Protein AF-A0A1Y0ENT4-F1 (afdb_monomer_lite)

InterPro domains:
  IPR007527 Zinc finger, SWIM-type [PS50966] (55-89)

Structure (mmCIF, N/CA/C/O backbone):
data_AF-A0A1Y0ENT4-F1
#
_entry.id   AF-A0A1Y0ENT4-F1
#
loop_
_atom_site.group_PDB
_atom_site.id
_atom_site.type_symbol
_atom_site.label_atom_id
_atom_site.label_alt_id
_atom_site.label_comp_id
_atom_site.label_asym_id
_atom_site.label_entity_id
_atom_site.label_seq_id
_atom_site.pdbx_PDB_ins_code
_atom_site.Cartn_x
_atom_site.Cartn_y
_atom_site.Cartn_z
_atom_site.occupancy
_atom_site.B_iso_or_equiv
_atom_site.auth_seq_id
_atom_site.auth_comp_id
_atom_site.auth_asym_id
_atom_site.auth_atom_id
_atom_site.pdbx_PDB_model_num
ATOM 1 N N . MET A 1 1 ? -38.630 14.846 27.660 1.00 51.41 1 MET A N 1
ATOM 2 C CA . MET A 1 1 ? -37.323 15.283 28.220 1.00 51.41 1 MET A CA 1
ATOM 3 C C . MET A 1 1 ? -36.619 16.187 27.206 1.00 51.41 1 MET A C 1
ATOM 5 O O . MET A 1 1 ? -37.024 16.160 26.051 1.00 51.41 1 MET A O 1
ATOM 9 N N . ASN A 1 2 ? -35.576 16.944 27.576 1.00 64.06 2 ASN A N 1
ATOM 10 C CA . ASN A 1 2 ? -34.677 17.529 26.566 1.00 64.06 2 ASN A CA 1
ATOM 11 C C . ASN A 1 2 ? -33.924 16.378 25.874 1.00 64.06 2 ASN A C 1
ATOM 13 O O . ASN A 1 2 ? -33.084 15.729 26.497 1.00 64.06 2 ASN A O 1
ATOM 17 N N . ARG A 1 3 ? -34.262 16.076 24.615 1.00 79.44 3 ARG A N 1
ATOM 18 C CA . ARG A 1 3 ? -33.687 14.944 23.874 1.00 79.44 3 ARG A CA 1
ATOM 19 C C . ARG A 1 3 ? -32.238 15.275 23.506 1.00 79.44 3 ARG A C 1
ATOM 21 O O . ARG A 1 3 ? -31.974 16.140 22.677 1.00 79.44 3 ARG A O 1
ATOM 28 N N . ARG A 1 4 ? -31.281 14.625 24.175 1.00 85.88 4 ARG A N 1
ATOM 29 C CA . ARG A 1 4 ? -29.842 14.751 23.889 1.00 85.88 4 ARG A CA 1
ATOM 30 C C . ARG A 1 4 ? -29.489 13.914 22.659 1.00 85.88 4 ARG A C 1
ATOM 32 O O . ARG A 1 4 ? -28.952 12.817 22.779 1.00 85.88 4 ARG A O 1
ATOM 39 N N . GLU A 1 5 ? -29.836 14.439 21.486 1.00 85.94 5 GLU A N 1
ATOM 40 C CA . GLU A 1 5 ? -29.586 13.821 20.173 1.00 85.94 5 GLU A CA 1
ATOM 41 C C . GLU A 1 5 ? -28.103 13.448 19.970 1.00 85.94 5 GLU A C 1
ATOM 43 O O . GLU A 1 5 ? -27.799 12.377 19.451 1.00 85.94 5 GLU A O 1
ATOM 48 N N . ASP A 1 6 ? -27.168 14.256 20.492 1.00 85.25 6 ASP A N 1
ATOM 49 C CA . ASP A 1 6 ? -25.724 13.977 20.435 1.00 85.25 6 ASP A CA 1
ATOM 50 C C . ASP A 1 6 ? -25.302 12.686 21.156 1.00 85.25 6 ASP A C 1
ATOM 52 O O . ASP A 1 6 ? -24.252 12.129 20.844 1.00 85.25 6 ASP A O 1
ATOM 56 N N . LEU A 1 7 ? -26.103 12.204 22.112 1.00 89.19 7 LEU A N 1
ATOM 57 C CA . LEU A 1 7 ? -25.901 10.911 22.770 1.00 89.19 7 LEU A CA 1
ATOM 58 C C . LEU A 1 7 ? -26.617 9.771 22.035 1.00 89.19 7 LEU A C 1
ATOM 60 O O . LEU A 1 7 ? -26.127 8.644 22.053 1.00 89.19 7 LEU A O 1
ATOM 64 N N . LEU A 1 8 ? -27.744 10.046 21.372 1.00 87.12 8 LEU A N 1
ATOM 65 C CA . LEU A 1 8 ? -28.492 9.052 20.589 1.00 87.12 8 LEU A CA 1
ATOM 66 C C . LEU A 1 8 ? -27.763 8.668 19.289 1.00 87.12 8 LEU A C 1
ATOM 68 O O . LEU A 1 8 ? -27.842 7.527 18.851 1.00 87.12 8 LEU A O 1
ATOM 72 N N . GLU A 1 9 ? -26.982 9.586 18.719 1.00 86.00 9 GLU A N 1
ATOM 73 C CA . GLU A 1 9 ? -26.170 9.371 17.508 1.00 86.00 9 GLU A CA 1
ATOM 74 C C . GLU A 1 9 ? -24.961 8.436 17.701 1.00 86.00 9 GLU A C 1
ATOM 76 O O . GLU A 1 9 ? -24.390 7.944 16.725 1.00 86.00 9 GLU A O 1
ATOM 81 N N . LEU A 1 10 ? -24.542 8.182 18.945 1.00 86.94 10 LEU A N 1
ATOM 82 C CA . LEU A 1 10 ? -23.319 7.436 19.242 1.00 86.94 10 LEU A CA 1
ATOM 83 C C . LEU A 1 10 ? -23.500 5.920 19.098 1.00 86.94 10 LEU A C 1
ATOM 85 O O . LEU A 1 10 ? -23.758 5.212 20.073 1.00 86.94 10 LEU A O 1
ATOM 89 N N . THR A 1 11 ? -23.278 5.405 17.888 1.00 85.06 11 THR A N 1
ATOM 90 C CA . THR A 1 11 ? -23.272 3.959 17.616 1.00 85.06 11 THR A CA 1
ATOM 91 C C . THR A 1 11 ? -22.262 3.194 18.493 1.00 85.06 11 THR A C 1
ATOM 93 O O . THR A 1 11 ? -21.274 3.766 18.970 1.00 85.06 11 THR A O 1
ATOM 96 N N . PRO A 1 12 ? -22.418 1.867 18.675 1.00 81.88 12 PRO A N 1
ATOM 97 C CA . PRO A 1 12 ? -21.424 1.041 19.369 1.00 81.88 12 PRO A CA 1
ATOM 98 C C . PRO A 1 12 ? -20.007 1.143 18.781 1.00 81.88 12 PRO A C 1
ATOM 100 O O . PRO A 1 12 ? -19.021 1.029 19.518 1.00 81.88 12 PRO A O 1
ATOM 103 N N . GLN A 1 13 ? -19.894 1.396 17.471 1.00 77.00 13 GLN A N 1
ATOM 104 C CA . GLN A 1 13 ? -18.619 1.661 16.801 1.00 77.00 13 GLN A CA 1
ATOM 105 C C . GLN A 1 13 ? -18.052 3.030 17.203 1.00 77.00 13 GLN A C 1
ATOM 107 O O . GLN A 1 13 ? -16.897 3.115 17.624 1.00 77.00 13 GLN A O 1
ATOM 112 N N . ALA A 1 14 ? -18.874 4.086 17.192 1.00 82.00 14 ALA A N 1
ATOM 113 C CA . ALA A 1 14 ? -18.482 5.415 17.663 1.00 82.00 14 ALA A CA 1
ATOM 114 C C . ALA A 1 14 ? -18.041 5.400 19.139 1.00 82.00 14 ALA A C 1
ATOM 116 O O . ALA A 1 14 ? -16.992 5.945 19.480 1.00 82.00 14 ALA A O 1
ATOM 117 N N . LEU A 1 15 ? -18.774 4.710 20.018 1.00 86.88 15 LEU A N 1
ATOM 118 C CA . LEU A 1 15 ? -18.384 4.514 21.421 1.00 86.88 15 LEU A CA 1
ATOM 119 C C . LEU A 1 15 ? -17.071 3.733 21.560 1.00 86.88 15 LEU A C 1
ATOM 121 O O . LEU A 1 15 ? -16.282 4.013 22.464 1.00 86.88 15 LEU A O 1
ATOM 125 N N . THR A 1 16 ? -16.806 2.783 20.662 1.00 82.75 16 THR A N 1
ATOM 126 C CA . THR A 1 16 ? -15.542 2.034 20.634 1.00 82.75 16 THR A CA 1
ATOM 127 C C . THR A 1 16 ? -14.371 2.946 20.267 1.00 82.75 16 THR A C 1
ATOM 129 O O . THR A 1 16 ? -13.383 2.956 21.002 1.00 82.75 16 THR A O 1
ATOM 132 N N . ALA A 1 17 ? -14.521 3.775 19.229 1.00 75.19 17 ALA A N 1
ATOM 133 C CA . ALA A 1 17 ? -13.522 4.751 18.782 1.00 75.19 17 ALA A CA 1
ATOM 134 C C . ALA A 1 17 ? -13.331 5.939 19.752 1.00 75.19 17 ALA A C 1
ATOM 136 O O . ALA A 1 17 ? -12.251 6.523 19.839 1.00 75.19 17 ALA A O 1
ATOM 137 N N . LEU A 1 18 ? -14.368 6.324 20.504 1.00 82.88 18 LEU A N 1
ATOM 138 C CA . LEU A 1 18 ? -14.286 7.382 21.517 1.00 82.88 18 LEU A CA 1
ATOM 139 C C . LEU A 1 18 ? -13.663 6.914 22.840 1.00 82.88 18 LEU A C 1
ATOM 141 O O . LEU A 1 18 ? -13.152 7.762 23.584 1.00 82.88 18 LEU A O 1
ATOM 145 N N . ALA A 1 19 ? -13.745 5.611 23.136 1.00 82.62 19 ALA A N 1
ATOM 146 C CA . ALA A 1 19 ? -13.377 5.004 24.411 1.00 82.62 19 ALA A CA 1
ATOM 147 C C . ALA A 1 19 ? -12.390 3.832 24.243 1.00 82.62 19 ALA A C 1
ATOM 149 O O . ALA A 1 19 ? -11.196 4.061 24.097 1.00 82.62 19 ALA A O 1
ATOM 150 N N . ASN A 1 20 ? -12.867 2.590 24.384 1.00 78.12 20 ASN A N 1
ATOM 151 C CA . ASN A 1 20 ? -12.166 1.331 24.107 1.00 78.12 20 ASN A CA 1
ATOM 152 C C . ASN A 1 20 ? -13.214 0.206 24.020 1.00 78.12 20 ASN A C 1
ATOM 154 O O . ASN A 1 20 ? -14.096 0.130 24.883 1.00 78.12 20 ASN A O 1
ATOM 158 N N . ALA A 1 21 ? -13.054 -0.745 23.092 1.00 76.56 21 ALA A N 1
ATOM 159 C CA . ALA A 1 21 ? -13.980 -1.876 22.907 1.00 76.56 21 ALA A CA 1
ATOM 160 C C . ALA A 1 21 ? -14.263 -2.678 24.198 1.00 76.56 21 ALA A C 1
ATOM 162 O O . ALA A 1 21 ? -15.366 -3.184 24.397 1.00 76.56 21 ALA A O 1
ATOM 163 N N . GLY A 1 22 ? -13.279 -2.786 25.101 1.00 80.62 22 GLY A N 1
ATOM 164 C CA . GLY A 1 22 ? -13.428 -3.488 26.382 1.00 80.62 22 GLY A CA 1
ATOM 165 C C . GLY A 1 22 ? -14.377 -2.805 27.377 1.00 80.62 22 GLY A C 1
ATOM 166 O O . GLY A 1 22 ? -15.036 -3.500 28.150 1.00 80.62 22 GLY A O 1
ATOM 167 N N . PHE A 1 23 ? -14.485 -1.470 27.348 1.00 85.62 23 PHE A N 1
ATOM 168 C CA . PHE A 1 23 ? -15.485 -0.747 28.140 1.00 85.62 23 PHE A CA 1
ATOM 169 C C . PHE A 1 23 ? -16.870 -0.877 27.509 1.00 85.62 23 PHE A C 1
ATOM 171 O O . PHE A 1 23 ? -17.820 -1.173 28.226 1.00 85.62 23 PHE A O 1
ATOM 178 N N . VAL A 1 24 ? -16.968 -0.745 26.180 1.00 86.81 24 VAL A N 1
ATOM 179 C CA . VAL A 1 24 ? -18.233 -0.861 25.434 1.00 86.81 24 VAL A CA 1
ATOM 180 C C . VAL A 1 24 ? -18.864 -2.238 25.628 1.00 86.81 24 VAL A C 1
ATOM 182 O O . VAL A 1 24 ? -19.981 -2.318 26.124 1.00 86.81 24 VAL A O 1
ATOM 185 N N . LYS A 1 25 ? -18.128 -3.330 25.377 1.00 86.62 25 LYS A N 1
ATOM 186 C CA . LYS A 1 25 ? -18.642 -4.704 25.550 1.00 86.62 25 LYS A CA 1
ATOM 187 C C . LYS A 1 25 ? -19.069 -5.015 26.989 1.00 86.62 25 LYS A C 1
ATOM 189 O O . LYS A 1 25 ? -19.983 -5.807 27.200 1.00 86.62 25 LYS A O 1
ATOM 194 N N . ARG A 1 26 ? -18.418 -4.406 27.991 1.00 84.56 26 ARG A N 1
ATOM 195 C CA . ARG A 1 26 ? -18.813 -4.553 29.400 1.00 84.56 26 ARG A CA 1
ATOM 196 C C . ARG A 1 26 ? -20.092 -3.773 29.702 1.00 84.56 26 ARG A C 1
ATOM 198 O O . ARG A 1 26 ? -21.021 -4.362 30.237 1.00 84.56 26 ARG A O 1
ATOM 205 N N . ALA A 1 27 ? -20.149 -2.505 29.303 1.00 87.94 27 ALA A N 1
ATOM 206 C CA . ALA A 1 27 ? -21.310 -1.645 29.494 1.00 87.94 27 ALA A CA 1
ATOM 207 C C . ALA A 1 27 ? -22.553 -2.191 28.766 1.00 87.94 27 ALA A C 1
ATOM 209 O O . ALA A 1 27 ? -23.619 -2.266 29.361 1.00 87.94 27 ALA A O 1
ATOM 210 N N . GLN A 1 28 ? -22.405 -2.681 27.529 1.00 89.81 28 GLN A N 1
ATOM 211 C CA . GLN A 1 28 ? -23.468 -3.370 26.784 1.00 89.81 28 GLN A CA 1
ATOM 212 C C . GLN A 1 28 ? -23.994 -4.604 27.526 1.00 89.81 28 GLN A C 1
ATOM 214 O O . GLN A 1 28 ? -25.198 -4.828 27.556 1.00 89.81 28 GLN A O 1
ATOM 219 N N . ARG A 1 29 ? -23.112 -5.398 28.151 1.00 87.88 29 ARG A N 1
ATOM 220 C CA . ARG A 1 29 ? -23.518 -6.573 28.936 1.00 87.88 29 ARG A CA 1
ATOM 221 C C . ARG A 1 29 ? -24.229 -6.194 30.238 1.00 87.88 29 ARG A C 1
ATOM 223 O O . ARG A 1 29 ? -25.150 -6.901 30.626 1.00 87.88 29 ARG A O 1
ATOM 230 N N . GLU A 1 30 ? -23.805 -5.121 30.902 1.00 85.50 30 GLU A N 1
ATOM 231 C CA . GLU A 1 30 ? -24.464 -4.578 32.102 1.00 85.50 30 GLU A CA 1
ATOM 232 C C . GLU A 1 30 ? -25.874 -4.053 31.742 1.00 85.50 30 GLU A C 1
ATOM 234 O O . GLU A 1 30 ? -26.860 -4.476 32.343 1.00 85.50 30 GLU A O 1
ATOM 239 N N . VAL A 1 31 ? -25.992 -3.259 30.670 1.00 87.06 31 VAL A N 1
ATOM 240 C CA . VAL A 1 31 ? -27.265 -2.766 30.099 1.00 87.06 31 VAL A CA 1
ATOM 241 C C . VAL A 1 31 ? -28.200 -3.916 29.706 1.00 87.06 31 VAL A C 1
ATOM 243 O O . VAL A 1 31 ? -29.348 -3.944 30.139 1.00 87.06 31 VAL A O 1
ATOM 246 N N . ALA A 1 32 ? -27.708 -4.911 28.960 1.00 86.06 32 ALA A N 1
ATOM 247 C CA . ALA A 1 32 ? -28.492 -6.083 28.556 1.00 86.06 32 ALA A CA 1
ATOM 248 C C . ALA A 1 32 ? -28.891 -6.997 29.733 1.00 86.06 32 ALA A C 1
ATOM 250 O O . ALA A 1 32 ? -29.825 -7.784 29.611 1.00 86.06 32 ALA A O 1
ATOM 251 N N . ALA A 1 33 ? -28.203 -6.898 30.875 1.00 86.50 33 ALA A N 1
ATOM 252 C CA . ALA A 1 33 ? -28.565 -7.573 32.120 1.00 86.50 33 ALA A CA 1
ATOM 253 C C . ALA A 1 33 ? -29.531 -6.749 32.999 1.00 86.50 33 ALA A C 1
ATOM 255 O O . ALA A 1 33 ? -29.778 -7.130 34.143 1.00 86.50 33 ALA A O 1
ATOM 256 N N . GLY A 1 34 ? -30.045 -5.616 32.504 1.00 83.81 34 GLY A N 1
ATOM 257 C CA . GLY A 1 34 ? -30.938 -4.721 33.245 1.00 83.81 34 GLY A CA 1
ATOM 258 C C . GLY A 1 34 ? -30.246 -3.887 34.329 1.00 83.81 34 GLY A C 1
ATOM 259 O O . GLY A 1 34 ? -30.929 -3.253 35.129 1.00 83.81 34 GLY A O 1
ATOM 260 N N . GLN A 1 35 ? -28.909 -3.857 34.371 1.00 83.56 35 GLN A N 1
ATOM 261 C CA . GLN A 1 35 ? -28.122 -3.092 35.350 1.00 83.56 35 GLN A CA 1
ATOM 262 C C . GLN A 1 35 ? -27.985 -1.630 34.897 1.00 83.56 35 GLN A C 1
ATOM 264 O O . GLN A 1 35 ? -26.892 -1.138 34.608 1.00 83.56 35 GLN A O 1
ATOM 269 N N . LEU A 1 36 ? -29.130 -0.958 34.762 1.00 86.44 36 LEU A N 1
ATOM 270 C CA . LEU A 1 36 ? -29.228 0.423 34.302 1.00 86.44 36 LEU A CA 1
ATOM 271 C C . LEU A 1 36 ? -29.043 1.406 35.472 1.00 86.44 36 LEU A C 1
ATOM 273 O O . LEU A 1 36 ? -29.686 1.237 36.507 1.00 86.44 36 LEU A O 1
ATOM 277 N N . PRO A 1 37 ? -28.212 2.456 35.327 1.00 90.25 37 PRO A N 1
ATOM 278 C CA . PRO A 1 37 ? -28.147 3.530 36.310 1.00 90.25 37 PRO A CA 1
ATOM 279 C C . PRO A 1 37 ? -29.449 4.338 36.336 1.00 90.25 37 PRO A C 1
ATOM 281 O O . PRO A 1 37 ? -30.146 4.459 35.327 1.00 90.25 37 PRO A O 1
ATOM 284 N N . THR A 1 38 ? -29.729 4.992 37.463 1.00 91.31 38 THR A N 1
ATOM 285 C CA . THR A 1 38 ? -30.794 6.000 37.527 1.00 91.31 38 THR A CA 1
ATOM 286 C C . THR A 1 38 ? -30.358 7.234 36.739 1.00 91.31 38 THR A C 1
ATOM 288 O O . THR A 1 38 ? -29.358 7.871 37.083 1.00 91.31 38 THR A O 1
ATOM 291 N N . LEU A 1 39 ? -31.098 7.563 35.680 1.00 91.81 39 LEU A N 1
ATOM 292 C CA . LEU A 1 39 ? -30.826 8.699 34.801 1.00 91.81 39 LEU A CA 1
ATOM 293 C C . LEU A 1 39 ? -31.673 9.918 35.179 1.00 91.81 39 LEU A C 1
ATOM 295 O O . LEU A 1 39 ? -32.861 9.808 35.473 1.00 91.81 39 LEU A O 1
ATOM 299 N N . SER A 1 40 ? -31.065 11.098 35.116 1.00 90.44 40 SER A N 1
ATOM 300 C CA . SER A 1 40 ? -31.758 12.387 35.174 1.00 90.44 40 SER A CA 1
ATOM 301 C C . SER A 1 40 ? -31.111 13.391 34.219 1.00 90.44 40 SER A C 1
ATOM 303 O O . SER A 1 40 ? -29.956 13.230 33.821 1.00 90.44 40 SER A O 1
ATOM 305 N N . ILE A 1 41 ? -31.860 14.423 33.832 1.00 90.62 41 ILE A N 1
ATOM 306 C CA . ILE A 1 41 ? -31.375 15.546 33.026 1.00 90.62 41 ILE A CA 1
ATOM 307 C C . ILE A 1 41 ? -31.824 16.855 33.675 1.00 90.62 41 ILE A C 1
ATOM 309 O O . ILE A 1 41 ? -32.970 16.956 34.112 1.00 90.62 41 ILE A O 1
ATOM 313 N N . ASP A 1 42 ? -30.921 17.830 33.771 1.00 88.00 42 ASP A N 1
ATOM 314 C CA . ASP A 1 42 ? -31.224 19.155 34.321 1.00 88.00 42 ASP A CA 1
ATOM 315 C C . ASP A 1 42 ? -31.648 20.172 33.241 1.00 88.00 42 ASP A C 1
ATOM 317 O O . ASP A 1 42 ? -31.575 19.914 32.035 1.00 88.00 42 ASP A O 1
ATOM 321 N N . ASP A 1 43 ? -32.070 21.362 33.679 1.00 82.44 43 ASP A N 1
ATOM 322 C CA . ASP A 1 43 ? -32.474 22.468 32.797 1.00 82.44 43 ASP A CA 1
ATOM 323 C C . ASP A 1 43 ? -31.331 22.980 31.897 1.00 82.44 43 ASP A C 1
ATOM 325 O O . ASP A 1 43 ? -31.577 23.699 30.929 1.00 82.44 43 ASP A O 1
ATOM 329 N N . GLN A 1 44 ? -30.076 22.633 32.208 1.00 82.06 44 GLN A N 1
ATOM 330 C CA . GLN A 1 44 ? -28.889 22.949 31.408 1.00 82.06 44 GLN A CA 1
ATOM 331 C C . GLN A 1 44 ? -28.520 21.807 30.441 1.00 82.06 44 GLN A C 1
ATOM 333 O O . GLN A 1 44 ? -27.510 21.893 29.744 1.00 82.06 44 GLN A O 1
ATOM 338 N N . GLY A 1 45 ? -29.319 20.737 30.376 1.00 82.75 45 GLY A N 1
ATOM 339 C CA . GLY A 1 45 ? -29.106 19.588 29.498 1.00 82.75 45 GLY A CA 1
ATOM 340 C C . GLY A 1 45 ? -28.011 18.621 29.962 1.00 82.75 45 GLY A C 1
ATOM 341 O O . GLY A 1 45 ? -27.573 17.779 29.171 1.00 82.75 45 GLY A O 1
ATOM 342 N N . VAL A 1 46 ? -27.539 18.722 31.209 1.00 90.00 46 VAL A N 1
ATOM 343 C CA . VAL A 1 46 ? -26.542 17.808 31.783 1.00 90.00 46 VAL A CA 1
ATOM 344 C C . VAL A 1 46 ? -27.220 16.485 32.122 1.00 90.00 46 VAL A C 1
ATOM 346 O O . VAL A 1 46 ? -28.080 16.428 32.998 1.00 90.00 46 VAL A O 1
ATOM 349 N N . VAL A 1 47 ? -26.807 15.404 31.459 1.00 91.25 47 VAL A N 1
ATOM 350 C CA . VAL A 1 47 ? -27.280 14.051 31.787 1.00 91.25 47 VAL A CA 1
ATOM 351 C C . VAL A 1 47 ? -26.469 13.521 32.960 1.00 91.25 47 VAL A C 1
ATOM 353 O O . VAL A 1 47 ? -25.239 13.486 32.895 1.00 91.25 47 VAL A O 1
ATOM 356 N N . THR A 1 48 ? -27.145 13.098 34.022 1.00 92.31 48 THR A N 1
ATOM 357 C CA . THR A 1 48 ? -26.534 12.521 35.222 1.00 92.31 48 THR A CA 1
ATOM 358 C C . THR A 1 48 ? -26.995 11.080 35.397 1.00 92.31 48 THR A C 1
ATOM 360 O O . THR A 1 48 ? -28.194 10.814 35.442 1.00 92.31 48 THR A O 1
ATOM 363 N N . ALA A 1 49 ? -26.038 10.162 35.514 1.00 93.19 49 ALA A N 1
ATOM 364 C CA . ALA A 1 49 ? -26.253 8.752 35.812 1.00 93.19 49 ALA A CA 1
ATOM 365 C C . ALA A 1 49 ? -25.719 8.428 37.212 1.00 93.19 49 ALA A C 1
ATOM 367 O O . ALA A 1 49 ? -24.530 8.628 37.484 1.00 93.19 49 ALA A O 1
ATOM 368 N N . VAL A 1 50 ? -26.591 7.905 38.075 1.00 93.19 50 VAL A N 1
ATOM 369 C CA . VAL A 1 50 ? -26.247 7.394 39.408 1.00 93.19 50 VAL A CA 1
ATOM 370 C C . VAL A 1 50 ? -26.310 5.870 39.378 1.00 93.19 50 VAL A C 1
ATOM 372 O O . VAL A 1 50 ? -27.330 5.295 39.000 1.00 93.19 50 VAL A O 1
ATOM 375 N N . PHE A 1 51 ? -25.210 5.224 39.751 1.00 92.06 51 PHE A N 1
ATOM 376 C CA . PHE A 1 51 ? -25.044 3.772 39.729 1.00 92.06 51 PHE A CA 1
ATOM 377 C C . PHE A 1 51 ? -25.196 3.167 41.132 1.00 92.06 51 PHE A C 1
ATOM 379 O O . PHE A 1 51 ? -24.890 3.820 42.130 1.00 92.06 51 PHE A O 1
ATOM 386 N N . ASP A 1 52 ? -25.580 1.889 41.208 1.00 86.00 52 ASP A N 1
ATOM 387 C CA . ASP A 1 52 ? -25.727 1.146 42.475 1.00 86.00 52 ASP A CA 1
ATOM 388 C C . ASP A 1 52 ? -24.419 1.043 43.284 1.00 86.00 52 ASP A C 1
ATOM 390 O O . ASP A 1 52 ? -24.446 0.881 44.503 1.00 86.00 52 ASP A O 1
ATOM 394 N N . ASP A 1 53 ? -23.259 1.168 42.623 1.00 85.06 53 ASP A N 1
ATOM 395 C CA . ASP A 1 53 ? -21.938 1.233 43.265 1.00 85.06 53 ASP A CA 1
ATOM 396 C C . ASP A 1 53 ? -21.611 2.625 43.856 1.00 85.06 53 ASP A C 1
ATOM 398 O O . ASP A 1 53 ? -20.496 2.857 44.328 1.00 85.06 53 ASP A O 1
ATOM 402 N N . GLY A 1 54 ? -22.579 3.551 43.859 1.00 86.81 54 GLY A N 1
ATOM 403 C CA . GLY A 1 54 ? -22.445 4.923 44.358 1.00 86.81 54 GLY A CA 1
ATOM 404 C C . GLY A 1 54 ? -21.668 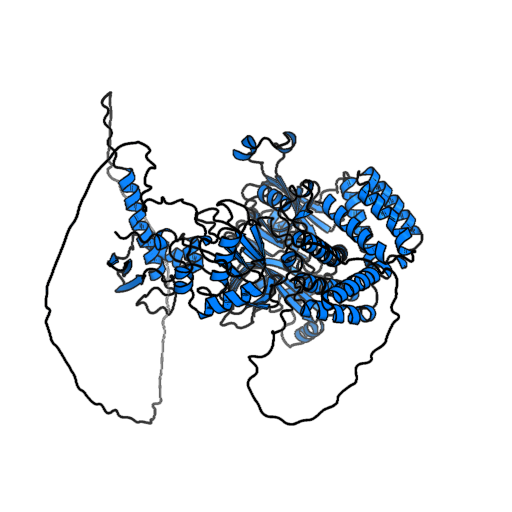5.852 43.422 1.00 86.81 54 GLY A C 1
ATOM 405 O O . GLY A 1 54 ? -21.422 7.012 43.769 1.00 86.81 54 GLY A O 1
ATOM 406 N N . VAL A 1 55 ? -21.264 5.370 42.242 1.00 92.19 55 VAL A N 1
ATOM 407 C CA . VAL A 1 55 ? -20.610 6.203 41.235 1.00 92.19 55 VAL A CA 1
ATOM 408 C C . VAL A 1 55 ? -21.631 7.150 40.613 1.00 92.19 55 VAL A C 1
ATOM 410 O O . VAL A 1 55 ? -22.750 6.772 40.275 1.00 92.19 55 VAL A O 1
ATOM 413 N N . GLU A 1 56 ? -21.215 8.397 40.432 1.00 93.94 56 GLU A N 1
ATOM 414 C CA . GLU A 1 56 ? -21.981 9.433 39.754 1.00 93.94 56 GLU A CA 1
ATOM 415 C C . GLU A 1 56 ? -21.208 9.886 38.515 1.00 93.94 56 GLU A C 1
ATOM 417 O O . GLU A 1 56 ? -20.026 10.246 38.585 1.00 93.94 56 GLU A O 1
ATOM 422 N N . THR A 1 57 ? -21.880 9.857 37.367 1.00 94.12 57 THR A N 1
ATOM 423 C CA . THR A 1 57 ? -21.347 10.317 36.081 1.00 94.12 57 THR A CA 1
ATOM 424 C C . THR A 1 57 ? -22.219 11.444 35.546 1.00 94.12 57 THR A C 1
ATOM 426 O O . THR A 1 57 ? -23.431 11.282 35.449 1.00 94.12 57 THR A O 1
ATOM 429 N N . ARG A 1 58 ? -21.612 12.571 35.167 1.00 93.12 58 ARG A N 1
ATOM 430 C CA . ARG A 1 58 ? -22.291 13.744 34.599 1.00 93.12 58 ARG A CA 1
ATOM 431 C C . ARG A 1 58 ? -21.734 14.065 33.218 1.00 93.12 58 ARG A C 1
ATOM 433 O O . ARG A 1 58 ? -20.525 14.246 33.063 1.00 93.12 58 ARG A O 1
ATOM 440 N N . PHE A 1 59 ? -22.615 14.191 32.234 1.00 92.06 59 PHE A N 1
ATOM 441 C CA . PHE A 1 59 ? -22.287 14.511 30.848 1.00 92.06 59 PHE A CA 1
ATOM 442 C C . PHE A 1 59 ? -22.944 15.846 30.442 1.00 92.06 59 PHE A C 1
ATOM 444 O O . PHE A 1 59 ? -24.099 15.856 29.998 1.00 92.06 59 PHE A O 1
ATOM 451 N N . PRO A 1 60 ? -22.232 16.985 30.554 1.00 89.94 60 PRO A N 1
ATOM 452 C CA . PRO A 1 60 ? -22.723 18.279 30.077 1.00 89.94 60 PRO A CA 1
ATOM 453 C C . PRO A 1 60 ? -22.838 18.332 28.542 1.00 89.94 60 PRO A C 1
ATOM 455 O O . PRO A 1 60 ? -22.085 17.637 27.854 1.00 89.94 60 PRO A O 1
ATOM 458 N N . PRO A 1 61 ? -23.748 19.142 27.976 1.00 86.88 61 PRO A N 1
ATOM 459 C CA . PRO A 1 61 ? -23.828 19.328 26.528 1.00 86.88 61 PRO A CA 1
ATOM 460 C C . PRO A 1 61 ? -22.562 20.008 25.988 1.00 86.88 61 PRO A C 1
ATOM 462 O O . PRO A 1 61 ? -21.916 20.790 26.686 1.00 86.88 61 PRO A O 1
ATOM 465 N N . GLY A 1 62 ? -22.196 19.714 24.736 1.00 81.38 62 GLY A N 1
ATOM 466 C CA . GLY A 1 62 ? -21.028 20.330 24.091 1.00 81.38 62 GLY A CA 1
ATOM 467 C C . GLY A 1 62 ? -19.680 19.957 24.724 1.00 81.38 62 GLY A C 1
ATOM 468 O O . GLY A 1 62 ? -18.712 20.706 24.590 1.00 81.38 62 GLY A O 1
ATOM 469 N N . VAL A 1 63 ? -19.614 18.815 25.418 1.00 85.56 63 VAL A N 1
ATOM 470 C CA . VAL A 1 63 ? -18.399 18.211 25.989 1.00 85.56 63 VAL A CA 1
ATOM 471 C C . VAL A 1 63 ? -18.158 16.850 25.320 1.00 85.56 63 VAL A C 1
ATOM 473 O O . VAL A 1 63 ? -19.102 16.183 24.899 1.00 85.56 63 VAL A O 1
ATOM 476 N N . GLY A 1 64 ? -16.893 16.443 25.175 1.00 85.00 64 GLY A N 1
ATOM 477 C CA . GLY A 1 64 ? -16.533 15.132 24.625 1.00 85.00 64 GLY A CA 1
ATOM 478 C C . GLY A 1 64 ? -16.592 14.020 25.680 1.00 85.00 64 GLY A C 1
ATOM 479 O O . GLY A 1 64 ? -16.382 14.270 26.864 1.00 85.00 64 GLY A O 1
ATOM 480 N N . LEU A 1 65 ? -16.793 12.763 25.263 1.00 87.19 65 LEU A N 1
ATOM 481 C CA . LEU A 1 65 ? -16.925 11.603 26.169 1.00 87.19 65 LEU A CA 1
ATOM 482 C C . LEU A 1 65 ? -15.739 11.424 27.151 1.00 87.19 65 LEU A C 1
ATOM 484 O O . LEU A 1 65 ? -15.916 10.933 28.267 1.00 87.19 65 LEU A O 1
ATOM 488 N N . HIS A 1 66 ? -14.533 11.856 26.766 1.00 84.12 66 HIS A N 1
ATOM 489 C CA . HIS A 1 66 ? -13.347 11.844 27.633 1.00 84.12 66 HIS A CA 1
ATOM 490 C C . HIS A 1 66 ? -13.367 12.919 28.736 1.00 84.12 66 HIS A C 1
ATOM 492 O O . HIS A 1 66 ? -12.762 12.730 29.792 1.00 84.12 66 HIS A O 1
ATOM 498 N N . ASP A 1 67 ? -14.087 14.016 28.528 1.00 85.38 67 ASP A N 1
ATOM 499 C CA . ASP A 1 67 ? -14.095 15.168 29.433 1.00 85.38 67 ASP A CA 1
ATOM 500 C C . ASP A 1 67 ? -15.382 15.218 30.285 1.00 85.38 67 ASP A C 1
ATOM 502 O O . ASP A 1 67 ? -15.505 16.045 31.189 1.00 85.38 67 ASP A O 1
ATOM 506 N N . ALA A 1 68 ? -16.320 14.288 30.052 1.00 89.31 68 ALA A N 1
ATOM 507 C CA . ALA A 1 68 ? -17.458 14.024 30.929 1.00 89.31 68 ALA A CA 1
ATOM 508 C C . ALA A 1 68 ? -16.990 13.678 32.357 1.00 89.31 68 ALA A C 1
ATOM 510 O O . ALA A 1 68 ? -16.052 12.901 32.557 1.00 89.31 68 ALA A O 1
ATOM 511 N N . HIS A 1 69 ? -17.650 14.235 33.371 1.00 90.56 69 HIS A N 1
ATOM 512 C CA . HIS A 1 69 ? -17.244 14.049 34.760 1.00 90.56 69 HIS A CA 1
ATOM 513 C C . HIS A 1 69 ? -17.702 12.684 35.288 1.00 90.56 69 HIS A C 1
ATOM 515 O O . HIS A 1 69 ? -18.818 12.245 35.029 1.00 90.56 69 HIS A O 1
ATOM 521 N N . CYS A 1 70 ? -16.848 12.011 36.054 1.00 92.00 70 CYS A N 1
ATOM 522 C CA . CYS A 1 70 ? -17.178 10.770 36.748 1.00 92.00 70 CYS A CA 1
ATOM 523 C C . CYS A 1 70 ? -16.372 10.723 38.045 1.00 92.00 70 CYS A C 1
ATOM 525 O O . CYS A 1 70 ? -15.161 10.935 38.001 1.00 92.00 70 CYS A O 1
ATOM 527 N N . ASN A 1 71 ? -17.020 10.445 39.178 1.00 91.69 71 ASN A N 1
ATOM 528 C CA . ASN A 1 71 ? -16.369 10.432 40.497 1.00 91.69 71 ASN A CA 1
ATOM 529 C C . ASN A 1 71 ? -15.569 9.138 40.791 1.00 91.69 71 ASN A C 1
ATOM 531 O O . ASN A 1 71 ? -14.924 9.029 41.833 1.00 91.69 71 ASN A O 1
ATOM 535 N N . CYS A 1 72 ? -15.588 8.162 39.875 1.00 90.25 72 CYS A N 1
ATOM 536 C CA . CYS A 1 72 ? -14.816 6.921 39.979 1.00 90.25 72 CYS A CA 1
ATOM 537 C C . CYS A 1 72 ? -13.286 7.174 39.960 1.00 90.25 72 CYS A C 1
ATOM 539 O O . CYS A 1 72 ? -12.837 8.144 39.349 1.00 90.25 72 CYS A O 1
ATOM 541 N N . PRO A 1 73 ? -12.448 6.269 40.506 1.00 84.94 73 PRO A N 1
ATOM 542 C CA . PRO A 1 73 ? -10.993 6.463 40.597 1.00 84.94 73 PRO A CA 1
ATOM 543 C C . PRO A 1 73 ? -10.220 6.367 39.261 1.00 84.94 73 PRO A C 1
ATOM 545 O O . PRO A 1 73 ? -8.989 6.389 39.266 1.00 84.94 73 PRO A O 1
ATOM 548 N N . ALA A 1 74 ? -10.894 6.231 38.114 1.00 82.88 74 ALA A N 1
ATOM 549 C CA . ALA A 1 74 ? -10.241 6.188 36.807 1.00 82.88 74 ALA A CA 1
ATOM 550 C C . ALA A 1 74 ? -9.854 7.600 36.331 1.00 82.88 74 ALA A C 1
ATOM 552 O O . ALA A 1 74 ? -10.701 8.480 36.202 1.00 82.88 74 ALA A O 1
ATOM 553 N N . SER A 1 75 ? -8.581 7.804 35.987 1.00 73.81 75 SER A N 1
ATOM 554 C CA . SER A 1 75 ? -8.017 9.097 35.563 1.00 73.81 75 SER A CA 1
ATOM 555 C C . SER A 1 75 ? -8.324 9.499 34.106 1.00 73.81 75 SER A C 1
ATOM 557 O O . SER A 1 75 ? -7.600 10.301 33.520 1.00 73.81 75 SER A O 1
ATOM 559 N N . GLY A 1 76 ? -9.365 8.927 33.499 1.00 79.00 76 GLY A N 1
ATOM 560 C CA . GLY A 1 76 ? -9.707 9.081 32.084 1.00 79.00 76 GLY A CA 1
ATOM 561 C C . GLY A 1 76 ? -10.983 8.308 31.754 1.00 79.00 76 GLY A C 1
ATOM 562 O O . GLY A 1 76 ? -11.940 8.341 32.525 1.00 79.00 76 GLY A O 1
ATOM 563 N N . MET A 1 77 ? -11.005 7.575 30.637 1.00 87.06 77 MET A N 1
ATOM 564 C CA . MET A 1 77 ? -12.163 6.741 30.290 1.00 87.06 77 MET A CA 1
ATOM 565 C C . MET A 1 77 ? -12.423 5.610 31.295 1.00 87.06 77 MET A C 1
ATOM 567 O O . MET A 1 77 ? -11.508 4.916 31.736 1.00 87.06 77 MET A O 1
ATOM 571 N N . CYS A 1 78 ? -13.704 5.393 31.591 1.00 88.88 78 CYS A N 1
ATOM 572 C CA . CYS A 1 78 ? -14.216 4.333 32.454 1.00 88.88 78 CYS A CA 1
ATOM 573 C C . CYS A 1 78 ? -15.476 3.699 31.843 1.00 88.88 78 CYS A C 1
ATOM 575 O O . CYS A 1 78 ? -16.055 4.247 30.901 1.00 88.88 78 CYS A O 1
ATOM 577 N N . ARG A 1 79 ? -15.933 2.566 32.405 1.00 88.69 79 ARG A N 1
ATOM 578 C CA . ARG A 1 79 ? -17.201 1.935 31.989 1.00 88.69 79 ARG A CA 1
ATOM 579 C C . ARG A 1 79 ? -18.392 2.877 32.186 1.00 88.69 79 ARG A C 1
ATOM 581 O O . ARG A 1 79 ? -19.185 3.020 31.272 1.00 88.69 79 ARG A O 1
ATOM 588 N N . HIS A 1 80 ? -18.457 3.581 33.319 1.00 91.31 80 HIS A N 1
ATOM 589 C CA . HIS A 1 80 ? -19.630 4.351 33.748 1.00 91.31 80 HIS A CA 1
ATOM 590 C C . HIS A 1 80 ? -20.015 5.462 32.758 1.00 91.31 80 HIS A C 1
ATOM 592 O O . HIS A 1 80 ? -21.191 5.644 32.464 1.00 91.31 80 HIS A O 1
ATOM 598 N N . ARG A 1 81 ? -19.027 6.124 32.140 1.00 93.06 81 ARG A N 1
ATOM 599 C CA . ARG A 1 81 ? -19.249 7.098 31.053 1.00 93.06 81 ARG A CA 1
ATOM 600 C C . ARG A 1 81 ? -19.853 6.482 29.795 1.00 93.06 81 ARG A C 1
ATOM 602 O O . ARG A 1 81 ? -20.644 7.138 29.133 1.00 93.06 81 ARG A O 1
ATOM 609 N N . VAL A 1 82 ? -19.493 5.242 29.465 1.00 91.75 82 VAL A N 1
ATOM 610 C CA . VAL A 1 82 ? -20.062 4.511 28.322 1.00 91.75 82 VAL A CA 1
ATOM 611 C C . VAL A 1 82 ? -21.451 3.971 28.672 1.00 91.75 82 VAL A C 1
ATOM 613 O O . VAL A 1 82 ? -22.375 4.111 27.877 1.00 91.75 82 VAL A O 1
ATOM 616 N N . THR A 1 83 ? -21.625 3.421 29.879 1.00 92.44 83 THR A N 1
ATOM 617 C CA . THR A 1 83 ? -22.917 2.923 30.370 1.00 92.44 83 THR A CA 1
ATOM 618 C C . THR A 1 83 ? -23.957 4.041 30.469 1.00 92.44 83 THR A C 1
ATOM 620 O O . THR A 1 83 ? -25.105 3.792 30.132 1.00 92.44 83 THR A O 1
ATOM 623 N N . LEU A 1 84 ? -23.577 5.278 30.831 1.00 93.38 84 LEU A N 1
ATOM 624 C CA . LEU A 1 84 ? -24.474 6.446 30.786 1.00 93.38 84 LEU A CA 1
ATOM 625 C C . LEU A 1 84 ? -25.077 6.640 29.388 1.00 93.38 84 LEU A C 1
ATOM 627 O O . LEU A 1 84 ? -26.286 6.811 29.275 1.00 93.38 84 LEU A O 1
ATOM 631 N N . VAL A 1 85 ? -24.256 6.592 28.331 1.00 92.38 85 VAL A N 1
ATOM 632 C CA . VAL A 1 85 ? -24.729 6.799 26.950 1.00 92.38 85 VAL A CA 1
ATOM 633 C C . VAL A 1 85 ? -25.627 5.649 26.496 1.00 92.38 85 VAL A C 1
ATOM 635 O O . VAL A 1 85 ? -26.718 5.896 25.994 1.00 92.38 85 VAL A O 1
ATOM 638 N N . LEU A 1 86 ? -25.214 4.400 26.729 1.00 91.50 86 LEU A N 1
ATOM 639 C CA . LEU A 1 86 ? -26.003 3.221 26.350 1.00 91.50 86 LEU A CA 1
ATOM 640 C C . LEU A 1 86 ? -27.336 3.134 27.115 1.00 91.50 86 LEU A C 1
ATOM 642 O O . LEU A 1 86 ? -28.351 2.758 26.537 1.00 91.50 86 LEU A O 1
ATOM 646 N N . ALA A 1 87 ? -27.355 3.502 28.399 1.00 90.25 87 ALA A N 1
ATOM 647 C CA . ALA A 1 87 ? -28.579 3.554 29.194 1.00 90.25 87 ALA A CA 1
ATOM 648 C C . ALA A 1 87 ? -29.511 4.686 28.733 1.00 90.25 87 ALA A C 1
ATOM 650 O O . ALA A 1 87 ? -30.723 4.497 28.684 1.00 90.25 87 ALA A O 1
ATOM 651 N N . TRP A 1 88 ? -28.951 5.842 28.355 1.00 91.12 88 TRP A N 1
ATOM 652 C CA . TRP A 1 88 ? -29.715 6.944 27.767 1.00 91.12 88 TRP A CA 1
ATOM 653 C C . TRP A 1 88 ? -30.366 6.518 26.445 1.00 91.12 88 TRP A C 1
ATOM 655 O O . TRP A 1 88 ? -31.563 6.706 26.274 1.00 91.12 88 TRP A O 1
ATOM 665 N N . GLN A 1 89 ? -29.617 5.861 25.554 1.00 90.62 89 GLN A N 1
ATOM 666 C CA . GLN A 1 89 ? -30.143 5.291 24.306 1.00 90.62 89 GLN A CA 1
ATOM 667 C C . GLN A 1 89 ? -31.264 4.271 24.555 1.00 90.62 89 GLN A C 1
ATOM 669 O O . GLN A 1 89 ? -32.319 4.357 23.929 1.00 90.62 89 GLN A O 1
ATOM 674 N N . ALA A 1 90 ? -31.066 3.342 25.496 1.00 85.81 90 ALA A N 1
ATOM 675 C CA . ALA A 1 90 ? -32.062 2.325 25.834 1.00 85.81 90 ALA A CA 1
ATOM 676 C C . ALA A 1 90 ? -33.402 2.935 26.286 1.00 85.81 90 ALA A C 1
ATOM 678 O O . ALA A 1 90 ? -34.450 2.442 25.878 1.00 85.81 90 ALA A O 1
ATOM 679 N N . GLY A 1 91 ? -33.371 4.028 27.060 1.00 80.88 91 GLY A N 1
ATOM 680 C CA . GLY A 1 91 ? -34.579 4.712 27.533 1.00 80.88 91 GLY A CA 1
ATOM 681 C C . GLY A 1 91 ? -35.445 5.319 26.422 1.00 80.88 91 GLY A C 1
ATOM 682 O O . GLY A 1 91 ? -36.664 5.304 26.543 1.00 80.88 91 GLY A O 1
ATOM 683 N N . PHE A 1 92 ? -34.845 5.793 25.323 1.00 75.56 92 PHE A N 1
ATOM 684 C CA . PHE A 1 92 ? -35.600 6.343 24.187 1.00 75.56 92 PHE A CA 1
ATOM 685 C C . PHE A 1 92 ? -36.036 5.274 23.178 1.00 75.56 92 PHE A C 1
ATOM 687 O O . PHE A 1 92 ? -37.114 5.399 22.604 1.00 75.56 92 PHE A O 1
ATOM 694 N N . HIS A 1 93 ? -35.278 4.183 23.011 1.00 65.62 93 HIS A N 1
ATOM 695 C CA . HIS A 1 93 ? -35.733 3.051 22.192 1.00 65.62 93 HIS A CA 1
ATOM 696 C C . HIS A 1 93 ? -37.033 2.428 22.727 1.00 65.62 93 HIS A C 1
ATOM 698 O O . HIS A 1 93 ? -37.897 2.057 21.937 1.00 65.62 93 HIS A O 1
ATOM 704 N N . THR A 1 94 ? -37.217 2.382 24.052 1.00 57.59 94 THR A N 1
ATOM 705 C CA . THR A 1 94 ? -38.476 1.929 24.668 1.00 57.59 94 THR A CA 1
ATOM 706 C C . THR A 1 94 ? -39.638 2.919 24.538 1.00 57.59 94 THR A C 1
ATOM 708 O O . THR A 1 94 ? -40.786 2.510 24.686 1.00 57.59 94 THR A O 1
ATOM 711 N N . GLU A 1 95 ? -39.371 4.202 24.272 1.00 52.03 95 GLU A N 1
ATOM 712 C CA . GLU A 1 95 ? -40.413 5.212 24.029 1.00 52.03 95 GLU A CA 1
ATOM 713 C C . GLU A 1 95 ? -40.880 5.185 22.558 1.00 52.03 95 GLU A C 1
ATOM 715 O O . GLU A 1 95 ? -42.085 5.179 22.311 1.00 52.03 95 GLU A O 1
ATOM 720 N N . ASP A 1 96 ? -39.964 5.054 21.587 1.00 45.44 96 ASP A N 1
ATOM 721 C CA . ASP A 1 96 ? -40.302 4.961 20.151 1.00 45.44 96 ASP A CA 1
ATOM 722 C C . ASP A 1 96 ? -41.090 3.661 19.806 1.00 45.44 96 ASP A C 1
ATOM 724 O O . ASP A 1 96 ? -41.989 3.674 18.956 1.00 45.44 96 ASP A O 1
ATOM 728 N N . GLU A 1 97 ? -40.822 2.534 20.486 1.00 40.81 97 GLU A N 1
ATOM 729 C CA . GLU A 1 97 ? -41.632 1.299 20.363 1.00 40.81 97 GLU A CA 1
ATOM 730 C C . GLU A 1 97 ? -43.022 1.412 21.021 1.00 40.81 97 GLU A C 1
ATOM 732 O O . GLU A 1 97 ? -43.957 0.723 20.612 1.00 40.81 97 GLU A O 1
ATOM 737 N N . ALA A 1 98 ? -43.190 2.292 22.014 1.00 40.69 98 ALA A N 1
ATOM 738 C CA . ALA A 1 98 ? -44.487 2.535 22.644 1.00 40.69 98 ALA A CA 1
ATOM 739 C C . ALA A 1 98 ? -45.362 3.475 21.794 1.00 40.69 98 ALA A C 1
ATOM 741 O O . ALA A 1 98 ? -46.528 3.165 21.542 1.00 40.69 98 ALA A O 1
ATOM 742 N N . ASP A 1 99 ? -44.796 4.577 21.291 1.00 39.00 99 ASP A N 1
ATOM 743 C CA . ASP A 1 99 ? -45.508 5.590 20.489 1.00 39.00 99 ASP A CA 1
ATOM 744 C C . ASP A 1 99 ? -45.964 5.037 19.121 1.00 39.00 99 ASP A C 1
ATOM 746 O O . ASP A 1 99 ? -47.032 5.372 18.609 1.00 39.00 99 ASP A O 1
ATOM 750 N N . SER A 1 100 ? -45.220 4.076 18.561 1.00 36.69 100 SER A N 1
ATOM 751 C CA . SER A 1 100 ? -45.622 3.348 17.347 1.00 36.69 100 SER A CA 1
ATOM 752 C C . SER A 1 100 ? -46.760 2.330 17.551 1.00 36.69 100 SER A C 1
ATOM 754 O O . SER A 1 100 ? -47.263 1.783 16.567 1.00 36.69 100 SER A O 1
ATOM 756 N N . SER A 1 101 ? -47.214 2.101 18.792 1.00 35.47 101 SER A N 1
ATOM 757 C CA . SER A 1 101 ? -48.296 1.155 19.114 1.00 35.47 101 SER A CA 1
ATOM 758 C C . SER A 1 101 ? -49.687 1.791 19.300 1.00 35.47 101 SER A C 1
ATOM 760 O O . SER A 1 101 ? -50.694 1.078 19.254 1.00 35.47 101 SER A O 1
ATOM 762 N N . GLU A 1 102 ? -49.795 3.121 19.436 1.00 34.91 102 GLU A N 1
ATOM 763 C CA . GLU A 1 102 ? -51.074 3.808 19.689 1.00 34.91 102 GLU A CA 1
ATOM 764 C C . GLU A 1 102 ? -51.749 4.375 18.421 1.00 34.91 102 GLU A C 1
ATOM 766 O O . GLU A 1 102 ? -51.830 5.580 18.199 1.00 34.91 102 GLU A O 1
ATOM 771 N N . THR A 1 103 ? -52.360 3.505 17.606 1.00 26.73 103 THR A N 1
ATOM 772 C CA . THR A 1 103 ? -53.465 3.915 16.703 1.00 26.73 103 THR A CA 1
ATOM 773 C C . THR A 1 103 ? -54.590 2.868 16.620 1.00 26.73 103 THR A C 1
ATOM 775 O O . THR A 1 103 ? -54.588 2.004 15.741 1.00 26.73 103 THR A O 1
ATOM 778 N N . PRO A 1 104 ? -55.623 2.945 17.484 1.00 37.09 104 PRO A N 1
ATOM 779 C CA . PRO A 1 104 ? -56.798 2.080 17.388 1.00 37.09 104 PRO A CA 1
ATOM 780 C C . PRO A 1 104 ? -57.824 2.623 16.372 1.00 37.09 104 PRO A C 1
ATOM 782 O O . PRO A 1 104 ? -58.757 3.348 16.719 1.00 37.09 104 PRO A O 1
ATOM 785 N N . GLY A 1 105 ? -57.664 2.250 15.097 1.00 29.55 105 GLY A N 1
ATOM 786 C CA . GLY A 1 105 ? -58.642 2.494 14.027 1.00 29.55 105 GLY A CA 1
ATOM 787 C C . GLY A 1 105 ? -59.718 1.400 13.954 1.00 29.55 105 GLY A C 1
ATOM 788 O O . GLY A 1 105 ? -59.409 0.224 13.785 1.00 29.55 105 GLY A O 1
ATOM 789 N N . THR A 1 106 ? -60.993 1.770 14.078 1.00 31.48 106 THR A N 1
ATOM 790 C CA . THR A 1 106 ? -62.127 0.841 14.234 1.00 31.48 106 THR A CA 1
ATOM 791 C C . THR A 1 106 ? -62.591 0.147 12.942 1.00 31.48 106 THR A C 1
ATOM 793 O O . THR A 1 106 ? -62.964 0.801 11.971 1.00 31.48 106 THR A O 1
ATOM 796 N N . ALA A 1 107 ? -62.727 -1.185 12.975 1.00 28.64 107 ALA A N 1
ATOM 797 C CA . ALA A 1 107 ? -63.617 -1.964 12.098 1.00 28.64 107 ALA A CA 1
ATOM 798 C C . ALA A 1 107 ? -64.029 -3.285 12.786 1.00 28.64 107 ALA A C 1
ATOM 800 O O . ALA A 1 107 ? -63.276 -3.814 13.600 1.00 28.64 107 ALA A O 1
ATOM 801 N N . SER A 1 108 ? -65.233 -3.804 12.506 1.00 25.56 108 SER A N 1
ATOM 802 C CA . SER A 1 108 ? -65.880 -4.855 13.315 1.00 25.56 108 SER A CA 1
ATOM 803 C C . SER A 1 108 ? -66.274 -6.116 12.526 1.00 25.56 108 SER A C 1
ATOM 805 O O . SER A 1 108 ? -66.766 -6.008 11.408 1.00 25.56 108 SER A O 1
ATOM 807 N N . ALA A 1 109 ? -66.137 -7.270 13.199 1.00 28.69 109 ALA A N 1
ATOM 808 C CA . ALA A 1 109 ? -66.828 -8.564 13.029 1.00 28.69 109 ALA A CA 1
ATOM 809 C C . ALA A 1 109 ? -66.759 -9.344 11.687 1.00 28.69 109 ALA A C 1
ATOM 811 O O . ALA A 1 109 ? -67.419 -8.965 10.729 1.00 28.69 109 ALA A O 1
ATOM 812 N N . VAL A 1 110 ? -66.086 -10.519 11.693 1.00 29.62 110 VAL A N 1
ATOM 813 C CA . VAL A 1 110 ? -66.620 -11.925 11.637 1.00 29.62 110 VAL A CA 1
ATOM 814 C C . VAL A 1 110 ? -65.462 -12.907 11.997 1.00 29.62 110 VAL A C 1
ATOM 816 O O . VAL A 1 110 ? -64.340 -12.670 11.573 1.00 29.62 110 VAL A O 1
ATOM 819 N N . GLY A 1 111 ? -65.609 -14.022 12.744 1.00 25.22 111 GLY A N 1
ATOM 820 C CA . GLY A 1 111 ? -66.761 -14.432 13.566 1.00 25.22 111 GLY A CA 1
ATOM 821 C C . GLY A 1 111 ? -66.927 -15.911 14.021 1.00 25.22 111 GLY A C 1
ATOM 822 O O . GLY A 1 111 ? -68.019 -16.201 14.502 1.00 25.22 111 GLY A O 1
ATOM 823 N N . ALA A 1 112 ? -65.966 -16.854 13.900 1.00 26.11 112 ALA A N 1
ATOM 824 C CA . ALA A 1 112 ? -66.196 -18.281 14.256 1.00 26.11 112 ALA A CA 1
ATOM 825 C C . ALA A 1 112 ? -64.980 -19.081 14.813 1.00 26.11 112 ALA A C 1
ATOM 827 O O . ALA A 1 112 ? -64.012 -19.280 14.091 1.00 26.11 112 ALA A O 1
ATOM 828 N N . ALA A 1 113 ? -65.124 -19.562 16.065 1.00 26.77 113 ALA A N 1
ATOM 829 C CA . ALA A 1 113 ? -64.757 -20.869 16.681 1.00 26.77 113 ALA A CA 1
ATOM 830 C C . ALA A 1 113 ? -63.424 -21.615 16.367 1.00 26.77 113 ALA A C 1
ATOM 832 O O . ALA A 1 113 ? -62.979 -21.644 15.230 1.00 26.77 113 ALA A O 1
ATOM 833 N N . SER A 1 114 ? -62.808 -22.411 17.264 1.00 27.31 114 SER A N 1
ATOM 834 C CA . SER A 1 114 ? -62.899 -22.638 18.733 1.00 27.31 114 SER A CA 1
ATOM 835 C C . SER A 1 114 ? -61.779 -23.621 19.172 1.00 27.31 114 SER A C 1
ATOM 837 O O . SER A 1 114 ? -61.142 -24.227 18.316 1.00 27.31 114 SER A O 1
ATOM 839 N N . THR A 1 115 ? -61.644 -23.863 20.490 1.00 27.22 115 THR A N 1
ATOM 840 C CA . THR A 1 115 ? -60.807 -24.881 21.194 1.00 27.22 115 THR A CA 1
ATOM 841 C C . THR A 1 115 ? -59.285 -24.669 21.226 1.00 27.22 115 THR A C 1
ATOM 843 O O . THR A 1 115 ? -58.713 -24.176 20.265 1.00 27.22 115 THR A O 1
ATOM 846 N N . GLU A 1 116 ? -58.540 -25.078 22.264 1.00 26.78 116 GLU A N 1
ATOM 847 C CA . GLU A 1 116 ? -58.782 -25.188 23.726 1.00 26.78 116 GLU A CA 1
ATOM 848 C C . GLU A 1 116 ? -57.395 -25.353 24.401 1.00 26.78 116 GLU A C 1
ATOM 850 O O . GLU A 1 116 ? -56.466 -25.855 23.767 1.00 26.78 116 GLU A O 1
ATOM 855 N N . ALA A 1 117 ? -57.204 -24.904 25.647 1.00 29.77 117 ALA A N 1
ATOM 856 C CA . ALA A 1 117 ? -55.900 -24.981 26.328 1.00 29.77 117 ALA A CA 1
ATOM 857 C C . ALA A 1 117 ? -55.594 -26.391 26.879 1.00 29.77 117 ALA A C 1
ATOM 859 O O . ALA A 1 117 ? -56.506 -27.197 27.068 1.00 29.77 117 ALA A O 1
ATOM 860 N N . PRO A 1 118 ? -54.326 -26.672 27.236 1.00 30.12 118 PRO A N 1
ATOM 861 C CA . PRO A 1 118 ? -54.096 -26.914 28.667 1.00 30.12 118 PRO A CA 1
ATOM 862 C C . PRO A 1 118 ? -52.795 -26.318 29.244 1.00 30.12 118 PRO A C 1
ATOM 864 O O . PRO A 1 118 ? -51.802 -26.099 28.553 1.00 30.12 118 PRO A O 1
ATOM 867 N N . GLN A 1 119 ? -52.820 -26.100 30.563 1.00 28.92 119 GLN A N 1
ATOM 868 C CA . GLN A 1 119 ? -51.674 -25.764 31.421 1.00 28.92 119 GLN A CA 1
ATOM 869 C C . GLN A 1 119 ? -51.032 -27.036 32.044 1.00 28.92 119 GLN A C 1
ATOM 871 O O . GLN A 1 119 ? -51.609 -28.118 31.924 1.00 28.92 119 GLN A O 1
ATOM 876 N N . PRO A 1 120 ? -49.836 -26.943 32.668 1.00 44.47 120 PRO A N 1
ATOM 877 C CA . PRO A 1 120 ? -48.991 -28.103 32.988 1.00 44.47 120 PRO A CA 1
ATOM 878 C C . PRO A 1 120 ? -49.158 -28.655 34.417 1.00 44.47 120 PRO A C 1
ATOM 880 O O . PRO A 1 120 ? -49.563 -27.923 35.318 1.00 44.47 120 PRO A O 1
ATOM 883 N N . ALA A 1 121 ? -48.727 -29.907 34.642 1.00 27.53 121 ALA A N 1
ATOM 884 C CA .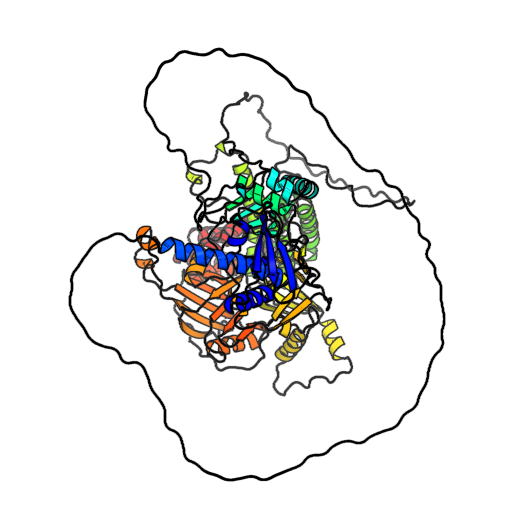 ALA A 1 121 ? -48.426 -30.448 35.975 1.00 27.53 121 ALA A CA 1
ATOM 885 C C . ALA A 1 121 ? -47.442 -31.647 35.956 1.00 27.53 121 ALA A C 1
ATOM 887 O O . ALA A 1 121 ? -47.616 -32.583 35.180 1.00 27.53 121 ALA A O 1
ATOM 888 N N . ASP A 1 122 ? -46.475 -31.586 36.879 1.00 27.91 122 ASP A N 1
ATOM 889 C CA . ASP A 1 122 ? -45.845 -32.656 37.679 1.00 27.91 122 ASP A CA 1
ATOM 890 C C . ASP A 1 122 ? -45.017 -33.829 37.096 1.00 27.91 122 ASP A C 1
ATOM 892 O O . ASP A 1 122 ? -45.154 -34.304 35.972 1.00 27.91 122 ASP A O 1
ATOM 896 N N . ALA A 1 123 ? -44.089 -34.276 37.956 1.00 28.69 123 ALA A N 1
ATOM 897 C CA . ALA A 1 123 ? -43.068 -35.307 37.750 1.00 28.69 123 ALA A CA 1
ATOM 898 C C . ALA A 1 123 ? -43.493 -36.698 38.273 1.00 28.69 123 ALA A C 1
ATOM 900 O O . ALA A 1 123 ? -44.553 -36.850 38.881 1.00 28.69 123 ALA A O 1
ATOM 901 N N . PRO A 1 124 ? -42.622 -37.716 38.127 1.00 37.72 124 PRO A N 1
ATOM 902 C CA . PRO A 1 124 ? -42.299 -38.535 39.305 1.00 37.72 124 PRO A CA 1
ATOM 903 C C . PRO A 1 124 ? -40.798 -38.879 39.471 1.00 37.72 124 PRO A C 1
ATOM 905 O O . PRO A 1 124 ? -39.968 -38.603 38.607 1.00 37.72 124 PRO A O 1
ATOM 908 N N . SER A 1 125 ? -40.467 -39.494 40.614 1.00 28.02 125 SER A N 1
ATOM 909 C CA . SER A 1 125 ? -39.106 -39.697 41.154 1.00 28.02 125 SER A CA 1
ATOM 910 C C . SER A 1 125 ? -38.725 -41.179 41.377 1.00 28.02 125 SER A C 1
ATOM 912 O O . SER A 1 125 ? -39.617 -42.015 41.489 1.00 28.02 125 SER A O 1
ATOM 914 N N . ALA A 1 126 ? -37.422 -41.427 41.636 1.00 30.45 126 ALA A N 1
ATOM 915 C CA . ALA A 1 126 ? -36.821 -42.624 42.291 1.00 30.45 126 ALA A CA 1
ATOM 916 C C . ALA A 1 126 ? -36.765 -43.933 41.439 1.00 30.45 126 ALA A C 1
ATOM 918 O O . ALA A 1 126 ? -37.515 -44.044 40.480 1.00 30.45 126 ALA A O 1
ATOM 919 N N . GLU A 1 127 ? -35.904 -44.960 41.614 1.00 28.22 127 GLU A N 1
ATOM 920 C CA . GLU A 1 127 ? -34.826 -45.408 42.552 1.00 28.22 127 GLU A CA 1
ATOM 921 C C . GLU A 1 127 ? -33.782 -46.269 41.749 1.00 28.22 127 GLU A C 1
ATOM 923 O O . GLU A 1 127 ? -34.076 -46.621 40.610 1.00 28.22 127 GLU A O 1
ATOM 928 N N . ALA A 1 128 ? -32.612 -46.761 42.217 1.00 28.06 128 ALA A N 1
ATOM 929 C CA . ALA A 1 128 ? -31.612 -46.368 43.239 1.00 28.06 128 ALA A CA 1
ATOM 930 C C . ALA A 1 128 ? -30.385 -47.347 43.230 1.00 28.06 128 ALA A C 1
ATOM 932 O O . ALA A 1 128 ? -30.490 -48.467 42.736 1.00 28.06 128 ALA A O 1
ATOM 933 N N . GLY A 1 129 ? -29.250 -46.964 43.852 1.00 25.67 129 GLY A N 1
ATOM 934 C CA . GLY A 1 129 ? -28.129 -47.852 44.261 1.00 25.67 129 GLY A CA 1
ATOM 935 C C . GLY A 1 129 ? -26.897 -47.960 43.328 1.00 25.67 129 GLY A C 1
ATOM 936 O O . GLY A 1 129 ? -27.030 -47.839 42.120 1.00 25.67 129 GLY A O 1
ATOM 937 N N . GLN A 1 130 ? -25.660 -48.247 43.775 1.00 29.16 130 GLN A N 1
ATOM 938 C CA . GLN A 1 130 ? -24.964 -48.195 45.082 1.00 29.16 130 GLN A CA 1
ATOM 939 C C . GLN A 1 130 ? -23.504 -48.726 44.905 1.00 29.16 130 GLN A C 1
ATOM 941 O O . GLN A 1 130 ? -23.293 -49.640 44.115 1.00 29.16 130 GLN A O 1
ATOM 946 N N . GLY A 1 131 ? -22.533 -48.224 45.695 1.00 25.75 131 GLY A N 1
ATOM 947 C CA . GLY A 1 131 ? -21.149 -48.755 45.852 1.00 25.75 131 GLY A CA 1
ATOM 948 C C . GLY A 1 131 ? -20.110 -48.291 44.806 1.00 25.75 131 GLY A C 1
ATOM 949 O O . GLY A 1 131 ? -20.431 -48.187 43.632 1.00 25.75 131 GLY A O 1
ATOM 950 N N . GLY A 1 132 ? -18.835 -47.996 45.109 1.00 25.53 132 GLY A N 1
ATOM 951 C CA . GLY A 1 132 ? -18.029 -47.888 46.350 1.00 25.53 132 GLY A CA 1
ATOM 952 C C . GLY A 1 132 ? -16.556 -47.627 45.923 1.00 25.53 132 GLY A C 1
ATOM 953 O O . GLY A 1 132 ? -16.112 -48.233 44.959 1.00 25.53 132 GLY A O 1
ATOM 954 N N . ALA A 1 133 ? -15.812 -46.605 46.373 1.00 27.36 133 ALA A N 1
ATOM 955 C CA . ALA A 1 133 ? -15.262 -46.300 47.708 1.00 27.36 133 ALA A CA 1
ATOM 956 C C . ALA A 1 133 ? -13.956 -47.055 48.091 1.00 27.36 133 ALA A C 1
ATOM 958 O O . ALA A 1 133 ? -14.051 -48.154 48.619 1.00 27.36 133 ALA A O 1
ATOM 959 N N . VAL A 1 134 ? -12.776 -46.427 47.876 1.00 31.36 134 VAL A N 1
ATOM 960 C CA . VAL A 1 134 ? -11.487 -46.417 48.657 1.00 31.36 134 VAL A CA 1
ATOM 961 C C . VAL A 1 134 ? -10.411 -45.661 47.833 1.00 31.36 134 VAL A C 1
ATOM 963 O O . VAL A 1 134 ? -10.484 -45.715 46.611 1.00 31.36 134 VAL A O 1
ATOM 966 N N . ALA A 1 135 ? -9.367 -44.975 48.333 1.00 28.94 135 ALA A N 1
ATOM 967 C CA . ALA A 1 135 ? -8.981 -44.357 49.623 1.00 28.94 135 ALA A CA 1
ATOM 968 C C . ALA A 1 135 ? -7.889 -43.277 49.307 1.00 28.94 135 ALA A C 1
ATOM 970 O O . ALA A 1 135 ? -7.246 -43.391 48.270 1.00 28.94 135 ALA A O 1
ATOM 971 N N . GLY A 1 136 ? -7.765 -42.142 50.024 1.00 26.86 136 GLY A N 1
ATOM 972 C CA . GLY A 1 136 ? -6.745 -41.879 51.079 1.00 26.86 136 GLY A CA 1
ATOM 973 C C . GLY A 1 136 ? -5.319 -41.593 50.533 1.00 26.86 136 GLY A C 1
ATOM 974 O O . GLY A 1 136 ? -4.893 -42.287 49.626 1.00 26.86 136 GLY A O 1
ATOM 975 N N . THR A 1 137 ? -4.480 -40.642 50.981 1.00 30.00 137 THR A N 1
ATOM 976 C CA . THR A 1 137 ? -4.411 -39.697 52.132 1.00 30.00 137 THR A CA 1
ATOM 977 C C . THR A 1 137 ? -3.386 -38.582 51.784 1.00 30.00 137 THR A C 1
ATOM 979 O O . THR A 1 137 ? -2.382 -38.882 51.151 1.00 30.00 137 THR A O 1
ATOM 982 N N . ALA A 1 138 ? -3.633 -37.282 51.993 1.00 28.78 138 ALA A N 1
ATOM 983 C CA . ALA A 1 138 ? -3.349 -36.467 53.197 1.00 28.78 138 ALA A CA 1
ATOM 984 C C . ALA A 1 138 ? -1.874 -36.387 53.689 1.00 28.78 138 ALA A C 1
ATOM 986 O O . ALA A 1 138 ? -1.298 -37.404 54.060 1.00 28.78 138 ALA A O 1
ATOM 987 N N . ALA A 1 139 ? -1.329 -35.159 53.806 1.00 27.62 139 ALA A N 1
ATOM 988 C CA . ALA A 1 139 ? -0.219 -34.768 54.701 1.00 27.62 139 ALA A CA 1
ATOM 989 C C . ALA A 1 139 ? -0.199 -33.230 54.928 1.00 27.62 139 ALA A C 1
ATOM 991 O O . ALA A 1 139 ? -0.612 -32.477 54.047 1.00 27.62 139 ALA A O 1
ATOM 992 N N . VAL A 1 140 ? 0.255 -32.772 56.106 1.00 30.25 140 VAL A N 1
ATOM 993 C CA . VAL A 1 140 ? 0.230 -31.369 56.602 1.00 30.25 140 VAL A CA 1
ATOM 994 C C . VAL A 1 140 ? 1.602 -30.986 57.216 1.00 30.25 140 VAL A C 1
ATOM 996 O O . VAL A 1 140 ? 2.386 -31.874 57.535 1.00 30.25 140 VAL A O 1
ATOM 999 N N . ASN A 1 141 ? 1.878 -29.676 57.351 1.00 36.94 141 ASN A N 1
ATOM 1000 C CA . ASN A 1 141 ? 3.090 -29.022 57.909 1.00 36.94 141 ASN A CA 1
ATOM 1001 C C . ASN A 1 141 ? 3.575 -29.532 59.293 1.00 36.94 141 ASN A C 1
ATOM 1003 O O . ASN A 1 141 ? 2.804 -30.143 60.035 1.00 36.94 141 ASN A O 1
ATOM 1007 N N . PRO A 1 142 ? 4.849 -29.254 59.655 1.00 42.75 142 PRO A N 1
ATOM 1008 C CA . PRO A 1 142 ? 5.270 -28.070 60.456 1.00 42.75 142 PRO A CA 1
ATOM 1009 C C . PRO A 1 142 ? 6.419 -27.286 59.750 1.00 42.75 142 PRO A C 1
ATOM 1011 O O . PRO A 1 142 ? 6.834 -27.698 58.674 1.00 42.75 142 PRO A O 1
ATOM 1014 N N . GLY A 1 143 ? 6.990 -26.149 60.177 1.00 30.38 143 GLY A N 1
ATOM 1015 C CA . GLY A 1 143 ? 7.073 -25.468 61.483 1.00 30.38 143 GLY A CA 1
ATOM 1016 C C . GLY A 1 143 ? 8.481 -25.640 62.105 1.00 30.38 143 GLY A C 1
ATOM 1017 O O . GLY A 1 143 ? 8.996 -26.755 62.073 1.00 30.38 143 GLY A O 1
ATOM 1018 N N . ASP A 1 144 ? 9.201 -24.646 62.655 1.00 31.33 144 ASP A N 1
ATOM 1019 C CA . ASP A 1 144 ? 8.971 -23.195 62.873 1.00 31.33 144 ASP A CA 1
ATOM 1020 C C . ASP A 1 144 ? 10.332 -22.473 63.181 1.00 31.33 144 ASP A C 1
ATOM 1022 O O . ASP A 1 144 ? 11.385 -23.086 63.013 1.00 31.33 144 ASP A O 1
ATOM 1026 N N . ALA A 1 145 ? 10.300 -21.219 63.687 1.00 30.75 145 ALA A N 1
ATOM 1027 C CA . ALA A 1 145 ? 11.312 -20.528 64.541 1.00 30.75 145 ALA A CA 1
ATOM 1028 C C . ALA A 1 145 ? 12.223 -19.380 63.988 1.00 30.75 145 ALA A C 1
ATOM 1030 O O . ALA A 1 145 ? 13.385 -19.581 63.655 1.00 30.75 145 ALA A O 1
ATOM 1031 N N . ASP A 1 146 ? 11.675 -18.154 64.044 1.00 29.55 146 ASP A N 1
ATOM 1032 C CA . ASP A 1 146 ? 12.057 -17.024 64.942 1.00 29.55 146 ASP A CA 1
ATOM 1033 C C . ASP A 1 146 ? 13.364 -16.171 64.842 1.00 29.55 146 ASP A C 1
ATOM 1035 O O . ASP A 1 146 ? 14.433 -16.618 64.438 1.00 29.55 146 ASP A O 1
ATOM 1039 N N . ALA A 1 147 ? 13.228 -14.933 65.363 1.00 29.72 147 ALA A N 1
ATOM 1040 C CA . ALA A 1 147 ? 14.197 -13.846 65.634 1.00 29.72 147 ALA A CA 1
ATOM 1041 C C . ALA A 1 147 ? 14.909 -13.161 64.433 1.00 29.72 147 ALA A C 1
ATOM 1043 O O . ALA A 1 147 ? 15.420 -13.806 63.529 1.00 29.72 147 ALA A O 1
ATOM 1044 N N . GLY A 1 148 ? 15.074 -11.829 64.373 1.00 27.47 148 GLY A N 1
ATOM 1045 C CA . GLY A 1 148 ? 14.602 -10.723 65.227 1.00 27.47 148 GLY A CA 1
ATOM 1046 C C . GLY A 1 148 ? 15.347 -9.406 64.893 1.00 27.47 148 GLY A C 1
ATOM 1047 O O . GLY A 1 148 ? 16.480 -9.458 64.423 1.00 27.47 148 GLY A O 1
ATOM 1048 N N . GLY A 1 149 ? 14.753 -8.223 65.125 1.00 26.44 149 GLY A N 1
ATOM 1049 C CA . GLY A 1 149 ? 15.456 -6.931 64.955 1.00 26.44 149 GLY A CA 1
ATOM 1050 C C . GLY A 1 149 ? 14.561 -5.706 64.701 1.00 26.44 149 GLY A C 1
ATOM 1051 O O . GLY A 1 149 ? 13.889 -5.626 63.678 1.00 26.44 149 GLY A O 1
ATOM 1052 N N . ALA A 1 150 ? 14.581 -4.736 65.623 1.00 28.64 150 ALA A N 1
ATOM 1053 C CA . ALA A 1 150 ? 13.802 -3.484 65.597 1.00 28.64 150 ALA A CA 1
ATOM 1054 C C . ALA A 1 150 ? 14.719 -2.232 65.371 1.00 28.64 150 ALA A C 1
ATOM 1056 O O . ALA A 1 150 ? 15.935 -2.406 65.275 1.00 28.64 150 ALA A O 1
ATOM 1057 N N . PRO A 1 151 ? 14.189 -0.991 65.226 1.00 55.56 151 PRO A N 1
ATOM 1058 C CA . PRO A 1 151 ? 14.856 0.137 64.535 1.00 55.56 151 PRO A CA 1
ATOM 1059 C C . PRO A 1 151 ? 15.591 1.155 65.446 1.00 55.56 151 PRO A C 1
ATOM 1061 O O . PRO A 1 151 ? 15.613 0.997 66.667 1.00 55.56 151 PRO A O 1
ATOM 1064 N N . PRO A 1 152 ? 16.174 2.229 64.863 1.00 47.59 152 PRO A N 1
ATOM 1065 C CA . PRO A 1 152 ? 15.695 3.620 65.101 1.00 47.59 152 PRO A CA 1
ATOM 1066 C C . PRO A 1 152 ? 15.602 4.484 63.800 1.00 47.59 152 PRO A C 1
ATOM 1068 O O . PRO A 1 152 ? 16.242 4.151 62.810 1.00 47.59 152 PRO A O 1
ATOM 1071 N N . ALA A 1 153 ? 14.688 5.468 63.632 1.00 30.00 153 ALA A N 1
ATOM 1072 C CA . ALA A 1 153 ? 14.658 6.882 64.119 1.00 30.00 153 ALA A CA 1
ATOM 1073 C C . ALA A 1 153 ? 15.832 7.781 63.620 1.00 30.00 153 ALA A C 1
ATOM 1075 O O . ALA A 1 153 ? 16.946 7.286 63.526 1.00 30.00 153 ALA A O 1
ATOM 1076 N N . ALA A 1 154 ? 15.722 9.089 63.294 1.00 29.52 154 ALA A N 1
ATOM 1077 C CA . ALA A 1 154 ? 14.669 10.146 63.308 1.00 29.52 154 ALA A CA 1
ATOM 1078 C C . ALA A 1 154 ? 15.003 11.222 62.209 1.00 29.52 154 ALA A C 1
ATOM 1080 O O . ALA A 1 154 ? 15.992 11.031 61.509 1.00 29.52 154 ALA A O 1
ATOM 1081 N N . GLY A 1 155 ? 14.319 12.357 61.946 1.00 26.67 155 GLY A N 1
ATOM 1082 C CA . GLY A 1 155 ? 13.169 13.097 62.526 1.00 26.67 155 GLY A CA 1
ATOM 1083 C C . GLY A 1 155 ? 12.533 14.050 61.463 1.00 26.67 155 GLY A C 1
ATOM 1084 O O . GLY A 1 155 ? 13.024 14.101 60.341 1.00 26.67 155 GLY A O 1
ATOM 1085 N N . ALA A 1 156 ? 11.336 14.642 61.642 1.00 29.08 156 ALA A N 1
ATOM 1086 C CA . ALA A 1 156 ? 11.012 15.895 62.377 1.00 29.08 156 ALA A CA 1
ATOM 1087 C C . ALA A 1 156 ? 11.697 17.168 61.795 1.00 29.08 156 ALA A C 1
ATOM 1089 O O . ALA A 1 156 ? 12.893 17.123 61.550 1.00 29.08 156 ALA A O 1
ATOM 1090 N N . ALA A 1 157 ? 11.073 18.342 61.569 1.00 28.03 157 ALA A N 1
ATOM 1091 C CA . ALA A 1 157 ? 9.732 18.920 61.836 1.00 28.03 157 ALA A CA 1
ATOM 1092 C C . ALA A 1 157 ? 9.454 20.071 60.800 1.00 28.03 157 ALA A C 1
ATOM 1094 O O . ALA A 1 157 ? 10.322 20.329 59.976 1.00 28.03 157 ALA A O 1
ATOM 1095 N N . GLY A 1 158 ? 8.343 20.832 60.741 1.00 26.27 158 GLY A N 1
ATOM 1096 C CA . GLY A 1 158 ? 7.080 20.858 61.497 1.00 26.27 158 GLY A CA 1
ATOM 1097 C C . GLY A 1 158 ? 6.203 22.107 61.195 1.00 26.27 158 GLY A C 1
ATOM 1098 O O . GLY A 1 158 ? 6.586 22.958 60.406 1.00 26.27 158 GLY A O 1
ATOM 1099 N N . ALA A 1 159 ? 5.062 22.197 61.900 1.00 26.77 159 ALA A N 1
ATOM 1100 C CA . ALA A 1 159 ? 4.228 23.380 62.226 1.00 26.77 159 ALA A CA 1
ATOM 1101 C C . ALA A 1 159 ? 3.516 24.246 61.140 1.00 26.77 159 ALA A C 1
ATOM 1103 O O . ALA A 1 159 ? 4.100 24.751 60.189 1.00 26.77 159 ALA A O 1
ATOM 1104 N N . LYS A 1 160 ? 2.219 24.513 61.403 1.00 29.58 160 LYS A N 1
ATOM 1105 C CA . LYS A 1 160 ? 1.384 25.598 60.826 1.00 29.58 160 LYS A CA 1
ATOM 1106 C C . LYS A 1 160 ? 1.776 26.979 61.406 1.00 29.58 160 LYS A C 1
ATOM 1108 O O . LYS A 1 160 ? 2.460 27.027 62.427 1.00 29.58 160 LYS A O 1
ATOM 1113 N N . PRO A 1 161 ? 1.230 28.090 60.871 1.00 35.50 161 PRO A N 1
ATOM 1114 C CA . PRO A 1 161 ? 0.085 28.705 61.574 1.00 35.50 161 PRO A CA 1
ATOM 1115 C C . PRO A 1 161 ? -1.092 29.085 60.643 1.00 35.50 161 PRO A C 1
ATOM 1117 O O . PRO A 1 161 ? -1.127 28.692 59.481 1.00 35.50 161 PRO A O 1
ATOM 1120 N N . ALA A 1 162 ? -2.097 29.787 61.182 1.00 25.77 162 ALA A N 1
ATOM 1121 C CA . ALA A 1 162 ? -3.351 30.146 60.509 1.00 25.77 162 ALA A CA 1
ATOM 1122 C C . ALA A 1 162 ? -3.800 31.591 60.816 1.00 25.77 162 ALA A C 1
ATOM 1124 O O . ALA A 1 162 ? -3.507 32.107 61.892 1.00 25.77 162 ALA A O 1
ATOM 1125 N N . SER A 1 163 ? -4.588 32.179 59.909 1.00 30.25 163 SER A N 1
ATOM 1126 C CA . SER A 1 163 ? -5.496 33.333 60.092 1.00 30.25 163 SER A CA 1
ATOM 1127 C C . SER A 1 163 ? -6.457 33.346 58.873 1.00 30.25 163 SER A C 1
ATOM 1129 O O . SER A 1 163 ? -6.040 32.947 57.790 1.00 30.25 163 SER A O 1
ATOM 1131 N N . ALA A 1 164 ? -7.781 33.561 58.937 1.00 25.36 164 ALA A N 1
ATOM 1132 C CA . ALA A 1 164 ? -8.588 34.620 59.569 1.00 25.36 164 ALA A CA 1
ATOM 1133 C C . ALA A 1 164 ? -8.264 36.018 58.988 1.00 25.36 164 ALA A C 1
ATOM 1135 O O . ALA A 1 164 ? -7.110 36.422 59.025 1.00 25.36 164 ALA A O 1
ATOM 1136 N N . GLY A 1 165 ? -9.198 36.813 58.447 1.00 23.17 165 GLY A N 1
ATOM 1137 C CA . GLY A 1 165 ? -10.650 36.664 58.243 1.00 23.17 165 GLY A CA 1
ATOM 1138 C C . GLY A 1 165 ? -11.215 37.910 57.517 1.00 23.17 165 GLY A C 1
ATOM 1139 O O . GLY A 1 165 ? -10.437 38.620 56.891 1.00 23.17 165 GLY A O 1
ATOM 1140 N N . LEU A 1 166 ? -12.519 38.206 57.683 1.00 29.06 166 LEU A N 1
ATOM 1141 C CA . LEU A 1 166 ? -13.312 39.308 57.065 1.00 29.06 166 LEU A CA 1
ATOM 1142 C C . LEU A 1 166 ? -13.712 39.033 55.593 1.00 29.06 166 LEU A C 1
ATOM 1144 O O . LEU A 1 166 ? -12.848 38.855 54.748 1.00 29.06 166 LEU A O 1
ATOM 1148 N N . ALA A 1 167 ? -14.976 38.850 55.185 1.00 24.66 167 ALA A N 1
ATOM 1149 C CA . ALA A 1 167 ? -16.291 39.412 55.545 1.00 24.66 167 ALA A CA 1
ATOM 1150 C C . ALA A 1 167 ? -16.650 40.744 54.854 1.00 24.66 167 ALA A C 1
ATOM 1152 O O . ALA A 1 167 ? -16.114 41.796 55.182 1.00 24.66 167 ALA A O 1
ATOM 1153 N N . SER A 1 168 ? -17.665 40.691 53.986 1.00 28.58 168 SER A N 1
ATOM 1154 C CA . SER A 1 168 ? -18.694 41.730 53.844 1.00 28.58 168 SER A CA 1
ATOM 1155 C C . SER A 1 168 ? -19.950 41.102 53.232 1.00 28.58 168 SER A C 1
ATOM 1157 O O . SER A 1 168 ? -19.847 40.197 52.404 1.00 28.58 168 SER A O 1
ATOM 1159 N N . ALA A 1 169 ? -21.130 41.541 53.666 1.00 26.67 169 ALA A N 1
ATOM 1160 C CA . ALA A 1 169 ? -22.407 40.956 53.282 1.00 26.67 169 ALA A CA 1
ATOM 1161 C C . ALA A 1 169 ? -23.456 42.031 52.975 1.00 26.67 169 ALA A C 1
ATOM 1163 O O . ALA A 1 169 ? -23.582 42.995 53.721 1.00 26.67 169 ALA A O 1
ATOM 1164 N N . GLY A 1 170 ? -24.289 41.753 51.969 1.00 24.06 170 GLY A N 1
ATOM 1165 C CA . GLY A 1 170 ? -25.737 41.958 52.067 1.00 24.06 170 GLY A CA 1
ATOM 1166 C C . GLY A 1 170 ? -26.338 43.337 51.753 1.00 24.06 170 GLY A C 1
ATOM 1167 O O . GLY A 1 170 ? -26.070 44.332 52.412 1.00 24.06 170 GLY A O 1
ATOM 1168 N N . GLY A 1 171 ? -27.337 43.298 50.862 1.00 24.86 171 GLY A N 1
ATOM 1169 C CA . GLY A 1 171 ? -28.458 44.243 50.794 1.00 24.86 171 GLY A CA 1
ATOM 1170 C C . GLY A 1 171 ? -28.278 45.449 49.863 1.00 24.86 171 GLY A C 1
ATOM 1171 O O . GLY A 1 171 ? -27.185 45.966 49.709 1.00 24.86 171 GLY A O 1
ATOM 1172 N N . LYS A 1 172 ? -29.323 46.011 49.246 1.00 24.78 172 LYS A N 1
ATOM 1173 C CA . LYS A 1 172 ? -30.725 45.616 48.970 1.00 24.78 172 LYS A CA 1
ATOM 1174 C C . LYS A 1 172 ? -31.394 46.863 48.352 1.00 24.78 172 LYS A C 1
ATOM 1176 O O . LYS A 1 172 ? -31.254 47.921 48.948 1.00 24.78 172 LYS A O 1
ATOM 1181 N N . ALA A 1 173 ? -32.216 46.697 47.305 1.00 23.61 173 ALA A N 1
ATOM 1182 C CA . ALA A 1 173 ? -33.211 47.677 46.799 1.00 23.61 173 ALA A CA 1
ATOM 1183 C C . ALA A 1 173 ? -32.656 49.039 46.272 1.00 23.61 173 ALA A C 1
ATOM 1185 O O . ALA A 1 173 ? -31.607 49.494 46.690 1.00 23.61 173 ALA A O 1
ATOM 1186 N N . ALA A 1 174 ? -33.274 49.766 45.335 1.00 23.86 174 ALA A N 1
ATOM 1187 C CA . ALA A 1 174 ? -34.672 49.830 44.901 1.00 23.86 174 ALA A CA 1
ATOM 1188 C C . ALA A 1 174 ? -34.798 50.414 43.468 1.00 23.86 174 ALA A C 1
ATOM 1190 O O . ALA A 1 174 ? -33.873 51.053 42.973 1.00 23.86 174 ALA A O 1
ATOM 1191 N N . ALA A 1 175 ? -35.963 50.240 42.829 1.00 27.06 175 ALA A N 1
ATOM 1192 C CA . ALA A 1 175 ? -36.333 50.902 41.566 1.00 27.06 175 ALA A CA 1
ATOM 1193 C C . ALA A 1 175 ? -36.900 52.324 41.790 1.00 27.06 175 ALA A C 1
ATOM 1195 O O . ALA A 1 175 ? -37.295 52.654 42.912 1.00 27.06 175 ALA A O 1
ATOM 1196 N N . PRO A 1 176 ? -36.971 53.161 40.736 1.00 31.62 176 PRO A N 1
ATOM 1197 C CA . PRO A 1 176 ? -38.268 53.440 40.076 1.00 31.62 176 PRO A CA 1
ATOM 1198 C C . PRO A 1 176 ? -38.153 53.435 38.515 1.00 31.62 176 PRO A C 1
ATOM 1200 O O . PRO A 1 176 ? -37.052 53.556 37.997 1.00 31.62 176 PRO A O 1
ATOM 1203 N N . VAL A 1 177 ? -39.160 53.153 37.659 1.00 23.92 177 VAL A N 1
ATOM 1204 C CA . VAL A 1 177 ? -40.564 53.648 37.539 1.00 23.92 177 VAL A CA 1
ATOM 1205 C C . VAL A 1 177 ? -40.554 55.141 37.101 1.00 23.92 177 VAL A C 1
ATOM 1207 O O . VAL A 1 177 ? -39.984 55.946 37.819 1.00 23.92 177 VAL A O 1
ATOM 1210 N N . ARG A 1 178 ? -41.111 55.628 35.964 1.00 25.56 178 ARG A N 1
ATOM 1211 C CA . ARG A 1 178 ? -42.249 55.201 35.100 1.00 25.56 178 ARG A CA 1
ATOM 1212 C C . ARG A 1 178 ? -42.304 55.980 33.748 1.00 25.56 178 ARG A C 1
ATOM 1214 O O . ARG A 1 178 ? -41.936 57.143 33.764 1.00 25.56 178 ARG A O 1
ATOM 1221 N N . ALA A 1 179 ? -42.963 55.400 32.722 1.00 24.73 179 ALA A N 1
ATOM 1222 C CA . ALA A 1 179 ? -43.853 56.038 31.700 1.00 24.73 179 ALA A CA 1
ATOM 1223 C C . ALA A 1 179 ? -43.304 57.169 30.758 1.00 24.73 179 ALA A C 1
ATOM 1225 O O . ALA A 1 179 ? -42.287 57.773 31.052 1.00 24.73 179 ALA A O 1
ATOM 1226 N N . ALA A 1 180 ? -43.908 57.528 29.604 1.00 25.11 180 ALA A N 1
ATOM 1227 C CA . ALA A 1 180 ? -45.161 57.106 28.942 1.00 25.11 180 ALA A CA 1
ATOM 1228 C C . ALA A 1 180 ? -45.177 57.399 27.413 1.00 25.11 180 ALA A C 1
ATOM 1230 O O . ALA A 1 180 ? -44.529 58.344 26.979 1.00 25.11 180 ALA A O 1
ATOM 1231 N N . GLY A 1 181 ? -46.067 56.709 26.675 1.00 23.97 181 GLY A N 1
ATOM 1232 C CA . GLY A 1 181 ? -46.811 57.237 25.504 1.00 23.97 181 GLY A CA 1
ATOM 1233 C C . GLY A 1 181 ? -46.098 57.246 24.137 1.00 23.97 181 GLY A C 1
ATOM 1234 O O . GLY A 1 181 ? -44.887 57.386 24.071 1.00 23.97 181 GLY A O 1
ATOM 1235 N N . GLY A 1 182 ? -46.786 57.108 22.995 1.00 24.70 182 GLY A N 1
ATOM 1236 C CA . GLY A 1 182 ? -48.222 56.907 22.734 1.00 24.70 182 GLY A CA 1
ATOM 1237 C C . GLY A 1 182 ? -48.470 56.485 21.268 1.00 24.70 182 GLY A C 1
ATOM 1238 O O . GLY A 1 182 ? -47.546 56.483 20.460 1.00 24.70 182 GLY A O 1
ATOM 1239 N N . GLU A 1 183 ? -49.693 56.068 20.937 1.00 26.25 183 GLU A N 1
ATOM 1240 C CA . GLU A 1 183 ? -50.027 55.325 19.706 1.00 26.25 183 GLU A CA 1
ATOM 1241 C C . GLU A 1 183 ? -50.369 56.194 18.478 1.00 26.25 183 GLU A C 1
ATOM 1243 O O . GLU A 1 183 ? -50.905 57.292 18.615 1.00 26.25 183 GLU A O 1
ATOM 1248 N N . ALA A 1 184 ? -50.218 55.622 17.271 1.00 25.27 184 ALA A N 1
ATOM 1249 C CA . ALA A 1 184 ? -51.085 55.915 16.121 1.00 25.27 184 ALA A CA 1
ATOM 1250 C C . ALA A 1 184 ? -51.181 54.713 15.146 1.00 25.27 184 ALA A C 1
ATOM 1252 O O . ALA A 1 184 ? -50.179 54.157 14.705 1.00 25.27 184 ALA A O 1
ATOM 1253 N N . ARG A 1 185 ? -52.416 54.330 14.801 1.00 21.97 185 ARG A N 1
ATOM 1254 C CA . ARG A 1 185 ? -52.863 53.326 13.801 1.00 21.97 185 ARG A CA 1
ATOM 1255 C C . ARG A 1 185 ? -53.894 54.029 12.869 1.00 21.97 185 ARG A C 1
ATOM 1257 O O . ARG A 1 185 ? -54.241 55.170 13.168 1.00 21.97 185 ARG A O 1
ATOM 1264 N N . PRO A 1 186 ? -54.593 53.360 11.926 1.00 40.69 186 PRO A N 1
ATOM 1265 C CA . PRO A 1 186 ? -54.178 52.485 10.810 1.00 40.69 186 PRO A CA 1
ATOM 1266 C C . PRO A 1 186 ? -54.877 52.888 9.471 1.00 40.69 186 PRO A C 1
ATOM 1268 O O . PRO A 1 186 ? -55.621 53.867 9.448 1.00 40.69 186 PRO A O 1
ATOM 1271 N N . ARG A 1 187 ? -54.715 52.090 8.392 1.00 24.39 187 ARG A N 1
ATOM 1272 C CA . ARG A 1 187 ? -55.753 51.623 7.411 1.00 24.39 187 ARG A CA 1
ATOM 1273 C C . ARG A 1 187 ? -55.065 50.979 6.189 1.00 24.39 187 ARG A C 1
ATOM 1275 O O . ARG A 1 187 ? -54.220 51.616 5.583 1.00 24.39 187 ARG A O 1
ATOM 1282 N N . GLU A 1 188 ? -55.169 49.671 5.931 1.00 26.72 188 GLU A N 1
ATOM 1283 C CA . GLU A 1 188 ? -56.312 48.837 5.475 1.00 26.72 188 GLU A CA 1
ATOM 1284 C C . GLU A 1 188 ? -56.397 48.662 3.943 1.00 26.72 188 GLU A C 1
ATOM 1286 O O . GLU A 1 188 ? -56.929 49.519 3.247 1.00 26.72 188 GLU A O 1
ATOM 1291 N N . ALA A 1 189 ? -55.959 47.490 3.454 1.00 23.45 189 ALA A N 1
ATOM 1292 C CA . ALA A 1 189 ? -56.574 46.735 2.351 1.00 23.45 189 ALA A CA 1
ATOM 1293 C C . ALA A 1 189 ? -56.062 45.269 2.344 1.00 23.45 189 ALA A C 1
ATOM 1295 O O . ALA A 1 189 ? -54.884 45.013 2.578 1.00 23.45 189 ALA A O 1
ATOM 1296 N N . ARG A 1 190 ? -56.957 44.310 2.080 1.00 24.19 190 ARG A N 1
ATOM 1297 C CA . ARG A 1 190 ? -56.727 42.873 1.766 1.00 24.19 190 ARG A CA 1
ATOM 1298 C C . ARG A 1 190 ? -57.458 42.579 0.425 1.00 24.19 190 ARG A C 1
ATOM 1300 O O . ARG A 1 190 ? -58.182 43.481 -0.002 1.00 24.19 190 ARG A O 1
ATOM 1307 N N . PRO A 1 191 ? -57.454 41.364 -0.178 1.00 34.56 191 PRO A N 1
ATOM 1308 C CA . PRO A 1 191 ? -56.630 40.151 0.006 1.00 34.56 191 PRO A CA 1
ATOM 1309 C C . PRO A 1 191 ? -55.979 39.638 -1.316 1.00 34.56 191 PRO A C 1
ATOM 1311 O O . PRO A 1 191 ? -56.221 40.183 -2.388 1.00 34.56 191 PRO A O 1
ATOM 1314 N N . GLY A 1 192 ? -55.210 38.542 -1.260 1.00 25.53 192 GLY A N 1
ATOM 1315 C CA . GLY A 1 192 ? -54.755 37.772 -2.434 1.00 25.53 192 GLY A CA 1
ATOM 1316 C C . GLY A 1 192 ? -53.898 36.567 -2.021 1.00 25.53 192 GLY A C 1
ATOM 1317 O O . GLY A 1 192 ? -53.077 36.695 -1.117 1.00 25.53 192 GLY A O 1
ATOM 1318 N N . GLU A 1 193 ? -54.130 35.388 -2.601 1.00 31.06 193 GLU A N 1
ATOM 1319 C CA . GLU A 1 193 ? -53.674 34.097 -2.054 1.00 31.06 193 GLU A CA 1
ATOM 1320 C C . GLU A 1 193 ? -52.351 33.580 -2.645 1.00 31.06 193 GLU A C 1
ATOM 1322 O O . GLU A 1 193 ? -52.205 33.495 -3.860 1.00 31.06 193 GLU A O 1
ATOM 1327 N N . ALA A 1 194 ? -51.447 33.109 -1.777 1.00 24.39 194 ALA A N 1
ATOM 1328 C CA . ALA A 1 194 ? -50.578 31.945 -2.001 1.00 24.39 194 ALA A CA 1
ATOM 1329 C C . ALA A 1 194 ? -49.950 31.519 -0.659 1.00 24.39 194 ALA A C 1
ATOM 1331 O O . ALA A 1 194 ? -49.407 32.358 0.057 1.00 24.39 194 ALA A O 1
ATOM 1332 N N . ARG A 1 195 ? -50.016 30.229 -0.298 1.00 27.25 195 ARG A N 1
ATOM 1333 C CA . ARG A 1 195 ? -49.351 29.682 0.901 1.00 27.25 195 ARG A CA 1
ATOM 1334 C C . ARG A 1 195 ? -48.048 28.971 0.515 1.00 27.25 195 ARG A C 1
ATOM 1336 O O . ARG A 1 195 ? -48.134 27.935 -0.142 1.00 27.25 195 ARG A O 1
ATOM 1343 N N . PRO A 1 196 ? -46.877 29.409 0.994 1.00 26.48 196 PRO A N 1
ATOM 1344 C CA . PRO A 1 196 ? -45.783 28.506 1.323 1.00 26.48 196 PRO A CA 1
ATOM 1345 C C . PRO A 1 196 ? -46.088 27.875 2.689 1.00 26.48 196 PRO A C 1
ATOM 1347 O O . PRO A 1 196 ? -46.461 28.581 3.626 1.00 26.48 196 PRO A O 1
ATOM 1350 N N . GLY A 1 197 ? -45.965 26.554 2.813 1.00 27.08 197 GLY A N 1
ATOM 1351 C CA . GLY A 1 197 ? -46.061 25.900 4.118 1.00 27.08 197 GLY A CA 1
ATOM 1352 C C . GLY A 1 197 ? -44.842 26.245 4.970 1.00 27.08 197 GLY A C 1
ATOM 1353 O O . GLY A 1 197 ? -43.716 25.984 4.553 1.00 27.08 197 GLY A O 1
ATOM 1354 N N . GLU A 1 198 ? -45.057 26.819 6.153 1.00 27.28 198 GLU A N 1
ATOM 1355 C CA . GLU A 1 198 ? -43.994 27.003 7.141 1.00 27.28 198 GLU A CA 1
ATOM 1356 C C . GLU A 1 198 ? -43.538 25.628 7.646 1.00 27.28 198 GLU A C 1
ATOM 1358 O O . GLU A 1 198 ? -44.270 24.937 8.360 1.00 27.28 198 GLU A O 1
ATOM 1363 N N . ALA A 1 199 ? -42.325 25.222 7.268 1.00 25.80 199 ALA A N 1
ATOM 1364 C CA . ALA A 1 199 ? -41.666 24.081 7.883 1.00 25.80 199 ALA A CA 1
ATOM 1365 C C . ALA A 1 199 ? -41.403 24.406 9.361 1.00 25.80 199 ALA A C 1
ATOM 1367 O O . ALA A 1 199 ? -40.750 25.401 9.682 1.00 25.80 199 ALA A O 1
ATOM 1368 N N . ARG A 1 200 ? -41.921 23.571 10.267 1.00 23.88 200 ARG A N 1
ATOM 1369 C CA . ARG A 1 200 ? -41.632 23.690 11.699 1.00 23.88 200 ARG A CA 1
ATOM 1370 C C . ARG A 1 200 ? -40.172 23.288 11.946 1.00 23.88 200 ARG A C 1
ATOM 1372 O O . ARG A 1 200 ? -39.797 22.187 11.547 1.00 23.88 200 ARG A O 1
ATOM 1379 N N . PRO A 1 201 ? -39.356 24.106 12.628 1.00 27.12 201 PRO A N 1
ATOM 1380 C CA . PRO A 1 201 ? -38.054 23.653 13.093 1.00 27.12 201 PRO A CA 1
ATOM 1381 C C . PRO A 1 201 ? -38.260 22.729 14.303 1.00 27.12 201 PRO A C 1
ATOM 1383 O O . PRO A 1 201 ? -38.712 23.196 15.348 1.00 27.12 201 PRO A O 1
ATOM 1386 N N . GLY A 1 202 ? -37.954 21.431 14.170 1.00 32.62 202 GLY A N 1
ATOM 1387 C CA . GLY A 1 202 ? -37.965 20.508 15.318 1.00 32.62 202 GLY A CA 1
ATOM 1388 C C . GLY A 1 202 ? -38.310 19.030 15.089 1.00 32.62 202 GLY A C 1
ATOM 1389 O O . GLY A 1 202 ? -38.319 18.299 16.071 1.00 32.62 202 GLY A O 1
ATOM 1390 N N . GLU A 1 203 ? -38.579 18.561 13.865 1.00 27.11 203 GLU A N 1
ATOM 1391 C CA . GLU A 1 203 ? -38.891 17.139 13.599 1.00 27.11 203 GLU A CA 1
ATOM 1392 C C . GLU A 1 203 ? -37.923 16.523 12.570 1.00 27.11 203 GLU A C 1
ATOM 1394 O O . GLU A 1 203 ? -38.268 16.316 11.408 1.00 27.11 203 GLU A O 1
ATOM 1399 N N . ALA A 1 204 ? -36.699 16.219 13.014 1.00 25.97 204 ALA A N 1
ATOM 1400 C CA . ALA A 1 204 ? -35.744 15.386 12.278 1.00 25.97 204 ALA A CA 1
ATOM 1401 C C . ALA A 1 204 ? -35.881 13.919 12.724 1.00 25.97 204 ALA A C 1
ATOM 1403 O O . ALA A 1 204 ? -35.859 13.620 13.920 1.00 25.97 204 ALA A O 1
ATOM 1404 N N . ARG A 1 205 ? -36.026 12.987 11.775 1.00 29.64 205 ARG A N 1
ATOM 1405 C CA . ARG A 1 205 ? -36.154 11.546 12.069 1.00 29.64 205 ARG A CA 1
ATOM 1406 C C . ARG A 1 205 ? -34.776 10.876 12.200 1.00 29.64 205 ARG A C 1
ATOM 1408 O O . ARG A 1 205 ? -33.833 11.289 11.517 1.00 29.64 205 ARG A O 1
ATOM 1415 N N . PRO A 1 206 ? -34.634 9.804 13.005 1.00 33.47 206 PRO A N 1
ATOM 1416 C CA . PRO A 1 206 ? -33.433 8.973 12.966 1.00 33.47 206 PRO A CA 1
ATOM 1417 C C . PRO A 1 206 ? -33.262 8.391 11.552 1.00 33.47 206 PRO A C 1
ATOM 1419 O O . PRO A 1 206 ? -34.132 7.677 11.061 1.00 33.47 206 PRO A O 1
ATOM 1422 N N . GLY A 1 207 ? -32.160 8.748 10.884 1.00 50.94 207 GLY A N 1
ATOM 1423 C CA . GLY A 1 207 ? -31.887 8.400 9.482 1.00 50.94 207 GLY A CA 1
ATOM 1424 C C . GLY A 1 207 ? -31.616 9.591 8.553 1.00 50.94 207 GLY A C 1
ATOM 1425 O O . GLY A 1 207 ? -31.178 9.376 7.427 1.00 50.94 207 GLY A O 1
ATOM 1426 N N . GLU A 1 208 ? -31.829 10.836 8.994 1.00 62.81 208 GLU A N 1
ATOM 1427 C CA . GLU A 1 208 ? -31.474 12.013 8.189 1.00 62.81 208 GLU A CA 1
ATOM 1428 C C . GLU A 1 208 ? -29.949 12.166 8.038 1.00 62.81 208 GLU A C 1
ATOM 1430 O O . GLU A 1 208 ? -29.201 12.140 9.024 1.00 62.81 208 GLU A O 1
ATOM 1435 N N . ALA A 1 209 ? -29.498 12.309 6.789 1.00 70.69 209 ALA A N 1
ATOM 1436 C CA . ALA A 1 209 ? -28.088 12.401 6.437 1.00 70.69 209 ALA A CA 1
ATOM 1437 C C . ALA A 1 209 ? -27.448 13.704 6.938 1.00 70.69 209 ALA A C 1
ATOM 1439 O O . ALA A 1 209 ? -28.033 14.778 6.835 1.00 70.69 209 ALA A O 1
ATOM 1440 N N . PHE A 1 210 ? -26.211 13.613 7.428 1.00 85.69 210 PHE A N 1
ATOM 1441 C CA . PHE A 1 210 ? -25.505 14.724 8.069 1.00 85.69 210 PHE A CA 1
ATOM 1442 C C . PHE A 1 210 ? -24.197 15.087 7.348 1.00 85.69 210 PHE A C 1
ATOM 1444 O O . PHE A 1 210 ? -23.414 14.203 6.991 1.00 85.69 210 PHE A O 1
ATOM 1451 N N . SER A 1 211 ? -23.920 16.390 7.209 1.00 89.44 211 SER A N 1
ATOM 1452 C CA . SER A 1 211 ? -22.647 16.915 6.713 1.00 89.44 211 SER A CA 1
ATOM 1453 C C . SER A 1 211 ? -21.896 17.726 7.779 1.00 89.44 211 SER A C 1
ATOM 1455 O O . SER A 1 211 ? -22.427 18.700 8.309 1.00 89.44 211 SER A O 1
ATOM 1457 N N . PRO A 1 212 ? -20.599 17.463 8.033 1.00 92.69 212 PRO A N 1
ATOM 1458 C CA . PRO A 1 212 ? -19.778 18.317 8.897 1.00 92.69 212 PRO A CA 1
ATOM 1459 C C . PRO A 1 212 ? -19.666 19.777 8.432 1.00 92.69 212 PRO A C 1
ATOM 1461 O O . PRO A 1 212 ? -19.185 20.614 9.194 1.00 92.69 212 PRO A O 1
ATOM 1464 N N . ALA A 1 213 ? -20.093 20.098 7.204 1.00 90.94 213 ALA A N 1
ATOM 1465 C CA . ALA A 1 213 ? -20.205 21.471 6.719 1.00 90.94 213 ALA A CA 1
ATOM 1466 C C . ALA A 1 213 ? -21.212 22.324 7.518 1.00 90.94 213 ALA A C 1
ATOM 1468 O O . ALA A 1 213 ? -21.064 23.550 7.539 1.00 90.94 213 ALA A O 1
ATOM 1469 N N . ASP A 1 214 ? -22.189 21.675 8.163 1.00 90.69 214 ASP A N 1
ATOM 1470 C CA . ASP A 1 214 ? -23.348 22.300 8.810 1.00 90.69 214 ASP A CA 1
ATOM 1471 C C . ASP A 1 214 ? -23.016 22.919 10.181 1.00 90.69 214 ASP A C 1
ATOM 1473 O O . ASP A 1 214 ? -23.755 23.770 10.674 1.00 90.69 214 ASP A O 1
ATOM 1477 N N . PHE A 1 215 ? -21.870 22.567 10.778 1.00 90.62 215 PHE A N 1
ATOM 1478 C CA . PHE A 1 215 ? -21.337 23.300 11.929 1.00 90.62 215 PHE A CA 1
ATOM 1479 C C . PHE A 1 215 ? -20.970 24.727 11.519 1.00 90.62 215 PHE A C 1
ATOM 1481 O O . PHE A 1 215 ? -20.217 24.918 10.562 1.00 90.62 215 PHE A O 1
ATOM 1488 N N . ASP A 1 216 ? -21.425 25.729 12.270 1.00 91.06 216 ASP A N 1
ATOM 1489 C CA . ASP A 1 216 ? -21.084 27.132 12.027 1.00 91.06 216 ASP A CA 1
ATOM 1490 C C . ASP A 1 216 ? -19.702 27.532 12.600 1.00 91.06 216 ASP A C 1
ATOM 1492 O O . ASP A 1 216 ? -18.972 26.743 13.212 1.00 91.06 216 ASP A O 1
ATOM 1496 N N . ASP A 1 217 ? -19.296 28.780 12.357 1.00 90.12 217 ASP A N 1
ATOM 1497 C CA . ASP A 1 217 ? -18.002 29.295 12.823 1.00 90.12 217 ASP A CA 1
ATOM 1498 C C . ASP A 1 217 ? -17.966 29.569 14.342 1.00 90.12 217 ASP A C 1
ATOM 1500 O O . ASP A 1 217 ? -16.887 29.573 14.947 1.00 90.12 217 ASP A O 1
ATOM 1504 N N . ALA A 1 218 ? -19.126 29.727 14.990 1.00 88.06 218 ALA A N 1
ATOM 1505 C CA . ALA A 1 218 ? -19.234 29.882 16.439 1.00 88.06 218 ALA A CA 1
ATOM 1506 C C . ALA A 1 218 ? -19.050 28.535 17.160 1.00 88.06 218 ALA A C 1
ATOM 1508 O O . ALA A 1 218 ? -18.317 28.464 18.151 1.00 88.06 218 ALA A O 1
ATOM 1509 N N . ALA A 1 219 ? -19.621 27.454 16.628 1.00 87.38 219 ALA A N 1
ATOM 1510 C CA . ALA A 1 219 ? -19.432 26.080 17.076 1.00 87.38 219 ALA A CA 1
ATOM 1511 C C . ALA A 1 219 ? -17.969 25.640 16.921 1.00 87.38 219 ALA A C 1
ATOM 1513 O O . ALA A 1 219 ? -17.381 25.130 17.876 1.00 87.38 219 ALA A O 1
ATOM 1514 N N . LEU A 1 220 ? -17.337 25.926 15.773 1.00 90.44 220 LEU A N 1
ATOM 1515 C CA . LEU A 1 220 ? -15.896 25.714 15.566 1.00 90.44 220 LEU A CA 1
ATOM 1516 C C . LEU A 1 220 ? -15.046 26.450 16.614 1.00 90.44 220 LEU A C 1
ATOM 1518 O O . LEU A 1 220 ? -14.151 25.856 17.223 1.00 90.44 220 LEU A O 1
ATOM 1522 N N . THR A 1 221 ? -15.339 27.731 16.852 1.00 90.69 221 THR A N 1
ATOM 1523 C CA . THR A 1 221 ? -14.621 28.560 17.835 1.00 90.69 221 THR A CA 1
ATOM 1524 C C . THR A 1 221 ? -14.798 28.042 19.260 1.00 90.69 221 THR A C 1
ATOM 1526 O O . THR A 1 221 ? -13.821 27.955 20.005 1.00 90.69 221 THR A O 1
ATOM 1529 N N . THR A 1 222 ? -16.016 27.638 19.620 1.00 89.25 222 THR A N 1
ATOM 1530 C CA . THR A 1 222 ? -16.363 27.113 20.949 1.00 89.25 222 THR A CA 1
ATOM 1531 C C . THR A 1 222 ? -15.728 25.744 21.203 1.00 89.25 222 THR A C 1
ATOM 1533 O O . THR A 1 222 ? -15.203 25.496 22.290 1.00 89.25 222 THR A O 1
ATOM 1536 N N . ALA A 1 223 ? -15.714 24.858 20.203 1.00 86.81 223 ALA A N 1
ATOM 1537 C CA . ALA A 1 223 ? -15.162 23.516 20.349 1.00 86.81 223 ALA A CA 1
ATOM 1538 C C . ALA A 1 223 ? -13.624 23.519 20.447 1.00 86.81 223 ALA A C 1
ATOM 1540 O O . ALA A 1 223 ? -13.044 22.947 21.381 1.00 86.81 223 ALA A O 1
ATOM 1541 N N . LEU A 1 224 ? -12.966 24.183 19.490 1.00 89.62 224 LEU A N 1
ATOM 1542 C CA . LEU A 1 224 ? -11.522 24.070 19.241 1.00 89.62 224 LEU A CA 1
ATOM 1543 C C . LEU A 1 224 ? -10.693 25.173 19.923 1.00 89.62 224 LEU A C 1
ATOM 1545 O O . LEU A 1 224 ? -9.544 24.945 20.298 1.00 89.62 224 LEU A O 1
ATOM 1549 N N . GLY A 1 225 ? -11.266 26.365 20.105 1.00 89.81 225 GLY A N 1
ATOM 1550 C CA . GLY A 1 225 ? -10.570 27.532 20.647 1.00 89.81 225 GLY A CA 1
ATOM 1551 C C . GLY A 1 225 ? -9.610 28.224 19.664 1.00 89.81 225 GLY A C 1
ATOM 1552 O O . GLY A 1 225 ? -9.220 27.695 18.619 1.00 89.81 225 GLY A O 1
ATOM 1553 N N . ALA A 1 226 ? -9.204 29.446 20.020 1.00 88.06 226 ALA A N 1
ATOM 1554 C CA . ALA A 1 226 ? -8.473 30.353 19.129 1.00 88.06 226 ALA A CA 1
ATOM 1555 C C . ALA A 1 226 ? -7.119 29.804 18.635 1.00 88.06 226 ALA A C 1
ATOM 1557 O O . ALA A 1 226 ? -6.771 29.988 17.470 1.00 88.06 226 ALA A O 1
ATOM 1558 N N . THR A 1 227 ? -6.359 29.104 19.486 1.00 89.88 227 THR A N 1
ATOM 1559 C CA . THR A 1 227 ? -5.039 28.559 19.120 1.00 89.88 227 THR A CA 1
ATOM 1560 C C . THR A 1 227 ? -5.141 27.491 18.030 1.00 89.88 227 THR A C 1
ATOM 1562 O O . THR A 1 227 ? -4.368 27.520 17.072 1.00 89.88 227 THR A O 1
ATOM 1565 N N . ALA A 1 228 ? -6.114 26.580 18.139 1.00 88.75 228 ALA A N 1
ATOM 1566 C CA . ALA A 1 228 ? -6.338 25.529 17.149 1.00 88.75 228 ALA A CA 1
ATOM 1567 C C . ALA A 1 228 ? -6.829 26.109 15.813 1.00 88.75 228 ALA A C 1
ATOM 1569 O O . ALA A 1 228 ? -6.353 25.691 14.759 1.00 88.75 228 ALA A O 1
ATOM 1570 N N . LEU A 1 229 ? -7.703 27.123 15.844 1.00 91.06 229 LEU A N 1
ATOM 1571 C CA . LEU A 1 229 ? -8.137 27.838 14.637 1.00 91.06 229 LEU A CA 1
ATOM 1572 C C . LEU A 1 229 ? -6.992 28.610 13.965 1.00 91.06 229 LEU A C 1
ATOM 1574 O O . LEU A 1 229 ? -6.837 28.537 12.749 1.00 91.06 229 LEU A O 1
ATOM 1578 N N . ALA A 1 230 ? -6.134 29.289 14.731 1.00 87.56 230 ALA A N 1
ATOM 1579 C CA . ALA A 1 230 ? -4.965 29.978 14.182 1.00 87.56 230 ALA A CA 1
ATOM 1580 C C . ALA A 1 230 ? -3.966 29.001 13.530 1.00 87.56 230 ALA A C 1
ATOM 1582 O O . ALA A 1 230 ? -3.399 29.303 12.478 1.00 87.56 230 ALA A O 1
ATOM 1583 N N . GLN A 1 231 ? -3.772 27.816 14.118 1.00 88.31 231 GLN A N 1
ATOM 1584 C CA . GLN A 1 231 ? -2.997 26.730 13.509 1.00 88.31 231 GLN A CA 1
ATOM 1585 C C . GLN A 1 231 ? -3.671 26.195 12.236 1.00 88.31 231 GLN A C 1
ATOM 1587 O O . GLN A 1 231 ? -2.993 26.032 11.222 1.00 88.31 231 GLN A O 1
ATOM 1592 N N . ALA A 1 232 ? -4.992 25.991 12.251 1.00 89.88 232 ALA A N 1
ATOM 1593 C CA . ALA A 1 232 ? -5.751 25.539 11.088 1.00 89.88 232 ALA A CA 1
ATOM 1594 C C . ALA A 1 232 ? -5.628 26.520 9.915 1.00 89.88 232 ALA A C 1
ATOM 1596 O O . ALA A 1 232 ? -5.330 26.096 8.804 1.00 89.88 232 ALA A O 1
ATOM 1597 N N . THR A 1 233 ? -5.745 27.830 10.149 1.00 88.88 233 THR A N 1
ATOM 1598 C CA . THR A 1 233 ? -5.555 28.854 9.106 1.00 88.88 233 THR A CA 1
ATOM 1599 C C . THR A 1 233 ? -4.153 28.798 8.490 1.00 88.88 233 THR A C 1
ATOM 1601 O O . THR A 1 233 ? -4.019 28.885 7.269 1.00 88.88 233 THR A O 1
ATOM 1604 N N . ARG A 1 234 ? -3.102 28.588 9.299 1.00 85.44 234 ARG A N 1
ATOM 1605 C CA . ARG A 1 234 ? -1.725 28.413 8.792 1.00 85.44 234 ARG A CA 1
ATOM 1606 C C . ARG A 1 234 ? -1.575 27.150 7.945 1.00 85.44 234 ARG A C 1
ATOM 1608 O O . ARG A 1 234 ? -0.864 27.183 6.949 1.00 85.44 234 ARG A O 1
ATOM 1615 N N . PHE A 1 235 ? -2.232 26.053 8.319 1.00 85.50 235 PHE A N 1
ATOM 1616 C CA . PHE A 1 235 ? -2.216 24.819 7.531 1.00 85.50 235 PHE A CA 1
ATOM 1617 C C . PHE A 1 235 ? -3.042 24.957 6.247 1.00 85.50 235 PHE A C 1
ATOM 1619 O O . PHE A 1 235 ? -2.578 24.534 5.197 1.00 85.50 235 PHE A O 1
ATOM 1626 N N . ALA A 1 236 ? -4.199 25.621 6.278 1.00 85.00 236 ALA A N 1
ATOM 1627 C CA . ALA A 1 236 ? -5.005 25.886 5.086 1.00 85.00 236 ALA A CA 1
ATOM 1628 C C . ALA A 1 236 ? -4.254 26.758 4.059 1.00 85.00 236 ALA A C 1
ATOM 1630 O O . ALA A 1 236 ? -4.374 26.533 2.859 1.00 85.00 236 ALA A O 1
ATOM 1631 N N . ALA A 1 237 ? -3.408 27.688 4.517 1.00 81.12 237 ALA A N 1
ATOM 1632 C CA . ALA A 1 237 ? -2.526 28.476 3.651 1.00 81.12 237 ALA A CA 1
ATOM 1633 C C . ALA A 1 237 ? -1.447 27.641 2.922 1.00 81.12 237 ALA A C 1
ATOM 1635 O O . ALA A 1 237 ? -0.915 28.094 1.912 1.00 81.12 237 ALA A O 1
ATOM 1636 N N . GLN A 1 238 ? -1.143 26.421 3.386 1.00 76.38 238 GLN A N 1
ATOM 1637 C CA . GLN A 1 238 ? -0.262 25.472 2.683 1.00 76.38 238 GLN A CA 1
ATOM 1638 C C . GLN A 1 238 ? -0.984 24.712 1.558 1.00 76.38 238 GLN A C 1
ATOM 1640 O O . GLN A 1 238 ? -0.352 23.931 0.852 1.00 76.38 238 GLN A O 1
ATOM 1645 N N . GLN A 1 239 ? -2.290 24.949 1.391 1.00 78.12 239 GLN A N 1
ATOM 1646 C CA . GLN A 1 239 ? -3.158 24.318 0.399 1.00 78.12 239 GLN A CA 1
ATOM 1647 C C . GLN A 1 239 ? -3.085 22.778 0.418 1.00 78.12 239 GLN A C 1
ATOM 1649 O O . GLN A 1 239 ? -2.699 22.161 -0.577 1.00 78.12 239 GLN A O 1
ATOM 1654 N N . PRO A 1 240 ? -3.418 22.132 1.553 1.00 79.75 240 PRO A N 1
ATOM 1655 C CA . PRO A 1 240 ? -3.379 20.683 1.662 1.00 79.75 240 PRO A CA 1
ATOM 1656 C C . PRO A 1 240 ? -4.468 20.054 0.790 1.00 79.75 240 PRO A C 1
ATOM 1658 O O . PRO A 1 240 ? -5.609 20.526 0.760 1.00 79.75 240 PRO A O 1
ATOM 1661 N N . THR A 1 241 ? -4.140 18.944 0.132 1.00 81.62 241 THR A N 1
ATOM 1662 C CA . THR A 1 241 ? -5.169 18.055 -0.413 1.00 81.62 241 THR A CA 1
ATOM 1663 C C . THR A 1 241 ? -5.886 17.355 0.737 1.00 81.62 241 THR A C 1
ATOM 1665 O O . THR A 1 241 ? -5.244 16.764 1.603 1.00 81.62 241 THR A O 1
ATOM 1668 N N . VAL A 1 242 ? -7.213 17.410 0.743 1.00 84.69 242 VAL A N 1
ATOM 1669 C CA . VAL A 1 242 ? -8.081 16.688 1.675 1.00 84.69 242 VAL A CA 1
ATOM 1670 C C . VAL A 1 242 ? -9.026 15.825 0.851 1.00 84.69 242 VAL A C 1
ATOM 1672 O O . VAL A 1 242 ? -9.589 16.294 -0.139 1.00 84.69 242 VAL A O 1
ATOM 1675 N N . ARG A 1 243 ? -9.207 14.573 1.263 1.00 86.75 243 ARG A N 1
ATOM 1676 C CA . ARG A 1 243 ? -10.247 13.694 0.727 1.00 86.75 243 ARG A CA 1
ATOM 1677 C C . ARG A 1 243 ? -11.412 13.672 1.708 1.00 86.75 243 ARG A C 1
ATOM 1679 O O . ARG A 1 243 ? -11.188 13.482 2.906 1.00 86.75 243 ARG A O 1
ATOM 1686 N N . VAL A 1 244 ? -12.629 13.904 1.231 1.00 89.62 244 VAL A N 1
ATOM 1687 C CA . VAL A 1 244 ? -13.846 13.888 2.049 1.00 89.62 244 VAL A CA 1
ATOM 1688 C C . VAL A 1 244 ? -14.749 12.745 1.608 1.00 89.62 244 VAL A C 1
ATOM 1690 O O . VAL A 1 244 ? -15.119 12.642 0.442 1.00 89.62 244 VAL A O 1
ATOM 1693 N N . GLN A 1 245 ? -15.103 11.886 2.556 1.00 89.06 245 GLN A N 1
ATOM 1694 C CA . GLN A 1 245 ? -16.111 10.848 2.393 1.00 89.06 245 GLN A CA 1
ATOM 1695 C C . GLN A 1 245 ? -17.384 11.353 3.091 1.00 89.06 245 GLN A C 1
ATOM 1697 O O . GLN A 1 245 ? -17.330 11.635 4.297 1.00 89.06 245 GLN A O 1
ATOM 1702 N N . PRO A 1 246 ? -18.501 11.539 2.365 1.00 88.00 246 PRO A N 1
ATOM 1703 C CA . PRO A 1 246 ? -19.768 11.943 2.968 1.00 88.00 246 PRO A CA 1
ATOM 1704 C C . PRO A 1 246 ? -20.306 10.853 3.902 1.00 88.00 246 PRO A C 1
ATOM 1706 O O . PRO A 1 246 ? -19.772 9.747 3.980 1.00 88.00 246 PRO A O 1
ATOM 1709 N N . TRP A 1 247 ? -21.390 11.166 4.612 1.00 84.62 247 TRP A N 1
ATOM 1710 C CA . TRP A 1 247 ? -22.138 10.157 5.355 1.00 84.62 247 TRP A CA 1
ATOM 1711 C C . TRP A 1 247 ? -22.638 9.051 4.412 1.00 84.62 247 TRP A C 1
ATOM 1713 O O . TRP A 1 247 ? -23.265 9.346 3.389 1.00 84.62 247 TRP A O 1
ATOM 1723 N N . GLN A 1 248 ? -22.367 7.795 4.772 1.00 80.31 248 GLN A N 1
ATOM 1724 C CA . GLN A 1 248 ? -22.778 6.599 4.021 1.00 80.31 248 GLN A CA 1
ATOM 1725 C C . GLN A 1 248 ? -23.628 5.628 4.866 1.00 80.31 248 GLN A C 1
ATOM 1727 O O . GLN A 1 248 ? -24.045 4.585 4.373 1.00 80.31 248 GLN A O 1
ATOM 1732 N N . GLY A 1 249 ? -23.902 5.956 6.133 1.00 77.12 249 GLY A N 1
ATOM 1733 C CA . GLY A 1 249 ? -24.733 5.156 7.035 1.00 77.12 249 GLY A CA 1
ATOM 1734 C C . GLY A 1 249 ? -24.350 5.344 8.504 1.00 77.12 249 GLY A C 1
ATOM 1735 O O . GLY A 1 249 ? -23.382 6.032 8.824 1.00 77.12 249 GLY A O 1
ATOM 1736 N N . ALA A 1 250 ? -25.089 4.713 9.421 1.00 70.56 250 ALA A N 1
ATOM 1737 C CA . ALA A 1 250 ? -24.803 4.788 10.860 1.00 70.56 250 ALA A CA 1
ATOM 1738 C C . ALA A 1 250 ? -23.408 4.231 11.225 1.00 70.56 250 ALA A C 1
ATOM 1740 O O . ALA A 1 250 ? -22.700 4.810 12.048 1.00 70.56 250 ALA A O 1
ATOM 1741 N N . ASP A 1 251 ? -22.990 3.151 10.561 1.00 68.38 251 ASP A N 1
ATOM 1742 C CA . ASP A 1 251 ? -21.663 2.540 10.716 1.00 68.38 251 ASP A CA 1
ATOM 1743 C C . ASP A 1 251 ? -20.585 3.168 9.805 1.00 68.38 251 ASP A C 1
ATOM 1745 O O . ASP A 1 251 ? -19.408 2.832 9.912 1.00 68.38 251 ASP A O 1
ATOM 1749 N N . ALA A 1 252 ? -20.960 4.115 8.935 1.00 75.50 252 ALA A N 1
ATOM 1750 C CA . ALA A 1 252 ? -20.067 4.813 8.006 1.00 75.50 252 ALA A CA 1
ATOM 1751 C C . ALA A 1 252 ? -20.196 6.350 8.160 1.00 75.50 252 ALA A C 1
ATOM 1753 O O . ALA A 1 252 ? -20.767 7.031 7.295 1.00 75.50 252 ALA A O 1
ATOM 1754 N N . PRO A 1 253 ? -19.701 6.910 9.287 1.00 85.69 253 PRO A N 1
ATOM 1755 C CA . PRO A 1 253 ? -19.780 8.340 9.585 1.00 85.69 253 PRO A CA 1
ATOM 1756 C C . PRO A 1 253 ? -18.915 9.190 8.637 1.00 85.69 253 PRO A C 1
ATOM 1758 O O . PRO A 1 253 ? -17.946 8.677 8.068 1.00 85.69 253 PRO A O 1
ATOM 1761 N N . PRO A 1 254 ? -19.183 10.508 8.517 1.00 89.75 254 PRO A N 1
ATOM 1762 C CA . PRO A 1 254 ? -18.391 11.395 7.675 1.00 89.75 254 PRO A CA 1
ATOM 1763 C C . PRO A 1 254 ? -16.916 11.392 8.079 1.00 89.75 254 PRO A C 1
ATOM 1765 O O . PRO A 1 254 ? -16.569 11.484 9.267 1.00 89.75 254 PRO A O 1
ATOM 1768 N N . LEU A 1 255 ? -16.049 11.337 7.071 1.00 91.31 255 LEU A N 1
ATOM 1769 C CA . LEU A 1 255 ? -14.606 11.211 7.229 1.00 91.31 255 LEU A CA 1
ATOM 1770 C C . LEU A 1 255 ? -13.886 12.268 6.392 1.00 91.31 255 LEU A C 1
ATOM 1772 O O . LEU A 1 255 ? -14.176 12.431 5.209 1.00 91.31 255 LEU A O 1
ATOM 1776 N N . ALA A 1 256 ? -12.886 12.927 6.969 1.00 90.31 256 ALA A N 1
ATOM 1777 C CA . ALA A 1 256 ? -11.890 13.670 6.203 1.00 90.31 256 ALA A CA 1
ATOM 1778 C C . ALA A 1 256 ? -10.521 12.997 6.356 1.00 90.31 256 ALA A C 1
ATOM 1780 O O . ALA A 1 256 ? -9.976 12.938 7.461 1.00 90.31 256 ALA A O 1
ATOM 1781 N N . ARG A 1 257 ? -9.949 12.514 5.250 1.00 86.00 257 ARG A N 1
ATOM 1782 C CA . ARG A 1 257 ? -8.551 12.071 5.171 1.00 86.00 257 ARG A CA 1
ATOM 1783 C C . ARG A 1 257 ? -7.704 13.283 4.774 1.00 86.00 257 ARG A C 1
ATOM 1785 O O . ARG A 1 257 ? -7.690 13.698 3.615 1.00 86.00 257 ARG A O 1
ATOM 1792 N N . LEU A 1 258 ? -7.035 13.889 5.752 1.00 84.38 258 LEU A N 1
ATOM 1793 C CA . LEU A 1 258 ? -5.999 14.897 5.526 1.00 84.38 258 LEU A CA 1
ATOM 1794 C C . LEU A 1 258 ? -4.657 14.186 5.262 1.00 84.38 258 LEU A C 1
ATOM 1796 O O . LEU A 1 258 ? -4.521 13.010 5.604 1.00 84.38 258 LEU A O 1
ATOM 1800 N N . PRO A 1 259 ? -3.620 14.876 4.746 1.00 70.56 259 PRO A N 1
ATOM 1801 C CA . PRO A 1 259 ? -2.356 14.240 4.360 1.00 70.56 259 PRO A CA 1
ATOM 1802 C C . PRO A 1 259 ? -1.672 13.419 5.462 1.00 70.56 259 PRO A C 1
ATOM 1804 O O . PRO A 1 259 ? -0.956 12.469 5.169 1.00 70.56 259 PRO A O 1
ATOM 1807 N N . MET A 1 260 ? -1.889 13.793 6.729 1.00 71.56 260 MET A N 1
ATOM 1808 C CA . MET A 1 260 ? -1.212 13.205 7.892 1.00 71.56 260 MET A CA 1
ATOM 1809 C C . MET A 1 260 ? -2.132 12.541 8.908 1.00 71.56 260 MET A C 1
ATOM 1811 O O . MET A 1 260 ? -1.638 11.940 9.859 1.00 71.56 260 MET A O 1
ATOM 1815 N N . CYS A 1 261 ? -3.440 12.742 8.782 1.00 78.88 261 CYS A N 1
ATOM 1816 C CA . CYS A 1 261 ? -4.385 12.422 9.838 1.00 78.88 261 CYS A CA 1
ATOM 1817 C C . CYS A 1 261 ? -5.804 12.282 9.297 1.00 78.88 261 CYS A C 1
ATOM 1819 O O . CYS A 1 261 ? -6.175 12.888 8.291 1.00 78.88 261 CYS A O 1
ATOM 1821 N N . THR A 1 262 ? -6.604 11.506 10.004 1.00 85.62 262 THR A N 1
ATOM 1822 C CA . THR A 1 262 ? -7.982 11.196 9.660 1.00 85.62 262 THR A CA 1
ATOM 1823 C C . THR A 1 262 ? -8.906 11.772 10.718 1.00 85.62 262 THR A C 1
ATOM 1825 O O . THR A 1 262 ? -8.735 11.495 11.906 1.00 85.62 262 THR A O 1
ATOM 1828 N N . VAL A 1 263 ? -9.896 12.559 10.297 1.00 90.88 263 VAL A N 1
ATOM 1829 C CA . VAL A 1 263 ? -10.923 13.130 11.176 1.00 90.88 263 VAL A CA 1
ATOM 1830 C C . VAL A 1 263 ? -12.253 12.415 10.947 1.00 90.88 263 VAL A C 1
ATOM 1832 O O . VAL A 1 263 ? -12.747 12.391 9.821 1.00 90.88 263 VAL A O 1
ATOM 1835 N N . ARG A 1 264 ? -12.830 11.856 12.017 1.00 89.94 264 ARG A N 1
ATOM 1836 C CA . ARG A 1 264 ? -14.163 11.225 12.064 1.00 89.94 264 ARG A CA 1
ATOM 1837 C C . ARG A 1 264 ? -15.146 12.121 12.798 1.00 89.94 264 ARG A C 1
ATOM 1839 O O . ARG A 1 264 ? -14.805 12.645 13.860 1.00 89.94 264 ARG A O 1
ATOM 1846 N N . PHE A 1 265 ? -16.366 12.232 12.283 1.00 91.44 265 PHE A N 1
ATOM 1847 C CA . PHE A 1 265 ? -17.453 12.986 12.909 1.00 91.44 265 PHE A CA 1
ATOM 1848 C C . PHE A 1 265 ? -18.557 12.036 13.387 1.00 91.44 265 PHE A C 1
ATOM 1850 O O . PHE A 1 265 ? -19.287 11.480 12.576 1.00 91.44 265 PHE A O 1
ATOM 1857 N N . PHE A 1 266 ? -18.680 11.848 14.704 1.00 90.00 266 PHE A N 1
ATOM 1858 C CA . PHE A 1 266 ? -19.630 10.893 15.300 1.00 90.00 266 PHE A CA 1
ATOM 1859 C C . PHE A 1 266 ? -20.961 11.511 15.769 1.00 90.00 266 PHE A C 1
ATOM 1861 O O . PHE A 1 266 ? -21.803 10.798 16.300 1.00 90.00 266 PHE A O 1
ATOM 1868 N N . SER A 1 267 ? -21.149 12.823 15.611 1.00 89.50 267 SER A N 1
ATOM 1869 C CA . SER A 1 267 ? -22.401 13.516 15.933 1.00 89.50 267 SER A CA 1
ATOM 1870 C C . SER A 1 267 ? -22.567 14.753 15.053 1.00 89.50 267 SER A C 1
ATOM 1872 O O . SER A 1 267 ? -21.576 15.413 14.725 1.00 89.50 267 SER A O 1
ATOM 1874 N N . ARG A 1 268 ? -23.821 15.082 14.721 1.00 89.06 268 ARG A N 1
ATOM 1875 C CA . ARG A 1 268 ? -24.215 16.322 14.027 1.00 89.06 268 ARG A CA 1
ATOM 1876 C C . ARG A 1 268 ? -24.434 17.504 14.966 1.00 89.06 268 ARG A C 1
ATOM 1878 O O . ARG A 1 268 ? -24.352 18.651 14.548 1.00 89.06 268 ARG A O 1
ATOM 1885 N N . HIS A 1 269 ? -24.656 17.222 16.247 1.00 87.62 269 HIS A N 1
ATOM 1886 C CA . HIS A 1 269 ? -24.971 18.221 17.265 1.00 87.62 269 HIS A CA 1
ATOM 1887 C C . HIS A 1 269 ? -23.774 18.590 18.158 1.00 87.62 269 HIS A C 1
ATOM 1889 O O . HIS A 1 269 ? -23.777 19.657 18.772 1.00 87.62 269 HIS A O 1
ATOM 1895 N N . ASN A 1 270 ? -22.734 17.750 18.243 1.00 89.19 270 ASN A N 1
ATOM 1896 C CA . ASN A 1 270 ? -21.615 17.964 19.167 1.00 89.19 270 ASN A CA 1
ATOM 1897 C C . ASN A 1 270 ? -20.241 17.703 18.520 1.00 89.19 270 ASN A C 1
ATOM 1899 O O . ASN A 1 270 ? -19.728 16.582 18.492 1.00 89.19 270 ASN A O 1
ATOM 1903 N N . LEU A 1 271 ? -19.593 18.782 18.068 1.00 90.69 271 LEU A N 1
ATOM 1904 C CA . LEU A 1 271 ? -18.269 18.751 17.435 1.00 90.69 271 LEU A CA 1
ATOM 1905 C C . LEU A 1 271 ? -17.136 18.260 18.367 1.00 90.69 271 LEU A C 1
ATOM 1907 O O . LEU A 1 271 ? -16.104 17.812 17.871 1.00 90.69 271 LEU A O 1
ATOM 1911 N N . GLN A 1 272 ? -17.307 18.267 19.699 1.00 88.19 272 GLN A N 1
ATOM 1912 C CA . GLN A 1 272 ? -16.312 17.682 20.619 1.00 88.19 272 GLN A CA 1
ATOM 1913 C C . GLN A 1 272 ? -16.241 16.151 20.534 1.00 88.19 272 GLN A C 1
ATOM 1915 O O . GLN A 1 272 ? -15.287 15.551 21.034 1.00 88.19 272 GLN A O 1
ATOM 1920 N N . LEU A 1 273 ? -17.244 15.512 19.926 1.00 88.38 273 LEU A N 1
ATOM 1921 C CA . LEU A 1 273 ? -17.236 14.080 19.640 1.00 88.38 273 LEU A CA 1
ATOM 1922 C C . LEU A 1 273 ? -16.460 13.756 18.354 1.00 88.38 273 LEU A C 1
ATOM 1924 O O . LEU A 1 273 ? -16.240 12.584 18.071 1.00 88.38 273 LEU A O 1
ATOM 1928 N N . ALA A 1 274 ? -15.986 14.751 17.592 1.00 90.06 274 ALA A N 1
ATOM 1929 C CA . ALA A 1 274 ? -15.088 14.496 16.471 1.00 90.06 274 ALA A CA 1
ATOM 1930 C C . ALA A 1 274 ? -13.712 14.004 16.958 1.00 90.06 274 ALA A C 1
ATOM 1932 O O . ALA A 1 274 ? -13.104 14.578 17.869 1.00 90.06 274 ALA A O 1
ATOM 1933 N N . ARG A 1 275 ? -13.192 12.950 16.323 1.00 87.06 275 ARG A N 1
ATOM 1934 C CA . ARG A 1 275 ? -11.885 12.354 16.645 1.00 87.06 275 ARG A CA 1
ATOM 1935 C C . ARG A 1 275 ? -10.893 12.539 15.518 1.00 87.06 275 ARG A C 1
ATOM 1937 O O . ARG A 1 275 ? -11.252 12.423 14.353 1.00 87.06 275 ARG A O 1
ATOM 1944 N N . CYS A 1 276 ? -9.643 12.786 15.892 1.00 85.62 276 CYS A N 1
ATOM 1945 C CA . CYS A 1 276 ? -8.503 12.833 14.989 1.00 85.62 276 CYS A CA 1
ATOM 1946 C C . CYS A 1 276 ? -7.424 11.885 15.516 1.00 85.62 276 CYS A C 1
ATOM 1948 O O . CYS A 1 276 ? -7.091 11.950 16.694 1.00 85.62 276 CYS A O 1
ATOM 1950 N N . ASP A 1 277 ? -6.849 11.061 14.647 1.00 76.94 277 ASP A N 1
ATOM 1951 C CA . ASP A 1 277 ? -5.731 10.137 14.938 1.00 76.94 277 ASP A CA 1
ATOM 1952 C C . ASP A 1 277 ? -4.370 10.826 15.222 1.00 76.94 277 ASP A C 1
ATOM 1954 O O . ASP A 1 277 ? -3.350 10.162 15.408 1.00 76.94 277 ASP A O 1
ATOM 1958 N N . CYS A 1 278 ? -4.323 12.162 15.284 1.00 76.88 278 CYS A N 1
ATOM 1959 C CA . CYS A 1 278 ? -3.127 12.898 15.691 1.00 76.88 278 CYS A CA 1
ATOM 1960 C C . CYS A 1 278 ? -2.919 12.858 17.218 1.00 76.88 278 CYS A C 1
ATOM 1962 O O . CYS A 1 278 ? -3.848 12.594 17.976 1.00 76.88 278 CYS A O 1
ATOM 1964 N N . VAL A 1 279 ? -1.723 13.237 17.691 1.00 71.75 279 VAL A N 1
ATOM 1965 C CA . VAL A 1 279 ? -1.344 13.270 19.128 1.00 71.75 279 VAL A CA 1
ATOM 1966 C C . VAL A 1 279 ? -2.357 13.986 20.042 1.00 71.75 279 VAL A C 1
ATOM 1968 O O . VAL A 1 279 ? -2.468 13.651 21.215 1.00 71.75 279 VAL A O 1
ATOM 1971 N N . ALA A 1 280 ? -3.108 14.969 19.535 1.00 75.62 280 ALA A N 1
ATOM 1972 C CA . ALA A 1 280 ? -4.118 15.673 20.328 1.00 75.62 280 ALA A CA 1
ATOM 1973 C C . ALA A 1 280 ? -5.434 14.882 20.514 1.00 75.62 280 ALA A C 1
ATOM 1975 O O . ALA A 1 280 ? -6.215 15.219 21.402 1.00 75.62 280 ALA A O 1
ATOM 1976 N N . GLY A 1 281 ? -5.717 13.866 19.688 1.00 70.88 281 GLY A N 1
ATOM 1977 C CA . GLY A 1 281 ? -6.894 12.979 19.758 1.00 70.88 281 GLY A CA 1
ATOM 1978 C C . GLY A 1 281 ? -8.252 13.620 19.416 1.00 70.88 281 GLY A C 1
ATOM 1979 O O . GLY A 1 281 ? -9.180 12.963 18.946 1.00 70.88 281 GLY A O 1
ATOM 1980 N N . GLY A 1 282 ? -8.401 14.916 19.665 1.00 79.38 282 GLY A N 1
ATOM 1981 C CA . GLY A 1 282 ? -9.590 15.730 19.430 1.00 79.38 282 GLY A CA 1
ATOM 1982 C C . GLY A 1 282 ? -9.246 17.208 19.609 1.00 79.38 282 GLY A C 1
ATOM 1983 O O . GLY A 1 282 ? -8.111 17.549 19.943 1.00 79.38 282 GLY A O 1
ATOM 1984 N N . ARG A 1 283 ? -10.207 18.104 19.354 1.00 85.44 283 ARG A N 1
ATOM 1985 C CA . ARG A 1 283 ? -10.060 19.568 19.548 1.00 85.44 283 ARG A CA 1
ATOM 1986 C C . ARG A 1 283 ? -8.877 20.221 18.811 1.00 85.44 283 ARG A C 1
ATOM 1988 O O . ARG A 1 283 ? -8.445 21.319 19.147 1.00 85.44 283 ARG A O 1
ATOM 1995 N N . CYS A 1 284 ? -8.347 19.544 17.796 1.00 89.81 284 CYS A N 1
ATOM 1996 C CA . CYS A 1 284 ? -7.146 19.948 17.076 1.00 89.81 284 CYS A CA 1
ATOM 1997 C C . CYS A 1 284 ? -7.461 20.768 15.815 1.00 89.81 284 CYS A C 1
ATOM 1999 O O . CYS A 1 284 ? -8.579 20.751 15.299 1.00 89.81 284 CYS A O 1
ATOM 2001 N N . ALA A 1 285 ? -6.435 21.426 15.265 1.00 90.25 285 ALA A N 1
ATOM 2002 C CA . ALA A 1 285 ? -6.523 22.201 14.026 1.00 90.25 285 ALA A CA 1
ATOM 2003 C C . ALA A 1 285 ? -7.101 21.412 12.830 1.00 90.25 285 ALA A C 1
ATOM 2005 O O . ALA A 1 285 ? -7.758 21.988 11.964 1.00 90.25 285 ALA A O 1
ATOM 2006 N N . HIS A 1 286 ? -6.896 20.091 12.785 1.00 91.56 286 HIS A N 1
ATOM 2007 C CA . HIS A 1 286 ? -7.372 19.243 11.689 1.00 91.56 286 HIS A CA 1
ATOM 2008 C C . HIS A 1 286 ? -8.902 19.143 11.626 1.00 91.56 286 HIS A C 1
ATOM 2010 O O . HIS A 1 286 ? -9.445 18.985 10.538 1.00 91.56 286 HIS A O 1
ATOM 2016 N N . VAL A 1 287 ? -9.606 19.306 12.754 1.00 93.25 287 VAL A N 1
ATOM 2017 C CA . VAL A 1 287 ? -11.079 19.307 12.779 1.00 93.25 287 VAL A CA 1
ATOM 2018 C C . VAL A 1 287 ? -11.635 20.521 12.022 1.00 93.25 287 VAL A C 1
ATOM 2020 O O . VAL A 1 287 ? -12.564 20.374 11.234 1.00 93.25 287 VAL A O 1
ATOM 2023 N N . ALA A 1 288 ? -11.021 21.701 12.175 1.00 93.94 288 ALA A N 1
ATOM 2024 C CA . ALA A 1 288 ? -11.399 22.892 11.409 1.00 93.94 288 ALA A CA 1
ATOM 2025 C C . ALA A 1 288 ? -11.095 22.742 9.911 1.00 93.94 288 ALA A C 1
ATOM 2027 O O . ALA A 1 288 ? -11.948 23.044 9.082 1.00 93.94 288 ALA A O 1
ATOM 2028 N N . LEU A 1 289 ? -9.912 22.217 9.563 1.00 93.06 289 LEU A N 1
ATOM 2029 C CA . LEU A 1 289 ? -9.551 21.916 8.171 1.00 93.06 289 LEU A CA 1
ATOM 2030 C C . LEU A 1 289 ? -10.549 20.950 7.516 1.00 93.06 289 LEU A C 1
ATOM 2032 O O . LEU A 1 289 ? -10.940 21.165 6.372 1.00 93.06 289 LEU A O 1
ATOM 2036 N N . ALA A 1 290 ? -10.974 19.913 8.242 1.00 93.75 290 ALA A N 1
ATOM 2037 C CA . ALA A 1 290 ? -11.969 18.955 7.781 1.00 93.75 290 ALA A CA 1
ATOM 2038 C C . ALA A 1 290 ? -13.331 19.624 7.528 1.00 93.75 290 ALA A C 1
ATOM 2040 O O . ALA A 1 290 ? -13.886 19.461 6.444 1.00 93.75 290 ALA A O 1
ATOM 2041 N N . VAL A 1 291 ? -13.839 20.437 8.464 1.00 94.62 291 VAL A N 1
ATOM 2042 C CA . VAL A 1 291 ? -15.092 21.195 8.271 1.00 94.62 291 VAL A CA 1
ATOM 2043 C C . VAL A 1 291 ? -14.993 22.142 7.068 1.00 94.62 291 VAL A C 1
ATOM 2045 O O . VAL A 1 291 ? -15.892 22.160 6.228 1.00 94.62 291 VAL A O 1
ATOM 2048 N N . TRP A 1 292 ? -13.889 22.881 6.908 1.00 94.56 292 TRP A N 1
ATOM 2049 C CA . TRP A 1 292 ? -13.686 23.742 5.734 1.00 94.56 292 TRP A CA 1
ATOM 2050 C C . TRP A 1 292 ? -13.598 22.948 4.423 1.00 94.56 292 TRP A C 1
ATOM 2052 O O . TRP A 1 292 ? -14.119 23.410 3.408 1.00 94.56 292 TRP A O 1
ATOM 2062 N N . ALA A 1 293 ? -13.012 21.747 4.432 1.00 92.19 293 ALA A N 1
ATOM 2063 C CA . ALA A 1 293 ? -12.996 20.860 3.271 1.00 92.19 293 ALA A CA 1
ATOM 2064 C C . ALA A 1 293 ? -14.408 20.371 2.906 1.00 92.19 293 ALA A C 1
ATOM 2066 O O . ALA A 1 293 ? -14.791 20.475 1.743 1.00 92.19 293 ALA A O 1
ATOM 2067 N N . PHE A 1 294 ? -15.223 19.946 3.881 1.00 92.69 294 PHE A N 1
ATOM 2068 C CA . PHE A 1 294 ? -16.634 19.607 3.647 1.00 92.69 294 PHE A CA 1
ATOM 2069 C C . PHE A 1 294 ? -17.433 20.804 3.100 1.00 92.69 294 PHE A C 1
ATOM 2071 O O . PHE A 1 294 ? -18.182 20.642 2.136 1.00 92.69 294 PHE A O 1
ATOM 2078 N N . ARG A 1 295 ? -17.222 22.022 3.626 1.00 92.25 295 ARG A N 1
ATOM 2079 C CA . ARG A 1 295 ? -17.848 23.258 3.109 1.00 92.25 295 ARG A CA 1
ATOM 2080 C C . ARG A 1 295 ? -17.406 23.619 1.684 1.00 92.25 295 ARG A C 1
ATOM 2082 O O . ARG A 1 295 ? -18.222 24.144 0.926 1.00 92.25 295 ARG A O 1
ATOM 2089 N N . GLN A 1 296 ? -16.143 23.367 1.317 1.00 90.94 296 GLN A N 1
ATOM 2090 C CA . GLN A 1 296 ? -15.620 23.616 -0.036 1.00 90.94 296 GLN A CA 1
ATOM 2091 C C . GLN A 1 296 ? -16.122 22.572 -1.044 1.00 90.94 296 GLN A C 1
ATOM 2093 O O . GLN A 1 296 ? -16.454 22.922 -2.173 1.00 90.94 296 GLN A O 1
ATOM 2098 N N . ALA A 1 297 ? -16.150 21.299 -0.647 1.00 86.94 297 ALA A N 1
ATOM 2099 C CA . ALA A 1 297 ? -16.484 20.173 -1.512 1.00 86.94 297 ALA A CA 1
ATOM 2100 C C . ALA A 1 297 ? -17.991 20.016 -1.739 1.00 86.94 297 ALA A C 1
ATOM 2102 O O . ALA A 1 297 ? -18.415 19.749 -2.864 1.00 86.94 297 ALA A O 1
ATOM 2103 N N . ARG A 1 298 ? -18.780 20.186 -0.666 1.00 84.75 298 ARG A N 1
ATOM 2104 C CA . ARG A 1 298 ? -20.228 19.934 -0.612 1.00 84.75 298 ARG A CA 1
ATOM 2105 C C . ARG A 1 298 ? -20.624 18.582 -1.244 1.00 84.75 298 ARG A C 1
ATOM 2107 O O . ARG A 1 298 ? -21.419 18.586 -2.182 1.00 84.75 298 ARG A O 1
ATOM 2114 N N . PRO A 1 299 ? -20.048 17.449 -0.792 1.00 82.12 299 PRO A N 1
ATOM 2115 C CA . PRO A 1 299 ? -20.438 16.142 -1.303 1.00 82.12 299 PRO A CA 1
ATOM 2116 C C . PRO A 1 299 ? -21.887 15.834 -0.908 1.00 82.12 299 PRO A C 1
ATOM 2118 O O . PRO A 1 299 ? -22.327 16.206 0.185 1.00 82.12 299 PRO A O 1
ATOM 2121 N N . ALA A 1 300 ? -22.623 15.153 -1.780 1.00 78.50 300 ALA A N 1
ATOM 2122 C CA . ALA A 1 300 ? -23.951 14.652 -1.455 1.00 78.50 300 ALA A CA 1
ATOM 2123 C C . ALA A 1 300 ? -23.855 13.433 -0.510 1.00 78.50 300 ALA A C 1
ATOM 2125 O O . ALA A 1 300 ? -22.881 12.678 -0.569 1.00 78.50 300 ALA A O 1
ATOM 2126 N N . PRO A 1 301 ? -24.847 13.194 0.366 1.00 76.44 301 PRO A N 1
ATOM 2127 C CA . PRO A 1 301 ? -24.948 11.936 1.104 1.00 76.44 301 PRO A CA 1
ATOM 2128 C C . PRO A 1 301 ? -24.931 10.725 0.167 1.00 76.44 301 PRO A C 1
ATOM 2130 O O . PRO A 1 301 ? -25.575 10.751 -0.879 1.00 76.44 301 PRO A O 1
ATOM 2133 N N . GLY A 1 302 ? -24.196 9.673 0.533 1.00 70.06 302 GLY A N 1
ATOM 2134 C CA . GLY A 1 302 ? -24.023 8.486 -0.313 1.00 70.06 302 GLY A CA 1
ATOM 2135 C C . GLY A 1 302 ? -23.116 8.665 -1.542 1.00 70.06 302 GLY A C 1
ATOM 2136 O O . GLY A 1 302 ? -22.850 7.681 -2.225 1.00 70.06 302 GLY A O 1
ATOM 2137 N N . GLU A 1 303 ? -22.601 9.868 -1.824 1.00 74.31 303 GLU A N 1
ATOM 2138 C CA . GLU A 1 303 ? -21.612 10.080 -2.891 1.00 74.31 303 GLU A CA 1
ATOM 2139 C C . GLU A 1 303 ? -20.274 9.375 -2.560 1.00 74.31 303 GLU A C 1
ATOM 2141 O O . GLU A 1 303 ? -19.992 8.990 -1.416 1.00 74.31 303 GLU A O 1
ATOM 2146 N N . GLY A 1 304 ? -19.436 9.182 -3.581 1.00 70.44 304 GLY A N 1
ATOM 2147 C CA . GLY A 1 304 ? -18.078 8.666 -3.416 1.00 70.44 304 GLY A CA 1
ATOM 2148 C C . GLY A 1 304 ? -17.165 9.605 -2.615 1.00 70.44 304 GLY A C 1
ATOM 2149 O O . GLY A 1 304 ? -17.515 10.741 -2.289 1.00 70.44 304 GLY A O 1
ATOM 2150 N N . GLU A 1 305 ? -15.955 9.135 -2.304 1.00 81.00 305 GLU A N 1
ATOM 2151 C CA . GLU A 1 305 ? -14.918 10.010 -1.749 1.00 81.00 305 GLU A CA 1
ATOM 2152 C C . GLU A 1 305 ? -14.521 11.067 -2.787 1.00 81.00 305 GLU A C 1
ATOM 2154 O O . GLU A 1 305 ? -14.096 10.722 -3.888 1.00 81.00 305 GLU A O 1
ATOM 2159 N N . ARG A 1 306 ? -14.602 12.347 -2.413 1.00 80.69 306 ARG A N 1
ATOM 2160 C CA . ARG A 1 306 ? -14.209 13.470 -3.270 1.00 80.69 306 ARG A CA 1
ATOM 2161 C C . ARG A 1 306 ? -12.918 14.099 -2.789 1.00 80.69 306 ARG A C 1
ATOM 2163 O O . ARG A 1 306 ? -12.720 14.294 -1.586 1.00 80.69 306 ARG A O 1
ATOM 2170 N N . VAL A 1 307 ? -12.039 14.443 -3.725 1.00 81.19 307 VAL A N 1
ATOM 2171 C CA . VAL A 1 307 ? -10.705 14.962 -3.408 1.00 81.19 307 VAL A CA 1
ATOM 2172 C C . VAL A 1 307 ? -10.545 16.405 -3.860 1.00 81.19 307 VAL A C 1
ATOM 2174 O O . VAL A 1 307 ? -10.871 16.768 -4.987 1.00 81.19 307 VAL A O 1
ATOM 2177 N N . LEU A 1 308 ? -10.027 17.249 -2.968 1.00 82.75 308 LEU A N 1
ATOM 2178 C CA . LEU A 1 308 ? -9.869 18.675 -3.212 1.00 82.75 308 LEU A CA 1
ATOM 2179 C C . LEU A 1 308 ? -8.604 19.233 -2.572 1.00 82.75 308 LEU A C 1
ATOM 2181 O O . LEU A 1 308 ? -8.218 18.865 -1.467 1.00 82.75 308 LEU A O 1
ATOM 2185 N N . THR A 1 309 ? -8.011 20.224 -3.226 1.00 81.81 309 THR A N 1
ATOM 2186 C CA . THR A 1 309 ? -7.045 21.123 -2.592 1.00 81.81 309 THR A CA 1
ATOM 2187 C C . THR A 1 309 ? -7.809 22.195 -1.812 1.00 81.81 309 THR A C 1
ATOM 2189 O O . THR A 1 309 ? -8.540 22.998 -2.403 1.00 81.81 309 THR A O 1
ATOM 2192 N N . LEU A 1 310 ? -7.670 22.209 -0.484 1.00 84.00 310 LEU A N 1
ATOM 2193 C CA . LEU A 1 310 ? -8.302 23.210 0.378 1.00 84.00 310 LEU A CA 1
ATOM 2194 C C . LEU A 1 310 ? -7.650 24.575 0.128 1.00 84.00 310 LEU A C 1
ATOM 2196 O O . LEU A 1 310 ? -6.454 24.738 0.348 1.00 84.00 310 LEU A O 1
ATOM 2200 N N . ARG A 1 311 ? -8.414 25.569 -0.333 1.00 80.56 311 ARG A N 1
ATOM 2201 C CA . ARG A 1 311 ? -7.846 26.859 -0.780 1.00 80.56 311 ARG A CA 1
ATOM 2202 C C . ARG A 1 311 ? -7.554 27.844 0.357 1.00 80.56 311 ARG A C 1
ATOM 2204 O O . ARG A 1 311 ? -6.824 28.809 0.149 1.00 80.56 311 ARG A O 1
ATOM 2211 N N . GLY A 1 312 ? -8.131 27.613 1.534 1.00 84.75 312 GLY A N 1
ATOM 2212 C CA . GLY A 1 312 ? -8.049 28.478 2.708 1.00 84.75 312 GLY A CA 1
ATOM 2213 C C . GLY A 1 312 ? -9.183 28.173 3.697 1.00 84.75 312 GLY A C 1
ATOM 2214 O O . GLY A 1 312 ? -9.906 27.193 3.507 1.00 84.75 312 GLY A O 1
ATOM 2215 N N . PRO A 1 313 ? -9.369 28.997 4.742 1.00 87.31 313 PRO A N 1
ATOM 2216 C CA . PRO A 1 313 ? -10.570 28.957 5.571 1.00 87.31 313 PRO A CA 1
ATOM 2217 C C . PRO A 1 313 ? -11.825 29.244 4.737 1.00 87.31 313 PRO A C 1
ATOM 2219 O O . PRO A 1 313 ? -11.859 30.219 3.986 1.00 87.31 313 PRO A O 1
ATOM 2222 N N . VAL A 1 314 ? -12.864 28.421 4.889 1.00 86.06 314 VAL A N 1
ATOM 2223 C CA . VAL A 1 314 ? -14.143 28.576 4.175 1.00 86.06 314 VAL A CA 1
ATOM 2224 C C . VAL A 1 314 ? -15.227 28.889 5.204 1.00 86.06 314 VAL A C 1
ATOM 2226 O O . VAL A 1 314 ? -15.575 27.977 5.954 1.00 86.06 314 VAL A O 1
ATOM 2229 N N . PRO A 1 315 ? -15.737 30.133 5.300 1.00 86.88 315 PRO A N 1
ATOM 2230 C CA . PRO A 1 315 ? -16.702 30.513 6.333 1.00 86.88 315 PRO A CA 1
ATOM 2231 C C . PRO A 1 315 ? -18.067 29.842 6.133 1.00 86.88 315 PRO A C 1
ATOM 2233 O O . PRO A 1 315 ? -18.388 29.349 5.047 1.00 86.88 315 PRO A O 1
ATOM 2236 N N . PHE A 1 316 ? -18.872 29.797 7.193 1.00 87.00 316 PHE A N 1
ATOM 2237 C CA . PHE A 1 316 ? -20.202 29.194 7.145 1.00 87.00 316 PHE A CA 1
ATOM 2238 C C . PHE A 1 316 ? -21.119 29.930 6.153 1.00 87.00 316 PHE A C 1
ATOM 2240 O O . PHE A 1 316 ? -21.043 31.148 5.996 1.00 87.00 316 PHE A O 1
ATOM 2247 N N . GLY A 1 317 ? -21.969 29.185 5.441 1.00 75.81 317 GLY A N 1
ATOM 2248 C CA . GLY A 1 317 ? -22.885 29.744 4.439 1.00 75.81 317 GLY A CA 1
ATOM 2249 C C . GLY A 1 317 ? -22.226 30.301 3.167 1.00 75.81 317 GLY A C 1
ATOM 2250 O O . GLY A 1 317 ? -22.944 30.755 2.277 1.00 75.81 317 GLY A O 1
ATOM 2251 N N . ALA A 1 318 ? -20.894 30.245 3.025 1.00 70.75 318 ALA A N 1
ATOM 2252 C CA . ALA A 1 318 ? -20.191 30.732 1.839 1.00 70.75 318 ALA A CA 1
ATOM 2253 C C . ALA A 1 318 ? -20.645 29.989 0.572 1.00 70.75 318 ALA A C 1
ATOM 2255 O O . ALA A 1 318 ? -20.276 28.833 0.342 1.00 70.75 318 ALA A O 1
ATOM 2256 N N . VAL A 1 319 ? -21.458 30.649 -0.256 1.00 50.25 319 VAL A N 1
ATOM 2257 C CA . VAL A 1 319 ? -21.815 30.162 -1.594 1.00 50.25 319 VAL A CA 1
ATOM 2258 C C . VAL A 1 319 ? -20.540 30.134 -2.432 1.00 50.25 319 VAL A C 1
ATOM 2260 O O . VAL A 1 319 ? -19.788 31.109 -2.447 1.00 50.25 319 VAL A O 1
ATOM 2263 N N . ALA A 1 320 ? -20.280 29.015 -3.111 1.00 43.75 320 ALA A N 1
ATOM 2264 C CA . ALA A 1 320 ? -19.146 28.922 -4.017 1.00 43.75 320 ALA A CA 1
ATOM 2265 C C . ALA A 1 320 ? -19.259 30.033 -5.068 1.00 43.75 320 ALA A C 1
ATOM 2267 O O . ALA A 1 320 ? -20.268 30.122 -5.768 1.00 43.75 320 ALA A O 1
ATOM 2268 N N . ALA A 1 321 ? -18.232 30.877 -5.171 1.00 33.34 321 ALA A N 1
ATOM 2269 C CA . ALA A 1 321 ? -18.172 31.891 -6.208 1.00 33.34 321 ALA A CA 1
ATOM 2270 C C . ALA A 1 321 ? -18.044 31.196 -7.570 1.00 33.34 321 ALA A C 1
ATOM 2272 O O . ALA A 1 321 ? -16.945 30.854 -8.011 1.00 33.34 321 ALA A O 1
ATOM 2273 N N . THR A 1 322 ? -19.177 30.986 -8.241 1.00 31.00 322 THR A N 1
ATOM 2274 C CA . THR A 1 322 ? -19.204 30.798 -9.689 1.00 31.00 322 THR A CA 1
ATOM 2275 C C . THR A 1 322 ? -18.527 32.018 -10.293 1.00 31.00 322 THR A C 1
ATOM 2277 O O . THR A 1 322 ? -18.992 33.140 -10.088 1.00 31.00 322 THR A O 1
ATOM 2280 N N . ALA A 1 323 ? -17.403 31.817 -10.976 1.00 29.58 323 ALA A N 1
ATOM 2281 C CA . ALA A 1 323 ? -16.662 32.908 -11.588 1.00 29.58 323 ALA A CA 1
ATOM 2282 C C . ALA A 1 323 ? -17.509 33.537 -12.706 1.00 29.58 323 ALA A C 1
ATOM 2284 O O . ALA A 1 323 ? -17.537 33.028 -13.825 1.00 29.58 323 ALA A O 1
ATOM 2285 N N . SER A 1 324 ? -18.214 34.627 -12.392 1.00 24.94 324 SER A N 1
ATOM 2286 C CA . SER A 1 324 ? -18.919 35.432 -13.390 1.00 24.94 324 SER A CA 1
ATOM 2287 C C . SER A 1 324 ? -17.895 36.064 -14.337 1.00 24.94 324 SER A C 1
ATOM 2289 O O . SER A 1 324 ? -17.007 36.781 -13.866 1.00 24.94 324 SER A O 1
ATOM 2291 N N . PRO A 1 325 ? -17.982 35.814 -15.653 1.00 35.28 325 PRO A N 1
ATOM 2292 C CA . PRO A 1 325 ? -16.977 36.262 -16.601 1.00 35.28 325 PRO A CA 1
ATOM 2293 C C . PRO A 1 325 ? -17.295 37.678 -17.090 1.00 35.28 325 PRO A C 1
ATOM 2295 O O . PRO A 1 325 ? -17.808 37.833 -18.190 1.00 35.28 325 PRO A O 1
ATOM 2298 N N . ASP A 1 326 ? -16.988 38.710 -16.297 1.00 30.05 326 ASP A N 1
ATOM 2299 C CA . ASP A 1 326 ? -16.933 40.078 -16.836 1.00 30.05 326 ASP A CA 1
ATOM 2300 C C . ASP A 1 326 ? -16.069 41.042 -16.002 1.00 30.05 326 ASP A C 1
ATOM 2302 O O . ASP A 1 326 ? -16.536 41.799 -15.152 1.00 30.05 326 ASP A O 1
ATOM 2306 N N . SER A 1 327 ? -14.763 41.028 -16.279 1.00 26.89 327 SER A N 1
ATOM 2307 C CA . SER A 1 327 ? -13.873 42.173 -16.040 1.00 26.89 327 SER A CA 1
ATOM 2308 C C . SER A 1 327 ? -12.649 42.086 -16.958 1.00 26.89 327 SER A C 1
ATOM 2310 O O . SER A 1 327 ? -11.508 41.960 -16.505 1.00 26.89 327 SER A O 1
ATOM 2312 N N . ALA A 1 328 ? -12.884 42.100 -18.272 1.00 28.09 328 ALA A N 1
ATOM 2313 C CA . ALA A 1 328 ? -11.802 42.219 -19.240 1.00 28.09 328 ALA A CA 1
ATOM 2314 C C . ALA A 1 328 ? -11.241 43.651 -19.220 1.00 28.09 328 ALA A C 1
ATOM 2316 O O . ALA A 1 328 ? -11.981 44.621 -19.378 1.00 28.09 328 ALA A O 1
ATOM 2317 N N . LEU A 1 329 ? -9.923 43.781 -19.065 1.00 27.88 329 LEU A N 1
ATOM 2318 C CA . LEU A 1 329 ? -9.181 44.998 -19.399 1.00 27.88 329 LEU A CA 1
ATOM 2319 C C . LEU A 1 329 ? -8.216 44.680 -20.550 1.00 27.88 329 LEU A C 1
ATOM 2321 O O . LEU A 1 329 ? -7.773 43.534 -20.670 1.00 27.88 329 LEU A O 1
ATOM 2325 N N . PRO A 1 330 ? -7.975 45.642 -21.457 1.00 26.56 330 PRO A N 1
ATOM 2326 C CA . PRO A 1 330 ? -7.562 45.335 -22.820 1.00 26.56 330 PRO A CA 1
ATOM 2327 C C . PRO A 1 330 ? -6.121 44.837 -22.916 1.00 26.56 330 PRO A C 1
ATOM 2329 O O . PRO A 1 330 ? -5.226 45.300 -22.210 1.00 26.56 330 PRO A O 1
ATOM 2332 N N . ALA A 1 331 ? -5.914 43.913 -23.851 1.00 32.19 331 ALA A N 1
ATOM 2333 C CA . ALA A 1 331 ? -4.594 43.478 -24.263 1.00 32.19 331 ALA A CA 1
ATOM 2334 C C . ALA A 1 331 ? -3.918 44.558 -25.115 1.00 32.19 331 ALA A C 1
ATOM 2336 O O . ALA A 1 331 ? -4.507 45.021 -26.087 1.00 32.19 331 ALA A O 1
ATOM 2337 N N . ASP A 1 332 ? -2.665 44.872 -24.796 1.00 25.08 332 ASP A N 1
ATOM 2338 C CA . ASP A 1 332 ? -1.692 45.375 -25.762 1.00 25.08 332 ASP A CA 1
ATOM 2339 C C . ASP A 1 332 ? -0.260 45.078 -25.281 1.00 25.08 332 ASP A C 1
ATOM 2341 O O . ASP A 1 332 ? -0.020 44.894 -24.087 1.00 25.08 332 ASP A O 1
ATOM 2345 N N . ALA A 1 333 ? 0.683 45.033 -26.229 1.00 25.27 333 ALA A N 1
ATOM 2346 C CA . ALA A 1 333 ? 2.117 44.748 -26.050 1.00 25.27 333 ALA A CA 1
ATOM 2347 C C . ALA A 1 333 ? 2.538 43.285 -25.744 1.00 25.27 333 ALA A C 1
ATOM 2349 O O . ALA A 1 333 ? 3.194 42.998 -24.743 1.00 25.27 333 ALA A O 1
ATOM 2350 N N . VAL A 1 334 ? 2.326 42.382 -26.713 1.00 26.94 334 VAL A N 1
ATOM 2351 C CA . VAL A 1 334 ? 3.232 41.233 -26.936 1.00 26.94 334 VAL A CA 1
ATOM 2352 C C . VAL A 1 334 ? 3.694 41.227 -28.396 1.00 26.94 334 VAL A C 1
ATOM 2354 O O . VAL A 1 334 ? 2.915 40.908 -29.290 1.00 26.94 334 VAL A O 1
ATOM 2357 N N . ALA A 1 335 ? 4.962 41.564 -28.651 1.00 24.27 335 ALA A N 1
ATOM 2358 C CA . ALA A 1 335 ? 5.576 41.446 -29.975 1.00 24.27 335 ALA A CA 1
ATOM 2359 C C . ALA A 1 335 ? 7.104 41.266 -29.881 1.00 24.27 335 ALA A C 1
ATOM 2361 O O . ALA A 1 335 ? 7.792 42.169 -29.415 1.00 24.27 335 ALA A O 1
ATOM 2362 N N . ALA A 1 336 ? 7.603 40.135 -30.408 1.00 23.36 336 ALA A N 1
ATOM 2363 C CA . ALA A 1 336 ? 9.023 39.748 -30.518 1.00 23.36 336 ALA A CA 1
ATOM 2364 C C . ALA A 1 336 ? 9.776 39.608 -29.161 1.00 23.36 336 ALA A C 1
ATOM 2366 O O . ALA A 1 336 ? 9.436 40.230 -28.168 1.00 23.36 336 ALA A O 1
ATOM 2367 N N . VAL A 1 337 ? 10.791 38.755 -28.999 1.00 25.95 337 VAL A N 1
ATOM 2368 C CA . VAL A 1 337 ? 11.780 38.241 -29.962 1.00 25.95 337 VAL A CA 1
ATOM 2369 C C . VAL A 1 337 ? 12.001 36.736 -29.771 1.00 25.95 337 VAL A C 1
ATOM 2371 O O . VAL A 1 337 ? 12.136 36.257 -28.649 1.00 25.95 337 VAL A O 1
ATOM 2374 N N . ALA A 1 338 ? 12.115 36.002 -30.880 1.00 25.42 338 ALA A N 1
ATOM 2375 C CA . ALA A 1 338 ? 12.698 34.663 -30.897 1.00 25.42 338 ALA A CA 1
ATOM 2376 C C . ALA A 1 338 ? 14.204 34.746 -31.204 1.00 25.42 338 ALA A C 1
ATOM 2378 O O . ALA A 1 338 ? 14.604 35.510 -32.079 1.00 25.42 338 ALA A O 1
ATOM 2379 N N . GLY A 1 339 ? 15.010 33.908 -30.544 1.00 25.62 339 GLY A N 1
ATOM 2380 C CA . GLY A 1 339 ? 16.405 33.649 -30.920 1.00 25.62 339 GLY A CA 1
ATOM 2381 C C . GLY A 1 339 ? 17.473 34.306 -30.040 1.00 25.62 339 GLY A C 1
ATOM 2382 O O . GLY A 1 339 ? 17.953 35.389 -30.354 1.00 25.62 339 GLY A O 1
ATOM 2383 N N . ALA A 1 340 ? 17.909 33.584 -29.003 1.00 22.14 340 ALA A N 1
ATOM 2384 C CA . ALA A 1 340 ? 19.276 33.622 -28.473 1.00 22.14 340 ALA A CA 1
ATOM 2385 C C . ALA A 1 340 ? 19.514 32.410 -27.551 1.00 22.14 340 ALA A C 1
ATOM 2387 O O . ALA A 1 340 ? 18.810 32.242 -26.557 1.00 22.14 340 ALA A O 1
ATOM 2388 N N . GLU A 1 341 ? 20.522 31.589 -27.849 1.00 31.09 341 GLU A N 1
ATOM 2389 C CA . GLU A 1 341 ? 21.158 30.753 -26.822 1.00 31.09 341 GLU A CA 1
ATOM 2390 C C . GLU A 1 341 ? 21.954 31.651 -25.856 1.00 31.09 341 GLU A C 1
ATOM 2392 O O . GLU A 1 341 ? 22.562 32.629 -26.301 1.00 31.09 341 GLU A O 1
ATOM 2397 N N . PRO A 1 342 ? 22.067 31.292 -24.567 1.00 28.11 342 PRO A N 1
ATOM 2398 C CA . PRO A 1 342 ? 23.166 31.741 -23.728 1.00 28.11 342 PRO A CA 1
ATOM 2399 C C . PRO A 1 342 ? 24.110 30.584 -23.378 1.00 28.11 342 PRO A C 1
ATOM 2401 O O . PRO A 1 342 ? 23.717 29.568 -22.804 1.00 28.11 342 PRO A O 1
ATOM 2404 N N . ALA A 1 343 ? 25.389 30.780 -23.698 1.00 20.98 343 ALA A N 1
ATOM 2405 C CA . ALA A 1 343 ? 26.474 29.866 -23.364 1.00 20.98 343 ALA A CA 1
ATOM 2406 C C . ALA A 1 343 ? 26.729 29.764 -21.845 1.00 20.98 343 ALA A C 1
ATOM 2408 O O . ALA A 1 343 ? 26.358 30.634 -21.056 1.00 20.98 343 ALA A O 1
ATOM 2409 N N . ALA A 1 344 ? 27.424 28.696 -21.446 1.00 25.23 344 ALA A N 1
ATOM 2410 C CA . ALA A 1 344 ? 27.755 28.411 -20.055 1.00 25.23 344 ALA A CA 1
ATOM 2411 C C . ALA A 1 344 ? 28.613 29.507 -19.390 1.00 25.23 344 ALA A C 1
ATOM 2413 O O . ALA A 1 344 ? 29.671 29.879 -19.898 1.00 25.23 344 ALA A O 1
ATOM 2414 N N . ALA A 1 345 ? 28.216 29.920 -18.183 1.00 22.16 345 ALA A N 1
ATOM 2415 C CA . ALA A 1 345 ? 29.040 30.705 -17.268 1.00 22.16 345 ALA A CA 1
ATOM 2416 C C . ALA A 1 345 ? 29.231 29.932 -15.953 1.00 22.16 345 ALA A C 1
ATOM 2418 O O . ALA A 1 345 ? 28.310 29.791 -15.150 1.00 22.16 345 ALA A O 1
ATOM 2419 N N . VAL A 1 346 ? 30.442 29.414 -15.735 1.00 24.05 346 VAL A N 1
ATOM 2420 C CA . VAL A 1 346 ? 30.818 28.724 -14.493 1.00 24.05 346 VAL A CA 1
ATOM 2421 C C . VAL A 1 346 ? 31.039 29.758 -13.389 1.00 24.05 346 VAL A C 1
ATOM 2423 O O . VAL A 1 346 ? 31.988 30.538 -13.453 1.00 24.05 346 VAL A O 1
ATOM 2426 N N . VAL A 1 347 ? 30.203 29.737 -12.348 1.00 23.77 347 VAL A N 1
ATOM 2427 C CA . VAL A 1 347 ? 30.389 30.552 -11.136 1.00 23.77 347 VAL A CA 1
ATOM 2428 C C . VAL A 1 347 ? 30.733 29.642 -9.959 1.00 23.77 347 VAL A C 1
ATOM 2430 O O . VAL A 1 347 ? 29.870 29.001 -9.365 1.00 23.77 347 VAL A O 1
ATOM 2433 N N . SER A 1 348 ? 32.020 29.583 -9.617 1.00 20.14 348 SER A N 1
ATOM 2434 C CA . SER A 1 348 ? 32.514 28.822 -8.464 1.00 20.14 348 SER A CA 1
ATOM 2435 C C . SER A 1 348 ? 32.143 29.506 -7.137 1.00 20.14 348 SER A C 1
ATOM 2437 O O . SER A 1 348 ? 32.427 30.697 -6.978 1.00 20.14 348 SER A O 1
ATOM 2439 N N . PRO A 1 349 ? 31.598 28.789 -6.134 1.00 27.45 349 PRO A N 1
ATOM 2440 C CA . PRO A 1 349 ? 31.286 29.380 -4.836 1.00 27.45 349 PRO A CA 1
ATOM 2441 C C . PRO A 1 349 ? 32.563 29.696 -4.040 1.00 27.45 349 PRO A C 1
ATOM 2443 O O . PRO A 1 349 ? 33.408 28.834 -3.782 1.00 27.45 349 PRO A O 1
ATOM 2446 N N . ARG A 1 350 ? 32.700 30.955 -3.610 1.00 23.72 350 ARG A N 1
ATOM 2447 C CA . ARG A 1 350 ? 33.813 31.418 -2.769 1.00 23.72 350 ARG A CA 1
ATOM 2448 C C . ARG A 1 350 ? 33.628 30.913 -1.332 1.00 23.72 350 ARG A C 1
ATOM 2450 O O . ARG A 1 350 ? 32.671 31.283 -0.661 1.00 23.72 350 ARG A O 1
ATOM 2457 N N . ARG A 1 351 ? 34.576 30.115 -0.828 1.00 26.86 351 ARG A N 1
ATOM 2458 C CA . ARG A 1 351 ? 34.636 29.734 0.596 1.00 26.86 351 ARG A CA 1
ATOM 2459 C C . ARG A 1 351 ? 34.855 30.966 1.482 1.00 26.86 351 ARG A C 1
ATOM 2461 O O . ARG A 1 351 ? 35.885 31.623 1.348 1.00 26.86 351 ARG A O 1
ATOM 2468 N N . ALA A 1 352 ? 33.976 31.190 2.456 1.00 25.38 352 ALA A N 1
ATOM 2469 C CA . ALA A 1 352 ? 34.249 32.044 3.611 1.00 25.38 352 ALA A CA 1
ATOM 2470 C C . ALA A 1 352 ? 34.619 31.167 4.822 1.00 25.38 352 ALA A C 1
ATOM 2472 O O . ALA A 1 352 ? 33.880 30.252 5.183 1.00 25.38 352 ALA A O 1
ATOM 2473 N N . ARG A 1 353 ? 35.779 31.418 5.442 1.00 24.77 353 ARG A N 1
ATOM 2474 C CA . ARG A 1 353 ? 36.213 30.752 6.682 1.00 24.77 353 ARG A CA 1
ATOM 2475 C C . ARG A 1 353 ? 36.027 31.691 7.877 1.00 24.77 353 ARG A C 1
ATOM 2477 O O . ARG A 1 353 ? 36.735 32.682 7.961 1.00 24.77 353 ARG A O 1
ATOM 2484 N N . GLY A 1 354 ? 35.170 31.276 8.810 1.00 25.30 354 GLY A N 1
ATOM 2485 C CA . GLY A 1 354 ? 35.403 31.304 10.261 1.00 25.30 354 GLY A CA 1
ATOM 2486 C C . GLY A 1 354 ? 35.603 32.636 11.000 1.00 25.30 354 GLY A C 1
ATOM 2487 O O . GLY A 1 354 ? 36.645 33.272 10.894 1.00 25.30 354 GLY A O 1
ATOM 2488 N N . ALA A 1 355 ? 34.701 32.899 11.948 1.00 23.28 355 ALA A N 1
ATOM 2489 C CA . ALA A 1 355 ? 35.008 33.572 13.212 1.00 23.28 355 ALA A CA 1
ATOM 2490 C C . ALA A 1 355 ? 34.198 32.910 14.347 1.00 23.28 355 ALA A C 1
ATOM 2492 O O . ALA A 1 355 ? 33.049 32.527 14.135 1.00 23.28 355 ALA A O 1
ATOM 2493 N N . LYS A 1 356 ? 34.799 32.737 15.533 1.00 25.17 356 LYS A N 1
ATOM 2494 C CA . LYS A 1 356 ? 34.137 32.209 16.742 1.00 25.17 356 LYS A CA 1
ATOM 2495 C C . LYS A 1 356 ? 33.860 33.346 17.728 1.00 25.17 356 LYS A C 1
ATOM 2497 O O . LYS A 1 356 ? 34.803 34.034 18.101 1.00 25.17 356 LYS A O 1
ATOM 2502 N N . ALA A 1 357 ? 32.639 33.428 18.245 1.00 24.92 357 ALA A N 1
ATOM 2503 C CA . ALA A 1 357 ? 32.302 33.902 19.594 1.00 24.92 357 ALA A CA 1
ATOM 2504 C C . ALA A 1 357 ? 30.861 33.452 19.897 1.00 24.92 357 ALA A C 1
ATOM 2506 O O . ALA A 1 357 ? 30.073 33.315 18.965 1.00 24.92 357 ALA A O 1
ATOM 2507 N N . GLY A 1 358 ? 30.528 33.156 21.155 1.00 22.64 358 GLY A N 1
ATOM 2508 C CA . GLY A 1 358 ? 29.241 32.546 21.509 1.00 22.64 358 GLY A CA 1
ATOM 2509 C C . GLY A 1 358 ? 28.412 33.363 22.494 1.00 22.64 358 GLY A C 1
ATOM 2510 O O . GLY A 1 358 ? 28.956 34.146 23.266 1.00 22.64 358 GLY A O 1
ATOM 2511 N N . ALA A 1 359 ? 27.107 33.105 22.488 1.00 24.34 359 ALA A N 1
ATOM 2512 C CA . ALA A 1 359 ? 26.167 33.251 23.598 1.00 24.34 359 ALA A CA 1
ATOM 2513 C C . ALA A 1 359 ? 24.911 32.445 23.219 1.00 24.34 359 ALA A C 1
ATOM 2515 O O . ALA A 1 359 ? 24.532 32.438 22.049 1.00 24.34 359 ALA A O 1
ATOM 2516 N N . GLY A 1 360 ? 24.305 31.724 24.164 1.00 29.53 360 GLY A N 1
ATOM 2517 C CA . GLY A 1 360 ? 23.078 30.970 23.891 1.00 29.53 360 GLY A CA 1
ATOM 2518 C C . GLY A 1 360 ? 21.861 31.891 23.816 1.00 29.53 360 GLY A C 1
ATOM 2519 O O . GLY A 1 360 ? 21.757 32.809 24.625 1.00 29.53 360 GLY A O 1
ATOM 2520 N N . LEU A 1 361 ? 20.961 31.623 22.870 1.00 25.95 361 LEU A N 1
ATOM 2521 C CA . LEU A 1 361 ? 19.601 32.161 22.776 1.00 25.95 361 LEU A CA 1
ATOM 2522 C C . LEU A 1 361 ? 18.733 31.156 22.000 1.00 25.95 361 LEU A C 1
ATOM 2524 O O . LEU A 1 361 ? 19.247 30.389 21.181 1.00 25.95 361 LEU A O 1
ATOM 2528 N N . ASP A 1 362 ? 17.442 31.129 22.311 1.00 23.91 362 ASP A N 1
ATOM 2529 C CA . ASP A 1 362 ? 16.528 30.043 21.954 1.00 23.91 362 ASP A CA 1
ATOM 2530 C C . ASP A 1 362 ? 16.242 29.934 20.446 1.00 23.91 362 ASP A C 1
ATOM 2532 O O . ASP A 1 362 ? 16.052 30.927 19.744 1.00 23.91 362 ASP A O 1
ATOM 2536 N N . THR A 1 363 ? 16.187 28.698 19.943 1.00 25.50 363 THR A N 1
ATOM 2537 C CA . THR A 1 363 ? 15.990 28.375 18.519 1.00 25.50 363 THR A CA 1
ATOM 2538 C C . THR A 1 363 ? 14.598 27.802 18.265 1.00 25.50 363 THR A C 1
ATOM 2540 O O . THR A 1 363 ? 14.450 26.614 18.003 1.00 25.50 363 THR A O 1
ATOM 2543 N N . ASP A 1 364 ? 13.569 28.654 18.333 1.00 27.56 364 ASP A N 1
ATOM 2544 C CA . ASP A 1 364 ? 12.197 28.262 17.966 1.00 27.56 364 ASP A CA 1
ATOM 2545 C C . ASP A 1 364 ? 11.336 29.461 17.500 1.00 27.56 364 ASP A C 1
ATOM 2547 O O . ASP A 1 364 ? 10.374 29.848 18.163 1.00 27.56 364 ASP A O 1
ATOM 2551 N N . SER A 1 365 ? 11.723 30.139 16.400 1.00 30.11 365 SER A N 1
ATOM 2552 C CA . SER A 1 365 ? 10.919 31.239 15.796 1.00 30.11 365 SER A CA 1
ATOM 2553 C C . SER A 1 365 ? 11.284 31.719 14.371 1.00 30.11 365 SER A C 1
ATOM 2555 O O . SER A 1 365 ? 10.617 32.630 13.882 1.00 30.11 365 SER A O 1
ATOM 2557 N N . ALA A 1 366 ? 12.313 31.194 13.687 1.00 28.98 366 ALA A N 1
ATOM 2558 C CA . ALA A 1 366 ? 12.859 31.864 12.490 1.00 28.98 366 ALA A CA 1
ATOM 2559 C C . ALA A 1 366 ? 13.230 30.946 11.305 1.00 28.98 366 ALA A C 1
ATOM 2561 O O . ALA A 1 366 ? 14.391 30.871 10.918 1.00 28.98 366 ALA A O 1
ATOM 2562 N N . GLU A 1 367 ? 12.231 30.324 10.675 1.00 28.44 367 GLU A N 1
ATOM 2563 C CA . GLU A 1 367 ? 12.266 29.944 9.251 1.00 28.44 367 GLU A CA 1
ATOM 2564 C C . GLU A 1 367 ? 10.822 29.828 8.710 1.00 28.44 367 GLU A C 1
ATOM 2566 O O . GLU A 1 367 ? 9.888 29.723 9.502 1.00 28.44 367 GLU A O 1
ATOM 2571 N N . TYR A 1 368 ? 10.633 29.885 7.382 1.00 32.69 368 TYR A N 1
ATOM 2572 C CA . TYR A 1 368 ? 9.356 30.105 6.655 1.00 32.69 368 TYR A CA 1
ATOM 2573 C C . TYR A 1 368 ? 8.795 31.541 6.634 1.00 32.69 368 TYR A C 1
ATOM 2575 O O . TYR A 1 368 ? 7.754 31.840 7.218 1.00 32.69 368 TYR A O 1
ATOM 2583 N N . ALA A 1 369 ? 9.422 32.409 5.828 1.00 32.44 369 ALA A N 1
ATOM 2584 C CA . ALA A 1 369 ? 8.807 33.659 5.366 1.00 32.4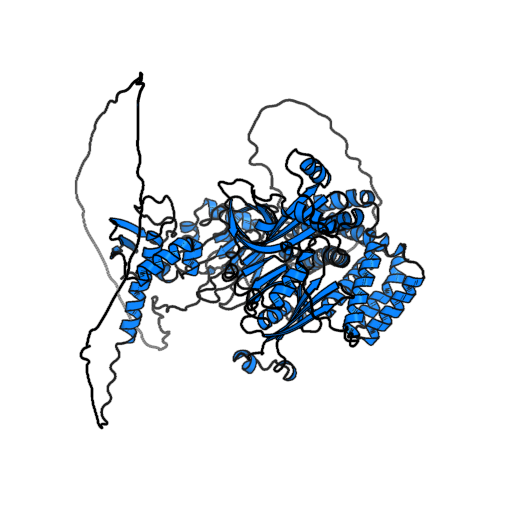4 369 ALA A CA 1
ATOM 2585 C C . ALA A 1 369 ? 9.301 34.121 3.975 1.00 32.44 369 ALA A C 1
ATOM 2587 O O . ALA A 1 369 ? 9.770 35.245 3.826 1.00 32.44 369 ALA A O 1
ATOM 2588 N N . ILE A 1 370 ? 9.159 33.283 2.938 1.00 28.64 370 ILE A N 1
ATOM 2589 C CA . ILE A 1 370 ? 9.060 33.755 1.542 1.00 28.64 370 ILE A CA 1
ATOM 2590 C C . ILE A 1 370 ? 7.928 32.984 0.855 1.00 28.64 370 ILE A C 1
ATOM 2592 O O . ILE A 1 370 ? 8.126 31.889 0.338 1.00 28.64 370 ILE A O 1
ATOM 2596 N N . VAL A 1 371 ? 6.723 33.558 0.865 1.00 32.59 371 VAL A N 1
ATOM 2597 C CA . VAL A 1 371 ? 5.642 33.144 -0.038 1.00 32.59 371 VAL A CA 1
ATOM 2598 C C . VAL A 1 371 ? 5.686 34.100 -1.219 1.00 32.59 371 VAL A C 1
ATOM 2600 O O . VAL A 1 371 ? 5.241 35.243 -1.109 1.00 32.59 371 VAL A O 1
ATOM 2603 N N . ASP A 1 372 ? 6.264 33.660 -2.335 1.00 30.55 372 ASP A N 1
ATOM 2604 C CA . ASP A 1 372 ? 6.271 34.462 -3.554 1.00 30.55 372 ASP A CA 1
ATOM 2605 C C . ASP A 1 372 ? 4.870 34.425 -4.182 1.00 30.55 372 ASP A C 1
ATOM 2607 O O . ASP A 1 372 ? 4.487 33.468 -4.856 1.00 30.55 372 ASP A O 1
ATOM 2611 N N . ALA A 1 373 ? 4.077 35.469 -3.927 1.00 32.47 373 ALA A N 1
ATOM 2612 C CA . ALA A 1 373 ? 2.676 35.589 -4.347 1.00 32.47 373 ALA A CA 1
ATOM 2613 C C . ALA A 1 373 ? 2.479 35.734 -5.875 1.00 32.47 373 ALA A C 1
ATOM 2615 O O . ALA A 1 373 ? 1.396 36.097 -6.334 1.00 32.47 373 ALA A O 1
ATOM 2616 N N . ARG A 1 374 ? 3.531 35.484 -6.663 1.00 34.69 374 ARG A N 1
ATOM 2617 C CA . ARG A 1 374 ? 3.535 35.420 -8.133 1.00 34.69 374 ARG A CA 1
ATOM 2618 C C . ARG A 1 374 ? 3.918 34.039 -8.677 1.00 34.69 374 ARG A C 1
ATOM 2620 O O . ARG A 1 374 ? 3.922 33.855 -9.891 1.00 34.69 374 ARG A O 1
ATOM 2627 N N . GLY A 1 375 ? 4.244 33.087 -7.801 1.00 46.69 375 GLY A N 1
ATOM 2628 C CA . GLY A 1 375 ? 4.475 31.698 -8.174 1.00 46.69 375 GLY A CA 1
ATOM 2629 C C . GLY A 1 375 ? 3.183 30.972 -8.551 1.00 46.69 375 GLY A C 1
ATOM 2630 O O . GLY A 1 375 ? 2.082 31.348 -8.160 1.00 46.69 375 GLY A O 1
ATOM 2631 N N . ASP A 1 376 ? 3.344 29.860 -9.253 1.00 57.22 376 ASP A N 1
ATOM 2632 C CA . ASP A 1 376 ? 2.306 28.921 -9.696 1.00 57.22 376 ASP A CA 1
ATOM 2633 C C . ASP A 1 376 ? 1.629 28.115 -8.566 1.00 57.22 376 ASP A C 1
ATOM 2635 O O . ASP A 1 376 ? 1.048 27.056 -8.804 1.00 57.22 376 ASP A O 1
ATOM 2639 N N . GLY A 1 377 ? 1.747 28.570 -7.318 1.00 64.06 377 GLY A N 1
ATOM 2640 C CA . GLY A 1 377 ? 1.357 27.847 -6.113 1.00 64.06 377 GLY A CA 1
ATOM 2641 C C . GLY A 1 377 ? 2.298 26.688 -5.775 1.00 64.06 377 GLY A C 1
ATOM 2642 O O . GLY A 1 377 ? 2.785 26.629 -4.649 1.00 64.06 377 GLY A O 1
ATOM 2643 N N . PHE A 1 378 ? 2.558 25.783 -6.723 1.00 68.69 378 PHE A N 1
ATOM 2644 C CA . PHE A 1 378 ? 3.141 24.450 -6.499 1.00 68.69 378 PHE A CA 1
ATOM 2645 C C . PHE A 1 378 ? 4.661 24.342 -6.688 1.00 68.69 378 PHE A C 1
ATOM 2647 O O . PHE A 1 378 ? 5.247 23.331 -6.296 1.00 68.69 378 PHE A O 1
ATOM 2654 N N . GLY A 1 379 ? 5.300 25.356 -7.270 1.00 78.88 379 GLY A N 1
ATOM 2655 C CA . GLY A 1 379 ? 6.734 25.405 -7.547 1.00 78.88 379 GLY A CA 1
ATOM 2656 C C . GLY A 1 379 ? 7.166 24.729 -8.853 1.00 78.88 379 GLY A C 1
ATOM 2657 O O . GLY A 1 379 ? 8.369 24.604 -9.072 1.00 78.88 379 GLY A O 1
ATOM 2658 N N . LEU A 1 380 ? 6.247 24.315 -9.735 1.00 83.81 380 LEU A N 1
ATOM 2659 C CA . LEU A 1 380 ? 6.550 23.626 -11.003 1.00 83.81 380 LEU A CA 1
ATOM 2660 C C . LEU A 1 380 ? 7.349 24.509 -11.980 1.00 83.81 380 LEU A C 1
ATOM 2662 O O . LEU A 1 380 ? 8.234 24.005 -12.670 1.00 83.81 380 LEU A O 1
ATOM 2666 N N . GLN A 1 381 ? 7.060 25.812 -12.016 1.00 85.25 381 GLN A N 1
ATOM 2667 C CA . GLN A 1 381 ? 7.771 26.835 -12.797 1.00 85.25 381 GLN A CA 1
ATOM 2668 C C . GLN A 1 381 ? 8.865 27.560 -11.997 1.00 85.25 381 GLN A C 1
ATOM 2670 O O . GLN A 1 381 ? 9.545 28.434 -12.535 1.00 85.25 381 GLN A O 1
ATOM 2675 N N . SER A 1 382 ? 9.049 27.226 -10.715 1.00 87.81 382 SER A N 1
ATOM 2676 C CA . SER A 1 382 ? 10.127 27.808 -9.910 1.00 87.81 382 SER A CA 1
ATOM 2677 C C . SER A 1 382 ? 11.507 27.360 -10.419 1.00 87.81 382 SER A C 1
ATOM 2679 O O . SER A 1 382 ? 11.623 26.295 -11.036 1.00 87.81 382 SER A O 1
ATOM 2681 N N . PRO A 1 383 ? 12.593 28.095 -10.107 1.00 90.44 383 PRO A N 1
ATOM 2682 C CA . PRO A 1 383 ? 13.946 27.648 -10.423 1.00 90.44 383 PRO A CA 1
ATOM 2683 C C . PRO A 1 383 ? 14.266 26.250 -9.874 1.00 90.44 383 PRO A C 1
ATOM 2685 O O . PRO A 1 383 ? 14.977 25.503 -10.538 1.00 90.44 383 PRO A O 1
ATOM 2688 N N . ALA A 1 384 ? 13.729 25.873 -8.708 1.00 89.75 384 ALA A N 1
ATOM 2689 C CA . ALA A 1 384 ? 13.873 24.526 -8.156 1.00 89.75 384 ALA A CA 1
ATOM 2690 C C . ALA A 1 384 ? 13.081 23.482 -8.963 1.00 89.75 384 ALA A C 1
ATOM 2692 O O . ALA A 1 384 ? 13.639 22.455 -9.339 1.00 89.75 384 ALA A O 1
ATOM 2693 N N . GLY A 1 385 ? 11.827 23.763 -9.335 1.00 91.44 385 GLY A N 1
ATOM 2694 C CA . GLY A 1 385 ? 11.010 22.857 -10.158 1.00 91.44 385 GLY A CA 1
ATOM 2695 C C . GLY A 1 385 ? 11.617 22.585 -11.538 1.00 91.44 385 GLY A C 1
ATOM 2696 O O . GLY A 1 385 ? 11.603 21.451 -12.023 1.00 91.44 385 GLY A O 1
ATOM 2697 N N . LEU A 1 386 ? 12.242 23.601 -12.142 1.00 92.25 386 LEU A N 1
ATOM 2698 C CA . LEU A 1 386 ? 12.990 23.460 -13.393 1.00 92.25 386 LEU A CA 1
ATOM 2699 C C . LEU A 1 386 ? 14.271 22.621 -13.223 1.00 92.25 386 LEU A C 1
ATOM 2701 O O . LEU A 1 386 ? 14.583 21.824 -14.114 1.00 92.25 386 LEU A O 1
ATOM 2705 N N . ARG A 1 387 ? 14.980 22.731 -12.085 1.00 94.38 387 ARG A N 1
ATOM 2706 C CA . ARG A 1 387 ? 16.104 21.834 -11.748 1.00 94.38 387 ARG A CA 1
ATOM 2707 C C . ARG A 1 387 ? 15.634 20.393 -11.550 1.00 94.38 387 ARG A C 1
ATOM 2709 O O . ARG A 1 387 ? 16.227 19.503 -12.157 1.00 94.38 387 ARG A O 1
ATOM 2716 N N . VAL A 1 388 ? 14.545 20.162 -10.807 1.00 94.38 388 VAL A N 1
ATOM 2717 C CA . VAL A 1 388 ? 13.952 18.823 -10.611 1.00 94.38 388 VAL A CA 1
ATOM 2718 C C . VAL A 1 388 ? 13.619 18.171 -11.947 1.00 94.38 388 VAL A C 1
ATOM 2720 O O . VAL A 1 388 ? 14.036 17.040 -12.186 1.00 94.38 388 VAL A O 1
ATOM 2723 N N . ARG A 1 389 ? 12.937 18.888 -12.850 1.00 92.81 389 ARG A N 1
ATOM 2724 C CA . ARG A 1 389 ? 12.636 18.398 -14.203 1.00 92.81 389 ARG A CA 1
ATOM 2725 C C . ARG A 1 389 ? 13.906 17.953 -14.934 1.00 92.81 389 ARG A C 1
ATOM 2727 O O . ARG A 1 389 ? 13.980 16.817 -15.391 1.00 92.81 389 ARG A O 1
ATOM 2734 N N . ALA A 1 390 ? 14.898 18.838 -15.043 1.00 93.19 390 ALA A N 1
ATOM 2735 C CA . ALA A 1 390 ? 16.135 18.545 -15.765 1.00 93.19 390 ALA A CA 1
ATOM 2736 C C . ALA A 1 390 ? 16.938 17.403 -15.110 1.00 93.19 390 ALA A C 1
ATOM 2738 O O . ALA A 1 390 ? 17.552 16.597 -15.808 1.00 93.19 390 ALA A O 1
ATOM 2739 N N . GLY A 1 391 ? 16.907 17.309 -13.778 1.00 94.44 391 GLY A N 1
ATOM 2740 C CA . GLY A 1 391 ? 17.509 16.229 -13.001 1.00 94.44 391 GLY A CA 1
ATOM 2741 C C . GLY A 1 391 ? 16.839 14.877 -13.245 1.00 94.44 391 GLY A C 1
ATOM 2742 O O . GLY A 1 391 ? 17.545 13.900 -13.492 1.00 94.44 391 GLY A O 1
ATOM 2743 N N . LEU A 1 392 ? 15.502 14.827 -13.242 1.00 94.94 392 LEU A N 1
ATOM 2744 C CA . LEU A 1 392 ? 14.708 13.631 -13.548 1.00 94.94 392 LEU A CA 1
ATOM 2745 C C . LEU A 1 392 ? 14.918 13.163 -14.989 1.00 94.94 392 LEU A C 1
ATOM 2747 O O . LEU A 1 392 ? 15.271 12.002 -15.196 1.00 94.94 392 LEU A O 1
ATOM 2751 N N . ASP A 1 393 ? 14.759 14.056 -15.973 1.00 93.31 393 ASP A N 1
ATOM 2752 C CA . ASP A 1 393 ? 14.961 13.725 -17.389 1.00 93.31 393 ASP A CA 1
ATOM 2753 C C . ASP A 1 393 ? 16.402 13.205 -17.618 1.00 93.31 393 ASP A C 1
ATOM 2755 O O . ASP A 1 393 ? 16.601 12.198 -18.298 1.00 93.31 393 ASP A O 1
ATOM 2759 N N . ALA A 1 394 ? 17.422 13.811 -16.993 1.00 92.81 394 ALA A N 1
ATOM 2760 C CA . ALA A 1 394 ? 18.808 13.348 -17.109 1.00 92.81 394 ALA A CA 1
ATOM 2761 C C . ALA A 1 394 ? 19.078 12.003 -16.405 1.00 92.81 394 ALA A C 1
ATOM 2763 O O . ALA A 1 394 ? 19.787 11.162 -16.961 1.00 92.81 394 ALA A O 1
ATOM 2764 N N . LEU A 1 395 ? 18.540 11.793 -15.197 1.00 95.25 395 LEU A N 1
ATOM 2765 C CA . LEU A 1 395 ? 18.712 10.556 -14.426 1.00 95.25 395 LEU A CA 1
ATOM 2766 C C . LEU A 1 395 ? 18.047 9.371 -15.132 1.00 95.25 395 LEU A C 1
ATOM 2768 O O . LEU A 1 395 ? 18.695 8.354 -15.377 1.00 95.25 395 LEU A O 1
ATOM 2772 N N . LEU A 1 396 ? 16.775 9.514 -15.505 1.00 95.19 396 LEU A N 1
ATOM 2773 C CA . LEU A 1 396 ? 16.014 8.444 -16.145 1.00 95.19 396 LEU A CA 1
ATOM 2774 C C . LEU A 1 396 ? 16.564 8.130 -17.543 1.00 95.19 396 LEU A C 1
ATOM 2776 O O . LEU A 1 396 ? 16.653 6.959 -17.908 1.00 95.19 396 LEU A O 1
ATOM 2780 N N . ALA A 1 397 ? 16.999 9.135 -18.314 1.00 93.06 397 ALA A N 1
ATOM 2781 C CA . ALA A 1 397 ? 17.634 8.886 -19.609 1.00 93.06 397 ALA A CA 1
ATOM 2782 C C . ALA A 1 397 ? 18.982 8.158 -19.461 1.00 93.06 397 ALA A C 1
ATOM 2784 O O . ALA A 1 397 ? 19.286 7.285 -20.270 1.00 93.06 397 ALA A O 1
ATOM 2785 N N . GLN A 1 398 ? 19.775 8.466 -18.425 1.00 92.81 398 GLN A N 1
ATOM 2786 C CA . GLN A 1 398 ? 21.016 7.742 -18.124 1.00 92.81 398 GLN A CA 1
ATOM 2787 C C . GLN A 1 398 ? 20.739 6.276 -17.743 1.00 92.81 398 GLN A C 1
ATOM 2789 O O . GLN A 1 398 ? 21.461 5.394 -18.204 1.00 92.81 398 GLN A O 1
ATOM 2794 N N . LEU A 1 399 ? 19.682 6.004 -16.969 1.00 95.19 399 LEU A N 1
ATOM 2795 C CA . LEU A 1 399 ? 19.274 4.640 -16.606 1.00 95.19 399 LEU A CA 1
ATOM 2796 C C . LEU A 1 399 ? 18.791 3.827 -17.818 1.00 95.19 399 LEU A C 1
ATOM 2798 O O . LEU A 1 399 ? 19.270 2.719 -18.026 1.00 95.19 399 LEU A O 1
ATOM 2802 N N . TRP A 1 400 ? 17.907 4.373 -18.659 1.00 94.12 400 TRP A N 1
ATOM 2803 C CA . TRP A 1 400 ? 17.419 3.659 -19.849 1.00 94.12 400 TRP A CA 1
ATOM 2804 C C . TRP A 1 400 ? 18.496 3.445 -20.922 1.00 94.12 400 TRP A C 1
ATOM 2806 O O . TRP A 1 400 ? 18.467 2.437 -21.626 1.00 94.12 400 TRP A O 1
ATOM 2816 N N . LEU A 1 401 ? 19.442 4.376 -21.079 1.00 91.88 401 LEU A N 1
ATOM 2817 C CA . LEU A 1 401 ? 20.472 4.281 -22.118 1.00 91.88 401 LEU A CA 1
ATOM 2818 C C . LEU A 1 401 ? 21.677 3.432 -21.698 1.00 91.88 401 LEU A C 1
ATOM 2820 O O . LEU A 1 401 ? 22.083 2.572 -22.476 1.00 91.88 401 LEU A O 1
ATOM 2824 N N . GLU A 1 402 ? 22.224 3.656 -20.501 1.00 92.00 402 GLU A N 1
ATOM 2825 C CA . GLU A 1 402 ? 23.469 3.027 -20.017 1.00 92.00 402 GLU A CA 1
ATOM 2826 C C . GLU A 1 402 ? 23.213 1.908 -18.974 1.00 92.00 402 GLU A C 1
ATOM 2828 O O . GLU A 1 402 ? 24.140 1.223 -18.553 1.00 92.00 402 GLU A O 1
ATOM 2833 N N . GLY A 1 403 ? 21.957 1.698 -18.557 1.00 94.19 403 GLY A N 1
ATOM 2834 C CA . GLY A 1 403 ? 21.524 0.580 -17.708 1.00 94.19 403 GLY A CA 1
ATOM 2835 C C . GLY A 1 403 ? 21.570 0.849 -16.201 1.00 94.19 403 GLY A C 1
ATOM 2836 O O . GLY A 1 403 ? 22.438 1.551 -15.682 1.00 94.19 403 GLY A O 1
ATOM 2837 N N . ALA A 1 404 ? 20.639 0.258 -15.457 1.00 94.50 404 ALA A N 1
ATOM 2838 C CA . ALA A 1 404 ? 20.591 0.313 -13.997 1.00 94.50 404 ALA A CA 1
ATOM 2839 C C . ALA A 1 404 ? 21.739 -0.452 -13.308 1.00 94.50 404 ALA A C 1
ATOM 2841 O O . ALA A 1 404 ? 22.081 -0.137 -12.171 1.00 94.50 404 ALA A O 1
ATOM 2842 N N . ALA A 1 405 ? 22.373 -1.412 -13.990 1.00 91.00 405 ALA A N 1
ATOM 2843 C CA . ALA A 1 405 ? 23.522 -2.168 -13.479 1.00 91.00 405 ALA A CA 1
ATOM 2844 C C . ALA A 1 405 ? 24.847 -1.363 -13.416 1.00 91.00 405 ALA A C 1
ATOM 2846 O O . ALA A 1 405 ? 25.893 -1.918 -13.067 1.00 91.00 405 ALA A O 1
ATOM 2847 N N . GLN A 1 406 ? 24.830 -0.069 -13.758 1.00 90.06 406 GLN A N 1
ATOM 2848 C CA . GLN A 1 406 ? 26.002 0.810 -13.713 1.00 90.06 406 GLN A CA 1
ATOM 2849 C C . GLN A 1 406 ? 26.495 1.091 -12.270 1.00 90.06 406 GLN A C 1
ATOM 2851 O O . GLN A 1 406 ? 25.716 1.010 -11.318 1.00 90.06 406 GLN A O 1
ATOM 2856 N N . PRO A 1 407 ? 27.774 1.471 -12.062 1.00 88.00 407 PRO A N 1
ATOM 2857 C CA . PRO A 1 407 ? 28.298 1.761 -10.727 1.00 88.00 407 PRO A CA 1
ATOM 2858 C C . PRO A 1 407 ? 27.545 2.907 -10.034 1.00 88.00 407 PRO A C 1
ATOM 2860 O O . PRO A 1 407 ? 27.496 4.022 -10.551 1.00 88.00 407 PRO A O 1
ATOM 2863 N N . GLN A 1 408 ? 27.037 2.670 -8.820 1.00 85.44 408 GLN A N 1
ATOM 2864 C CA . GLN A 1 408 ? 26.223 3.631 -8.050 1.00 85.44 408 GLN A CA 1
ATOM 2865 C C . GLN A 1 408 ? 26.869 5.015 -7.882 1.00 85.44 408 GLN A C 1
ATOM 2867 O O . GLN A 1 408 ? 26.175 6.032 -7.890 1.00 85.44 408 GLN A O 1
ATOM 2872 N N . LEU A 1 409 ? 28.203 5.080 -7.798 1.00 88.31 409 LEU A N 1
ATOM 2873 C CA . LEU A 1 409 ? 28.954 6.336 -7.706 1.00 88.31 409 LEU A CA 1
ATOM 2874 C C . LEU A 1 409 ? 28.694 7.285 -8.898 1.00 88.31 409 LEU A C 1
ATOM 2876 O O . LEU A 1 409 ? 28.773 8.500 -8.733 1.00 88.31 409 LEU A O 1
ATOM 2880 N N . ALA A 1 410 ? 28.334 6.756 -10.075 1.00 86.94 410 ALA A N 1
ATOM 2881 C CA . ALA A 1 410 ? 27.967 7.543 -11.257 1.00 86.94 410 ALA A CA 1
ATOM 2882 C C . ALA A 1 410 ? 26.575 8.204 -11.156 1.00 86.94 410 ALA A C 1
ATOM 2884 O O . ALA A 1 410 ? 26.282 9.135 -11.909 1.00 86.94 410 ALA A O 1
ATOM 2885 N N . LEU A 1 411 ? 25.724 7.736 -10.235 1.00 91.88 411 LEU A N 1
ATOM 2886 C CA . LEU A 1 411 ? 24.348 8.203 -10.033 1.00 91.88 411 LEU A CA 1
ATOM 2887 C C . LEU A 1 411 ? 24.185 9.011 -8.735 1.00 91.88 411 LEU A C 1
ATOM 2889 O O . LEU A 1 411 ? 23.436 9.988 -8.720 1.00 91.88 411 LEU A O 1
ATOM 2893 N N . ALA A 1 412 ? 24.924 8.659 -7.677 1.00 91.25 412 ALA A N 1
ATOM 2894 C CA . ALA A 1 412 ? 24.783 9.205 -6.323 1.00 91.25 412 ALA A CA 1
ATOM 2895 C C . ALA A 1 412 ? 24.741 10.743 -6.261 1.00 91.25 412 ALA A C 1
ATOM 2897 O O . ALA A 1 412 ? 23.878 11.316 -5.597 1.00 91.25 412 ALA A O 1
ATOM 2898 N N . GLY A 1 413 ? 25.622 11.435 -6.993 1.00 92.19 413 GLY A N 1
ATOM 2899 C CA . GLY A 1 413 ? 25.631 12.903 -7.035 1.00 92.19 413 GLY A CA 1
ATOM 2900 C C . GLY A 1 413 ? 24.369 13.514 -7.663 1.00 92.19 413 GLY A C 1
ATOM 2901 O O . GLY A 1 413 ? 23.892 14.542 -7.187 1.00 92.19 413 GLY A O 1
ATOM 2902 N N . ARG A 1 414 ? 23.790 12.869 -8.690 1.00 93.44 414 ARG A N 1
ATOM 2903 C CA . ARG A 1 414 ? 22.525 13.307 -9.312 1.00 93.44 414 ARG A CA 1
ATOM 2904 C C . ARG A 1 414 ? 21.342 13.068 -8.381 1.00 93.44 414 ARG A C 1
ATOM 2906 O O . ARG A 1 414 ? 20.541 13.976 -8.189 1.00 93.44 414 ARG A O 1
ATOM 2913 N N . ILE A 1 415 ? 21.266 11.873 -7.790 1.00 95.94 415 ILE A N 1
ATOM 2914 C CA . ILE A 1 415 ? 20.211 11.492 -6.841 1.00 95.94 415 ILE A CA 1
ATOM 2915 C C . ILE A 1 415 ? 20.237 12.425 -5.622 1.00 95.94 415 ILE A C 1
ATOM 2917 O O . ILE A 1 415 ? 19.199 12.949 -5.237 1.00 95.94 415 ILE A O 1
ATOM 2921 N N . THR A 1 416 ? 21.421 12.730 -5.079 1.00 95.75 416 THR A N 1
ATOM 2922 C CA . THR A 1 416 ? 21.579 13.636 -3.926 1.00 95.75 416 THR A CA 1
ATOM 2923 C C . THR A 1 416 ? 21.115 15.064 -4.233 1.00 95.75 416 THR A C 1
ATOM 2925 O O . THR A 1 416 ? 20.411 15.664 -3.423 1.00 95.75 416 THR A O 1
ATOM 2928 N N . ALA A 1 417 ? 21.478 15.614 -5.398 1.00 94.56 417 ALA A N 1
ATOM 2929 C CA . ALA A 1 417 ? 21.034 16.948 -5.807 1.00 94.56 417 ALA A CA 1
ATOM 2930 C C . ALA A 1 417 ? 19.511 17.000 -6.024 1.00 94.56 417 ALA A C 1
ATOM 2932 O O . ALA A 1 417 ? 18.840 17.891 -5.510 1.00 94.56 417 ALA A O 1
ATOM 2933 N N . LEU A 1 418 ? 18.961 15.999 -6.717 1.00 96.06 418 LEU A N 1
ATOM 2934 C CA . LEU A 1 418 ? 17.529 15.886 -6.978 1.00 96.06 418 LEU A CA 1
ATOM 2935 C C . LEU A 1 418 ? 16.713 15.731 -5.683 1.00 96.06 418 LEU A C 1
ATOM 2937 O O . LEU A 1 418 ? 15.679 16.372 -5.528 1.00 96.06 418 LEU A O 1
ATOM 2941 N N . ARG A 1 419 ? 17.204 14.924 -4.735 1.00 96.06 419 ARG A N 1
ATOM 2942 C CA . ARG A 1 419 ? 16.640 14.753 -3.388 1.00 96.06 419 ARG A CA 1
ATOM 2943 C C . ARG A 1 419 ? 16.542 16.088 -2.646 1.00 96.06 419 ARG A C 1
ATOM 2945 O O . ARG A 1 419 ? 15.502 16.363 -2.057 1.00 96.06 419 ARG A O 1
ATOM 2952 N N . ALA A 1 420 ? 17.584 16.920 -2.705 1.00 94.38 420 ALA A N 1
ATOM 2953 C CA . ALA A 1 420 ? 17.585 18.237 -2.070 1.00 94.38 420 ALA A CA 1
ATOM 2954 C C . ALA A 1 420 ? 16.569 19.201 -2.715 1.00 94.38 420 ALA A C 1
ATOM 2956 O O . ALA A 1 420 ? 15.790 19.825 -1.998 1.00 94.38 420 ALA A O 1
ATOM 2957 N N . ASP A 1 421 ? 16.512 19.269 -4.051 1.00 94.25 421 ASP A N 1
ATOM 2958 C CA . ASP A 1 421 ? 15.533 20.109 -4.760 1.00 94.25 421 ASP A CA 1
ATOM 2959 C C . ASP A 1 421 ? 14.076 19.651 -4.497 1.00 94.25 421 ASP A C 1
ATOM 2961 O O . ASP A 1 421 ? 13.178 20.474 -4.317 1.00 94.25 421 ASP A O 1
ATOM 2965 N N . LEU A 1 422 ? 13.823 18.337 -4.415 1.00 93.00 422 LEU A N 1
ATOM 2966 C CA . LEU A 1 422 ? 12.507 17.778 -4.066 1.00 93.00 422 LEU A CA 1
ATOM 2967 C C . LEU A 1 422 ? 12.093 18.083 -2.617 1.00 93.00 422 LEU A C 1
ATOM 2969 O O . LEU A 1 422 ? 10.908 18.303 -2.352 1.00 93.00 422 LEU A O 1
ATOM 2973 N N . GLN A 1 423 ? 13.057 18.114 -1.692 1.00 90.81 423 GLN A N 1
ATOM 2974 C CA . GLN A 1 423 ? 12.847 18.508 -0.296 1.00 90.81 423 GLN A CA 1
ATOM 2975 C C . GLN A 1 423 ? 12.557 20.012 -0.163 1.00 90.81 423 GLN A C 1
ATOM 2977 O O . GLN A 1 423 ? 11.653 20.370 0.587 1.00 90.81 423 GLN A O 1
ATOM 2982 N N . GLU A 1 424 ? 13.246 20.875 -0.924 1.00 89.69 424 GLU A N 1
ATOM 2983 C CA . GLU A 1 424 ? 12.970 22.325 -1.005 1.00 89.69 424 GLU A CA 1
ATOM 2984 C C . GLU A 1 424 ? 11.516 22.598 -1.438 1.00 89.69 424 GLU A C 1
ATOM 2986 O O . GLU A 1 424 ? 10.842 23.467 -0.887 1.00 89.69 424 GLU A O 1
ATOM 2991 N N . LEU A 1 425 ? 11.009 21.813 -2.394 1.00 89.19 425 LEU A N 1
ATOM 2992 C CA . LEU A 1 425 ? 9.658 21.943 -2.953 1.00 89.19 425 LEU A CA 1
ATOM 2993 C C . LEU A 1 425 ? 8.556 21.237 -2.141 1.00 89.19 425 LEU A C 1
ATOM 2995 O O . LEU A 1 425 ? 7.368 21.504 -2.353 1.00 89.19 425 LEU A O 1
ATOM 2999 N N . GLY A 1 426 ? 8.920 20.319 -1.241 1.00 86.62 426 GLY A N 1
ATOM 3000 C CA . GLY A 1 426 ? 7.972 19.496 -0.485 1.00 86.62 426 GLY A CA 1
ATOM 3001 C C . GLY A 1 426 ? 7.151 18.533 -1.356 1.00 86.62 426 GLY A C 1
ATOM 3002 O O . GLY A 1 426 ? 5.977 18.295 -1.069 1.00 86.62 426 GLY A O 1
ATOM 3003 N N . TRP A 1 427 ? 7.727 18.009 -2.444 1.00 90.75 427 TRP A N 1
ATOM 3004 C CA . TRP A 1 427 ? 7.063 17.067 -3.361 1.00 90.75 427 TRP A CA 1
ATOM 3005 C C . TRP A 1 427 ? 7.228 15.617 -2.876 1.00 90.75 427 TRP A C 1
ATOM 3007 O O . TRP A 1 427 ? 7.999 14.831 -3.435 1.00 90.75 427 TRP A O 1
ATOM 3017 N N . GLN A 1 428 ? 6.514 15.273 -1.801 1.00 89.62 428 GLN A N 1
ATOM 3018 C CA . GLN A 1 428 ? 6.726 14.042 -1.035 1.00 89.62 428 GLN A CA 1
ATOM 3019 C C . GLN A 1 428 ? 6.609 12.753 -1.866 1.00 89.62 428 GLN A C 1
ATOM 3021 O O . GLN A 1 428 ? 7.402 11.839 -1.663 1.00 89.62 428 GLN A O 1
ATOM 3026 N N . TRP A 1 429 ? 5.697 12.665 -2.841 1.00 91.38 429 TRP A N 1
ATOM 3027 C CA . TRP A 1 429 ? 5.556 11.439 -3.644 1.00 91.38 429 TRP A CA 1
ATOM 3028 C C . TRP A 1 429 ? 6.668 11.258 -4.675 1.00 91.38 429 TRP A C 1
ATOM 3030 O O . TRP A 1 429 ? 7.011 10.123 -4.992 1.00 91.38 429 TRP A O 1
ATOM 3040 N N . LEU A 1 430 ? 7.256 12.344 -5.182 1.00 92.69 430 LEU A N 1
ATOM 3041 C CA . LEU A 1 430 ? 8.446 12.252 -6.033 1.00 92.69 430 LEU A CA 1
ATOM 3042 C C . LEU A 1 430 ? 9.700 11.940 -5.206 1.00 92.69 430 LEU A C 1
ATOM 3044 O O . LEU A 1 430 ? 10.569 11.221 -5.691 1.00 92.69 430 LEU A O 1
ATOM 3048 N N . LEU A 1 431 ? 9.768 12.416 -3.958 1.00 92.94 431 LEU A N 1
ATOM 3049 C CA . LEU A 1 431 ? 10.814 12.035 -3.008 1.00 92.94 431 LEU A CA 1
ATOM 3050 C C . LEU A 1 431 ? 10.728 10.537 -2.669 1.00 92.94 431 LEU A C 1
ATOM 3052 O O . LEU A 1 431 ? 11.671 9.805 -2.934 1.00 92.94 431 LEU A O 1
ATOM 3056 N N . ASP A 1 432 ? 9.571 10.048 -2.212 1.00 91.44 432 ASP A N 1
ATOM 3057 C CA . ASP A 1 432 ? 9.356 8.623 -1.909 1.00 91.44 432 ASP A CA 1
ATOM 3058 C C . ASP A 1 432 ? 9.570 7.709 -3.139 1.00 91.44 432 ASP A C 1
ATOM 3060 O O . ASP A 1 432 ? 9.964 6.550 -2.999 1.00 91.44 432 ASP A O 1
ATOM 3064 N N . ALA A 1 433 ? 9.326 8.212 -4.355 1.00 92.62 433 ALA A N 1
ATOM 3065 C CA . ALA A 1 433 ? 9.623 7.501 -5.599 1.00 92.62 433 ALA A CA 1
ATOM 3066 C C . ALA A 1 433 ? 11.124 7.459 -5.928 1.00 92.62 433 ALA A C 1
ATOM 3068 O O . ALA A 1 433 ? 11.617 6.440 -6.412 1.00 92.62 433 ALA A O 1
ATOM 3069 N N . LEU A 1 434 ? 11.860 8.538 -5.650 1.00 95.06 434 LEU A N 1
ATOM 3070 C CA . LEU A 1 434 ? 13.313 8.578 -5.804 1.00 95.06 434 LEU A CA 1
ATOM 3071 C C . LEU A 1 434 ? 14.000 7.640 -4.801 1.00 95.06 434 LEU A C 1
ATOM 3073 O O . LEU A 1 434 ? 14.937 6.940 -5.174 1.00 95.06 434 LEU A O 1
ATOM 3077 N N . ASP A 1 435 ? 13.497 7.583 -3.568 1.00 91.94 435 ASP A N 1
ATOM 3078 C CA . ASP A 1 435 ? 13.985 6.702 -2.501 1.00 91.94 435 ASP A CA 1
ATOM 3079 C C . ASP A 1 435 ? 13.785 5.230 -2.858 1.00 91.94 435 ASP A C 1
ATOM 3081 O O . ASP A 1 435 ? 14.685 4.413 -2.666 1.00 91.94 435 ASP A O 1
ATOM 3085 N N . GLU A 1 436 ? 12.638 4.881 -3.442 1.00 90.75 436 GLU A N 1
ATOM 3086 C CA . GLU A 1 436 ? 12.402 3.519 -3.911 1.00 90.75 436 GLU A CA 1
ATOM 3087 C C . GLU A 1 436 ? 13.224 3.164 -5.163 1.00 90.75 436 GLU A C 1
ATOM 3089 O O . GLU A 1 436 ? 13.744 2.049 -5.245 1.00 90.75 436 GLU A O 1
ATOM 3094 N N . LEU A 1 437 ? 13.398 4.092 -6.112 1.00 93.69 437 LEU A N 1
ATOM 3095 C CA . LEU A 1 437 ? 14.309 3.895 -7.246 1.00 93.69 437 LEU A CA 1
ATOM 3096 C C . LEU A 1 437 ? 15.738 3.632 -6.747 1.00 93.69 437 LEU A C 1
ATOM 3098 O O . LEU A 1 437 ? 16.377 2.669 -7.168 1.00 93.69 437 LEU A O 1
ATOM 3102 N N . GLU A 1 438 ? 16.227 4.454 -5.818 1.00 93.75 438 GLU A N 1
ATOM 3103 C CA . GLU A 1 438 ? 17.528 4.277 -5.176 1.00 93.75 438 GLU A CA 1
ATOM 3104 C C . GLU A 1 438 ? 17.608 2.935 -4.425 1.00 93.75 438 GLU A C 1
ATOM 3106 O O . GLU A 1 438 ? 18.610 2.230 -4.546 1.00 93.75 438 GLU A O 1
ATOM 3111 N N . GLY A 1 439 ? 16.545 2.519 -3.733 1.00 90.38 439 GLY A N 1
ATOM 3112 C CA . GLY A 1 439 ? 16.441 1.205 -3.091 1.00 90.38 439 GLY A CA 1
ATOM 3113 C C . GLY A 1 439 ? 16.550 0.030 -4.072 1.00 90.38 439 GLY A C 1
ATOM 3114 O O . GLY A 1 439 ? 17.305 -0.908 -3.817 1.00 90.38 439 GLY A O 1
ATOM 3115 N N . GLN A 1 440 ? 15.874 0.091 -5.224 1.00 91.31 440 GLN A N 1
ATOM 3116 C CA . GLN A 1 440 ? 15.969 -0.938 -6.271 1.00 91.31 440 GLN A CA 1
ATOM 3117 C C . GLN A 1 440 ? 17.366 -0.989 -6.916 1.00 91.31 440 GLN A C 1
ATOM 3119 O O . GLN A 1 440 ? 17.887 -2.076 -7.173 1.00 91.31 440 GLN A O 1
ATOM 3124 N N . LEU A 1 441 ? 18.028 0.159 -7.107 1.00 93.62 441 LEU A N 1
ATOM 3125 C CA . LEU A 1 441 ? 19.421 0.223 -7.578 1.00 93.62 441 LEU A CA 1
ATOM 3126 C C . LEU A 1 441 ? 20.415 -0.361 -6.556 1.00 93.62 441 LEU A C 1
ATOM 3128 O O . LEU A 1 441 ? 21.397 -1.005 -6.938 1.00 93.62 441 LEU A O 1
ATOM 3132 N N . HIS A 1 442 ? 20.164 -0.182 -5.256 1.00 90.62 442 HIS A N 1
ATOM 3133 C CA . HIS A 1 442 ? 20.936 -0.841 -4.200 1.00 90.62 442 HIS A CA 1
ATOM 3134 C C . HIS A 1 442 ? 20.690 -2.353 -4.167 1.00 90.62 442 HIS A C 1
ATOM 3136 O O . HIS A 1 442 ? 21.656 -3.118 -4.158 1.00 90.62 442 HIS A O 1
ATOM 3142 N N . ALA A 1 443 ? 19.431 -2.792 -4.248 1.00 89.75 443 ALA A N 1
ATOM 3143 C CA . ALA A 1 443 ? 19.067 -4.206 -4.279 1.00 89.75 443 ALA A CA 1
ATOM 3144 C C . ALA A 1 443 ? 19.699 -4.945 -5.476 1.00 89.75 443 ALA A C 1
ATOM 3146 O O . ALA A 1 443 ? 20.266 -6.025 -5.293 1.00 89.75 443 ALA A O 1
ATOM 3147 N N . LEU A 1 444 ? 19.689 -4.341 -6.672 1.00 92.44 444 LEU A N 1
ATOM 3148 C CA . LEU A 1 444 ? 20.337 -4.880 -7.874 1.00 92.44 444 LEU A CA 1
ATOM 3149 C C . LEU A 1 444 ? 21.846 -5.085 -7.672 1.00 92.44 444 LEU A C 1
ATOM 3151 O O . LEU A 1 444 ? 22.369 -6.167 -7.942 1.00 92.44 444 LEU A O 1
ATOM 3155 N N . ALA A 1 445 ? 22.549 -4.066 -7.169 1.00 91.25 445 ALA A N 1
ATOM 3156 C CA . ALA A 1 445 ? 23.994 -4.130 -6.948 1.00 91.25 445 ALA A CA 1
ATOM 3157 C C . ALA A 1 445 ? 24.382 -5.140 -5.851 1.00 91.25 445 ALA A C 1
ATOM 3159 O O . ALA A 1 445 ? 25.368 -5.865 -5.996 1.00 91.25 445 ALA A O 1
ATOM 3160 N N . ALA A 1 446 ? 23.585 -5.224 -4.780 1.00 89.12 446 ALA A N 1
ATOM 3161 C CA . ALA A 1 446 ? 23.764 -6.177 -3.684 1.00 89.12 446 ALA A CA 1
ATOM 3162 C C . ALA A 1 446 ? 23.362 -7.620 -4.046 1.00 89.12 446 ALA A C 1
ATOM 3164 O O . ALA A 1 446 ? 23.692 -8.546 -3.303 1.00 89.12 446 ALA A O 1
ATOM 3165 N N . ARG A 1 447 ? 22.674 -7.822 -5.184 1.00 89.12 447 ARG A N 1
ATOM 3166 C CA . ARG A 1 447 ? 22.001 -9.079 -5.571 1.00 89.12 447 ARG A CA 1
ATOM 3167 C C . ARG A 1 447 ? 20.997 -9.542 -4.507 1.00 89.12 447 ARG A C 1
ATOM 3169 O O . ARG A 1 447 ? 20.903 -10.728 -4.205 1.00 89.12 447 ARG A O 1
ATOM 3176 N N . SER A 1 448 ? 20.296 -8.576 -3.921 1.00 86.88 448 SER A N 1
ATOM 3177 C CA . SER A 1 448 ? 19.289 -8.784 -2.884 1.00 86.88 448 SER A CA 1
ATOM 3178 C C . SER A 1 448 ? 18.020 -9.396 -3.461 1.00 86.88 448 SER A C 1
ATOM 3180 O O . SER A 1 448 ? 17.598 -9.030 -4.559 1.00 86.88 448 SER A O 1
ATOM 3182 N N . THR A 1 449 ? 17.353 -10.254 -2.690 1.00 84.62 449 THR A N 1
ATOM 3183 C CA . THR A 1 449 ? 16.021 -10.779 -3.035 1.00 84.62 449 THR A CA 1
ATOM 3184 C C . THR A 1 449 ? 14.917 -9.716 -3.020 1.00 84.62 449 THR A C 1
ATOM 3186 O O . THR A 1 449 ? 13.828 -9.967 -3.521 1.00 84.62 449 THR A O 1
ATOM 3189 N N . ARG A 1 450 ? 15.206 -8.484 -2.562 1.00 82.62 450 ARG A N 1
ATOM 3190 C CA . ARG A 1 450 ? 14.323 -7.308 -2.728 1.00 82.62 450 ARG A CA 1
ATOM 3191 C C . ARG A 1 450 ? 14.284 -6.726 -4.148 1.00 82.62 450 ARG A C 1
ATOM 3193 O O . ARG A 1 450 ? 13.481 -5.826 -4.405 1.00 82.62 450 ARG A O 1
ATOM 3200 N N . PHE A 1 451 ? 15.186 -7.146 -5.040 1.00 88.62 451 PHE A N 1
ATOM 3201 C CA . PHE A 1 451 ? 15.242 -6.597 -6.392 1.00 88.62 451 PHE A CA 1
ATOM 3202 C C . PHE A 1 451 ? 14.101 -7.148 -7.259 1.00 88.62 451 PHE A C 1
ATOM 3204 O O . PHE A 1 451 ? 14.115 -8.321 -7.630 1.00 88.62 451 PHE A O 1
ATOM 3211 N N . ASP A 1 452 ? 13.157 -6.281 -7.630 1.00 86.88 452 ASP A N 1
ATOM 3212 C CA . ASP A 1 452 ? 12.083 -6.590 -8.578 1.00 86.88 452 ASP A CA 1
ATOM 3213 C C . ASP A 1 452 ? 12.339 -5.810 -9.887 1.00 86.88 452 ASP A C 1
ATOM 3215 O O . ASP A 1 452 ? 12.267 -4.573 -9.909 1.00 86.88 452 ASP A O 1
ATOM 3219 N N . PRO A 1 453 ? 12.642 -6.506 -11.002 1.00 89.88 453 PRO A N 1
ATOM 3220 C CA . PRO A 1 453 ? 12.958 -5.864 -12.272 1.00 89.88 453 PRO A CA 1
ATOM 3221 C C . PRO A 1 453 ? 11.741 -5.164 -12.903 1.00 89.88 453 PRO A C 1
ATOM 3223 O O . PRO A 1 453 ? 11.925 -4.204 -13.652 1.00 89.88 453 PRO A O 1
ATOM 3226 N N . LEU A 1 454 ? 10.508 -5.588 -12.596 1.00 88.81 454 LEU A N 1
ATOM 3227 C CA . LEU A 1 454 ? 9.291 -4.888 -13.017 1.00 88.81 454 LEU A CA 1
ATOM 3228 C C . LEU A 1 454 ? 9.035 -3.662 -12.142 1.00 88.81 454 LEU A C 1
ATOM 3230 O O . LEU A 1 454 ? 8.721 -2.600 -12.681 1.00 88.81 454 LEU A O 1
ATOM 3234 N N . ARG A 1 455 ? 9.263 -3.752 -10.825 1.00 88.94 455 ARG A N 1
ATOM 3235 C CA . ARG A 1 455 ? 9.146 -2.587 -9.933 1.00 88.94 455 ARG A CA 1
ATOM 3236 C C . ARG A 1 455 ? 10.111 -1.469 -10.315 1.00 88.94 455 ARG A C 1
ATOM 3238 O O . ARG A 1 455 ? 9.733 -0.299 -10.263 1.00 88.94 455 ARG A O 1
ATOM 3245 N N . LEU A 1 456 ? 11.326 -1.809 -10.755 1.00 92.62 456 LEU A N 1
ATOM 3246 C CA . LEU A 1 456 ? 12.289 -0.840 -11.289 1.00 92.62 456 LEU A CA 1
ATOM 3247 C C . LEU A 1 456 ? 11.734 -0.089 -12.520 1.00 92.62 456 LEU A C 1
ATOM 3249 O O . LEU A 1 456 ? 11.926 1.126 -12.632 1.00 92.62 456 LEU A O 1
ATOM 3253 N N . VAL A 1 457 ? 11.020 -0.779 -13.420 1.00 93.44 457 VAL A N 1
ATOM 3254 C CA . VAL A 1 457 ? 10.331 -0.157 -14.569 1.00 93.44 457 VAL A CA 1
ATOM 3255 C C . VAL A 1 457 ? 9.177 0.725 -14.098 1.00 93.44 457 VAL A C 1
ATOM 3257 O O . VAL A 1 457 ? 9.071 1.865 -14.557 1.00 93.44 457 VAL A O 1
ATOM 3260 N N . ASP A 1 458 ? 8.349 0.244 -13.169 1.00 91.00 458 ASP A N 1
ATOM 3261 C CA . ASP A 1 458 ? 7.198 0.989 -12.651 1.00 91.00 458 ASP A CA 1
ATOM 3262 C C . ASP A 1 458 ? 7.630 2.293 -11.970 1.00 91.00 458 ASP A C 1
ATOM 3264 O O . ASP A 1 458 ? 7.141 3.356 -12.344 1.00 91.00 458 ASP A O 1
ATOM 3268 N N . VAL A 1 459 ? 8.591 2.256 -11.037 1.00 92.38 459 VAL A N 1
ATOM 3269 C CA . VAL A 1 459 ? 9.032 3.458 -10.303 1.00 92.38 459 VAL A CA 1
ATOM 3270 C C . VAL A 1 459 ? 9.728 4.474 -11.218 1.00 92.38 459 VAL A C 1
ATOM 3272 O O . VAL A 1 459 ? 9.514 5.680 -11.087 1.00 92.38 459 VAL A O 1
ATOM 3275 N N . SER A 1 460 ? 10.488 4.000 -12.211 1.00 93.94 460 SER A N 1
ATOM 3276 C CA . SER A 1 460 ? 11.106 4.859 -13.234 1.00 93.94 460 SER A CA 1
ATOM 3277 C C . SER A 1 460 ? 10.059 5.523 -14.136 1.00 93.94 460 SER A C 1
ATOM 3279 O O . SER A 1 460 ? 10.193 6.691 -14.503 1.00 93.94 460 SER A O 1
ATOM 3281 N N . THR A 1 461 ? 8.999 4.788 -14.480 1.00 94.00 461 THR A N 1
ATOM 3282 C CA . THR A 1 461 ? 7.858 5.281 -15.266 1.00 94.00 461 THR A CA 1
ATOM 3283 C C . THR A 1 461 ? 7.045 6.296 -14.462 1.00 94.00 461 THR A C 1
ATOM 3285 O O . THR A 1 461 ? 6.690 7.358 -14.973 1.00 94.00 461 THR A O 1
ATOM 3288 N N . GLU A 1 462 ? 6.798 5.998 -13.189 1.00 93.44 462 GLU A N 1
ATOM 3289 C CA . GLU A 1 462 ? 6.028 6.808 -12.253 1.00 93.44 462 GLU A CA 1
ATOM 3290 C C . GLU A 1 462 ? 6.676 8.167 -11.970 1.00 93.44 462 GLU A C 1
ATOM 3292 O O . GLU A 1 462 ? 5.980 9.181 -12.016 1.00 93.44 462 GLU A O 1
ATOM 3297 N N . LEU A 1 463 ? 7.993 8.212 -11.735 1.00 94.25 463 LEU A N 1
ATOM 3298 C CA . LEU A 1 463 ? 8.746 9.457 -11.529 1.00 94.25 463 LEU A CA 1
ATOM 3299 C C . LEU A 1 463 ? 8.517 10.464 -12.666 1.00 94.25 463 LEU A C 1
ATOM 3301 O O . LEU A 1 463 ? 8.279 11.649 -12.423 1.00 94.25 463 LEU A O 1
ATOM 3305 N N . TRP A 1 464 ? 8.545 9.988 -13.912 1.00 93.44 464 TRP A N 1
ATOM 3306 C CA . TRP A 1 464 ? 8.311 10.825 -15.088 1.00 93.44 464 TRP A CA 1
ATOM 3307 C C . TRP A 1 464 ? 6.824 11.168 -15.269 1.00 93.44 464 TRP A C 1
ATOM 3309 O O . TRP A 1 464 ? 6.472 12.322 -15.533 1.00 93.44 464 TRP A O 1
ATOM 3319 N N . ALA A 1 465 ? 5.940 10.182 -15.090 1.00 92.75 465 ALA A N 1
ATOM 3320 C CA . ALA A 1 465 ? 4.499 10.334 -15.271 1.00 92.75 465 ALA A CA 1
ATOM 3321 C C . ALA A 1 465 ? 3.862 11.284 -14.238 1.00 92.75 465 ALA A C 1
ATOM 3323 O O . ALA A 1 465 ? 3.039 12.117 -14.622 1.00 92.75 465 ALA A O 1
ATOM 3324 N N . ARG A 1 466 ? 4.283 11.237 -12.963 1.00 92.31 466 ARG A N 1
ATOM 3325 C CA . ARG A 1 466 ? 3.834 12.155 -11.895 1.00 92.31 466 ARG A CA 1
ATOM 3326 C C . ARG A 1 466 ? 4.072 13.608 -12.267 1.00 92.31 466 ARG A C 1
ATOM 3328 O O . ARG A 1 466 ? 3.131 14.399 -12.285 1.00 92.31 466 ARG A O 1
ATOM 3335 N N . TRP A 1 467 ? 5.316 13.956 -12.601 1.00 90.00 467 TRP A N 1
ATOM 3336 C CA . TRP A 1 467 ? 5.670 15.336 -12.931 1.00 90.00 467 TRP A CA 1
ATOM 3337 C C . TRP A 1 467 ? 4.920 15.838 -14.177 1.00 90.00 467 TRP A C 1
ATOM 3339 O O . TRP A 1 467 ? 4.353 16.932 -14.157 1.00 90.00 467 TRP A O 1
ATOM 3349 N N . ARG A 1 468 ? 4.830 15.017 -15.234 1.00 89.50 468 ARG A N 1
ATOM 3350 C CA . ARG A 1 468 ? 4.069 15.347 -16.454 1.00 89.50 468 ARG A CA 1
ATOM 3351 C C . ARG A 1 468 ? 2.577 15.541 -16.188 1.00 89.50 468 ARG A C 1
ATOM 3353 O O . ARG A 1 468 ? 1.990 16.493 -16.699 1.00 89.50 468 ARG A O 1
ATOM 3360 N N . CYS A 1 469 ? 1.971 14.668 -15.386 1.00 90.38 469 CYS A N 1
ATOM 3361 C CA . CYS A 1 469 ? 0.563 14.771 -15.017 1.00 90.38 469 CYS A CA 1
ATOM 3362 C C . CYS A 1 469 ? 0.301 16.035 -14.191 1.00 90.38 469 CYS A C 1
ATOM 3364 O O . CYS A 1 469 ? -0.594 16.804 -14.532 1.00 90.38 469 CYS A O 1
ATOM 3366 N N . ALA A 1 470 ? 1.117 16.304 -13.168 1.00 89.00 470 ALA A N 1
ATOM 3367 C CA . ALA A 1 470 ? 1.002 17.511 -12.353 1.00 89.00 470 ALA A CA 1
ATOM 3368 C C . ALA A 1 470 ? 1.154 18.795 -13.188 1.00 89.00 470 ALA A C 1
ATOM 3370 O O . ALA A 1 470 ? 0.362 19.719 -13.025 1.00 89.00 470 ALA A O 1
ATOM 3371 N N . GLN A 1 471 ? 2.102 18.833 -14.135 1.00 86.25 471 GLN A N 1
ATOM 3372 C CA . GLN A 1 471 ? 2.255 19.952 -15.070 1.00 86.25 471 GLN A CA 1
ATOM 3373 C C . GLN A 1 471 ? 0.990 20.175 -15.917 1.00 86.25 471 GLN A C 1
ATOM 3375 O O . GLN A 1 471 ? 0.549 21.313 -16.067 1.00 86.25 471 GLN A O 1
ATOM 3380 N N . HIS A 1 472 ? 0.406 19.105 -16.462 1.00 86.06 472 HIS A N 1
ATOM 3381 C CA . HIS A 1 472 ? -0.790 19.187 -17.303 1.00 86.06 472 HIS A CA 1
ATOM 3382 C C . HIS A 1 472 ? -2.040 19.608 -16.512 1.00 86.06 472 HIS A C 1
ATOM 3384 O O . HIS A 1 472 ? -2.790 20.469 -16.971 1.00 86.06 472 HIS A O 1
ATOM 3390 N N . GLN A 1 473 ? -2.254 19.055 -15.311 1.00 83.12 473 GLN A N 1
ATOM 3391 C CA . GLN A 1 473 ? -3.377 19.466 -14.460 1.00 83.12 473 GLN A CA 1
ATOM 3392 C C . GLN A 1 473 ? -3.224 20.921 -14.018 1.00 83.12 473 GLN A C 1
ATOM 3394 O O . GLN A 1 473 ? -4.159 21.696 -14.186 1.00 83.12 473 GLN A O 1
ATOM 3399 N N . TRP A 1 474 ? -2.026 21.338 -13.595 1.00 81.56 474 TRP A N 1
ATOM 3400 C CA . TRP A 1 474 ? -1.752 22.736 -13.259 1.00 81.56 474 TRP A CA 1
ATOM 3401 C C . TRP A 1 474 ? -2.045 23.701 -14.425 1.00 81.56 474 TRP A C 1
ATOM 3403 O O . TRP A 1 474 ? -2.620 24.771 -14.215 1.00 81.56 474 TRP A O 1
ATOM 3413 N N . GLN A 1 475 ? -1.704 23.327 -15.664 1.00 80.88 475 GLN A N 1
ATOM 3414 C CA . GLN A 1 475 ? -2.028 24.125 -16.853 1.00 80.88 475 GLN A CA 1
ATOM 3415 C C . GLN A 1 475 ? -3.545 24.258 -17.069 1.00 80.88 475 GLN A C 1
ATOM 3417 O O . GLN A 1 475 ? -4.014 25.360 -17.352 1.00 80.88 475 GLN A O 1
ATOM 3422 N N . ARG A 1 476 ? -4.318 23.176 -16.883 1.00 76.75 476 ARG A N 1
ATOM 3423 C CA . ARG A 1 476 ? -5.793 23.208 -16.956 1.00 76.75 476 ARG A CA 1
ATOM 3424 C C . ARG A 1 476 ? -6.407 24.042 -15.831 1.00 76.75 476 ARG A C 1
ATOM 3426 O O . ARG A 1 476 ? -7.260 24.882 -16.100 1.00 76.75 476 ARG A O 1
ATOM 3433 N N . GLU A 1 477 ? -5.948 23.848 -14.595 1.00 72.25 477 GLU A N 1
ATOM 3434 C CA . GLU A 1 477 ? -6.370 24.606 -13.408 1.00 72.25 477 GLU A CA 1
ATOM 3435 C C . GLU A 1 477 ? -6.101 26.114 -13.571 1.00 72.25 477 GLU A C 1
ATOM 3437 O O . GLU A 1 477 ? -6.921 26.937 -13.166 1.00 72.25 477 GLU A O 1
ATOM 3442 N N . SER A 1 478 ? -4.988 26.478 -14.217 1.00 70.69 478 SER A N 1
ATOM 3443 C CA . SER A 1 478 ? -4.596 27.870 -14.483 1.00 70.69 478 SER A CA 1
ATOM 3444 C C . SER A 1 478 ? -5.328 28.514 -15.669 1.00 70.69 478 SER A C 1
ATOM 3446 O O . SER A 1 478 ? -5.292 29.736 -15.810 1.00 70.69 478 SER A O 1
ATOM 3448 N N . GLN A 1 479 ? -5.969 27.727 -16.541 1.00 70.50 479 GLN A N 1
ATOM 3449 C CA . GLN A 1 479 ? -6.652 28.206 -17.753 1.00 70.50 479 GLN A CA 1
ATOM 3450 C C . GLN A 1 479 ? -8.039 27.551 -17.936 1.00 70.50 479 GLN A C 1
ATOM 3452 O O . GLN A 1 479 ? -8.296 26.902 -18.956 1.00 70.50 479 GLN A O 1
ATOM 3457 N N . PRO A 1 480 ? -8.982 27.747 -16.990 1.00 57.72 480 PRO A N 1
ATOM 3458 C CA . PRO A 1 480 ? -10.265 27.035 -16.982 1.00 57.72 480 PRO A CA 1
ATOM 3459 C C . PRO A 1 480 ? -11.150 27.293 -18.218 1.00 57.72 480 PRO A C 1
ATOM 3461 O O . PRO A 1 480 ? -12.021 26.483 -18.521 1.00 57.72 480 PRO A O 1
ATOM 3464 N N . GLY A 1 481 ? -10.927 28.387 -18.958 1.00 56.78 481 GLY A N 1
ATOM 3465 C CA . GLY A 1 481 ? -11.728 28.768 -20.131 1.00 56.78 481 GLY A CA 1
ATOM 3466 C C . GLY A 1 481 ? -11.364 28.095 -21.464 1.00 56.78 481 GLY A C 1
ATOM 3467 O O . GLY A 1 481 ? -12.085 28.297 -22.436 1.00 56.78 481 GLY A O 1
ATOM 3468 N N . GLN A 1 482 ? -10.270 27.323 -21.551 1.00 52.03 482 GLN A N 1
ATOM 3469 C CA . GLN A 1 482 ? -9.857 26.637 -22.797 1.00 52.03 482 GLN A CA 1
ATOM 3470 C C . GLN A 1 482 ? -10.087 25.116 -22.779 1.00 52.03 482 GLN A C 1
ATOM 3472 O O . GLN A 1 482 ? -9.768 24.420 -23.745 1.00 52.03 482 GLN A O 1
ATOM 3477 N N . ALA A 1 483 ? -10.665 24.580 -21.702 1.00 50.69 483 ALA A N 1
ATOM 3478 C CA . ALA A 1 483 ? -11.025 23.172 -21.605 1.00 50.69 483 ALA A CA 1
ATOM 3479 C C . ALA A 1 483 ? -12.202 22.849 -22.546 1.00 50.69 483 ALA A C 1
ATOM 3481 O O . ALA A 1 483 ? -13.367 23.014 -22.191 1.00 50.69 483 ALA A O 1
ATOM 3482 N N . GLY A 1 484 ? -11.899 22.391 -23.765 1.00 44.66 484 GLY A N 1
ATOM 3483 C CA . GLY A 1 484 ? -12.913 22.009 -24.750 1.00 44.66 484 GLY A CA 1
ATOM 3484 C C . GLY A 1 484 ? -13.891 20.953 -24.217 1.00 44.66 484 GLY A C 1
ATOM 3485 O O . GLY A 1 484 ? -13.524 20.112 -23.390 1.00 44.66 484 GLY A O 1
ATOM 3486 N N . ALA A 1 485 ? -15.128 20.973 -24.727 1.00 43.91 485 ALA A N 1
ATOM 3487 C CA . ALA A 1 485 ? -16.257 20.172 -24.230 1.00 43.91 485 ALA A CA 1
ATOM 3488 C C . ALA A 1 485 ? -15.995 18.651 -24.156 1.00 43.91 485 ALA A C 1
ATOM 3490 O O . ALA A 1 485 ? -16.565 17.970 -23.309 1.00 43.91 485 ALA A O 1
ATOM 3491 N N . ALA A 1 486 ? -15.071 18.124 -24.968 1.00 43.62 486 ALA A N 1
ATOM 3492 C CA . ALA A 1 486 ? -14.626 16.729 -24.906 1.00 43.62 486 ALA A CA 1
ATOM 3493 C C . ALA A 1 486 ? -13.906 16.345 -23.590 1.00 43.62 486 ALA A C 1
ATOM 3495 O O . ALA A 1 486 ? -13.703 15.164 -23.329 1.00 43.62 486 ALA A O 1
ATOM 3496 N N . SER A 1 487 ? -13.511 17.315 -22.757 1.00 44.25 487 SER A N 1
ATOM 3497 C CA . SER A 1 487 ? -12.797 17.081 -21.490 1.00 44.25 487 SER A CA 1
ATOM 3498 C C . SER A 1 487 ? -13.689 17.058 -20.240 1.00 44.25 487 SER A C 1
ATOM 3500 O O . SER A 1 487 ? -13.172 16.865 -19.139 1.00 44.25 487 SER A O 1
ATOM 3502 N N . ALA A 1 488 ? -15.008 17.221 -20.405 1.00 39.16 488 ALA A N 1
ATOM 3503 C CA . ALA A 1 488 ? -15.995 17.166 -19.321 1.00 39.16 488 ALA A CA 1
ATOM 3504 C C . ALA A 1 488 ? -16.398 15.732 -18.913 1.00 39.16 488 ALA A C 1
ATOM 3506 O O . ALA A 1 488 ? -17.003 15.550 -17.864 1.00 39.16 488 ALA A O 1
ATOM 3507 N N . ALA A 1 489 ? -16.056 14.723 -19.725 1.00 38.44 489 ALA A N 1
ATOM 3508 C CA . ALA A 1 489 ? -16.361 13.307 -19.477 1.00 38.44 489 ALA A CA 1
ATOM 3509 C C . ALA A 1 489 ? -15.190 12.513 -18.853 1.00 38.44 489 ALA A C 1
ATOM 3511 O O . ALA A 1 489 ? -15.272 11.297 -18.696 1.00 38.44 489 ALA A O 1
ATOM 3512 N N . ALA A 1 490 ? -14.075 13.174 -18.526 1.00 38.47 490 ALA A N 1
ATOM 3513 C CA . ALA A 1 490 ? -12.969 12.537 -17.815 1.00 38.47 490 ALA A CA 1
ATOM 3514 C C . ALA A 1 490 ? -13.293 12.428 -16.315 1.00 38.47 490 ALA A C 1
ATOM 3516 O O . ALA A 1 490 ? -13.852 13.365 -15.748 1.00 38.47 490 ALA A O 1
ATOM 3517 N N . HIS A 1 491 ? -12.908 11.312 -15.682 1.00 42.91 491 HIS A N 1
ATOM 3518 C CA . HIS A 1 491 ? -13.030 11.103 -14.231 1.00 42.91 491 HIS A CA 1
ATOM 3519 C C . HIS A 1 491 ? -12.483 12.295 -13.424 1.00 42.91 491 HIS A C 1
ATOM 3521 O O . HIS A 1 491 ? -11.553 12.969 -13.882 1.00 42.91 491 HIS A O 1
ATOM 3527 N N . GLU A 1 492 ? -13.044 12.517 -12.224 1.00 55.91 492 GLU A N 1
ATOM 3528 C CA . GLU A 1 492 ? -12.717 13.627 -11.312 1.00 55.91 492 GLU A CA 1
ATOM 3529 C C . GLU A 1 492 ? -11.189 13.814 -11.223 1.00 55.91 492 GLU A C 1
ATOM 3531 O O . GLU A 1 492 ? -10.445 12.948 -10.759 1.00 55.91 492 GLU A O 1
ATOM 3536 N N . ALA A 1 493 ? -10.699 14.908 -11.814 1.00 68.06 493 ALA A N 1
ATOM 3537 C CA . ALA A 1 493 ? -9.292 15.030 -12.168 1.00 68.06 493 ALA A CA 1
ATOM 3538 C C . ALA A 1 493 ? -8.423 15.236 -10.919 1.00 68.06 493 ALA A C 1
ATOM 3540 O O . ALA A 1 493 ? -8.511 16.280 -10.276 1.00 68.06 493 ALA A O 1
ATOM 3541 N N . VAL A 1 494 ? -7.555 14.261 -10.620 1.00 77.56 494 VAL A N 1
ATOM 3542 C CA . VAL A 1 494 ? -6.627 14.296 -9.474 1.00 77.56 494 VAL A CA 1
ATOM 3543 C C . VAL A 1 494 ? -5.817 15.609 -9.475 1.00 77.56 494 VAL A C 1
ATOM 3545 O O . VAL A 1 494 ? -5.071 15.837 -10.437 1.00 77.56 494 VAL A O 1
ATOM 3548 N N . PRO A 1 495 ? -5.931 16.467 -8.436 1.00 80.19 495 PRO A N 1
ATOM 3549 C CA . PRO A 1 495 ? -5.276 17.777 -8.402 1.00 80.19 495 PRO A CA 1
ATOM 3550 C C . PRO A 1 495 ? -3.749 17.693 -8.456 1.00 80.19 495 PRO A C 1
ATOM 3552 O O . PRO A 1 495 ? -3.147 16.776 -7.886 1.00 80.19 495 PRO A O 1
ATOM 3555 N N . ALA A 1 496 ? -3.092 18.698 -9.044 1.00 81.69 496 ALA A N 1
ATOM 3556 C CA . ALA A 1 496 ? -1.626 18.722 -9.165 1.00 81.69 496 ALA A CA 1
ATOM 3557 C C . ALA A 1 496 ? -0.895 18.565 -7.810 1.00 81.69 496 ALA A C 1
ATOM 3559 O O . ALA A 1 496 ? 0.133 17.890 -7.729 1.00 81.69 496 ALA A O 1
ATOM 3560 N N . ALA A 1 497 ? -1.458 19.126 -6.732 1.00 79.81 497 ALA A N 1
ATOM 3561 C CA . ALA A 1 497 ? -0.952 18.975 -5.366 1.00 79.81 497 ALA A CA 1
ATOM 3562 C C . ALA A 1 497 ? -0.925 17.513 -4.886 1.00 79.81 497 ALA A C 1
ATOM 3564 O O . ALA A 1 497 ? 0.028 17.100 -4.225 1.00 79.81 497 ALA A O 1
ATOM 3565 N N . GLU A 1 498 ? -1.950 16.727 -5.228 1.00 82.88 498 GLU A N 1
ATOM 3566 C CA . GLU A 1 498 ? -2.058 15.328 -4.814 1.00 82.88 498 GLU A CA 1
ATOM 3567 C C . GLU A 1 498 ? -1.095 14.434 -5.589 1.00 82.88 498 GLU A C 1
ATOM 3569 O O . GLU A 1 498 ? -0.420 13.612 -4.976 1.00 82.88 498 GLU A O 1
ATOM 3574 N N . VAL A 1 499 ? -0.955 14.648 -6.902 1.00 86.75 499 VAL A N 1
ATOM 3575 C CA . VAL A 1 499 ? -0.018 13.891 -7.753 1.00 86.75 499 VAL A CA 1
ATOM 3576 C C . VAL A 1 499 ? 1.431 14.029 -7.257 1.00 86.75 499 VAL A C 1
ATOM 3578 O O . VAL A 1 499 ? 2.190 13.056 -7.286 1.00 86.75 499 VAL A O 1
ATOM 3581 N N . LEU A 1 500 ? 1.805 15.218 -6.768 1.00 86.62 500 LEU A N 1
ATOM 3582 C CA . LEU A 1 500 ? 3.139 15.531 -6.234 1.00 86.62 500 LEU A CA 1
ATOM 3583 C C . LEU A 1 500 ? 3.316 15.190 -4.742 1.00 86.62 500 LEU A C 1
ATOM 3585 O O . LEU A 1 500 ? 4.450 15.085 -4.274 1.00 86.62 500 LEU A O 1
ATOM 3589 N N . GLY A 1 501 ? 2.227 15.031 -3.984 1.00 83.81 501 GLY A N 1
ATOM 3590 C CA . GLY A 1 501 ? 2.270 14.835 -2.529 1.00 83.81 501 GLY A CA 1
ATOM 3591 C C . GLY A 1 501 ? 2.592 16.111 -1.750 1.00 83.81 501 GLY A C 1
ATOM 3592 O O . GLY A 1 501 ? 3.249 16.061 -0.711 1.00 83.81 501 GLY A O 1
ATOM 3593 N N . ARG A 1 502 ? 2.166 17.273 -2.251 1.00 80.94 502 ARG A N 1
ATOM 3594 C CA . ARG A 1 502 ? 2.422 18.560 -1.599 1.00 80.94 502 ARG A CA 1
ATOM 3595 C C . ARG A 1 502 ? 1.515 18.751 -0.379 1.00 80.94 502 ARG A C 1
ATOM 3597 O O . ARG A 1 502 ? 0.331 18.432 -0.414 1.00 80.94 502 ARG A O 1
ATOM 3604 N N . GLY A 1 503 ? 2.072 19.290 0.706 1.00 68.38 503 GLY A N 1
ATOM 3605 C CA . GLY A 1 503 ? 1.356 19.471 1.979 1.00 68.38 503 GLY A CA 1
ATOM 3606 C C . GLY A 1 503 ? 1.301 18.209 2.852 1.00 68.38 503 GLY A C 1
ATOM 3607 O O . GLY A 1 503 ? 0.784 18.257 3.968 1.00 68.38 503 GLY A O 1
ATOM 3608 N N . VAL A 1 504 ? 1.874 17.096 2.385 1.00 71.19 504 VAL A N 1
ATOM 3609 C CA . VAL A 1 504 ? 2.151 15.910 3.201 1.00 71.19 504 VAL A CA 1
ATOM 3610 C C . VAL A 1 504 ? 3.440 16.170 3.995 1.00 71.19 504 VAL A C 1
ATOM 3612 O O . VAL A 1 504 ? 4.449 16.586 3.430 1.00 71.19 504 VAL A O 1
ATOM 3615 N N . ARG A 1 505 ? 3.428 15.962 5.316 1.00 66.94 505 ARG A N 1
ATOM 3616 C CA . ARG A 1 505 ? 4.635 16.054 6.159 1.00 66.94 505 ARG A CA 1
ATOM 3617 C C . ARG A 1 505 ? 5.411 14.739 6.124 1.00 66.94 505 ARG A C 1
ATOM 3619 O O . ARG A 1 505 ? 4.814 13.672 6.211 1.00 66.94 505 ARG A O 1
ATOM 3626 N N . GLY A 1 506 ? 6.741 14.818 6.098 1.00 65.88 506 GLY A N 1
ATOM 3627 C CA . GLY A 1 506 ? 7.602 13.632 6.039 1.00 65.88 506 GLY A CA 1
ATOM 3628 C C . GLY A 1 506 ? 7.418 12.654 7.209 1.00 65.88 506 GLY A C 1
ATOM 3629 O O . GLY A 1 506 ? 7.351 11.453 6.974 1.00 65.88 506 GLY A O 1
ATOM 3630 N N . GLU A 1 507 ? 7.278 13.148 8.449 1.00 77.44 507 GLU A N 1
ATOM 3631 C CA . GLU A 1 507 ? 7.065 12.328 9.657 1.00 77.44 507 GLU A CA 1
ATOM 3632 C C . GLU A 1 507 ? 6.049 12.962 10.624 1.00 77.44 507 GLU A C 1
ATOM 3634 O O . GLU A 1 507 ? 6.049 14.177 10.841 1.00 77.44 507 GLU A O 1
ATOM 3639 N N . VAL A 1 508 ? 5.213 12.128 11.253 1.00 75.50 508 VAL A N 1
ATOM 3640 C CA . VAL A 1 508 ? 4.272 12.495 12.325 1.00 75.50 508 VAL A CA 1
ATOM 3641 C C . VAL A 1 508 ? 4.318 11.458 13.450 1.00 75.50 508 VAL A C 1
ATOM 3643 O O . VAL A 1 508 ? 4.351 10.254 13.207 1.00 75.50 508 VAL A O 1
ATOM 3646 N N . ALA A 1 509 ? 4.322 11.930 14.698 1.00 77.94 509 ALA A N 1
ATOM 3647 C CA . ALA A 1 509 ? 4.154 11.073 15.866 1.00 77.94 509 ALA A CA 1
ATOM 3648 C C . ALA A 1 509 ? 2.685 10.644 16.005 1.00 77.94 509 ALA A C 1
ATOM 3650 O O . ALA A 1 509 ? 1.782 11.467 15.853 1.00 77.94 509 ALA A O 1
ATOM 3651 N N . LEU A 1 510 ? 2.470 9.370 16.317 1.00 74.44 510 LEU A N 1
ATOM 3652 C CA . LEU A 1 510 ? 1.167 8.762 16.556 1.00 74.44 510 LEU A CA 1
ATOM 3653 C C . LEU A 1 510 ? 1.110 8.234 17.992 1.00 74.44 510 LEU A C 1
ATOM 3655 O O . LEU A 1 510 ? 2.085 7.670 18.502 1.00 74.44 510 LEU A O 1
ATOM 3659 N N . ASP A 1 511 ? -0.047 8.402 18.619 1.00 66.44 511 ASP A N 1
ATOM 3660 C CA . ASP A 1 511 ? -0.377 7.851 19.932 1.00 66.44 511 ASP A CA 1
ATOM 3661 C C . ASP A 1 511 ? -1.602 6.932 19.782 1.00 66.44 511 ASP A C 1
ATOM 3663 O O . ASP A 1 511 ? -2.362 7.060 18.825 1.00 66.44 511 ASP A O 1
ATOM 3667 N N . HIS A 1 512 ? -1.791 6.009 20.723 1.00 73.94 512 HIS A N 1
ATOM 3668 C CA . HIS A 1 512 ? -2.967 5.141 20.809 1.00 73.94 512 HIS A CA 1
ATOM 3669 C C . HIS A 1 512 ? -3.282 4.282 19.561 1.00 73.94 512 HIS A C 1
ATOM 3671 O O . HIS A 1 512 ? -4.445 4.019 19.271 1.00 73.94 512 HIS A O 1
ATOM 3677 N N . LEU A 1 513 ? -2.267 3.756 18.867 1.00 82.44 513 LEU A N 1
ATOM 3678 C CA . LEU A 1 513 ? -2.481 2.845 17.737 1.00 82.44 513 LEU A CA 1
ATOM 3679 C C . LEU A 1 513 ? -2.837 1.425 18.181 1.00 82.44 513 LEU A C 1
ATOM 3681 O O . LEU A 1 513 ? -2.156 0.843 19.034 1.00 82.44 513 LEU A O 1
ATOM 3685 N N . ARG A 1 514 ? -3.813 0.824 17.495 1.00 88.50 514 ARG A N 1
ATOM 3686 C CA . ARG A 1 514 ? -4.022 -0.624 17.426 1.00 88.50 514 ARG A CA 1
ATOM 3687 C C . ARG A 1 514 ? -3.765 -1.085 15.997 1.00 88.50 514 ARG A C 1
ATOM 3689 O O . ARG A 1 514 ? -4.430 -0.645 15.075 1.00 88.50 514 ARG A O 1
ATOM 3696 N N . LEU A 1 515 ? -2.823 -2.000 15.828 1.00 92.56 515 LEU A N 1
ATOM 3697 C CA . LEU A 1 515 ? -2.420 -2.533 14.534 1.00 92.56 515 LEU A CA 1
ATOM 3698 C C . LEU A 1 515 ? -2.650 -4.045 14.508 1.00 92.56 515 LEU A C 1
ATOM 3700 O O . LEU A 1 515 ? -2.335 -4.730 15.481 1.00 92.56 515 LEU A O 1
ATOM 3704 N N . VAL A 1 516 ? -3.169 -4.579 13.408 1.00 94.31 516 VAL A N 1
ATOM 3705 C CA . VAL A 1 516 ? -3.360 -6.019 13.183 1.00 94.31 516 VAL A CA 1
ATOM 3706 C C . VAL A 1 516 ? -2.495 -6.466 12.007 1.00 94.31 516 VAL A C 1
ATOM 3708 O O . VAL A 1 516 ? -2.436 -5.789 10.983 1.00 94.31 516 VAL A O 1
ATOM 3711 N N . SER A 1 517 ? -1.777 -7.579 12.150 1.00 94.69 517 SER A N 1
ATOM 3712 C CA . SER A 1 517 ? -0.890 -8.058 11.089 1.00 94.69 517 SER A CA 1
ATOM 3713 C C . SER A 1 517 ? -1.657 -8.545 9.854 1.00 94.69 517 SER A C 1
ATOM 3715 O O . SER A 1 517 ? -2.660 -9.256 9.969 1.00 94.69 517 SER A O 1
ATOM 3717 N N . LEU A 1 518 ? -1.133 -8.185 8.680 1.00 94.62 518 LEU A N 1
ATOM 3718 C CA . LEU A 1 518 ? -1.471 -8.731 7.360 1.00 94.62 518 LEU A CA 1
ATOM 3719 C C . LEU A 1 518 ? -0.328 -9.610 6.801 1.00 94.62 518 LEU A C 1
ATOM 3721 O O . LEU A 1 518 ? -0.279 -9.901 5.606 1.00 94.62 518 LEU A O 1
ATOM 3725 N N . GLY A 1 519 ? 0.615 -10.021 7.654 1.00 92.62 519 GLY A N 1
ATOM 3726 C CA . GLY A 1 519 ? 1.805 -10.783 7.281 1.00 92.62 519 GLY A CA 1
ATOM 3727 C C . GLY A 1 519 ? 3.029 -9.900 7.038 1.00 92.62 519 GLY A C 1
ATOM 3728 O O . GLY A 1 519 ? 3.208 -8.860 7.672 1.00 92.62 519 GLY A O 1
ATOM 3729 N N . GLY A 1 520 ? 3.916 -10.338 6.150 1.00 91.31 520 GLY A N 1
ATOM 3730 C CA . GLY A 1 520 ? 5.159 -9.632 5.846 1.00 91.31 520 GLY A CA 1
ATOM 3731 C C . GLY A 1 520 ? 6.012 -10.369 4.820 1.00 91.31 520 GLY A C 1
ATOM 3732 O O . GLY A 1 520 ? 5.781 -11.552 4.571 1.00 91.31 520 GLY A O 1
ATOM 3733 N N . ALA A 1 521 ? 7.016 -9.686 4.273 1.00 89.62 521 ALA A N 1
ATOM 3734 C CA . ALA A 1 521 ? 8.064 -10.281 3.447 1.00 89.62 521 ALA A CA 1
ATOM 3735 C C . ALA A 1 521 ? 9.402 -10.300 4.198 1.00 89.62 521 ALA A C 1
ATOM 3737 O O . ALA A 1 521 ? 9.742 -9.363 4.928 1.00 89.62 521 ALA A O 1
ATOM 3738 N N . LEU A 1 522 ? 10.168 -11.371 3.995 1.00 89.50 522 LEU A N 1
ATOM 3739 C CA . LEU A 1 522 ? 11.539 -11.532 4.478 1.00 89.50 522 LEU A CA 1
ATOM 3740 C C . LEU A 1 522 ? 12.496 -11.446 3.292 1.00 89.50 522 LEU A C 1
ATOM 3742 O O . LEU A 1 522 ? 12.141 -11.853 2.190 1.00 89.50 522 LEU A O 1
ATOM 3746 N N . TRP A 1 523 ? 13.701 -10.930 3.515 1.00 87.94 523 TRP A N 1
ATOM 3747 C CA . TRP A 1 523 ? 14.684 -10.742 2.452 1.00 87.94 523 TRP A CA 1
ATOM 3748 C C . TRP A 1 523 ? 16.121 -10.922 2.945 1.00 87.94 523 TRP A C 1
ATOM 3750 O O . TRP A 1 523 ? 16.418 -10.849 4.145 1.00 87.94 523 TRP A O 1
ATOM 3760 N N . SER A 1 524 ? 17.030 -11.157 2.002 1.00 86.06 524 SER A N 1
ATOM 3761 C CA . SER A 1 524 ? 18.446 -11.381 2.269 1.00 86.06 524 SER A CA 1
ATOM 3762 C C . SER A 1 524 ? 19.334 -10.916 1.117 1.00 86.06 524 SER A C 1
ATOM 3764 O O . SER A 1 524 ? 18.968 -11.005 -0.052 1.00 86.06 524 SER A O 1
ATOM 3766 N N . ASP A 1 525 ? 20.549 -10.483 1.448 1.00 85.88 525 ASP A N 1
ATOM 3767 C CA . ASP A 1 525 ? 21.626 -10.269 0.478 1.00 85.88 525 ASP A CA 1
ATOM 3768 C C . ASP A 1 525 ? 22.995 -10.709 1.034 1.00 85.88 525 ASP A C 1
ATOM 3770 O O . ASP A 1 525 ? 23.073 -11.491 1.987 1.00 85.88 525 ASP A O 1
ATOM 3774 N N . ALA A 1 526 ? 24.096 -10.287 0.411 1.00 84.00 526 ALA A N 1
ATOM 3775 C CA . ALA A 1 526 ? 25.444 -10.660 0.837 1.00 84.00 526 ALA A CA 1
ATOM 3776 C C . ALA A 1 526 ? 25.888 -10.042 2.183 1.00 84.00 526 ALA A C 1
ATOM 3778 O O . ALA A 1 526 ? 26.793 -10.581 2.818 1.00 84.00 526 ALA A O 1
ATOM 3779 N N . GLN A 1 527 ? 25.297 -8.921 2.606 1.00 84.75 527 GLN A N 1
ATOM 3780 C CA . GLN A 1 527 ? 25.703 -8.120 3.769 1.00 84.75 527 GLN A CA 1
ATOM 3781 C C . GLN A 1 527 ? 24.630 -8.061 4.862 1.00 84.75 527 GLN A C 1
ATOM 3783 O O . GLN A 1 527 ? 24.974 -8.033 6.046 1.00 84.75 527 GLN A O 1
ATOM 3788 N N . ALA A 1 528 ? 23.351 -8.075 4.486 1.00 87.31 528 ALA A N 1
ATOM 3789 C CA . ALA A 1 528 ? 22.217 -7.860 5.374 1.00 87.31 528 ALA A CA 1
ATOM 3790 C C . ALA A 1 528 ? 21.107 -8.913 5.209 1.00 87.31 528 ALA A C 1
ATOM 3792 O O . ALA A 1 528 ? 21.045 -9.688 4.249 1.00 87.31 528 ALA A O 1
ATOM 3793 N N . GLU A 1 529 ? 20.238 -8.955 6.211 1.00 89.62 529 GLU A N 1
ATOM 3794 C CA . GLU A 1 529 ? 18.965 -9.671 6.240 1.00 89.62 529 GLU A CA 1
ATOM 3795 C C . GLU A 1 529 ? 17.901 -8.740 6.826 1.00 89.62 529 GLU A C 1
ATOM 3797 O O . GLU A 1 529 ? 18.213 -7.877 7.651 1.00 89.62 529 GLU A O 1
ATOM 3802 N N . GLY A 1 530 ? 16.637 -8.906 6.452 1.00 89.81 530 GLY A N 1
ATOM 3803 C CA . GLY A 1 530 ? 15.599 -8.033 6.980 1.00 89.81 530 GLY A CA 1
ATOM 3804 C C . GLY A 1 530 ? 14.179 -8.509 6.743 1.00 89.81 530 GLY A C 1
ATOM 3805 O O . GLY A 1 530 ? 13.923 -9.593 6.216 1.00 89.81 530 GLY A O 1
ATOM 3806 N N . ALA A 1 531 ? 13.248 -7.675 7.193 1.00 90.56 531 ALA A N 1
ATOM 3807 C CA . ALA A 1 531 ? 11.825 -7.947 7.177 1.00 90.56 531 ALA A CA 1
ATOM 3808 C C . ALA A 1 531 ? 11.012 -6.663 7.003 1.00 90.56 531 ALA A C 1
ATOM 3810 O O . ALA A 1 531 ? 11.337 -5.624 7.584 1.00 90.56 531 ALA A O 1
ATOM 3811 N N . SER A 1 532 ? 9.912 -6.774 6.271 1.00 91.31 532 SER A N 1
ATOM 3812 C CA . SER A 1 532 ? 8.890 -5.740 6.145 1.00 91.31 532 SER A CA 1
ATOM 3813 C C . SER A 1 532 ? 7.568 -6.339 6.618 1.00 91.31 532 SER A C 1
ATOM 3815 O O . SER A 1 532 ? 7.062 -7.280 6.012 1.00 91.31 532 SER A O 1
ATOM 3817 N N . VAL A 1 533 ? 7.039 -5.843 7.738 1.00 93.12 533 VAL A N 1
ATOM 3818 C CA . VAL A 1 533 ? 5.800 -6.340 8.361 1.00 93.12 533 VAL A CA 1
ATOM 3819 C C . VAL A 1 533 ? 4.641 -5.430 7.970 1.00 93.12 533 VAL A C 1
ATOM 3821 O O . VAL A 1 533 ? 4.716 -4.218 8.187 1.00 93.12 533 VAL A O 1
ATOM 3824 N N . TYR A 1 534 ? 3.574 -6.008 7.420 1.00 93.50 534 TYR A N 1
ATOM 3825 C CA . TYR A 1 534 ? 2.375 -5.286 6.995 1.00 93.50 534 TYR A CA 1
ATOM 3826 C C . TYR A 1 534 ? 1.363 -5.249 8.131 1.00 93.50 534 TYR A C 1
ATOM 3828 O O . TYR A 1 534 ? 1.008 -6.277 8.709 1.00 93.50 534 TYR A O 1
ATOM 3836 N N . LEU A 1 535 ? 0.907 -4.049 8.460 1.00 93.62 535 LEU A N 1
ATOM 3837 C CA . LEU A 1 535 ? 0.095 -3.770 9.632 1.00 93.62 535 LEU A CA 1
ATOM 3838 C C . LEU A 1 535 ? -1.113 -2.942 9.201 1.00 93.62 535 LEU A C 1
ATOM 3840 O O . LEU A 1 535 ? -0.950 -1.817 8.744 1.00 93.62 535 LEU A O 1
ATOM 3844 N N . ALA A 1 536 ? -2.318 -3.476 9.352 1.00 92.88 536 ALA A N 1
ATOM 3845 C CA . ALA A 1 536 ? -3.541 -2.704 9.183 1.00 92.88 536 ALA A CA 1
ATOM 3846 C C . ALA A 1 536 ? -3.890 -1.982 10.485 1.00 92.88 536 ALA A C 1
ATOM 3848 O O . ALA A 1 536 ? -3.843 -2.585 11.556 1.00 92.88 536 ALA A O 1
ATOM 3849 N N . ASP A 1 537 ? -4.282 -0.719 10.397 1.00 90.06 537 ASP A N 1
ATOM 3850 C CA . ASP A 1 537 ? -4.948 0.001 11.481 1.00 90.06 537 ASP A CA 1
ATOM 3851 C C . ASP A 1 537 ? -6.476 -0.106 11.287 1.00 90.06 537 ASP A C 1
ATOM 3853 O O . ASP A 1 537 ? -6.987 0.487 10.331 1.00 90.06 537 ASP A O 1
ATOM 3857 N N . PRO A 1 538 ? -7.223 -0.839 12.141 1.00 86.06 538 PRO A N 1
ATOM 3858 C CA . PRO A 1 538 ? -8.677 -0.959 12.020 1.00 86.06 538 PRO A CA 1
ATOM 3859 C C . PRO A 1 538 ? -9.428 0.358 12.228 1.00 86.06 538 PRO A C 1
ATOM 3861 O O . PRO A 1 538 ? -10.539 0.503 11.725 1.00 86.06 538 PRO A O 1
ATOM 3864 N N . ASP A 1 539 ? -8.845 1.339 12.922 1.00 78.44 539 ASP A N 1
ATOM 3865 C CA . ASP A 1 539 ? -9.500 2.633 13.095 1.00 78.44 539 ASP A CA 1
ATOM 3866 C C . ASP A 1 539 ? -9.433 3.434 11.786 1.00 78.44 539 ASP A C 1
ATOM 3868 O O . ASP A 1 539 ? -10.432 4.015 11.361 1.00 78.44 539 ASP A O 1
ATOM 3872 N N . THR A 1 540 ? -8.276 3.464 11.108 1.00 78.12 540 THR A N 1
ATOM 3873 C CA . THR A 1 540 ? -8.084 4.238 9.861 1.00 78.12 540 THR A CA 1
ATOM 3874 C C . THR A 1 540 ? -8.299 3.476 8.558 1.00 78.12 540 THR A C 1
ATOM 3876 O O . THR A 1 540 ? -8.393 4.119 7.511 1.00 78.12 540 THR A O 1
ATOM 3879 N N . GLN A 1 541 ? -8.406 2.146 8.604 1.00 85.06 541 GLN A N 1
ATOM 3880 C CA . GLN A 1 541 ? -8.383 1.258 7.432 1.00 85.06 541 GLN A CA 1
ATOM 3881 C C . GLN A 1 541 ? -7.140 1.489 6.550 1.00 85.06 541 GLN A C 1
ATOM 3883 O O . GLN A 1 541 ? -7.177 1.301 5.335 1.00 85.06 541 GLN A O 1
ATOM 3888 N N . SER A 1 542 ? -6.033 1.938 7.155 1.00 84.94 542 SER A N 1
ATOM 3889 C CA . SER A 1 542 ? -4.775 2.207 6.456 1.00 84.94 542 SER A CA 1
ATOM 3890 C C . SER A 1 542 ? -3.767 1.079 6.664 1.00 84.94 542 SER A C 1
ATOM 3892 O O . SER A 1 542 ? -3.730 0.441 7.718 1.00 84.94 542 SER A O 1
ATOM 3894 N N . VAL A 1 543 ? -2.942 0.832 5.642 1.00 90.12 543 VAL A N 1
ATOM 3895 C CA . VAL A 1 543 ? -1.835 -0.127 5.717 1.00 90.12 543 VAL A CA 1
ATOM 3896 C C . VAL A 1 543 ? -0.554 0.620 6.061 1.00 90.12 543 VAL A C 1
ATOM 3898 O O . VAL A 1 543 ? -0.118 1.513 5.332 1.00 90.12 543 VAL A O 1
ATOM 3901 N N . LEU A 1 544 ? 0.059 0.216 7.166 1.00 91.00 544 LEU A N 1
ATOM 3902 C CA . LEU A 1 544 ? 1.364 0.657 7.621 1.00 91.00 544 LEU A CA 1
ATOM 3903 C C . LEU A 1 544 ? 2.408 -0.441 7.393 1.00 91.00 544 LEU A C 1
ATOM 3905 O O . LEU A 1 544 ? 2.090 -1.633 7.404 1.00 91.00 544 LEU A O 1
ATOM 3909 N N . VAL A 1 545 ? 3.670 -0.046 7.218 1.00 91.62 545 VAL A N 1
ATOM 3910 C CA . VAL A 1 545 ? 4.786 -0.989 7.036 1.00 91.62 545 VAL A CA 1
ATOM 3911 C C . VAL A 1 545 ? 5.873 -0.738 8.066 1.00 91.62 545 VAL A C 1
ATOM 3913 O O . VAL A 1 545 ? 6.465 0.338 8.101 1.00 91.62 545 VAL A O 1
ATOM 3916 N N . LEU A 1 546 ? 6.161 -1.743 8.889 1.00 92.06 546 LEU A N 1
ATOM 3917 C CA . LEU A 1 546 ? 7.289 -1.728 9.815 1.00 92.06 546 LEU A CA 1
ATOM 3918 C C . LEU A 1 546 ? 8.472 -2.454 9.171 1.00 92.06 546 LEU A C 1
ATOM 3920 O O . LEU A 1 546 ? 8.467 -3.680 9.057 1.00 92.06 546 LEU A O 1
ATOM 3924 N N . GLU A 1 547 ? 9.489 -1.699 8.769 1.00 89.81 547 GLU A N 1
ATOM 3925 C CA . GLU A 1 547 ? 10.706 -2.242 8.160 1.00 89.81 547 GLU A CA 1
ATOM 3926 C C . GLU A 1 547 ? 11.834 -2.408 9.175 1.00 89.81 547 GLU A C 1
ATOM 3928 O O . GLU A 1 547 ? 12.086 -1.521 9.996 1.00 89.81 547 GLU A O 1
ATOM 3933 N N . ARG A 1 548 ? 12.548 -3.533 9.120 1.00 90.56 548 ARG A N 1
ATOM 3934 C CA . ARG A 1 548 ? 13.742 -3.790 9.931 1.00 90.56 548 ARG A CA 1
ATOM 3935 C C . ARG A 1 548 ? 14.812 -4.506 9.115 1.00 90.56 548 ARG A C 1
ATOM 3937 O O . ARG A 1 548 ? 14.514 -5.374 8.301 1.00 90.56 548 ARG A O 1
ATOM 3944 N N . GLU A 1 549 ? 16.056 -4.134 9.379 1.00 89.69 549 GLU A N 1
ATOM 3945 C CA . GLU A 1 549 ? 17.259 -4.643 8.727 1.00 89.69 549 GLU A CA 1
ATOM 3946 C C . GLU A 1 549 ? 18.304 -4.970 9.797 1.00 89.69 549 GLU A C 1
ATOM 3948 O O . GLU A 1 549 ? 18.391 -4.286 10.822 1.00 89.69 549 GLU A O 1
ATOM 3953 N N . TRP A 1 550 ? 19.088 -6.018 9.557 1.00 90.06 550 TRP A N 1
ATOM 3954 C CA . TRP A 1 550 ? 20.193 -6.449 10.402 1.00 90.06 550 TRP A CA 1
ATOM 3955 C C . TRP A 1 550 ? 21.408 -6.828 9.546 1.00 90.06 550 TRP A C 1
ATOM 3957 O O . TRP A 1 550 ? 21.270 -7.604 8.598 1.00 90.06 550 TRP A O 1
ATOM 3967 N N . PRO A 1 551 ? 22.624 -6.379 9.900 1.00 88.38 551 PRO A N 1
ATOM 3968 C CA . PRO A 1 551 ? 23.834 -6.847 9.239 1.00 88.38 551 PRO A CA 1
ATOM 3969 C C . PRO A 1 551 ? 24.113 -8.318 9.594 1.00 88.38 551 PRO A C 1
ATOM 3971 O O . PRO A 1 551 ? 24.078 -8.730 10.761 1.00 88.38 551 PRO A O 1
ATOM 3974 N N . LYS A 1 552 ? 24.468 -9.126 8.591 1.00 81.62 552 LYS A N 1
ATOM 3975 C CA . LYS A 1 552 ? 24.806 -10.551 8.764 1.00 81.62 552 LYS A CA 1
ATOM 3976 C C . LYS A 1 552 ? 26.078 -10.769 9.583 1.00 81.62 552 LYS A C 1
ATOM 3978 O O . LYS A 1 552 ? 26.197 -11.787 10.263 1.00 81.62 552 LYS A O 1
ATOM 3983 N N . ALA A 1 553 ? 26.991 -9.796 9.603 1.00 65.19 553 ALA A N 1
ATOM 3984 C CA . ALA A 1 553 ? 28.184 -9.831 10.452 1.00 65.19 553 ALA A CA 1
ATOM 3985 C C . ALA A 1 553 ? 27.843 -9.943 11.956 1.00 65.19 553 ALA A C 1
ATOM 3987 O O . ALA A 1 553 ? 28.503 -10.679 12.689 1.00 65.19 553 ALA A O 1
ATOM 3988 N N . GLU A 1 554 ? 26.769 -9.288 12.412 1.00 58.75 554 GLU A N 1
ATOM 3989 C CA . GLU A 1 554 ? 26.302 -9.395 13.802 1.00 58.75 554 GLU A CA 1
ATOM 3990 C C . GLU A 1 554 ? 25.602 -10.733 14.090 1.00 58.75 554 GLU A C 1
ATOM 3992 O O . GLU A 1 554 ? 25.628 -11.200 15.229 1.00 58.75 554 GLU A O 1
ATOM 3997 N N . ALA A 1 555 ? 25.014 -11.380 13.073 1.00 52.66 555 ALA A N 1
ATOM 3998 C CA . ALA A 1 555 ? 24.419 -12.713 13.210 1.00 52.66 555 ALA A CA 1
ATOM 3999 C C . ALA A 1 555 ? 25.481 -13.749 13.611 1.00 52.66 555 ALA A C 1
ATOM 4001 O O . ALA A 1 555 ? 25.295 -14.497 14.570 1.00 52.66 555 ALA A O 1
ATOM 4002 N N . ALA A 1 556 ? 26.623 -13.727 12.914 1.00 50.72 556 ALA A N 1
ATOM 4003 C CA . ALA A 1 556 ? 27.754 -14.610 13.180 1.00 50.72 556 ALA A CA 1
ATOM 4004 C C . ALA A 1 556 ? 28.355 -14.374 14.578 1.00 50.72 556 ALA A C 1
ATOM 4006 O O . ALA A 1 556 ? 28.644 -15.333 15.297 1.00 50.72 556 ALA A O 1
ATOM 4007 N N . ALA A 1 557 ? 28.477 -13.111 15.002 1.00 47.56 557 ALA A N 1
ATOM 4008 C CA . ALA A 1 557 ? 28.947 -12.768 16.344 1.00 47.56 557 ALA A CA 1
ATOM 4009 C C . ALA A 1 557 ? 27.991 -13.282 17.439 1.00 47.56 557 ALA A C 1
ATOM 4011 O O . ALA A 1 557 ? 28.437 -13.921 18.395 1.00 47.56 557 ALA A O 1
ATOM 4012 N N . ALA A 1 558 ? 26.677 -13.090 17.275 1.00 49.22 558 ALA A N 1
ATOM 4013 C CA . ALA A 1 558 ? 25.670 -13.546 18.236 1.00 49.22 558 ALA A CA 1
ATOM 4014 C C . ALA A 1 558 ? 25.661 -15.075 18.427 1.00 49.22 558 ALA A C 1
ATOM 4016 O O . ALA A 1 558 ? 25.441 -15.546 19.542 1.00 49.22 558 ALA A O 1
ATOM 4017 N N . THR A 1 559 ? 25.969 -15.852 17.383 1.00 48.22 559 THR A N 1
ATOM 4018 C CA . THR A 1 559 ? 26.114 -17.319 17.467 1.00 48.22 559 THR A CA 1
ATOM 4019 C C . THR A 1 559 ? 27.413 -17.806 18.119 1.00 48.22 559 THR A C 1
ATOM 4021 O O . THR A 1 559 ? 27.518 -18.990 18.425 1.00 48.22 559 THR A O 1
ATOM 4024 N N . THR A 1 560 ? 28.390 -16.923 18.366 1.00 43.19 560 THR A N 1
ATOM 4025 C CA . THR A 1 560 ? 29.624 -17.255 19.116 1.00 43.19 560 THR A CA 1
ATOM 4026 C C . THR A 1 560 ? 29.552 -16.924 20.611 1.00 43.19 560 THR A C 1
ATOM 4028 O O . THR A 1 560 ? 30.454 -17.287 21.366 1.00 43.19 560 THR A O 1
ATOM 4031 N N . GLY A 1 561 ? 28.474 -16.275 21.066 1.00 40.34 561 GLY A N 1
ATOM 4032 C CA . GLY A 1 561 ? 28.187 -16.108 22.491 1.00 40.34 561 GLY A CA 1
ATOM 4033 C C . GLY A 1 561 ? 27.806 -17.442 23.140 1.00 40.34 561 GLY A C 1
ATOM 4034 O O . GLY A 1 561 ? 27.073 -18.232 22.553 1.00 40.34 561 GLY A O 1
ATOM 4035 N N . SER A 1 562 ? 28.287 -17.692 24.360 1.00 33.59 562 SER A N 1
ATOM 4036 C CA . SER A 1 562 ? 28.241 -18.991 25.052 1.00 33.59 562 SER A CA 1
ATOM 4037 C C . SER A 1 562 ? 26.853 -19.402 25.583 1.00 33.59 562 SER A C 1
ATOM 4039 O O . SER A 1 562 ? 26.669 -19.605 26.785 1.00 33.59 562 SER A O 1
ATOM 4041 N N . GLY A 1 563 ? 25.869 -19.522 24.693 1.00 40.06 563 GLY A N 1
ATOM 4042 C CA . GLY A 1 563 ? 24.643 -20.297 24.896 1.00 40.06 563 GLY A CA 1
ATOM 4043 C C . GLY A 1 563 ? 24.735 -21.654 24.183 1.00 40.06 563 GLY A C 1
ATOM 4044 O O . GLY A 1 563 ? 25.619 -21.838 23.345 1.00 40.06 563 GLY A O 1
ATOM 4045 N N . PRO A 1 564 ? 23.847 -22.620 24.483 1.00 34.69 564 PRO A N 1
ATOM 4046 C CA . PRO A 1 564 ? 23.817 -23.880 23.751 1.00 34.69 564 PRO A CA 1
ATOM 4047 C C . PRO A 1 564 ? 23.489 -23.606 22.280 1.00 34.69 564 PRO A C 1
ATOM 4049 O O . PRO A 1 564 ? 22.402 -23.121 21.956 1.00 34.69 564 PRO A O 1
ATOM 4052 N N . THR A 1 565 ? 24.427 -23.919 21.389 1.00 37.25 565 THR A N 1
ATOM 4053 C CA . THR A 1 565 ? 24.175 -23.918 19.950 1.00 37.25 565 THR A CA 1
ATOM 4054 C C . THR A 1 565 ? 23.044 -24.909 19.658 1.00 37.25 565 THR A C 1
ATOM 4056 O O . THR A 1 565 ? 23.134 -26.068 20.073 1.00 37.25 565 THR A O 1
ATOM 4059 N N . PRO A 1 566 ? 21.958 -24.496 18.977 1.00 39.69 566 PRO A N 1
ATOM 4060 C CA . PRO A 1 566 ? 20.919 -25.434 18.588 1.00 39.69 566 PRO A CA 1
ATOM 4061 C C . PRO A 1 566 ? 21.532 -26.424 17.599 1.00 39.69 566 PRO A C 1
ATOM 4063 O O . PRO A 1 566 ? 21.887 -26.052 16.481 1.00 39.69 566 PRO A O 1
ATOM 4066 N N . VAL A 1 567 ? 21.686 -27.679 18.026 1.00 37.03 567 VAL A N 1
ATOM 4067 C CA . VAL A 1 567 ? 22.123 -28.766 17.147 1.00 37.03 567 VAL A CA 1
ATOM 4068 C C . VAL A 1 567 ? 21.095 -28.859 16.016 1.00 37.03 567 VAL A C 1
ATOM 4070 O O . VAL A 1 567 ? 19.920 -29.105 16.308 1.00 37.03 567 VAL A O 1
ATOM 4073 N N . PRO A 1 568 ? 21.476 -28.630 14.745 1.00 41.03 568 PRO A N 1
ATOM 4074 C CA . PRO A 1 568 ? 20.531 -28.747 13.648 1.00 41.03 568 PRO A CA 1
ATOM 4075 C C . PRO A 1 568 ? 20.045 -30.194 13.582 1.00 41.03 568 PRO A C 1
ATOM 4077 O O . PRO A 1 568 ? 20.847 -31.129 13.631 1.00 41.03 568 PRO A O 1
ATOM 4080 N N . ALA A 1 569 ? 18.728 -30.382 13.476 1.00 41.78 569 ALA A N 1
ATOM 4081 C CA . ALA A 1 569 ? 18.167 -31.709 13.263 1.00 41.78 569 ALA A CA 1
ATOM 4082 C C . ALA A 1 569 ? 18.782 -32.314 11.983 1.00 41.78 569 ALA A C 1
ATOM 4084 O O . ALA A 1 569 ? 18.885 -31.605 10.975 1.00 41.78 569 ALA A O 1
ATOM 4085 N N . PRO A 1 570 ? 19.215 -33.589 11.994 1.00 29.98 570 PRO A N 1
ATOM 4086 C CA . PRO A 1 570 ? 19.834 -34.204 10.826 1.00 29.98 570 PRO A CA 1
ATOM 4087 C C . PRO A 1 570 ? 18.849 -34.191 9.649 1.00 29.98 570 PRO A C 1
ATOM 4089 O O . PRO A 1 570 ? 17.780 -34.790 9.726 1.00 29.98 570 PRO A O 1
ATOM 4092 N N . GLY A 1 571 ? 19.206 -33.469 8.582 1.00 43.03 571 GLY A N 1
ATOM 4093 C CA . GLY A 1 571 ? 18.346 -33.219 7.416 1.00 43.03 571 GLY A CA 1
ATOM 4094 C C . GLY A 1 571 ? 17.893 -31.762 7.233 1.00 43.03 571 GLY A C 1
ATOM 4095 O O . GLY A 1 571 ? 17.373 -31.431 6.171 1.00 43.03 571 GLY A O 1
ATOM 4096 N N . ALA A 1 572 ? 18.118 -30.867 8.202 1.00 43.38 572 ALA A N 1
ATOM 4097 C CA . ALA A 1 572 ? 17.821 -29.441 8.040 1.00 43.38 572 ALA A CA 1
ATOM 4098 C C . ALA A 1 572 ? 18.750 -28.782 6.998 1.00 43.38 572 ALA A C 1
ATOM 4100 O O . ALA A 1 572 ? 19.961 -28.679 7.206 1.00 43.38 572 ALA A O 1
ATOM 4101 N N . ALA A 1 573 ? 18.184 -28.314 5.881 1.00 50.44 573 ALA A N 1
ATOM 4102 C CA . ALA A 1 573 ? 18.916 -27.563 4.862 1.00 50.44 573 ALA A CA 1
ATOM 4103 C C . ALA A 1 573 ? 19.439 -26.224 5.419 1.00 50.44 573 ALA A C 1
ATOM 4105 O O . ALA A 1 573 ? 18.800 -25.599 6.264 1.00 50.44 573 ALA A O 1
ATOM 4106 N N . SER A 1 574 ? 20.576 -25.726 4.918 1.00 48.72 574 SER A N 1
ATOM 4107 C CA . SER A 1 574 ? 21.195 -24.490 5.439 1.00 48.72 574 SER A CA 1
ATOM 4108 C C . SER A 1 574 ? 20.271 -23.262 5.381 1.00 48.72 574 SER A C 1
ATOM 4110 O O . SER A 1 574 ? 20.346 -22.397 6.255 1.00 48.72 574 SER A O 1
ATOM 4112 N N . ALA A 1 575 ? 19.349 -23.221 4.413 1.00 47.16 575 ALA A N 1
ATOM 4113 C CA . ALA A 1 575 ? 18.317 -22.192 4.299 1.00 47.16 575 ALA A CA 1
ATOM 4114 C C . ALA A 1 575 ? 17.345 -22.168 5.497 1.00 47.16 575 ALA A C 1
ATOM 4116 O O . ALA A 1 575 ? 17.029 -21.090 6.001 1.00 47.16 575 ALA A O 1
ATOM 4117 N N . SER A 1 576 ? 16.921 -23.326 6.027 1.00 54.56 576 SER A N 1
ATOM 4118 C CA . SER A 1 576 ? 15.984 -23.362 7.163 1.00 54.56 576 SER A CA 1
ATOM 4119 C C . SER A 1 576 ? 16.643 -22.902 8.467 1.00 54.56 576 SER A C 1
ATOM 4121 O O . SER A 1 576 ? 15.983 -22.305 9.318 1.00 54.56 576 SER A O 1
ATOM 4123 N N . VAL A 1 577 ? 17.954 -23.120 8.621 1.00 57.38 577 VAL A N 1
ATOM 4124 C CA . VAL A 1 577 ? 18.737 -22.602 9.757 1.00 57.38 577 VAL A CA 1
ATOM 4125 C C . VAL A 1 577 ? 18.853 -21.074 9.682 1.00 57.38 577 VAL A C 1
ATOM 4127 O O . VAL A 1 577 ? 18.635 -20.396 10.688 1.00 57.38 577 VAL A O 1
ATOM 4130 N N . ALA A 1 578 ? 19.115 -20.522 8.492 1.00 58.06 578 ALA A N 1
ATOM 4131 C CA . ALA A 1 578 ? 19.169 -19.076 8.268 1.00 58.06 578 ALA A CA 1
ATOM 4132 C C . ALA A 1 578 ? 17.810 -18.394 8.524 1.00 58.06 578 ALA A C 1
ATOM 4134 O O . ALA A 1 578 ? 17.748 -17.448 9.311 1.00 58.06 578 ALA A O 1
ATOM 4135 N N . GLN A 1 579 ? 16.710 -18.925 7.971 1.00 63.41 579 GLN A N 1
ATOM 4136 C CA . GLN A 1 579 ? 15.353 -18.435 8.260 1.00 63.41 579 GLN A CA 1
ATOM 4137 C C . GLN A 1 579 ? 15.049 -18.494 9.765 1.00 63.41 579 GLN A C 1
ATOM 4139 O O . GLN A 1 579 ? 14.531 -17.532 10.333 1.00 63.41 579 GLN A O 1
ATOM 4144 N N . THR A 1 580 ? 15.389 -19.603 10.434 1.00 64.81 580 THR A N 1
ATOM 4145 C CA . THR A 1 580 ? 15.146 -19.758 11.877 1.00 64.81 580 THR A CA 1
ATOM 4146 C C . THR A 1 580 ? 15.857 -18.668 12.684 1.00 64.81 580 THR A C 1
ATOM 4148 O O . THR A 1 580 ? 15.259 -18.136 13.619 1.00 64.81 580 THR A O 1
ATOM 4151 N N . SER A 1 581 ? 17.086 -18.295 12.304 1.00 76.25 581 SER A N 1
ATOM 4152 C CA . SER A 1 581 ? 17.836 -17.181 12.902 1.00 76.25 581 SER A CA 1
ATOM 4153 C C . SER A 1 581 ? 17.122 -15.834 12.709 1.00 76.25 581 SER A C 1
ATOM 4155 O O . SER A 1 581 ? 16.831 -15.148 13.695 1.00 76.25 581 SER A O 1
ATOM 4157 N N . LEU A 1 582 ? 16.745 -15.495 11.468 1.00 85.62 582 LEU A N 1
ATOM 4158 C CA . LEU A 1 582 ? 16.028 -14.255 11.140 1.00 85.62 582 LEU A CA 1
ATOM 4159 C C . LEU A 1 582 ? 14.696 -14.144 11.904 1.00 85.62 582 LEU A C 1
ATOM 4161 O O . LEU A 1 582 ? 14.409 -13.121 12.523 1.00 85.62 582 LEU A O 1
ATOM 4165 N N . LEU A 1 583 ? 13.916 -15.225 11.967 1.00 88.06 583 LEU A N 1
ATOM 4166 C CA . LEU A 1 583 ? 12.645 -15.272 12.696 1.00 88.06 583 LEU A CA 1
ATOM 4167 C C . LEU A 1 583 ? 12.787 -15.173 14.231 1.00 88.06 583 LEU A C 1
ATOM 4169 O O . LEU A 1 583 ? 11.804 -14.833 14.901 1.00 88.06 583 LEU A O 1
ATOM 4173 N N . GLN A 1 584 ? 13.976 -15.426 14.804 1.00 88.38 584 GLN A N 1
ATOM 4174 C CA . GLN A 1 584 ? 14.270 -15.139 16.219 1.00 88.38 584 GLN A CA 1
ATOM 4175 C C . GLN A 1 584 ? 14.732 -13.694 16.480 1.00 88.38 584 GLN A C 1
ATOM 4177 O O . GLN A 1 584 ? 14.759 -13.288 17.650 1.00 88.38 584 GLN A O 1
ATOM 4182 N N . ARG A 1 585 ? 15.084 -12.902 15.452 1.00 89.00 585 ARG A N 1
ATOM 4183 C CA . ARG A 1 585 ? 15.493 -11.496 15.633 1.00 89.00 585 ARG A CA 1
ATOM 4184 C C . ARG A 1 585 ? 14.403 -10.729 16.377 1.00 89.00 585 ARG A C 1
ATOM 4186 O O . ARG A 1 585 ? 13.212 -10.921 16.137 1.00 89.00 585 ARG A O 1
ATOM 4193 N N . ARG A 1 586 ? 14.808 -9.873 17.320 1.00 88.94 586 ARG A N 1
ATOM 4194 C CA . ARG A 1 586 ? 13.861 -9.137 18.165 1.00 88.94 586 ARG A CA 1
ATOM 4195 C C . ARG A 1 586 ? 13.479 -7.798 17.552 1.00 88.94 586 ARG A C 1
ATOM 4197 O O . ARG A 1 586 ? 14.334 -6.948 17.327 1.00 88.94 586 ARG A O 1
ATOM 4204 N N . VAL A 1 587 ? 12.179 -7.589 17.397 1.00 87.81 587 VAL A N 1
ATOM 4205 C CA . VAL A 1 587 ? 11.552 -6.335 16.974 1.00 87.81 587 VAL A CA 1
ATOM 4206 C C . VAL A 1 587 ? 10.540 -5.956 18.051 1.00 87.81 587 VAL A C 1
ATOM 4208 O O . VAL A 1 587 ? 9.754 -6.791 18.485 1.00 87.81 587 VAL A O 1
ATOM 4211 N N . VAL A 1 588 ? 10.607 -4.727 18.576 1.00 85.50 588 VAL A N 1
ATOM 4212 C CA . VAL A 1 588 ? 9.746 -4.271 19.695 1.00 85.50 588 VAL A CA 1
ATOM 4213 C C . VAL A 1 588 ? 9.794 -5.242 20.905 1.00 85.50 588 VAL A C 1
ATOM 4215 O O . VAL A 1 588 ? 8.833 -5.444 21.637 1.00 85.50 588 VAL A O 1
ATOM 4218 N N . ASN A 1 589 ? 10.973 -5.825 21.163 1.00 84.50 589 ASN A N 1
ATOM 4219 C CA . ASN A 1 589 ? 11.270 -6.839 22.196 1.00 84.50 589 ASN A CA 1
ATOM 4220 C C . ASN A 1 589 ? 10.686 -8.253 21.997 1.00 84.50 589 ASN A C 1
ATOM 4222 O O . ASN A 1 589 ? 11.034 -9.129 22.793 1.00 84.50 589 ASN A O 1
ATOM 4226 N N . VAL A 1 590 ? 9.877 -8.511 20.967 1.00 89.69 590 VAL A N 1
ATOM 4227 C CA . VAL A 1 590 ? 9.365 -9.856 20.634 1.00 89.69 590 VAL A CA 1
ATOM 4228 C C . VAL A 1 590 ? 10.127 -10.460 19.445 1.00 89.69 590 VAL A C 1
ATOM 4230 O O . VAL A 1 590 ? 10.683 -9.703 18.650 1.00 89.69 590 VAL A O 1
ATOM 4233 N N . PRO A 1 591 ? 10.201 -11.796 19.295 1.00 92.56 591 PRO A N 1
ATOM 4234 C CA . PRO A 1 591 ? 10.724 -12.422 18.080 1.00 92.56 591 PRO A CA 1
ATOM 4235 C C . PRO A 1 591 ? 9.909 -12.022 16.844 1.00 92.56 591 PRO A C 1
ATOM 4237 O O . PRO A 1 591 ? 8.683 -11.941 16.919 1.00 92.56 591 PRO A O 1
ATOM 4240 N N . LEU A 1 592 ? 10.562 -11.850 15.697 1.00 92.38 592 LEU A N 1
ATOM 4241 C CA . LEU A 1 592 ? 9.923 -11.478 14.432 1.00 92.38 592 LEU A CA 1
ATOM 4242 C C . LEU A 1 592 ? 8.773 -12.425 14.041 1.00 92.38 592 LEU A C 1
ATOM 4244 O O . LEU A 1 592 ? 7.707 -11.947 13.662 1.00 92.38 592 LEU A O 1
ATOM 4248 N N . ARG A 1 593 ? 8.926 -13.745 14.238 1.00 91.62 593 ARG A N 1
ATOM 4249 C CA . ARG A 1 593 ? 7.828 -14.722 14.046 1.00 91.62 593 ARG A CA 1
ATOM 4250 C C . ARG A 1 593 ? 6.565 -14.396 14.849 1.00 91.62 593 ARG A C 1
ATOM 4252 O O . ARG A 1 593 ? 5.463 -14.604 14.366 1.00 91.62 593 ARG A O 1
ATOM 4259 N N . GLN A 1 594 ? 6.727 -13.893 16.075 1.00 91.75 594 GLN A N 1
ATOM 4260 C CA . GLN A 1 594 ? 5.602 -13.540 16.936 1.00 91.75 594 GLN A CA 1
ATOM 4261 C C . GLN A 1 594 ? 4.969 -12.239 16.454 1.00 91.75 594 GLN A C 1
ATOM 4263 O O . GLN A 1 594 ? 3.756 -12.120 16.501 1.00 91.75 594 GLN A O 1
ATOM 4268 N N . LEU A 1 595 ? 5.775 -11.285 15.981 1.00 92.62 595 LEU A N 1
ATOM 4269 C CA . LEU A 1 595 ? 5.281 -10.014 15.461 1.00 92.62 595 LEU A CA 1
ATOM 4270 C C . LEU A 1 595 ? 4.449 -10.196 14.181 1.00 92.62 595 LEU A C 1
ATOM 4272 O O . LEU A 1 595 ? 3.400 -9.572 14.045 1.00 92.62 595 LEU A O 1
ATOM 4276 N N . LEU A 1 596 ? 4.886 -11.088 13.288 1.00 92.00 596 LEU A N 1
ATOM 4277 C CA . LEU A 1 596 ? 4.153 -11.463 12.076 1.00 92.00 596 LEU A CA 1
ATOM 4278 C C . LEU A 1 596 ? 2.778 -12.085 12.399 1.00 92.00 596 LEU A C 1
ATOM 4280 O O . LEU A 1 596 ? 1.804 -11.743 11.743 1.00 92.00 596 LEU A O 1
ATOM 4284 N N . ASP A 1 597 ? 2.664 -12.900 13.452 1.00 90.81 597 ASP A N 1
ATOM 4285 C CA . ASP A 1 597 ? 1.396 -13.479 13.940 1.00 90.81 597 ASP A CA 1
ATOM 4286 C C . ASP A 1 597 ? 0.773 -12.654 15.103 1.00 90.81 597 ASP A C 1
ATOM 4288 O O . ASP A 1 597 ? 0.267 -13.220 16.082 1.00 90.81 597 ASP A O 1
ATOM 4292 N N . SER A 1 598 ? 0.800 -11.309 15.045 1.00 91.62 598 SER A N 1
ATOM 4293 C CA . SER A 1 598 ? 0.321 -10.455 16.155 1.00 91.62 598 SER A CA 1
ATOM 4294 C C . SER A 1 598 ? -0.661 -9.326 15.829 1.00 91.62 598 SER A C 1
ATOM 4296 O O . SER A 1 598 ? -0.827 -8.877 14.696 1.00 91.62 598 SER A O 1
ATOM 4298 N N . GLN A 1 599 ? -1.276 -8.835 16.906 1.00 92.12 599 GLN A N 1
ATOM 4299 C CA . GLN A 1 599 ? -1.845 -7.501 17.040 1.00 92.12 599 GLN A CA 1
ATOM 4300 C C . GLN A 1 599 ? -0.927 -6.672 17.954 1.00 92.12 599 GLN A C 1
ATOM 4302 O O . GLN A 1 599 ? -0.498 -7.148 19.009 1.00 92.12 599 GLN A O 1
ATOM 4307 N N . ILE A 1 600 ? -0.640 -5.428 17.581 1.00 91.69 600 ILE A N 1
ATOM 4308 C CA . ILE A 1 600 ? 0.238 -4.510 18.314 1.00 91.69 600 ILE A CA 1
ATOM 4309 C C . ILE A 1 600 ? -0.609 -3.354 18.842 1.00 91.69 600 ILE A C 1
ATOM 4311 O O . ILE A 1 600 ? -1.328 -2.717 18.080 1.00 91.69 600 ILE A O 1
ATOM 4315 N N . VAL A 1 601 ? -0.496 -3.039 20.130 1.00 89.38 601 VAL A N 1
ATOM 4316 C CA . VAL A 1 601 ? -1.091 -1.830 20.719 1.00 89.38 601 VAL A CA 1
ATOM 4317 C C . VAL A 1 601 ? 0.042 -0.945 21.214 1.00 89.38 601 VAL A C 1
ATOM 4319 O O . VAL A 1 601 ? 0.815 -1.381 22.068 1.00 89.38 601 VAL A O 1
ATOM 4322 N N . THR A 1 602 ? 0.177 0.274 20.687 1.00 86.69 602 THR A N 1
ATOM 4323 C CA . THR A 1 602 ? 1.292 1.172 21.027 1.00 86.69 602 THR A CA 1
ATOM 4324 C C . THR A 1 602 ? 0.881 2.629 21.223 1.00 86.69 602 THR A C 1
ATOM 4326 O O . THR A 1 602 ? 0.029 3.161 20.520 1.00 86.69 602 THR A O 1
ATOM 4329 N N . LYS A 1 603 ? 1.545 3.284 22.180 1.00 80.69 603 LYS A N 1
ATOM 4330 C CA . LYS A 1 603 ? 1.468 4.730 22.450 1.00 80.69 603 LYS A CA 1
ATOM 4331 C C . LYS A 1 603 ? 2.681 5.525 21.951 1.00 80.69 603 LYS A C 1
ATOM 4333 O O . LYS A 1 603 ? 2.891 6.668 22.346 1.00 80.69 603 LYS A O 1
ATOM 4338 N N . ALA A 1 604 ? 3.568 4.885 21.194 1.00 81.00 604 ALA A N 1
ATOM 4339 C CA . ALA A 1 604 ? 4.846 5.470 20.806 1.00 81.00 604 ALA A CA 1
ATOM 4340 C C . ALA A 1 604 ? 5.265 4.976 19.418 1.00 81.00 604 ALA A C 1
ATOM 4342 O O . ALA A 1 604 ? 6.157 4.130 19.283 1.00 81.00 604 ALA A O 1
ATOM 4343 N N . ALA A 1 605 ? 4.619 5.524 18.389 1.00 85.25 605 ALA A N 1
ATOM 4344 C CA . ALA A 1 605 ? 4.971 5.287 16.997 1.00 85.25 605 ALA A CA 1
ATOM 4345 C C . ALA A 1 605 ? 5.258 6.603 16.259 1.00 85.25 605 ALA A C 1
ATOM 4347 O O . ALA A 1 605 ? 4.728 7.662 16.595 1.00 85.25 605 ALA A O 1
ATOM 4348 N N . LYS A 1 606 ? 6.088 6.531 15.222 1.00 86.88 606 LYS A N 1
ATOM 4349 C CA . LYS A 1 606 ? 6.227 7.571 14.200 1.00 86.88 606 LYS A CA 1
ATOM 4350 C C . LYS A 1 606 ? 5.790 6.994 12.866 1.00 86.88 606 LYS A C 1
ATOM 4352 O O . LYS A 1 606 ? 6.230 5.907 12.513 1.00 86.88 606 LYS A O 1
ATOM 4357 N N . ARG A 1 607 ? 4.963 7.713 12.118 1.00 87.00 607 ARG A N 1
ATOM 4358 C CA . ARG A 1 607 ? 4.540 7.349 10.764 1.00 87.00 607 ARG A CA 1
ATOM 4359 C C . ARG A 1 607 ? 5.114 8.339 9.758 1.00 87.00 607 ARG A C 1
ATOM 4361 O O . ARG A 1 607 ? 5.072 9.549 9.985 1.00 87.00 607 ARG A O 1
ATOM 4368 N N . ARG A 1 608 ? 5.597 7.818 8.634 1.00 86.25 608 ARG A N 1
ATOM 4369 C CA . ARG A 1 608 ? 5.933 8.587 7.434 1.00 86.25 608 ARG A CA 1
ATOM 4370 C C . ARG A 1 608 ? 4.716 8.799 6.545 1.00 86.25 608 ARG A C 1
ATOM 4372 O O . ARG A 1 608 ? 3.757 8.029 6.601 1.00 86.25 608 ARG A O 1
ATOM 4379 N N . ALA A 1 609 ? 4.793 9.816 5.693 1.00 80.50 609 ALA A N 1
ATOM 4380 C CA . ALA A 1 609 ? 3.819 10.119 4.642 1.00 80.50 609 ALA A CA 1
ATOM 4381 C C . ALA A 1 609 ? 3.268 8.863 3.934 1.00 80.50 609 ALA A C 1
ATOM 4383 O O . ALA A 1 609 ? 2.063 8.613 3.936 1.00 80.50 609 ALA A O 1
ATOM 4384 N N . ASN A 1 610 ? 4.175 8.024 3.429 1.00 83.94 610 ASN A N 1
ATOM 4385 C CA . ASN A 1 610 ? 3.880 6.779 2.717 1.00 83.94 610 ASN A CA 1
ATOM 4386 C C . ASN A 1 610 ? 3.358 5.617 3.598 1.00 83.94 610 ASN A C 1
ATOM 4388 O O . ASN A 1 610 ? 3.187 4.507 3.105 1.00 83.94 610 ASN A O 1
ATOM 4392 N N . GLY A 1 611 ? 3.132 5.809 4.899 1.00 86.19 611 GLY A N 1
ATOM 4393 C CA . GLY A 1 611 ? 2.673 4.747 5.801 1.00 86.19 611 GLY A CA 1
ATOM 4394 C C . GLY A 1 611 ? 3.773 3.843 6.370 1.00 86.19 611 GLY A C 1
ATOM 4395 O O . GLY A 1 611 ? 3.461 2.959 7.165 1.00 86.19 611 GLY A O 1
ATOM 4396 N N . ALA A 1 612 ? 5.057 4.054 6.062 1.00 88.19 612 ALA A N 1
ATOM 4397 C CA . ALA A 1 612 ? 6.116 3.407 6.840 1.00 88.19 612 ALA A CA 1
ATOM 4398 C C . ALA A 1 612 ? 6.011 3.836 8.319 1.00 88.19 612 ALA A C 1
ATOM 4400 O O . ALA A 1 612 ? 5.800 5.017 8.610 1.00 88.19 612 ALA A O 1
ATOM 4401 N N . VAL A 1 613 ? 6.123 2.891 9.255 1.00 90.50 613 VAL A N 1
ATOM 4402 C CA . VAL A 1 613 ? 5.930 3.123 10.693 1.00 90.50 613 VAL A CA 1
ATOM 4403 C C . VAL A 1 613 ? 7.118 2.624 11.511 1.00 90.50 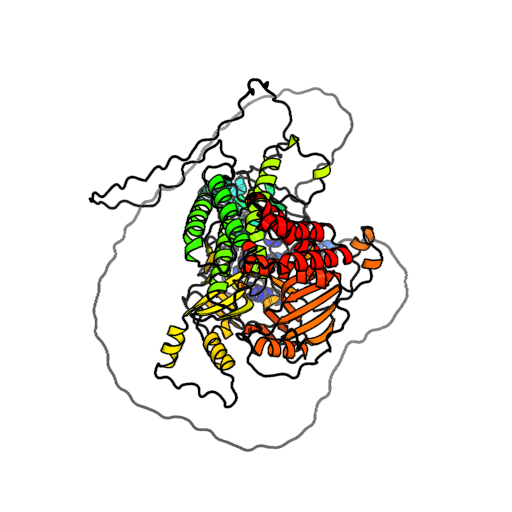613 VAL A C 1
ATOM 4405 O O . VAL A 1 613 ? 7.566 1.489 11.379 1.00 90.50 613 VAL A O 1
ATOM 4408 N N . ASP A 1 614 ? 7.597 3.476 12.410 1.00 89.69 614 ASP A N 1
ATOM 4409 C CA . ASP A 1 614 ? 8.622 3.174 13.399 1.00 89.69 614 ASP A CA 1
ATOM 4410 C C . ASP A 1 614 ? 8.000 3.082 14.790 1.00 89.69 614 ASP A C 1
ATOM 4412 O O . ASP A 1 614 ? 7.550 4.079 15.357 1.00 89.69 614 ASP A O 1
ATOM 4416 N N . ILE A 1 615 ? 7.993 1.875 15.359 1.00 87.44 615 ILE A N 1
ATOM 4417 C CA . ILE A 1 615 ? 7.451 1.605 16.696 1.00 87.44 615 ILE A CA 1
ATOM 4418 C C . ILE A 1 615 ? 8.591 1.570 17.718 1.00 87.44 615 ILE A C 1
ATOM 4420 O O . ILE A 1 615 ? 9.556 0.809 17.577 1.00 87.44 615 ILE A O 1
ATOM 4424 N N . GLY A 1 616 ? 8.469 2.379 18.772 1.00 75.69 616 GLY A N 1
ATOM 4425 C CA . GLY A 1 616 ? 9.453 2.469 19.846 1.00 75.69 616 GLY A CA 1
ATOM 4426 C C . GLY A 1 616 ? 9.534 1.194 20.693 1.00 75.69 616 GLY A C 1
ATOM 4427 O O . GLY A 1 616 ? 8.525 0.618 21.100 1.00 75.69 616 GLY A O 1
ATOM 4428 N N . GLY A 1 617 ? 10.756 0.776 21.036 1.00 63.97 617 GLY A N 1
ATOM 4429 C CA . GLY A 1 617 ? 11.025 -0.427 21.838 1.00 63.97 617 GLY A CA 1
ATOM 4430 C C . GLY A 1 617 ? 10.698 -0.327 23.338 1.00 63.97 617 GLY A C 1
ATOM 4431 O O . GLY A 1 617 ? 11.156 -1.170 24.111 1.00 63.97 617 GLY A O 1
ATOM 4432 N N . ASN A 1 618 ? 9.951 0.685 23.791 1.00 69.38 618 ASN A N 1
ATOM 4433 C CA . ASN A 1 618 ? 9.656 0.876 25.212 1.00 69.38 618 ASN A CA 1
ATOM 4434 C C . ASN A 1 618 ? 8.553 -0.084 25.694 1.00 69.38 618 ASN A C 1
ATOM 4436 O O . ASN A 1 618 ? 7.369 0.111 25.419 1.00 69.38 618 ASN A O 1
ATOM 4440 N N . LYS A 1 619 ? 8.937 -1.084 26.498 1.00 60.62 619 LYS A N 1
ATOM 4441 C CA . LYS A 1 619 ? 8.031 -2.107 27.058 1.00 60.62 619 LYS A CA 1
ATOM 4442 C C . LYS A 1 619 ? 6.858 -1.557 27.883 1.00 60.62 619 LYS A C 1
ATOM 4444 O O . LYS A 1 619 ? 5.899 -2.286 28.100 1.00 60.62 619 LYS A O 1
ATOM 4449 N N . ARG A 1 620 ? 6.916 -0.310 28.369 1.00 66.44 620 ARG A N 1
ATOM 4450 C CA . ARG A 1 620 ? 5.797 0.323 29.098 1.00 66.44 620 ARG A CA 1
ATOM 4451 C C . ARG A 1 620 ? 4.722 0.921 28.182 1.00 66.44 620 ARG A C 1
ATOM 4453 O O . ARG A 1 620 ? 3.679 1.323 28.683 1.00 66.44 620 ARG A O 1
ATOM 4460 N N . GLN A 1 621 ? 4.987 1.029 26.879 1.00 72.56 621 GLN A N 1
ATOM 4461 C CA . GLN A 1 621 ? 4.142 1.748 25.916 1.00 72.56 621 GLN A CA 1
ATOM 4462 C C . GLN A 1 621 ? 3.671 0.891 24.737 1.00 72.56 621 GLN A C 1
ATOM 4464 O O . GLN A 1 621 ? 2.769 1.333 24.031 1.00 72.56 621 GLN A O 1
ATOM 4469 N N . THR A 1 622 ? 4.234 -0.307 24.539 1.00 83.94 622 THR A N 1
ATOM 4470 C CA . THR A 1 622 ? 3.833 -1.218 23.458 1.00 83.94 622 THR A CA 1
ATOM 4471 C C . THR A 1 622 ? 3.556 -2.626 23.982 1.00 83.94 622 THR A C 1
ATOM 4473 O O . THR A 1 622 ? 4.430 -3.247 24.589 1.00 83.94 622 THR A O 1
ATOM 4476 N N . GLY A 1 623 ? 2.352 -3.132 23.716 1.00 86.06 623 GLY A N 1
ATOM 4477 C CA . GLY A 1 623 ? 1.944 -4.518 23.937 1.00 86.06 623 GLY A CA 1
ATOM 4478 C C . GLY A 1 623 ? 1.800 -5.270 22.614 1.00 86.06 623 GLY A C 1
ATOM 4479 O O . GLY A 1 623 ? 1.373 -4.695 21.616 1.00 86.06 623 GLY A O 1
ATOM 4480 N N . VAL A 1 624 ? 2.146 -6.558 22.617 1.00 89.94 624 VAL A N 1
ATOM 4481 C CA . VAL A 1 624 ? 2.005 -7.461 21.465 1.00 89.94 624 VAL A CA 1
ATOM 4482 C C . VAL A 1 624 ? 1.156 -8.653 21.899 1.00 89.94 624 VAL A C 1
ATOM 4484 O O . VAL A 1 624 ? 1.489 -9.332 22.871 1.00 89.94 624 VAL A O 1
ATOM 4487 N N . LEU A 1 625 ? 0.054 -8.885 21.194 1.00 89.25 625 LEU A N 1
ATOM 4488 C CA . LEU A 1 625 ? -0.949 -9.916 21.465 1.00 89.25 625 LEU A CA 1
ATOM 4489 C C . LEU A 1 625 ? -1.026 -10.886 20.275 1.00 89.25 625 LEU A C 1
ATOM 4491 O O . LEU A 1 625 ? -0.782 -10.453 19.153 1.00 89.25 625 LEU A O 1
ATOM 4495 N N . PRO A 1 626 ? -1.383 -12.169 20.460 1.00 87.12 626 PRO A N 1
ATOM 4496 C CA . PRO A 1 626 ? -1.585 -13.083 19.335 1.00 87.12 626 PRO A CA 1
ATOM 4497 C C . PRO A 1 626 ? -2.672 -12.601 18.358 1.00 87.12 626 PRO A C 1
ATOM 4499 O O . PRO A 1 626 ? -3.680 -12.006 18.760 1.00 87.12 626 PRO A O 1
ATOM 4502 N N . LEU A 1 627 ? -2.488 -12.889 17.071 1.00 86.69 627 LEU A N 1
ATOM 4503 C CA . LEU A 1 627 ? -3.507 -12.685 16.044 1.00 86.69 627 LEU A CA 1
ATOM 4504 C C . LEU A 1 627 ? -4.622 -13.739 16.204 1.00 86.69 627 LEU A C 1
ATOM 4506 O O . LEU A 1 627 ? -4.368 -14.940 16.125 1.00 86.69 627 LEU A O 1
ATOM 4510 N N . SER A 1 628 ? -5.856 -13.303 16.471 1.00 86.25 628 SER A N 1
ATOM 4511 C CA . SER A 1 628 ? -7.025 -14.193 16.547 1.00 86.25 628 SER A CA 1
ATOM 4512 C C . SER A 1 628 ? -7.633 -14.430 15.163 1.00 86.25 628 SER A C 1
ATOM 4514 O O . SER A 1 628 ? -7.498 -13.590 14.277 1.00 86.25 628 SER A O 1
ATOM 4516 N N . ALA A 1 629 ? -8.385 -15.523 14.986 1.00 86.81 629 ALA A N 1
ATOM 4517 C CA . ALA A 1 629 ? -9.163 -15.756 13.759 1.00 86.81 629 ALA A CA 1
ATOM 4518 C C . ALA A 1 629 ? -10.153 -14.606 13.457 1.00 86.81 629 ALA A C 1
ATOM 4520 O O . ALA A 1 629 ? -10.433 -14.293 12.310 1.00 86.81 629 ALA A O 1
ATOM 4521 N N . THR A 1 630 ? -10.623 -13.905 14.492 1.00 87.69 630 THR A N 1
ATOM 4522 C CA . THR A 1 630 ? -11.512 -12.737 14.385 1.00 87.69 630 THR A CA 1
ATOM 4523 C C . THR A 1 630 ? -10.791 -11.392 14.242 1.00 87.69 630 THR A C 1
ATOM 4525 O O . THR A 1 630 ? -11.456 -10.359 14.184 1.00 87.69 630 THR A O 1
ATOM 4528 N N . ALA A 1 631 ? -9.452 -11.353 14.223 1.00 84.38 631 ALA A N 1
ATOM 4529 C CA . ALA A 1 631 ? -8.689 -10.101 14.318 1.00 84.38 631 ALA A CA 1
ATOM 4530 C C . ALA A 1 631 ? -8.931 -9.140 13.146 1.00 84.38 631 ALA A C 1
ATOM 4532 O O . ALA A 1 631 ? -8.783 -7.931 13.306 1.00 84.38 631 ALA A O 1
ATOM 4533 N N . TRP A 1 632 ? -9.320 -9.665 11.983 1.00 92.81 632 TRP A N 1
ATOM 4534 C CA . TRP A 1 632 ? -9.640 -8.853 10.816 1.00 92.81 632 TRP A CA 1
ATOM 4535 C C . TRP A 1 632 ? -11.098 -8.384 10.783 1.00 92.81 632 TRP A C 1
ATOM 4537 O O . TRP A 1 632 ? -11.428 -7.603 9.907 1.00 92.81 632 TRP A O 1
ATOM 4547 N N . ASN A 1 633 ? -11.998 -8.808 11.681 1.00 88.12 633 ASN A N 1
ATOM 4548 C CA . ASN A 1 633 ? -13.442 -8.494 11.597 1.00 88.12 633 ASN A CA 1
ATOM 4549 C C . ASN A 1 633 ? -13.776 -6.993 11.663 1.00 88.12 633 ASN A C 1
ATOM 4551 O O . ASN A 1 633 ? -14.855 -6.599 11.248 1.00 88.12 633 ASN A O 1
ATOM 4555 N N . GLU A 1 634 ? -12.852 -6.177 12.165 1.00 86.31 634 GLU A N 1
ATOM 4556 C CA . GLU A 1 634 ? -12.971 -4.716 12.240 1.00 86.31 634 GLU A CA 1
ATOM 4557 C C . GLU A 1 634 ? -12.353 -4.010 11.012 1.00 86.31 634 GLU A C 1
ATOM 4559 O O . GLU A 1 634 ? -12.356 -2.785 10.927 1.00 86.31 634 GLU A O 1
ATOM 4564 N N . LEU A 1 635 ? -11.811 -4.768 10.050 1.00 89.81 635 LEU A N 1
ATOM 4565 C CA . LEU A 1 635 ? -11.341 -4.246 8.768 1.00 89.81 635 LEU A CA 1
ATOM 4566 C C . LEU A 1 635 ? -12.498 -4.161 7.763 1.00 89.81 635 LEU A C 1
ATOM 4568 O O . LEU A 1 635 ? -13.254 -5.126 7.595 1.00 89.81 635 LEU A O 1
ATOM 4572 N N . ALA A 1 636 ? -12.567 -3.029 7.064 1.00 86.25 636 ALA A N 1
ATOM 4573 C CA . ALA A 1 636 ? -13.629 -2.612 6.148 1.00 86.25 636 ALA A CA 1
ATOM 4574 C C . ALA A 1 636 ? -13.046 -1.922 4.886 1.00 86.25 636 ALA A C 1
ATOM 4576 O O . ALA A 1 636 ? -11.828 -1.699 4.817 1.00 86.25 636 ALA A O 1
ATOM 4577 N N . PRO A 1 637 ? -13.867 -1.567 3.876 1.00 82.62 637 PRO A N 1
ATOM 4578 C CA . PRO A 1 637 ? -13.384 -0.878 2.680 1.00 82.62 637 PRO A CA 1
ATOM 4579 C C . PRO A 1 637 ? -12.712 0.473 3.002 1.00 82.62 637 PRO A C 1
ATOM 4581 O O . PRO A 1 637 ? -13.105 1.151 3.955 1.00 82.62 637 PRO A O 1
ATOM 4584 N N . PRO A 1 638 ? -11.700 0.906 2.223 1.00 83.56 638 PRO A N 1
ATOM 4585 C CA . PRO A 1 638 ? -11.205 0.295 0.981 1.00 83.56 638 PRO A CA 1
ATOM 4586 C C . PRO A 1 638 ? -10.216 -0.870 1.182 1.00 83.56 638 PRO A C 1
ATOM 4588 O O . PRO A 1 638 ? -9.873 -1.554 0.215 1.00 83.56 638 PRO A O 1
ATOM 4591 N N . LEU A 1 639 ? -9.745 -1.105 2.412 1.00 90.00 639 LEU A N 1
ATOM 4592 C CA . LEU A 1 639 ? -8.736 -2.124 2.705 1.00 90.00 639 LEU A CA 1
ATOM 4593 C C . LEU A 1 639 ? -9.310 -3.542 2.633 1.00 90.00 639 LEU A C 1
ATOM 4595 O O . LEU A 1 639 ? -8.780 -4.380 1.904 1.00 90.00 639 LEU A O 1
ATOM 4599 N N . ALA A 1 640 ? -10.384 -3.810 3.376 1.00 92.75 640 ALA A N 1
ATOM 4600 C CA . ALA A 1 640 ? -11.047 -5.107 3.362 1.00 92.75 640 ALA A CA 1
ATOM 4601 C C . ALA A 1 640 ? -12.333 -5.059 2.541 1.00 92.75 640 ALA A C 1
ATOM 4603 O O . ALA A 1 640 ? -13.244 -4.299 2.851 1.00 92.75 640 ALA A O 1
ATOM 4604 N N . GLN A 1 641 ? -12.409 -5.898 1.517 1.00 93.75 641 GLN A N 1
ATOM 4605 C CA . GLN A 1 641 ? -13.571 -6.041 0.653 1.00 93.75 641 GLN A CA 1
ATOM 4606 C C . GLN A 1 641 ? -14.463 -7.177 1.181 1.00 93.75 641 GLN A C 1
ATOM 4608 O O . GLN A 1 641 ? -13.931 -8.218 1.590 1.00 93.75 641 GLN A O 1
ATOM 4613 N N . PRO A 1 642 ? -15.797 -6.990 1.218 1.00 90.81 642 PRO A N 1
ATOM 4614 C CA . PRO A 1 642 ? -16.730 -7.974 1.772 1.00 90.81 642 PRO A CA 1
ATOM 4615 C C . PRO A 1 642 ? -16.819 -9.256 0.936 1.00 90.81 642 PRO A C 1
ATOM 4617 O O . PRO A 1 642 ? -17.231 -10.283 1.461 1.00 90.81 642 PRO A O 1
ATOM 4620 N N . ASP A 1 643 ? -16.406 -9.204 -0.330 1.00 91.62 643 ASP A N 1
ATOM 4621 C CA . ASP A 1 643 ? -16.498 -10.290 -1.301 1.00 91.62 643 ASP A CA 1
ATOM 4622 C C . ASP A 1 643 ? -15.569 -10.033 -2.511 1.00 91.62 643 ASP A C 1
ATOM 4624 O O . ASP A 1 643 ? -14.897 -8.996 -2.600 1.00 91.62 643 ASP A O 1
ATOM 4628 N N . VAL A 1 644 ? -15.501 -10.993 -3.441 1.00 92.44 644 VAL A N 1
ATOM 4629 C CA . VAL A 1 644 ? -14.646 -10.917 -4.642 1.00 92.44 644 VAL A CA 1
ATOM 4630 C C . VAL A 1 644 ? -15.165 -9.870 -5.633 1.00 92.44 644 VAL A C 1
ATOM 4632 O O . VAL A 1 644 ? -14.372 -9.153 -6.244 1.00 92.44 644 VAL A O 1
ATOM 4635 N N . GLN A 1 645 ? -16.488 -9.749 -5.770 1.00 89.81 645 GLN A N 1
ATOM 4636 C CA . GLN A 1 645 ? -17.141 -8.819 -6.696 1.00 89.81 645 GLN A CA 1
ATOM 4637 C C . GLN A 1 645 ? -16.868 -7.353 -6.318 1.00 89.81 645 GLN A C 1
ATOM 4639 O O . GLN A 1 645 ? -16.557 -6.532 -7.182 1.00 89.81 645 GLN A O 1
ATOM 4644 N N . SER A 1 646 ? -16.899 -7.036 -5.026 1.00 90.25 646 SER A N 1
ATOM 4645 C CA . SER A 1 646 ? -16.561 -5.729 -4.462 1.00 90.25 646 SER A CA 1
ATOM 4646 C C . SER A 1 646 ? -15.087 -5.390 -4.655 1.00 90.25 646 SER A C 1
ATOM 4648 O O . SER A 1 646 ? -14.766 -4.239 -4.947 1.00 90.25 646 SER A O 1
ATOM 4650 N N . LEU A 1 647 ? -14.179 -6.374 -4.570 1.00 91.62 647 LEU A N 1
ATOM 4651 C CA . LEU A 1 647 ? -12.776 -6.147 -4.923 1.00 91.62 647 LEU A CA 1
ATOM 4652 C C . LEU A 1 647 ? -12.601 -5.871 -6.423 1.00 91.62 647 LEU A C 1
ATOM 4654 O O . LEU A 1 647 ? -11.888 -4.931 -6.767 1.00 91.62 647 LEU A O 1
ATOM 4658 N N . ASP A 1 648 ? -13.253 -6.622 -7.314 1.00 90.44 648 ASP A N 1
ATOM 4659 C CA . ASP A 1 648 ? -13.190 -6.350 -8.758 1.00 90.44 648 ASP A CA 1
ATOM 4660 C C . ASP A 1 648 ? -13.733 -4.949 -9.090 1.00 90.44 648 ASP A C 1
ATOM 4662 O O . ASP A 1 648 ? -13.066 -4.164 -9.768 1.00 90.44 648 ASP A O 1
ATOM 4666 N N . ALA A 1 649 ? -14.896 -4.589 -8.538 1.00 87.50 649 ALA A N 1
ATOM 4667 C CA . ALA A 1 649 ? -15.489 -3.261 -8.683 1.00 87.50 649 ALA A CA 1
ATOM 4668 C C . ALA A 1 649 ? -14.568 -2.153 -8.142 1.00 87.50 649 ALA A C 1
ATOM 4670 O O . ALA A 1 649 ? -14.346 -1.150 -8.823 1.00 87.50 649 ALA A O 1
ATOM 4671 N N . HIS A 1 650 ? -13.970 -2.352 -6.963 1.00 88.12 650 HIS A N 1
ATOM 4672 C CA . HIS A 1 650 ? -13.013 -1.415 -6.381 1.00 88.12 650 HIS A CA 1
ATOM 4673 C C . HIS A 1 650 ? -11.775 -1.236 -7.272 1.00 88.12 650 HIS A C 1
ATOM 4675 O O . HIS A 1 650 ? -11.393 -0.105 -7.566 1.00 88.12 650 HIS A O 1
ATOM 4681 N N . LEU A 1 651 ? -11.175 -2.330 -7.753 1.00 87.62 651 LEU A N 1
ATOM 4682 C CA . LEU A 1 651 ? -9.991 -2.295 -8.619 1.00 87.62 651 LEU A CA 1
ATOM 4683 C C . LEU A 1 651 ? -10.280 -1.640 -9.982 1.00 87.62 651 LEU A C 1
ATOM 4685 O O . LEU A 1 651 ? -9.403 -0.970 -10.520 1.00 87.62 651 LEU A O 1
ATOM 4689 N N . ARG A 1 652 ? -11.498 -1.768 -10.531 1.00 84.88 652 ARG A N 1
ATOM 4690 C CA . ARG A 1 652 ? -11.923 -1.055 -11.758 1.00 84.88 652 ARG A CA 1
ATOM 4691 C C . ARG A 1 652 ? -12.031 0.459 -11.569 1.00 84.88 652 ARG A C 1
ATOM 4693 O O . ARG A 1 652 ? -11.838 1.197 -12.530 1.00 84.88 652 ARG A O 1
ATOM 4700 N N . GLN A 1 653 ? -12.341 0.916 -10.357 1.00 82.50 653 GLN A N 1
ATOM 4701 C CA . GLN A 1 653 ? -12.481 2.335 -10.013 1.00 82.50 653 GLN A CA 1
ATOM 4702 C C . GLN A 1 653 ? -11.156 2.989 -9.579 1.00 82.50 653 GLN A C 1
ATOM 4704 O O . GLN A 1 653 ? -11.111 4.203 -9.365 1.00 82.50 653 GLN A O 1
ATOM 4709 N N . GLN A 1 654 ? -10.065 2.225 -9.440 1.00 79.75 654 GLN A N 1
ATOM 4710 C CA . GLN A 1 654 ? -8.772 2.786 -9.047 1.00 79.75 654 GLN A CA 1
ATOM 4711 C C . GLN A 1 654 ? -8.187 3.684 -10.145 1.00 79.75 654 GLN A C 1
ATOM 4713 O O . GLN A 1 654 ? -8.029 3.299 -11.304 1.00 79.75 654 GLN A O 1
ATOM 4718 N N . VAL A 1 655 ? -7.799 4.899 -9.749 1.00 80.56 655 VAL A N 1
ATOM 4719 C CA . VAL A 1 655 ? -6.994 5.792 -10.590 1.00 80.56 655 VAL A CA 1
ATOM 4720 C C . VAL A 1 655 ? -5.613 5.173 -10.861 1.00 80.56 655 VAL A C 1
ATOM 4722 O O . VAL A 1 655 ? -5.113 4.419 -10.023 1.00 80.56 655 VAL A O 1
ATOM 4725 N N . PRO A 1 656 ? -4.941 5.503 -11.984 1.00 83.81 656 PRO A N 1
ATOM 4726 C CA . PRO A 1 656 ? -3.620 4.960 -12.289 1.00 83.81 656 PRO A CA 1
ATOM 4727 C C . PRO A 1 656 ? -2.626 5.124 -11.119 1.00 83.81 656 PRO A C 1
ATOM 4729 O O . PRO A 1 656 ? -2.552 6.217 -10.546 1.00 83.81 656 PRO A O 1
ATOM 4732 N N . PRO A 1 657 ? -1.799 4.112 -10.781 1.00 81.94 657 PRO A N 1
ATOM 4733 C CA . PRO A 1 657 ? -0.945 4.152 -9.586 1.00 81.94 657 PRO A CA 1
ATOM 4734 C C . PRO A 1 657 ? -0.012 5.369 -9.497 1.00 81.94 657 PRO A C 1
ATOM 4736 O O . PRO A 1 657 ? 0.307 5.836 -8.406 1.00 81.94 657 PRO A O 1
ATOM 4739 N N . PHE A 1 658 ? 0.384 5.937 -10.643 1.00 85.75 658 PHE A N 1
ATOM 4740 C CA . PHE A 1 658 ? 1.229 7.129 -10.693 1.00 85.75 658 PHE A CA 1
ATOM 4741 C C . PHE A 1 658 ? 0.514 8.443 -10.335 1.00 85.75 658 PHE A C 1
ATOM 4743 O O . PHE A 1 658 ? 1.197 9.439 -10.133 1.00 85.75 658 PHE A O 1
ATOM 4750 N N . VAL A 1 659 ? -0.819 8.493 -10.246 1.00 86.50 659 VAL A N 1
ATOM 4751 C CA . VAL A 1 659 ? -1.541 9.662 -9.697 1.00 86.50 659 VAL A CA 1
ATOM 4752 C C . VAL A 1 659 ? -2.046 9.432 -8.274 1.00 86.50 659 VAL A C 1
ATOM 4754 O O . VAL A 1 659 ? -2.263 10.400 -7.552 1.00 86.50 659 VAL A O 1
ATOM 4757 N N . ALA A 1 660 ? -2.166 8.176 -7.837 1.00 83.75 660 ALA A N 1
ATOM 4758 C CA . ALA A 1 660 ? -2.531 7.833 -6.465 1.00 83.75 660 ALA A CA 1
ATOM 4759 C C . ALA A 1 660 ? -1.460 8.283 -5.439 1.00 83.75 660 ALA A C 1
ATOM 4761 O O . ALA A 1 660 ? -0.280 8.417 -5.789 1.00 83.75 660 ALA A O 1
ATOM 4762 N N . PRO A 1 661 ? -1.817 8.481 -4.157 1.00 84.62 661 PRO A N 1
ATOM 4763 C CA . PRO A 1 661 ? -0.846 8.632 -3.072 1.00 84.62 661 PRO A CA 1
ATOM 4764 C C . PRO A 1 661 ? 0.081 7.411 -2.944 1.00 84.62 661 PRO A C 1
ATOM 4766 O O . PRO A 1 661 ? -0.384 6.266 -2.973 1.00 84.62 661 PRO A O 1
ATOM 4769 N N . ARG A 1 662 ? 1.394 7.630 -2.770 1.00 86.62 662 ARG A N 1
ATOM 4770 C CA . ARG A 1 662 ? 2.345 6.522 -2.573 1.00 86.62 662 ARG A CA 1
ATOM 4771 C C . ARG A 1 662 ? 2.168 5.882 -1.202 1.00 86.62 662 ARG A C 1
ATOM 4773 O O . ARG A 1 662 ? 2.049 6.570 -0.194 1.00 86.62 662 ARG A O 1
ATOM 4780 N N . HIS A 1 663 ? 2.245 4.557 -1.175 1.00 85.19 663 HIS A N 1
ATOM 4781 C CA . HIS A 1 663 ? 2.214 3.762 0.047 1.00 85.19 663 HIS A CA 1
ATOM 4782 C C . HIS A 1 663 ? 3.436 2.834 0.085 1.00 85.19 663 HIS A C 1
ATOM 4784 O O . HIS A 1 663 ? 3.723 2.156 -0.901 1.00 85.19 663 HIS A O 1
ATOM 4790 N N . ALA A 1 664 ? 4.144 2.753 1.214 1.00 83.19 664 ALA A N 1
ATOM 4791 C CA . ALA A 1 664 ? 5.295 1.863 1.406 1.00 83.19 664 ALA A CA 1
ATOM 4792 C C . ALA A 1 664 ? 4.912 0.392 1.158 1.00 83.19 664 ALA A C 1
ATOM 4794 O O . ALA A 1 664 ? 5.681 -0.376 0.588 1.00 83.19 664 ALA A O 1
ATOM 4795 N N . ALA A 1 665 ? 3.665 0.047 1.488 1.00 78.81 665 ALA A N 1
ATOM 4796 C CA . ALA A 1 665 ? 3.022 -1.239 1.230 1.00 78.81 665 ALA A CA 1
ATOM 4797 C C . ALA A 1 665 ? 2.799 -1.570 -0.262 1.00 78.81 665 ALA A C 1
ATOM 4799 O O . ALA A 1 665 ? 2.292 -2.642 -0.554 1.00 78.81 665 ALA A O 1
ATOM 4800 N N . THR A 1 666 ? 3.161 -0.681 -1.197 1.00 73.00 666 THR A N 1
ATOM 4801 C CA . THR A 1 666 ? 3.084 -0.922 -2.656 1.00 73.00 666 THR A CA 1
ATOM 4802 C C . THR A 1 666 ? 4.448 -1.060 -3.333 1.00 73.00 666 THR A C 1
ATOM 4804 O O . THR A 1 666 ? 4.506 -1.261 -4.546 1.00 73.00 666 THR A O 1
ATOM 4807 N N . GLY A 1 667 ? 5.536 -0.884 -2.575 1.00 62.56 667 GLY A N 1
ATOM 4808 C CA . GLY A 1 667 ? 6.900 -0.815 -3.094 1.00 62.56 667 GLY A CA 1
ATOM 4809 C C . GLY A 1 667 ? 7.765 -2.033 -2.783 1.00 62.56 667 GLY A C 1
ATOM 4810 O O . GLY A 1 667 ? 7.268 -3.076 -2.384 1.00 62.56 667 GLY A O 1
ATOM 4811 N N . ALA A 1 668 ? 9.085 -1.884 -2.894 1.00 54.09 668 ALA A N 1
ATOM 4812 C CA . ALA A 1 668 ? 10.093 -2.909 -2.595 1.00 54.09 668 ALA A CA 1
ATOM 4813 C C . ALA A 1 668 ? 9.910 -3.589 -1.220 1.00 54.09 668 ALA A C 1
ATOM 4815 O O . ALA A 1 668 ? 10.235 -4.763 -1.046 1.00 54.09 668 ALA A O 1
ATOM 4816 N N . ALA A 1 669 ? 9.356 -2.864 -0.244 1.00 49.66 669 ALA A N 1
ATOM 4817 C CA . ALA A 1 669 ? 9.011 -3.382 1.076 1.00 49.66 669 ALA A CA 1
ATOM 4818 C C . ALA A 1 669 ? 7.879 -4.430 1.051 1.00 49.66 669 ALA A C 1
ATOM 4820 O O . ALA A 1 669 ? 7.770 -5.239 1.966 1.00 49.66 669 ALA A O 1
ATOM 4821 N N . ALA A 1 670 ? 7.024 -4.438 0.029 1.00 50.91 670 ALA A N 1
ATOM 4822 C CA . ALA A 1 670 ? 5.896 -5.355 -0.114 1.00 50.91 670 ALA A CA 1
ATOM 4823 C C . ALA A 1 670 ? 6.290 -6.748 -0.648 1.00 50.91 670 ALA A C 1
ATOM 4825 O O . ALA A 1 670 ? 5.463 -7.655 -0.660 1.00 50.91 670 ALA A O 1
ATOM 4826 N N . GLY A 1 671 ? 7.526 -6.916 -1.141 1.00 52.09 671 GLY A N 1
ATOM 4827 C CA . GLY A 1 671 ? 7.974 -8.120 -1.862 1.00 52.09 671 GLY A CA 1
ATOM 4828 C C . GLY A 1 671 ? 7.282 -8.349 -3.218 1.00 52.09 671 GLY A C 1
ATOM 4829 O O . GLY A 1 671 ? 7.691 -9.228 -3.970 1.00 52.09 671 GLY A O 1
ATOM 4830 N N . VAL A 1 672 ? 6.244 -7.566 -3.527 1.00 54.94 672 VAL A N 1
ATOM 4831 C CA . VAL A 1 672 ? 5.382 -7.651 -4.711 1.00 54.94 672 VAL A CA 1
ATOM 4832 C C . VAL A 1 672 ? 4.817 -6.259 -4.990 1.00 54.94 672 VAL A C 1
ATOM 4834 O O . VAL A 1 672 ? 4.419 -5.551 -4.068 1.00 54.94 672 VAL A O 1
ATOM 4837 N N . SER A 1 673 ? 4.721 -5.869 -6.256 1.00 62.88 673 SER A N 1
ATOM 4838 C CA . SER A 1 673 ? 4.081 -4.609 -6.649 1.00 62.88 673 SER A CA 1
ATOM 4839 C C . SER A 1 673 ? 2.547 -4.681 -6.523 1.00 62.88 673 SER A C 1
ATOM 4841 O O . SER A 1 673 ? 1.929 -5.516 -7.178 1.00 62.88 673 SER A O 1
ATOM 4843 N N . GLY A 1 674 ? 1.915 -3.787 -5.749 1.00 73.38 674 GLY A N 1
ATOM 4844 C CA . GLY A 1 674 ? 0.446 -3.647 -5.700 1.00 73.38 674 GLY A CA 1
ATOM 4845 C C . GLY A 1 674 ? -0.103 -3.103 -4.376 1.00 73.38 674 GLY A C 1
ATOM 4846 O O . GLY A 1 674 ? 0.612 -3.042 -3.382 1.00 73.38 674 GLY A O 1
ATOM 4847 N N . HIS A 1 675 ? -1.375 -2.695 -4.346 1.00 82.94 675 HIS A N 1
ATOM 4848 C CA . HIS A 1 675 ? -2.049 -2.298 -3.102 1.00 82.94 675 HIS A CA 1
ATOM 4849 C C . HIS A 1 675 ? -2.478 -3.541 -2.314 1.00 82.94 675 HIS A C 1
ATOM 4851 O O . HIS A 1 675 ? -3.088 -4.449 -2.879 1.00 82.94 675 HIS A O 1
ATOM 4857 N N . LEU A 1 676 ? -2.158 -3.590 -1.015 1.00 90.56 676 LEU A N 1
ATOM 4858 C CA . LEU A 1 676 ? -2.642 -4.654 -0.135 1.00 90.56 676 LEU A CA 1
ATOM 4859 C C . LEU A 1 676 ? -4.149 -4.514 0.084 1.00 90.56 676 LEU A C 1
ATOM 4861 O O . LEU A 1 676 ? -4.622 -3.466 0.525 1.00 90.56 676 LEU A O 1
ATOM 4865 N N . HIS A 1 677 ? -4.860 -5.612 -0.142 1.00 93.94 677 HIS A N 1
ATOM 4866 C CA . HIS A 1 677 ? -6.272 -5.769 0.168 1.00 93.94 677 HIS A CA 1
ATOM 4867 C C . HIS A 1 677 ? -6.485 -6.997 1.059 1.00 93.94 677 HIS A C 1
ATOM 4869 O O . HIS A 1 677 ? -5.652 -7.906 1.113 1.00 93.94 677 HIS A O 1
ATOM 4875 N N . VAL A 1 678 ? -7.614 -7.023 1.763 1.00 96.12 678 VAL A N 1
ATOM 4876 C CA . VAL A 1 678 ? -8.141 -8.208 2.447 1.00 96.12 678 VAL A CA 1
ATOM 4877 C C . VAL A 1 678 ? -9.442 -8.595 1.755 1.00 96.12 678 VAL A C 1
ATOM 4879 O O . VAL A 1 678 ? -10.314 -7.750 1.592 1.00 96.12 678 VAL A O 1
ATOM 4882 N N . VAL A 1 679 ? -9.601 -9.854 1.361 1.00 96.25 679 VAL A N 1
ATOM 4883 C CA . VAL A 1 679 ? -10.830 -10.357 0.723 1.00 96.25 679 VAL A CA 1
ATOM 4884 C C . VAL A 1 679 ? -11.486 -11.352 1.660 1.00 96.25 679 VAL A C 1
ATOM 4886 O O . VAL A 1 679 ? -10.807 -12.264 2.139 1.00 96.25 679 VAL A O 1
ATOM 4889 N N . ARG A 1 680 ? -12.783 -11.191 1.944 1.00 95.38 680 ARG A N 1
ATOM 4890 C CA . ARG A 1 680 ? -13.564 -12.234 2.629 1.00 95.38 680 ARG A CA 1
ATOM 4891 C C . ARG A 1 680 ? -14.034 -13.276 1.627 1.00 95.38 680 ARG A C 1
ATOM 4893 O O . ARG A 1 680 ? -14.359 -12.954 0.491 1.00 95.38 680 ARG A O 1
ATOM 4900 N N . LEU A 1 681 ? -14.083 -14.519 2.086 1.00 93.50 681 LEU A N 1
ATOM 4901 C CA . LEU A 1 681 ? -14.422 -15.692 1.280 1.00 93.50 681 LEU A CA 1
ATOM 4902 C C . LEU A 1 681 ? -15.565 -16.495 1.918 1.00 93.50 681 LEU A C 1
ATOM 4904 O O . LEU A 1 681 ? -15.636 -17.704 1.754 1.00 93.50 681 LEU A O 1
ATOM 4908 N N . ALA A 1 682 ? -16.443 -15.827 2.677 1.00 82.69 682 ALA A N 1
ATOM 4909 C CA . ALA A 1 682 ? -17.565 -16.477 3.359 1.00 82.69 682 ALA A CA 1
ATOM 4910 C C . ALA A 1 682 ? -18.548 -17.135 2.372 1.00 82.69 682 ALA A C 1
ATOM 4912 O O . ALA A 1 682 ? -18.993 -18.252 2.618 1.00 82.69 682 ALA A O 1
ATOM 4913 N N . ASP A 1 683 ? -18.804 -16.465 1.243 1.00 83.88 683 ASP A N 1
ATOM 4914 C CA . ASP A 1 683 ? -19.727 -16.900 0.185 1.00 83.88 683 ASP A CA 1
ATOM 4915 C C . ASP A 1 683 ? -18.994 -17.352 -1.099 1.00 83.88 683 ASP A C 1
ATOM 4917 O O . ASP A 1 683 ? -19.590 -17.428 -2.174 1.00 83.88 683 ASP A O 1
ATOM 4921 N N . ALA A 1 684 ? -17.685 -17.623 -1.010 1.00 90.38 684 ALA A N 1
ATOM 4922 C CA . ALA A 1 684 ? -16.845 -18.022 -2.139 1.00 90.38 684 ALA A CA 1
ATOM 4923 C C . ALA A 1 684 ? -16.357 -19.471 -1.980 1.00 90.38 684 ALA A C 1
ATOM 4925 O O . ALA A 1 684 ? -15.758 -19.834 -0.968 1.00 90.38 684 ALA A O 1
ATOM 4926 N N . GLU A 1 685 ? -16.556 -20.298 -3.004 1.00 93.31 685 GLU A N 1
ATOM 4927 C CA . GLU A 1 685 ? -16.173 -21.712 -2.988 1.00 93.31 685 GLU A CA 1
ATOM 4928 C C . GLU A 1 685 ? -14.782 -21.915 -3.607 1.00 93.31 685 GLU A C 1
ATOM 4930 O O . GLU A 1 685 ? -14.520 -21.458 -4.722 1.00 93.31 685 GLU A O 1
ATOM 4935 N N . LEU A 1 686 ? -13.892 -22.616 -2.893 1.00 94.62 686 LEU A N 1
ATOM 4936 C CA . LEU A 1 686 ? -12.583 -23.034 -3.405 1.00 94.62 686 LEU A CA 1
ATOM 4937 C C . LEU A 1 686 ? -12.781 -24.158 -4.430 1.00 94.62 686 LEU A C 1
ATOM 4939 O O . LEU A 1 686 ? -13.075 -25.288 -4.052 1.00 94.62 686 LEU A O 1
ATOM 4943 N N . GLN A 1 687 ? -12.575 -23.857 -5.710 1.00 93.38 687 GLN A N 1
ATOM 4944 C CA . GLN A 1 687 ? -12.774 -24.814 -6.800 1.00 93.38 687 GLN A CA 1
ATOM 4945 C C . GLN A 1 687 ? -11.621 -25.814 -6.898 1.00 93.38 687 GLN A C 1
ATOM 4947 O O . GLN A 1 687 ? -11.827 -27.023 -6.947 1.00 93.38 687 GLN A O 1
ATOM 4952 N N . HIS A 1 688 ? -10.387 -25.311 -6.947 1.00 90.69 688 HIS A N 1
ATOM 4953 C CA . HIS A 1 688 ? -9.184 -26.136 -7.036 1.00 90.69 688 HIS A CA 1
ATOM 4954 C C . HIS A 1 688 ? -7.941 -25.355 -6.601 1.00 90.69 688 HIS A C 1
ATOM 4956 O O . HIS A 1 688 ? -7.909 -24.123 -6.617 1.00 90.69 688 HIS A O 1
ATOM 4962 N N . TRP A 1 689 ? -6.898 -26.092 -6.223 1.00 94.62 689 TRP A N 1
ATOM 4963 C CA . TRP A 1 689 ? -5.571 -25.559 -5.939 1.00 94.62 689 TRP A CA 1
ATOM 4964 C C . TRP A 1 689 ? -4.495 -26.550 -6.387 1.00 94.62 689 TRP A C 1
ATOM 4966 O O . TRP A 1 689 ? -4.752 -27.753 -6.445 1.00 94.62 689 TRP A O 1
ATOM 4976 N N . TRP A 1 690 ? -3.313 -26.050 -6.746 1.00 93.75 690 TRP A N 1
ATOM 4977 C CA . TRP A 1 690 ? -2.199 -26.861 -7.236 1.00 93.75 690 TRP A CA 1
ATOM 4978 C C . TRP A 1 690 ? -0.838 -26.192 -7.029 1.00 93.75 690 TRP A C 1
ATOM 4980 O O . TRP A 1 690 ? -0.729 -24.985 -6.811 1.00 93.75 690 TRP A O 1
ATOM 4990 N N . TRP A 1 691 ? 0.211 -27.001 -7.131 1.00 92.75 691 TRP A N 1
ATOM 4991 C CA . TRP A 1 691 ? 1.598 -26.573 -7.253 1.00 92.75 691 TRP A CA 1
ATOM 4992 C C . TRP A 1 691 ? 2.016 -26.525 -8.728 1.00 92.75 691 TRP A C 1
ATOM 4994 O O . TRP A 1 691 ? 1.987 -27.544 -9.420 1.00 92.75 691 TRP A O 1
ATOM 5004 N N . ASP A 1 692 ? 2.427 -25.351 -9.206 1.00 90.12 692 ASP A N 1
ATOM 5005 C CA . ASP A 1 692 ? 3.161 -25.184 -10.460 1.00 90.12 692 ASP A CA 1
ATOM 5006 C C . ASP A 1 692 ? 4.658 -25.384 -10.178 1.00 90.12 692 ASP A C 1
ATOM 5008 O O . ASP A 1 692 ? 5.324 -24.530 -9.584 1.00 90.12 692 ASP A O 1
ATOM 5012 N N . GLY A 1 693 ? 5.195 -26.528 -10.607 1.00 86.50 693 GLY A N 1
ATOM 5013 C CA . GLY A 1 693 ? 6.607 -26.868 -10.427 1.00 86.50 693 GLY A CA 1
ATOM 5014 C C . GLY A 1 693 ? 7.580 -26.080 -11.310 1.00 86.50 693 GLY A C 1
ATOM 5015 O O . GLY A 1 693 ? 8.757 -25.995 -10.961 1.00 86.50 693 GLY A O 1
ATOM 5016 N N . ALA A 1 694 ? 7.117 -25.484 -12.414 1.00 86.44 694 ALA A N 1
ATOM 5017 C CA . ALA A 1 694 ? 7.943 -24.679 -13.312 1.00 86.44 694 ALA A CA 1
ATOM 5018 C C . ALA A 1 694 ? 8.087 -23.238 -12.799 1.00 86.44 694 ALA A C 1
ATOM 5020 O O . ALA A 1 694 ? 9.185 -22.681 -12.814 1.00 86.44 694 ALA A O 1
ATOM 5021 N N . ARG A 1 695 ? 6.997 -22.653 -12.288 1.00 84.56 695 ARG A N 1
ATOM 5022 C CA . ARG A 1 695 ? 6.972 -21.323 -11.651 1.00 84.56 695 ARG A CA 1
ATOM 5023 C C . ARG A 1 695 ? 7.251 -21.364 -10.145 1.00 84.56 695 ARG A C 1
ATOM 5025 O O . ARG A 1 695 ? 7.277 -20.312 -9.513 1.00 84.56 695 ARG A O 1
ATOM 5032 N N . GLN A 1 696 ? 7.427 -22.554 -9.567 1.00 91.19 696 GLN A N 1
ATOM 5033 C CA . GLN A 1 696 ? 7.559 -22.794 -8.122 1.00 91.19 696 GLN A CA 1
ATOM 5034 C C . GLN A 1 696 ? 6.498 -22.042 -7.302 1.00 91.19 696 GLN A C 1
ATOM 5036 O O . GLN A 1 696 ? 6.813 -21.354 -6.331 1.00 91.19 696 GLN A O 1
ATOM 5041 N N . THR A 1 697 ? 5.241 -22.114 -7.739 1.00 91.31 697 THR A N 1
ATOM 5042 C CA . THR A 1 697 ? 4.146 -21.280 -7.229 1.00 91.31 697 THR A CA 1
ATOM 5043 C C . THR A 1 697 ? 2.945 -22.140 -6.849 1.00 91.31 697 THR A C 1
ATOM 5045 O O . THR A 1 697 ? 2.511 -22.993 -7.620 1.00 91.31 697 THR A O 1
ATOM 5048 N N . VAL A 1 698 ? 2.385 -21.913 -5.658 1.00 93.88 698 VAL A N 1
ATOM 5049 C CA . VAL A 1 698 ? 1.062 -22.441 -5.290 1.00 93.88 698 VAL A CA 1
ATOM 5050 C C . VAL A 1 698 ? 0.004 -21.535 -5.895 1.00 93.88 698 VAL A C 1
ATOM 5052 O O . VAL A 1 698 ? 0.072 -20.316 -5.736 1.00 93.88 698 VAL A O 1
ATOM 5055 N N . HIS A 1 699 ? -0.988 -22.136 -6.534 1.00 94.38 699 HIS A N 1
ATOM 5056 C CA . HIS A 1 699 ? -2.158 -21.472 -7.087 1.00 94.38 699 HIS A CA 1
ATOM 5057 C C . HIS A 1 699 ? -3.427 -22.033 -6.446 1.00 94.38 699 HIS A C 1
ATOM 5059 O O . HIS A 1 699 ? -3.512 -23.234 -6.195 1.00 94.38 699 HIS A O 1
ATOM 5065 N N . ALA A 1 700 ? -4.418 -21.180 -6.204 1.00 95.50 700 ALA A N 1
ATOM 5066 C CA . ALA A 1 700 ? -5.735 -21.564 -5.711 1.00 95.50 700 ALA A CA 1
ATOM 5067 C C . ALA A 1 700 ? -6.811 -20.641 -6.297 1.00 95.50 700 ALA A C 1
ATOM 5069 O O . ALA A 1 700 ? -6.615 -19.426 -6.362 1.00 95.50 700 ALA A O 1
ATOM 5070 N N . VAL A 1 701 ? -7.930 -21.212 -6.739 1.00 94.75 701 VAL A N 1
ATOM 5071 C CA . VAL A 1 701 ? -8.999 -20.491 -7.444 1.00 94.75 701 VAL A CA 1
ATOM 5072 C C . VAL A 1 701 ? -10.308 -20.620 -6.675 1.00 94.75 701 VAL A C 1
ATOM 5074 O O . VAL A 1 701 ? -10.803 -21.728 -6.463 1.00 94.75 701 VAL A O 1
ATOM 5077 N N . TRP A 1 702 ? -10.879 -19.479 -6.296 1.00 94.88 702 TRP A N 1
ATOM 5078 C CA . TRP A 1 702 ? -12.227 -19.377 -5.745 1.00 94.88 702 TRP A CA 1
ATOM 5079 C C . TRP A 1 702 ? -13.186 -18.806 -6.780 1.00 94.88 702 TRP A C 1
ATOM 5081 O O . TRP A 1 702 ? -12.824 -17.916 -7.552 1.00 94.88 702 TRP A O 1
ATOM 5091 N N . THR A 1 703 ? -14.430 -19.266 -6.727 1.00 93.31 703 THR A N 1
ATOM 5092 C CA . THR A 1 703 ? -15.550 -18.692 -7.476 1.00 93.31 703 THR A CA 1
ATOM 5093 C C . THR A 1 703 ? -16.656 -18.279 -6.524 1.00 93.31 703 THR A C 1
ATOM 5095 O O . THR A 1 703 ? -16.991 -19.014 -5.594 1.00 93.31 703 THR A O 1
ATOM 5098 N N . GLN A 1 704 ? -17.269 -17.136 -6.794 1.00 88.00 704 GLN A N 1
ATOM 5099 C CA . GLN A 1 704 ? -18.432 -16.642 -6.074 1.00 88.00 704 GLN A CA 1
ATOM 5100 C C . GLN A 1 704 ? -19.602 -16.458 -7.042 1.00 88.00 704 GLN A C 1
ATOM 5102 O O . GLN A 1 704 ? -19.434 -15.917 -8.136 1.00 88.00 704 GLN A O 1
ATOM 5107 N N . ALA A 1 705 ? -20.789 -16.912 -6.639 1.00 81.69 705 ALA A N 1
ATOM 5108 C CA . ALA A 1 705 ? -22.005 -16.705 -7.415 1.00 81.69 705 ALA A CA 1
ATOM 5109 C C . ALA A 1 705 ? -22.358 -15.209 -7.445 1.00 81.69 705 ALA A C 1
ATOM 5111 O O . ALA A 1 705 ? -22.525 -14.584 -6.398 1.00 81.69 705 ALA A O 1
ATOM 5112 N N . THR A 1 706 ? -22.471 -14.642 -8.645 1.00 67.81 706 THR A N 1
ATOM 5113 C CA . THR A 1 706 ? -22.789 -13.224 -8.841 1.00 67.81 706 THR A CA 1
ATOM 5114 C C . THR A 1 706 ? -24.253 -12.972 -8.490 1.00 67.81 706 THR A C 1
ATOM 5116 O O . THR A 1 706 ? -25.158 -13.388 -9.212 1.00 67.81 706 THR A O 1
ATOM 5119 N N . VAL A 1 707 ? -24.505 -12.286 -7.373 1.00 61.00 707 VAL A N 1
ATOM 5120 C CA . VAL A 1 707 ? -25.862 -11.885 -6.984 1.00 61.00 707 VAL A CA 1
ATOM 5121 C C . VAL A 1 707 ? -26.199 -10.574 -7.691 1.00 61.00 707 VAL A C 1
ATOM 5123 O O . VAL A 1 707 ? -25.616 -9.529 -7.403 1.00 61.00 707 VAL A O 1
ATOM 5126 N N . MET A 1 708 ? -27.155 -10.619 -8.621 1.00 55.31 708 MET A N 1
ATOM 5127 C CA . MET A 1 708 ? -27.703 -9.419 -9.260 1.00 55.31 708 MET A CA 1
ATOM 5128 C C . MET A 1 708 ? -28.338 -8.507 -8.203 1.00 55.31 708 MET A C 1
ATOM 5130 O O . MET A 1 708 ? -29.377 -8.840 -7.628 1.00 55.31 708 MET A O 1
ATOM 5134 N N . THR A 1 709 ? -27.739 -7.342 -7.951 1.00 52.34 709 THR A N 1
ATOM 5135 C CA . THR A 1 709 ? -28.364 -6.315 -7.113 1.00 52.34 709 THR A CA 1
ATOM 5136 C C . THR A 1 709 ? -29.533 -5.675 -7.859 1.00 52.34 709 THR A C 1
ATOM 5138 O O . THR A 1 709 ? -29.513 -5.510 -9.081 1.00 52.34 709 THR A O 1
ATOM 5141 N N . HIS A 1 710 ? -30.571 -5.282 -7.120 1.00 43.09 710 HIS A N 1
ATOM 5142 C CA . HIS A 1 710 ? -31.800 -4.739 -7.710 1.00 43.09 710 HIS A CA 1
ATOM 5143 C C . HIS A 1 710 ? -31.572 -3.407 -8.461 1.00 43.09 710 HIS A C 1
ATOM 5145 O O . HIS A 1 710 ? -32.378 -3.033 -9.311 1.00 43.09 710 HIS A O 1
ATOM 5151 N N . GLU A 1 711 ? -30.463 -2.714 -8.177 1.00 45.25 711 GLU A N 1
ATOM 5152 C CA . GLU A 1 711 ? -30.005 -1.510 -8.884 1.00 45.25 711 GLU A CA 1
ATOM 5153 C C . GLU A 1 711 ? -29.327 -1.831 -10.225 1.00 45.25 711 GLU A C 1
ATOM 5155 O O . GLU A 1 711 ? -29.572 -1.130 -11.205 1.00 45.25 711 GLU A O 1
ATOM 5160 N N . ALA A 1 712 ? -28.543 -2.914 -10.320 1.00 48.03 712 ALA A N 1
ATOM 5161 C CA . ALA A 1 712 ? -27.886 -3.314 -11.570 1.00 48.03 712 ALA A CA 1
ATOM 5162 C C . ALA A 1 712 ? -28.905 -3.669 -12.670 1.00 48.03 712 ALA A C 1
ATOM 5164 O O . ALA A 1 712 ? -28.714 -3.326 -13.835 1.00 48.03 712 ALA A O 1
ATOM 5165 N N . VAL A 1 713 ? -30.034 -4.274 -12.283 1.00 46.53 713 VAL A N 1
ATOM 5166 C CA . VAL A 1 713 ? -31.168 -4.573 -13.179 1.00 46.53 713 VAL A CA 1
ATOM 5167 C C . VAL A 1 713 ? -31.853 -3.295 -13.690 1.00 46.53 713 VAL A C 1
ATOM 5169 O O . VAL A 1 713 ? -32.364 -3.274 -14.808 1.00 46.53 713 VAL A O 1
ATOM 5172 N N . LEU A 1 714 ? -31.861 -2.221 -12.894 1.00 46.28 714 LEU A N 1
ATOM 5173 C CA . LEU A 1 714 ? -32.476 -0.936 -13.252 1.00 46.28 714 LEU A CA 1
ATOM 5174 C C . LEU A 1 714 ? -31.540 -0.022 -14.058 1.00 46.28 714 LEU A C 1
ATOM 5176 O O . LEU A 1 714 ? -32.026 0.838 -14.790 1.00 46.28 714 LEU A O 1
ATOM 5180 N N . ALA A 1 715 ? -30.222 -0.202 -13.940 1.00 50.38 715 ALA A N 1
ATOM 5181 C CA . ALA A 1 715 ? -29.222 0.632 -14.606 1.00 50.38 715 ALA A CA 1
ATOM 5182 C C . ALA A 1 715 ? -29.113 0.388 -16.124 1.00 50.38 715 ALA A C 1
ATOM 5184 O O . ALA A 1 715 ? -28.684 1.282 -16.845 1.00 50.38 715 ALA A O 1
ATOM 5185 N N . GLY A 1 716 ? -29.488 -0.797 -16.623 1.00 45.06 716 GLY A N 1
ATOM 5186 C CA . GLY A 1 716 ? -29.576 -1.103 -18.063 1.00 45.06 716 GLY A CA 1
ATOM 5187 C C . GLY A 1 716 ? -28.254 -1.158 -18.852 1.00 45.06 716 GLY A C 1
ATOM 5188 O O . GLY A 1 716 ? -28.271 -1.579 -20.003 1.00 45.06 716 GLY A O 1
ATOM 5189 N N . ASP A 1 717 ? -27.126 -0.784 -18.242 1.00 42.72 717 ASP A N 1
ATOM 5190 C CA . ASP A 1 717 ? -25.789 -0.684 -18.863 1.00 42.72 717 ASP A CA 1
ATOM 5191 C C . ASP A 1 717 ? -24.985 -2.007 -18.869 1.00 42.72 717 ASP A C 1
ATOM 5193 O O . ASP A 1 717 ? -23.815 -2.039 -19.254 1.00 42.72 717 ASP A O 1
ATOM 5197 N N . GLY A 1 718 ? -25.586 -3.115 -18.425 1.00 42.97 718 GLY A N 1
ATOM 5198 C CA . GLY A 1 718 ? -24.949 -4.433 -18.419 1.00 42.97 718 GLY A CA 1
ATOM 5199 C C . GLY A 1 718 ? -25.060 -5.143 -19.769 1.00 42.97 718 GLY A C 1
ATOM 5200 O O . GLY A 1 718 ? -26.162 -5.465 -20.209 1.00 42.97 718 GLY A O 1
ATOM 5201 N N . ASP A 1 719 ? -23.920 -5.465 -20.387 1.00 43.34 719 ASP A N 1
ATOM 5202 C CA . ASP A 1 719 ? -23.860 -6.474 -21.451 1.00 43.34 719 ASP A CA 1
ATOM 5203 C C . ASP A 1 719 ? -24.377 -7.810 -20.875 1.00 43.34 719 ASP A C 1
ATOM 5205 O O . ASP A 1 719 ? -23.815 -8.270 -19.871 1.00 43.34 719 ASP A O 1
ATOM 5209 N N . PRO A 1 720 ? -25.430 -8.439 -21.437 1.00 43.91 720 PRO A N 1
ATOM 5210 C CA . PRO A 1 720 ? -25.998 -9.667 -20.881 1.00 43.91 720 PRO A CA 1
ATOM 5211 C C . PRO A 1 720 ? -24.977 -10.808 -20.733 1.00 43.91 720 PRO A C 1
ATOM 5213 O O . PRO A 1 720 ? -25.130 -11.623 -19.828 1.00 43.91 720 PRO A O 1
ATOM 5216 N N . ASP A 1 721 ? -23.898 -10.829 -21.525 1.00 46.25 721 ASP A N 1
ATOM 5217 C CA . A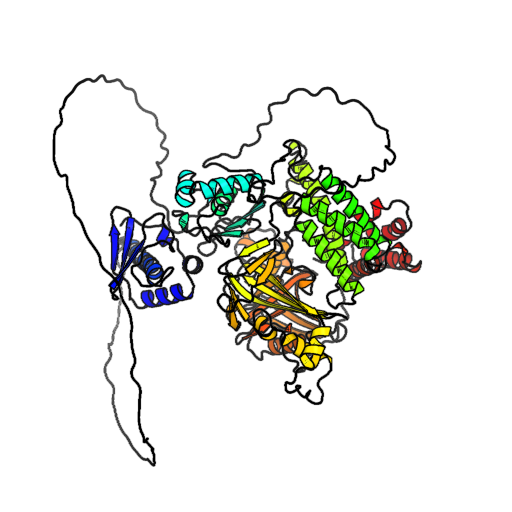SP A 1 721 ? -22.821 -11.832 -21.418 1.00 46.25 721 ASP A CA 1
ATOM 5218 C C . ASP A 1 721 ? -21.933 -11.636 -20.160 1.00 46.25 721 ASP A C 1
ATOM 5220 O O . ASP A 1 721 ? -21.218 -12.541 -19.725 1.00 46.25 721 ASP A O 1
ATOM 5224 N N . THR A 1 722 ? -22.004 -10.461 -19.517 1.00 46.44 722 THR A N 1
ATOM 5225 C CA . THR A 1 722 ? -21.343 -10.186 -18.225 1.00 46.44 722 THR A CA 1
ATOM 5226 C C . THR A 1 722 ? -22.217 -10.474 -17.004 1.00 46.44 722 THR A C 1
ATOM 5228 O O . THR A 1 722 ? -21.683 -10.578 -15.901 1.00 46.44 722 THR A O 1
ATOM 5231 N N . ALA A 1 723 ? -23.533 -10.643 -17.172 1.00 46.44 723 ALA A N 1
ATOM 5232 C CA . ALA A 1 723 ? -24.469 -10.799 -16.056 1.00 46.44 723 ALA A CA 1
ATOM 5233 C C . ALA A 1 723 ? -24.445 -12.199 -15.406 1.00 46.44 723 ALA A C 1
ATOM 5235 O O . ALA A 1 723 ? -24.809 -12.330 -14.239 1.00 46.44 723 ALA A O 1
ATOM 5236 N N . GLU A 1 724 ? -24.005 -13.234 -16.132 1.00 53.12 724 GLU A N 1
ATOM 5237 C CA . GLU A 1 724 ? -24.049 -14.636 -15.673 1.00 53.12 724 GLU A CA 1
ATOM 5238 C C . GLU A 1 724 ? -22.687 -15.219 -15.250 1.00 53.12 724 GLU A C 1
ATOM 5240 O O . GLU A 1 724 ? -22.629 -16.327 -14.711 1.00 53.12 724 GLU A O 1
ATOM 5245 N N . ARG A 1 725 ? -21.570 -14.509 -15.462 1.00 66.56 725 ARG A N 1
ATOM 5246 C CA . ARG A 1 725 ? -20.243 -15.025 -15.082 1.00 66.56 725 ARG A CA 1
ATOM 5247 C C . ARG A 1 725 ? -20.004 -14.894 -13.568 1.00 66.56 725 ARG A C 1
ATOM 5249 O O . ARG A 1 725 ? -20.166 -13.793 -13.037 1.00 66.56 725 ARG A O 1
ATOM 5256 N N . PRO A 1 726 ? -19.588 -15.971 -12.868 1.00 80.12 726 PRO A N 1
ATOM 5257 C CA . PRO A 1 726 ? -19.222 -15.899 -11.456 1.00 80.12 726 PRO A CA 1
ATOM 5258 C C . PRO A 1 726 ? -17.954 -15.059 -11.268 1.00 80.12 726 PRO A C 1
ATOM 5260 O O . PRO A 1 726 ? -17.055 -15.077 -12.112 1.00 80.12 726 PRO A O 1
ATOM 5263 N N . ALA A 1 727 ? -17.850 -14.355 -10.142 1.00 87.81 727 ALA A N 1
ATOM 5264 C CA . ALA A 1 727 ? -16.638 -13.621 -9.796 1.00 87.81 727 ALA A CA 1
ATOM 5265 C C . ALA A 1 727 ? -15.515 -14.608 -9.426 1.00 87.81 727 ALA A C 1
ATOM 5267 O O . ALA A 1 727 ? -15.697 -15.463 -8.556 1.00 87.81 727 ALA A O 1
ATOM 5268 N N . VAL A 1 728 ? -14.358 -14.492 -10.087 1.00 92.19 728 VAL A N 1
ATOM 5269 C CA . VAL A 1 728 ? -13.201 -15.386 -9.907 1.00 92.19 728 VAL A CA 1
ATOM 5270 C C . VAL A 1 728 ? -12.090 -14.669 -9.141 1.00 92.19 728 VAL A C 1
ATOM 5272 O O . VAL A 1 728 ? -11.665 -13.578 -9.533 1.00 92.19 728 VAL A O 1
ATOM 5275 N N . LEU A 1 729 ? -11.593 -15.308 -8.078 1.00 95.38 729 LEU A N 1
ATOM 5276 C CA . LEU A 1 729 ? -10.384 -14.906 -7.358 1.00 95.38 729 LEU A CA 1
ATOM 5277 C C . LEU A 1 729 ? -9.296 -15.969 -7.528 1.00 95.38 729 LEU A C 1
ATOM 5279 O O . LEU A 1 729 ? -9.412 -17.080 -7.007 1.00 95.38 729 LEU A O 1
ATOM 5283 N N . HIS A 1 730 ? -8.196 -15.597 -8.178 1.00 94.94 730 HIS A N 1
ATOM 5284 C CA . HIS A 1 730 ? -6.990 -16.416 -8.284 1.00 94.94 730 HIS A CA 1
ATOM 5285 C C . HIS A 1 730 ? -5.951 -15.959 -7.256 1.00 94.94 730 HIS A C 1
ATOM 5287 O O . HIS A 1 730 ? -5.307 -14.919 -7.410 1.00 94.94 730 HIS A O 1
ATOM 5293 N N . VAL A 1 731 ? -5.768 -16.742 -6.195 1.00 95.75 731 VAL A N 1
ATOM 5294 C CA . VAL A 1 731 ? -4.701 -16.526 -5.212 1.00 95.75 731 VAL A CA 1
ATOM 5295 C C . VAL A 1 731 ? -3.446 -17.277 -5.646 1.00 95.75 731 VAL A C 1
ATOM 5297 O O . VAL A 1 731 ? -3.514 -18.439 -6.051 1.00 95.75 731 VAL A O 1
ATOM 5300 N N . GLN A 1 732 ? -2.287 -16.632 -5.524 1.00 93.56 732 GLN A N 1
ATOM 5301 C CA . GLN A 1 732 ? -0.988 -17.240 -5.802 1.00 93.56 732 GLN A CA 1
ATOM 5302 C C . GLN A 1 732 ? 0.047 -16.963 -4.702 1.00 93.56 732 GLN A C 1
ATOM 5304 O O . GLN A 1 732 ? -0.013 -15.945 -4.010 1.00 93.56 732 GLN A O 1
ATOM 5309 N N . LEU A 1 733 ? 1.027 -17.855 -4.557 1.00 93.38 733 LEU A N 1
ATOM 5310 C CA . LEU A 1 733 ? 2.205 -17.664 -3.709 1.00 93.38 733 LEU A CA 1
ATOM 5311 C C . LEU A 1 733 ? 3.423 -18.368 -4.315 1.00 93.38 733 LEU A C 1
ATOM 5313 O O . LEU A 1 733 ? 3.492 -19.597 -4.335 1.00 93.38 733 LEU A O 1
ATOM 5317 N N . ALA A 1 734 ? 4.395 -17.584 -4.778 1.00 90.50 734 ALA A N 1
ATOM 5318 C CA . ALA A 1 734 ? 5.684 -18.099 -5.229 1.00 90.50 734 ALA A CA 1
ATOM 5319 C C . ALA A 1 734 ? 6.559 -18.516 -4.035 1.00 90.50 734 ALA A C 1
ATOM 5321 O O . ALA A 1 734 ? 6.592 -17.835 -3.007 1.00 90.50 734 ALA A O 1
ATOM 5322 N N . TYR A 1 735 ? 7.312 -19.603 -4.186 1.00 89.88 735 TYR A N 1
ATOM 5323 C CA . TYR A 1 735 ? 8.334 -20.024 -3.231 1.00 89.88 735 TYR A CA 1
ATOM 5324 C C . TYR A 1 735 ? 9.397 -18.932 -3.045 1.00 89.88 735 TYR A C 1
ATOM 5326 O O . TYR A 1 735 ? 9.873 -18.348 -4.017 1.00 89.88 735 TYR A O 1
ATOM 5334 N N . GLN A 1 736 ? 9.787 -18.675 -1.795 1.00 85.94 736 GLN A N 1
ATOM 5335 C CA . GLN A 1 736 ? 10.832 -17.714 -1.431 1.00 85.94 736 GLN A CA 1
ATOM 5336 C C . GLN A 1 736 ? 11.867 -18.397 -0.518 1.00 85.94 736 GLN A C 1
ATOM 5338 O O . GLN A 1 736 ? 11.471 -18.941 0.518 1.00 85.94 736 GLN A O 1
ATOM 5343 N N . PRO A 1 737 ? 13.177 -18.369 -0.835 1.00 83.62 737 PRO A N 1
ATOM 5344 C CA . PRO A 1 737 ? 14.223 -19.007 -0.023 1.00 83.62 737 PRO A CA 1
ATOM 5345 C C . PRO A 1 737 ? 14.327 -18.505 1.426 1.00 83.62 737 PRO A C 1
ATOM 5347 O O . PRO A 1 737 ? 14.802 -19.231 2.299 1.00 83.62 737 PRO A O 1
ATOM 5350 N N . GLU A 1 738 ? 13.881 -17.279 1.693 1.00 85.25 738 GLU A N 1
ATOM 5351 C CA . GLU A 1 738 ? 13.801 -16.657 3.017 1.00 85.25 738 GLU A CA 1
ATOM 5352 C C . GLU A 1 738 ? 12.541 -17.052 3.789 1.00 85.25 738 GLU A C 1
ATOM 5354 O O . GLU A 1 738 ? 12.453 -16.813 4.991 1.00 85.25 738 GLU A O 1
ATOM 5359 N N . SER A 1 739 ? 11.543 -17.626 3.118 1.00 87.69 739 SER A N 1
ATOM 5360 C CA . SER A 1 739 ? 10.275 -18.071 3.704 1.00 87.69 739 SER A CA 1
ATOM 5361 C C . SER A 1 739 ? 9.842 -19.449 3.172 1.00 87.69 739 SER A C 1
ATOM 5363 O O . SER A 1 739 ? 8.707 -19.591 2.720 1.00 87.69 739 SER A O 1
ATOM 5365 N N . PRO A 1 740 ? 10.703 -20.489 3.220 1.00 84.62 740 PRO A N 1
ATOM 5366 C CA . PRO A 1 740 ? 10.433 -21.780 2.582 1.00 84.62 740 PRO A CA 1
ATOM 5367 C C . PRO A 1 740 ? 9.143 -22.449 3.075 1.00 84.62 740 PRO A C 1
ATOM 5369 O O . PRO A 1 740 ? 8.419 -23.028 2.274 1.00 84.62 740 PRO A O 1
ATOM 5372 N N . GLY A 1 741 ? 8.805 -22.303 4.362 1.00 88.69 741 GLY A N 1
ATOM 5373 C CA 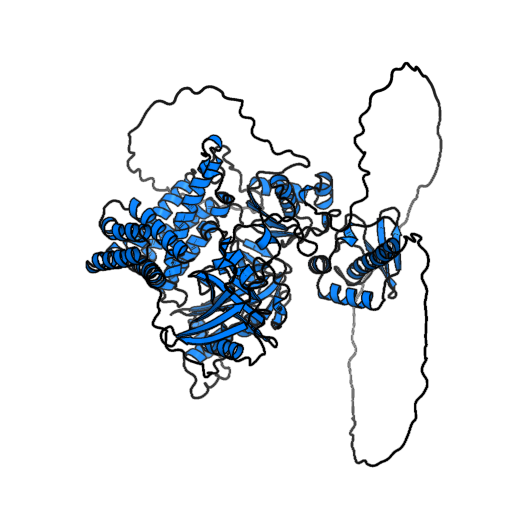. GLY A 1 741 ? 7.562 -22.833 4.936 1.00 88.69 741 GLY A CA 1
ATOM 5374 C C . GLY A 1 741 ? 6.282 -22.077 4.549 1.00 88.69 741 GLY A C 1
ATOM 5375 O O . GLY A 1 741 ? 5.202 -22.504 4.944 1.00 88.69 741 GLY A O 1
ATOM 5376 N N . ALA A 1 742 ? 6.357 -20.969 3.801 1.00 91.88 742 ALA A N 1
ATOM 5377 C CA . ALA A 1 742 ? 5.178 -20.189 3.411 1.00 91.88 742 ALA A CA 1
ATOM 5378 C C . ALA A 1 742 ? 4.283 -20.935 2.409 1.00 91.88 742 ALA A C 1
ATOM 5380 O O . ALA A 1 742 ? 3.059 -20.898 2.531 1.00 91.88 742 ALA A O 1
ATOM 5381 N N . VAL A 1 743 ? 4.904 -21.646 1.459 1.00 92.81 743 VAL A N 1
ATOM 5382 C CA . VAL A 1 743 ? 4.230 -22.508 0.474 1.00 92.81 743 VAL A CA 1
ATOM 5383 C C . VAL A 1 743 ? 3.487 -23.647 1.173 1.00 92.81 743 VAL A C 1
ATOM 5385 O O . VAL A 1 743 ? 2.280 -23.789 0.978 1.00 92.81 743 VAL A O 1
ATOM 5388 N N . ASP A 1 744 ? 4.166 -24.382 2.062 1.00 91.81 744 ASP A N 1
ATOM 5389 C CA . ASP A 1 744 ? 3.534 -25.425 2.879 1.00 91.81 744 ASP A CA 1
ATOM 5390 C C . ASP A 1 744 ? 2.428 -24.838 3.772 1.00 91.81 744 ASP A C 1
ATOM 5392 O O . ASP A 1 744 ? 1.331 -25.378 3.858 1.00 91.81 744 ASP A O 1
ATOM 5396 N N . GLY A 1 745 ? 2.673 -23.692 4.412 1.00 92.88 745 GLY A N 1
ATOM 5397 C CA . GLY A 1 745 ? 1.696 -23.013 5.264 1.00 92.88 745 GLY A CA 1
ATOM 5398 C C . GLY A 1 745 ? 0.391 -22.665 4.543 1.00 92.88 745 GLY A C 1
ATOM 5399 O O . GLY A 1 745 ? -0.687 -22.851 5.111 1.00 92.88 745 GLY A O 1
ATOM 5400 N N . LEU A 1 746 ? 0.475 -22.215 3.287 1.00 94.75 746 LEU A N 1
ATOM 5401 C CA . LEU A 1 746 ? -0.697 -21.974 2.445 1.00 94.75 746 LEU A CA 1
ATOM 5402 C C . LEU A 1 746 ? -1.371 -23.292 2.032 1.00 94.75 746 LEU A C 1
ATOM 5404 O O . LEU A 1 746 ? -2.586 -23.415 2.164 1.00 94.75 746 LEU A O 1
ATOM 5408 N N . ALA A 1 747 ? -0.602 -24.294 1.602 1.00 93.81 747 ALA A N 1
ATOM 5409 C CA . ALA A 1 747 ? -1.124 -25.610 1.227 1.00 93.81 747 ALA A CA 1
ATOM 5410 C C . ALA A 1 747 ? -1.874 -26.314 2.381 1.00 93.81 747 ALA A C 1
ATOM 5412 O O . ALA A 1 747 ? -2.869 -27.006 2.144 1.00 93.81 747 ALA A O 1
ATOM 5413 N N . ARG A 1 748 ? -1.460 -26.104 3.640 1.00 93.50 748 ARG A N 1
ATOM 5414 C CA . ARG A 1 748 ? -2.111 -26.685 4.833 1.00 93.50 748 ARG A CA 1
ATOM 5415 C C . ARG A 1 748 ? -3.447 -26.010 5.132 1.00 93.50 748 ARG A C 1
ATOM 5417 O O . ARG A 1 748 ? -4.411 -26.680 5.502 1.00 93.50 748 ARG A O 1
ATOM 5424 N N . ALA A 1 749 ? -3.519 -24.697 4.912 1.00 94.12 749 ALA A N 1
ATOM 5425 C CA . ALA A 1 749 ? -4.758 -23.931 5.000 1.00 94.12 749 ALA A CA 1
ATOM 5426 C C . ALA A 1 749 ? -5.747 -24.330 3.889 1.00 94.12 749 ALA A C 1
ATOM 5428 O O . ALA A 1 749 ? -6.915 -24.581 4.176 1.00 94.12 749 ALA A O 1
ATOM 5429 N N . LEU A 1 750 ? -5.271 -24.476 2.647 1.00 94.44 750 LEU A N 1
ATOM 5430 C CA . LEU A 1 750 ? -6.066 -24.939 1.499 1.00 94.44 750 LEU A CA 1
ATOM 5431 C C . LEU A 1 750 ? -6.568 -26.383 1.662 1.00 94.44 750 LEU A C 1
ATOM 5433 O O . LEU A 1 750 ? -7.676 -26.703 1.241 1.00 94.44 750 LEU A O 1
ATOM 5437 N N . ALA A 1 751 ? -5.789 -27.246 2.319 1.00 92.75 751 ALA A N 1
ATOM 5438 C CA . ALA A 1 751 ? -6.201 -28.598 2.701 1.00 92.75 751 ALA A CA 1
ATOM 5439 C C . ALA A 1 751 ? -7.158 -28.646 3.915 1.00 92.75 751 ALA A C 1
ATOM 5441 O O . ALA A 1 751 ? -7.572 -29.732 4.321 1.00 92.75 751 ALA A O 1
ATOM 5442 N N . GLY A 1 752 ? -7.516 -27.497 4.500 1.00 92.56 752 GLY A N 1
ATOM 5443 C CA . GLY A 1 752 ? -8.514 -27.389 5.565 1.00 92.56 752 GLY A CA 1
ATOM 5444 C C . GLY A 1 752 ? -8.034 -27.757 6.972 1.00 92.56 752 GLY A C 1
ATOM 5445 O O . GLY A 1 752 ? -8.878 -27.948 7.848 1.00 92.56 752 GLY A O 1
ATOM 5446 N N . GLU A 1 753 ? -6.719 -27.832 7.234 1.00 93.00 753 GLU A N 1
ATOM 5447 C CA . GLU A 1 753 ? -6.178 -28.248 8.548 1.00 93.00 753 GLU A CA 1
ATOM 5448 C C . GLU A 1 753 ? -6.732 -27.407 9.714 1.00 93.00 753 GLU A C 1
ATOM 5450 O O . GLU A 1 753 ? -6.998 -27.929 10.796 1.00 93.00 753 GLU A O 1
ATOM 5455 N N . TRP A 1 754 ? -6.954 -26.112 9.479 1.00 93.19 754 TRP A N 1
ATOM 5456 C CA . TRP A 1 754 ? -7.450 -25.151 10.473 1.00 93.19 754 TRP A CA 1
ATOM 5457 C C . TRP A 1 754 ? -8.899 -24.710 10.206 1.00 93.19 754 TRP A C 1
ATOM 5459 O O . TRP A 1 754 ? -9.323 -23.623 10.616 1.00 93.19 754 TRP A O 1
ATOM 5469 N N . GLY A 1 755 ? -9.666 -25.568 9.525 1.00 93.25 755 GLY A N 1
ATOM 5470 C CA . GLY A 1 755 ? -11.016 -25.290 9.039 1.00 93.25 755 GLY A CA 1
ATOM 5471 C C . GLY A 1 755 ? -11.033 -24.445 7.762 1.00 93.25 755 GLY A C 1
ATOM 5472 O O . GLY A 1 755 ? -9.990 -24.138 7.190 1.00 93.25 755 GLY A O 1
ATOM 5473 N N . ALA A 1 756 ? -12.235 -24.068 7.319 1.00 93.50 756 ALA A N 1
ATOM 5474 C CA . ALA A 1 756 ? -12.428 -23.296 6.093 1.00 93.50 756 ALA A CA 1
ATOM 5475 C C . ALA A 1 756 ? -11.684 -21.948 6.119 1.00 93.50 756 ALA A C 1
ATOM 5477 O O . ALA A 1 756 ? -11.621 -21.276 7.156 1.00 93.50 756 ALA A O 1
ATOM 5478 N N . VAL A 1 757 ? -11.159 -21.549 4.958 1.00 95.56 757 VAL A N 1
ATOM 5479 C CA . VAL A 1 757 ? -10.565 -20.227 4.730 1.00 95.56 757 VAL A CA 1
ATOM 5480 C C . VAL A 1 757 ? -11.676 -19.177 4.750 1.00 95.56 757 VAL A C 1
ATOM 5482 O O . VAL A 1 757 ? -12.638 -19.277 4.002 1.00 95.56 757 VAL A O 1
ATOM 5485 N N . GLN A 1 758 ? -11.538 -18.166 5.605 1.00 94.75 758 GLN A N 1
ATOM 5486 C CA . GLN A 1 758 ? -12.514 -17.085 5.782 1.00 94.75 758 GLN A CA 1
ATOM 5487 C C . GLN A 1 758 ? -12.077 -15.781 5.113 1.00 94.75 758 GLN A C 1
ATOM 5489 O O . GLN A 1 758 ? -12.922 -14.985 4.700 1.00 94.75 758 GLN A O 1
ATOM 5494 N N . ALA A 1 759 ? -10.767 -15.532 5.034 1.00 95.81 759 ALA A N 1
ATOM 5495 C CA . ALA A 1 759 ? -10.216 -14.360 4.367 1.00 95.81 759 ALA A CA 1
ATOM 5496 C C . ALA A 1 759 ? -8.754 -14.563 3.952 1.00 95.81 759 ALA A C 1
ATOM 5498 O O . ALA A 1 759 ? -8.008 -15.289 4.613 1.00 95.81 759 ALA A O 1
ATOM 5499 N N . VAL A 1 760 ? -8.327 -13.855 2.908 1.00 96.56 760 VAL A N 1
ATOM 5500 C CA . VAL A 1 760 ? -6.926 -13.790 2.458 1.00 96.56 760 VAL A CA 1
ATOM 5501 C C . VAL A 1 760 ? -6.500 -12.326 2.380 1.00 96.56 760 VAL A C 1
ATOM 5503 O O . VAL A 1 760 ? -7.288 -11.477 1.963 1.00 96.56 760 VAL A O 1
ATOM 5506 N N . ALA A 1 761 ? -5.268 -12.026 2.788 1.00 95.56 761 ALA A N 1
ATOM 5507 C CA . ALA A 1 761 ? -4.655 -10.710 2.642 1.00 95.56 761 ALA A CA 1
ATOM 5508 C C . ALA A 1 761 ? -3.464 -10.762 1.684 1.00 95.56 761 ALA A C 1
ATOM 5510 O O . ALA A 1 761 ? -2.704 -11.736 1.680 1.00 95.56 761 ALA A O 1
ATOM 5511 N N . GLY A 1 762 ? -3.282 -9.687 0.921 1.00 93.12 762 GLY A N 1
ATOM 5512 C CA . GLY A 1 762 ? -2.102 -9.479 0.092 1.00 93.12 762 GLY A CA 1
ATOM 5513 C C . GLY A 1 762 ? -2.320 -8.470 -1.039 1.00 93.12 762 GLY A C 1
ATOM 5514 O O . GLY A 1 762 ? -3.425 -7.942 -1.189 1.00 93.12 762 GLY A O 1
ATOM 5515 N N . PRO A 1 763 ? -1.275 -8.160 -1.826 1.00 91.12 763 PRO A N 1
ATOM 5516 C CA . PRO A 1 763 ? -1.389 -7.324 -3.015 1.00 91.12 763 PRO A CA 1
ATOM 5517 C C . PRO A 1 763 ? -2.362 -7.927 -4.029 1.00 91.12 763 PRO A C 1
ATOM 5519 O O . PRO A 1 763 ? -2.207 -9.092 -4.402 1.00 91.12 763 PRO A O 1
ATOM 5522 N N . ALA A 1 764 ? -3.338 -7.138 -4.483 1.00 91.06 764 ALA A N 1
ATOM 5523 C CA . ALA A 1 764 ? -4.318 -7.562 -5.481 1.00 91.06 764 ALA A CA 1
ATOM 5524 C C . ALA A 1 764 ? -4.304 -6.667 -6.728 1.00 91.06 764 ALA A C 1
ATOM 5526 O O . ALA A 1 764 ? -4.025 -5.470 -6.651 1.00 91.06 764 ALA A O 1
ATOM 5527 N N . TRP A 1 765 ? -4.598 -7.263 -7.881 1.00 88.75 765 TRP A N 1
ATOM 5528 C CA . TRP A 1 765 ? -4.687 -6.593 -9.177 1.00 88.75 765 TRP A CA 1
ATOM 5529 C C . TRP A 1 765 ? -5.676 -7.332 -10.085 1.00 88.75 765 TRP A C 1
ATOM 5531 O O . TRP A 1 765 ? -6.008 -8.493 -9.849 1.00 88.75 765 TRP A O 1
ATOM 5541 N N . ARG A 1 766 ? -6.145 -6.667 -11.142 1.00 87.50 766 ARG A N 1
ATOM 5542 C CA . ARG A 1 766 ? -6.932 -7.319 -12.195 1.00 87.50 766 ARG A CA 1
ATOM 5543 C C . ARG A 1 766 ? -5.994 -7.860 -13.270 1.00 87.50 766 ARG A C 1
ATOM 5545 O O . ARG A 1 766 ? -4.994 -7.216 -13.585 1.00 87.50 766 ARG A O 1
ATOM 5552 N N . ALA A 1 767 ? -6.283 -9.043 -13.801 1.00 81.75 767 ALA A N 1
ATOM 5553 C CA . ALA A 1 767 ? -5.578 -9.604 -14.949 1.00 81.75 767 ALA A CA 1
ATOM 5554 C C . ALA A 1 767 ? -6.512 -10.483 -15.782 1.00 81.75 767 ALA A C 1
ATOM 5556 O O . ALA A 1 767 ? -7.202 -11.334 -15.232 1.00 81.75 767 ALA A O 1
ATOM 5557 N N . GLN A 1 768 ? -6.530 -10.286 -17.105 1.00 75.25 768 GLN A N 1
ATOM 5558 C CA . GLN A 1 768 ? -7.414 -11.014 -18.043 1.00 75.25 768 GLN A CA 1
ATOM 5559 C C . GLN A 1 768 ? -8.923 -10.897 -17.724 1.00 75.25 768 GLN A C 1
ATOM 5561 O O . GLN A 1 768 ? -9.727 -11.692 -18.201 1.00 75.25 768 GLN A O 1
ATOM 5566 N N . GLY A 1 769 ? -9.328 -9.890 -16.942 1.00 77.00 769 GLY A N 1
ATOM 5567 C CA . GLY A 1 769 ? -10.708 -9.733 -16.474 1.00 77.00 769 GLY A CA 1
ATOM 5568 C C . GLY A 1 769 ? -11.010 -10.366 -15.111 1.00 77.00 769 GLY A C 1
ATOM 5569 O O . GLY A 1 769 ? -12.062 -10.062 -14.557 1.00 77.00 769 GLY A O 1
ATOM 5570 N N . GLU A 1 770 ? -10.094 -11.163 -14.557 1.00 87.00 770 GLU A N 1
ATOM 5571 C CA . GLU A 1 770 ? -10.205 -11.808 -13.243 1.00 87.00 770 GLU A CA 1
ATOM 5572 C C . GLU A 1 770 ? -9.458 -11.024 -12.155 1.00 87.00 770 GLU A C 1
ATOM 5574 O O . GLU A 1 770 ? -8.541 -10.243 -12.441 1.00 87.00 770 GLU A O 1
ATOM 5579 N N . VAL A 1 771 ? -9.805 -11.267 -10.888 1.00 91.88 771 VAL A N 1
ATOM 5580 C CA . VAL A 1 771 ? -9.064 -10.727 -9.743 1.00 91.88 771 VAL A CA 1
ATOM 5581 C C . VAL A 1 771 ? -7.947 -11.691 -9.365 1.00 91.88 771 VAL A C 1
ATOM 5583 O O . VAL A 1 771 ? -8.188 -12.866 -9.086 1.00 91.88 771 VAL A O 1
ATOM 5586 N N . ARG A 1 772 ? -6.715 -11.186 -9.294 1.00 91.88 772 ARG A N 1
ATOM 5587 C CA . ARG A 1 772 ? -5.552 -11.929 -8.804 1.00 91.88 772 ARG A CA 1
ATOM 5588 C C . ARG A 1 772 ? -5.033 -11.324 -7.510 1.00 91.88 772 ARG A C 1
ATOM 5590 O O . ARG A 1 772 ? -5.048 -10.106 -7.340 1.00 91.88 772 ARG A O 1
ATOM 5597 N N . LEU A 1 773 ? -4.567 -12.176 -6.602 1.00 93.50 773 LEU A N 1
ATOM 5598 C CA . LEU A 1 773 ? -4.032 -11.774 -5.302 1.00 93.50 773 LEU A CA 1
ATOM 5599 C C . LEU A 1 773 ? -2.794 -12.605 -4.957 1.00 93.50 773 LEU A C 1
ATOM 5601 O O . LEU A 1 773 ? -2.814 -13.830 -5.067 1.00 93.50 773 LEU A O 1
ATOM 5605 N N . GLN A 1 774 ? -1.717 -11.965 -4.497 1.00 93.12 774 GLN A N 1
ATOM 5606 C CA . GLN A 1 774 ? -0.552 -12.677 -3.968 1.00 93.12 774 GLN A CA 1
ATOM 5607 C C . GLN A 1 774 ? -0.612 -12.741 -2.442 1.00 93.12 774 GLN A C 1
ATOM 5609 O O . GLN A 1 774 ? -0.541 -11.712 -1.779 1.00 93.12 774 GLN A O 1
ATOM 5614 N N . ALA A 1 775 ? -0.748 -13.939 -1.872 1.00 94.44 775 ALA A N 1
ATOM 5615 C CA . ALA A 1 775 ? -1.041 -14.086 -0.447 1.00 94.44 775 ALA A CA 1
ATOM 5616 C C . ALA A 1 775 ? 0.154 -13.718 0.454 1.00 94.44 775 ALA A C 1
ATOM 5618 O O . ALA A 1 775 ? 1.249 -14.259 0.307 1.00 94.44 775 ALA A O 1
ATOM 5619 N N . THR A 1 776 ? -0.080 -12.861 1.452 1.00 93.94 776 THR A N 1
ATOM 5620 C CA . THR A 1 776 ? 0.872 -12.544 2.537 1.00 93.94 776 THR A CA 1
ATOM 5621 C C . THR A 1 776 ? 0.427 -13.131 3.878 1.00 93.94 776 THR A C 1
ATOM 5623 O O . THR A 1 776 ? 1.259 -13.540 4.697 1.00 93.94 776 THR A O 1
ATOM 5626 N N . ALA A 1 777 ? -0.887 -13.217 4.095 1.00 94.56 777 ALA A N 1
ATOM 5627 C CA . ALA A 1 777 ? -1.505 -13.855 5.250 1.00 94.56 777 ALA A CA 1
ATOM 5628 C C . ALA A 1 777 ? -2.876 -14.448 4.898 1.00 94.56 777 ALA A C 1
ATOM 5630 O O . ALA A 1 777 ? -3.529 -14.029 3.941 1.00 94.56 777 ALA A O 1
ATOM 5631 N N . ILE A 1 778 ? -3.328 -15.408 5.701 1.00 94.88 778 ILE A N 1
ATOM 5632 C CA . ILE A 1 778 ? -4.604 -16.109 5.522 1.00 94.88 778 ILE A CA 1
ATOM 5633 C C . ILE A 1 778 ? -5.286 -16.337 6.875 1.00 94.88 778 ILE A C 1
ATOM 5635 O O . ILE A 1 778 ? -4.630 -16.622 7.879 1.00 94.88 778 ILE A O 1
ATOM 5639 N N . VAL A 1 779 ? -6.610 -16.205 6.913 1.00 95.12 779 VAL A N 1
ATOM 5640 C CA . VAL A 1 779 ? -7.445 -16.487 8.086 1.00 95.12 779 VAL A CA 1
ATOM 5641 C C . VAL A 1 779 ? -8.293 -17.713 7.796 1.00 95.12 779 VAL A C 1
ATOM 5643 O O . VAL A 1 779 ? -9.089 -17.718 6.860 1.00 95.12 779 VAL A O 1
ATOM 5646 N N . CYS A 1 780 ? -8.138 -18.736 8.629 1.00 94.44 780 CYS A N 1
ATOM 5647 C CA . CYS A 1 780 ? -8.987 -19.921 8.672 1.00 94.44 780 CYS A CA 1
ATOM 5648 C C . CYS A 1 780 ? -9.877 -19.867 9.921 1.00 94.44 780 CYS A C 1
ATOM 5650 O O . CYS A 1 780 ? -9.559 -19.168 10.886 1.00 94.44 780 CYS A O 1
ATOM 5652 N N . ALA A 1 781 ? -10.952 -20.655 9.942 1.00 92.69 781 ALA A N 1
ATOM 5653 C CA . ALA A 1 781 ? -11.928 -20.673 11.036 1.00 92.69 781 ALA A CA 1
ATOM 5654 C C . ALA A 1 781 ? -11.325 -20.846 12.448 1.00 92.69 781 ALA A C 1
ATOM 5656 O O . ALA A 1 781 ? -11.877 -20.328 13.418 1.00 92.69 781 ALA A O 1
ATOM 5657 N N . GLN A 1 782 ? -10.195 -21.551 12.580 1.00 92.00 782 GLN A N 1
ATOM 5658 C CA . GLN A 1 782 ? -9.527 -21.782 13.867 1.00 92.00 782 GLN A CA 1
ATOM 5659 C C . GLN A 1 782 ? -8.343 -20.835 14.143 1.00 92.00 782 GLN A C 1
ATOM 5661 O O . GLN A 1 782 ? -7.997 -20.624 15.308 1.00 92.00 782 GLN A O 1
ATOM 5666 N N . ARG A 1 783 ? -7.685 -20.284 13.111 1.00 90.75 783 ARG A N 1
ATOM 5667 C CA . ARG A 1 783 ? -6.423 -19.532 13.252 1.00 90.75 783 ARG A CA 1
ATOM 5668 C C . ARG A 1 783 ? -6.145 -18.593 12.070 1.00 90.75 783 ARG A C 1
ATOM 5670 O O . ARG A 1 783 ? -6.416 -18.926 10.922 1.00 90.75 783 ARG A O 1
ATOM 5677 N N . ALA A 1 784 ? -5.508 -17.460 12.369 1.00 91.62 784 ALA A N 1
ATOM 5678 C CA . ALA A 1 784 ? -4.858 -16.582 11.397 1.00 91.62 784 ALA A CA 1
ATOM 5679 C C . ALA A 1 784 ? -3.351 -16.895 11.262 1.00 91.62 784 ALA A C 1
ATOM 5681 O O . ALA A 1 784 ? -2.699 -17.258 12.248 1.00 91.62 784 ALA A O 1
ATOM 5682 N N . LEU A 1 785 ? -2.809 -16.765 10.049 1.00 90.75 785 LEU A N 1
ATOM 5683 C CA . LEU A 1 785 ? -1.457 -17.189 9.673 1.00 90.75 785 LEU A CA 1
ATOM 5684 C C . LEU A 1 785 ? -0.767 -16.124 8.813 1.00 90.75 785 LEU A C 1
ATOM 5686 O O . LEU A 1 785 ? -1.195 -15.868 7.687 1.00 90.75 785 LEU A O 1
ATOM 5690 N N . ALA A 1 786 ? 0.350 -15.569 9.281 1.00 93.19 786 ALA A N 1
ATOM 5691 C CA . ALA A 1 786 ? 1.311 -14.892 8.417 1.00 93.19 786 ALA A CA 1
ATOM 5692 C C . ALA A 1 786 ? 2.180 -15.936 7.705 1.00 93.19 786 ALA A C 1
ATOM 5694 O O . ALA A 1 786 ? 2.877 -16.722 8.353 1.00 93.19 786 ALA A O 1
ATOM 5695 N N . LEU A 1 787 ? 2.161 -15.954 6.371 1.00 92.94 787 LEU A N 1
ATOM 5696 C CA . LEU A 1 787 ? 2.744 -17.057 5.597 1.00 92.94 787 LEU A CA 1
ATOM 5697 C C . LEU A 1 787 ? 4.278 -17.101 5.729 1.00 92.94 787 LEU A C 1
ATOM 5699 O O . LEU A 1 787 ? 4.848 -18.163 5.962 1.00 92.94 787 LEU A O 1
ATOM 5703 N N . ALA A 1 788 ? 4.943 -15.942 5.751 1.00 90.31 788 ALA A N 1
ATOM 5704 C CA . ALA A 1 788 ? 6.392 -15.836 5.959 1.00 90.31 788 ALA A CA 1
ATOM 5705 C C . ALA A 1 788 ? 6.901 -16.338 7.334 1.00 90.31 788 ALA A C 1
ATOM 5707 O O . ALA A 1 788 ? 8.093 -16.606 7.500 1.00 90.31 788 ALA A O 1
ATOM 5708 N N . ALA A 1 789 ? 6.016 -16.476 8.329 1.00 87.88 789 ALA A N 1
ATOM 5709 C CA . ALA A 1 789 ? 6.358 -16.971 9.665 1.00 87.88 789 ALA A CA 1
ATOM 5710 C C . ALA A 1 789 ? 6.197 -18.495 9.823 1.00 87.88 789 ALA A C 1
ATOM 5712 O O . ALA A 1 789 ? 6.520 -19.027 10.890 1.00 87.88 789 ALA A O 1
ATOM 5713 N N . GLN A 1 790 ? 5.674 -19.197 8.810 1.00 87.62 790 GLN A N 1
ATOM 5714 C CA . GLN A 1 790 ? 5.301 -20.604 8.953 1.00 87.62 790 GLN A CA 1
ATOM 5715 C C . GLN A 1 790 ? 6.521 -21.541 9.014 1.00 87.62 790 GLN A C 1
ATOM 5717 O O . GLN A 1 790 ? 7.525 -21.316 8.329 1.00 87.62 790 GLN A O 1
ATOM 5722 N N . PRO A 1 791 ? 6.462 -22.590 9.858 1.00 80.62 791 PRO A N 1
ATOM 5723 C CA . PRO A 1 791 ? 7.549 -23.547 10.003 1.00 80.62 791 PRO A CA 1
ATOM 5724 C C . PRO A 1 791 ? 7.679 -24.420 8.753 1.00 80.62 791 PRO A C 1
ATOM 5726 O O . PRO A 1 791 ? 6.683 -24.801 8.144 1.00 80.62 791 PRO A O 1
ATOM 5729 N N . VAL A 1 792 ? 8.913 -24.803 8.422 1.00 71.50 792 VAL A N 1
ATOM 5730 C CA . VAL A 1 792 ? 9.192 -25.745 7.330 1.00 71.50 792 VAL A CA 1
ATOM 5731 C C . VAL A 1 792 ? 8.747 -27.148 7.746 1.00 71.50 792 VAL A C 1
ATOM 5733 O O . VAL A 1 792 ? 9.440 -27.835 8.497 1.00 71.50 792 VAL A O 1
ATOM 5736 N N . ALA A 1 793 ? 7.573 -27.555 7.276 1.00 77.38 793 ALA A N 1
ATOM 5737 C CA . ALA A 1 793 ? 7.005 -28.882 7.462 1.00 77.38 793 ALA A CA 1
ATOM 5738 C C . ALA A 1 793 ? 6.381 -29.306 6.121 1.00 77.38 793 ALA A C 1
ATOM 5740 O O . ALA A 1 793 ? 5.273 -28.855 5.829 1.00 77.38 793 ALA A O 1
ATOM 5741 N N . PRO A 1 794 ? 7.090 -30.109 5.302 1.00 77.12 794 PRO A N 1
ATOM 5742 C CA . PRO A 1 794 ? 6.721 -30.337 3.910 1.00 77.12 794 PRO A CA 1
ATOM 5743 C C . PRO A 1 794 ? 5.375 -31.051 3.785 1.00 77.12 794 PRO A C 1
ATOM 5745 O O . PRO A 1 794 ? 5.143 -32.069 4.445 1.00 77.12 794 PRO A O 1
ATOM 5748 N N . GLN A 1 795 ? 4.516 -30.554 2.898 1.00 79.00 795 GLN A N 1
ATOM 5749 C CA . GLN A 1 795 ? 3.225 -31.159 2.576 1.00 79.00 795 GLN A CA 1
ATOM 5750 C C . GLN A 1 795 ? 3.209 -31.738 1.154 1.00 79.00 795 GLN A C 1
ATOM 5752 O O . GLN A 1 795 ? 3.798 -31.198 0.222 1.00 79.00 795 GLN A O 1
ATOM 5757 N N . THR A 1 796 ? 2.479 -32.841 0.964 1.00 84.06 796 THR A N 1
ATOM 5758 C CA . THR A 1 796 ? 2.125 -33.309 -0.384 1.00 84.06 796 THR A CA 1
ATOM 5759 C C . THR A 1 796 ? 1.089 -32.369 -0.999 1.00 84.06 796 THR A C 1
ATOM 5761 O O . THR A 1 796 ? -0.012 -32.232 -0.466 1.00 84.06 796 THR A O 1
ATOM 5764 N N . MET A 1 797 ? 1.437 -31.740 -2.118 1.00 87.62 797 MET A N 1
ATOM 5765 C CA . MET A 1 797 ? 0.549 -30.850 -2.867 1.00 87.62 797 MET A CA 1
ATOM 5766 C C . MET A 1 797 ? 0.027 -31.555 -4.129 1.00 87.62 797 MET A C 1
ATOM 5768 O O . MET A 1 797 ? 0.788 -32.298 -4.755 1.00 87.62 797 MET A O 1
ATOM 5772 N N . PRO A 1 798 ? -1.236 -31.330 -4.536 1.00 89.12 798 PRO A N 1
ATOM 5773 C CA . PRO A 1 798 ? -1.679 -31.673 -5.880 1.00 89.12 798 PRO A CA 1
ATOM 5774 C C . PRO A 1 798 ? -0.846 -30.886 -6.900 1.00 89.12 798 PRO A C 1
ATOM 5776 O O . PRO A 1 798 ? -0.605 -29.692 -6.730 1.00 89.12 798 PRO A O 1
ATOM 5779 N N . SER A 1 799 ? -0.411 -31.552 -7.965 1.00 83.88 799 SER A N 1
ATOM 5780 C CA . SER A 1 799 ? 0.222 -30.908 -9.117 1.00 83.88 799 SER A CA 1
ATOM 5781 C C . SER A 1 799 ? -0.752 -30.977 -10.280 1.00 83.88 799 SER A C 1
ATOM 5783 O O . SER A 1 799 ? -1.292 -32.047 -10.558 1.00 83.88 799 SER A O 1
ATOM 5785 N N . ALA A 1 800 ? -0.949 -29.857 -10.966 1.00 71.06 800 ALA A N 1
ATOM 5786 C CA . ALA A 1 800 ? -1.532 -29.855 -12.298 1.00 71.06 800 ALA A CA 1
ATOM 5787 C C . ALA A 1 800 ? -0.387 -29.867 -13.316 1.00 71.06 800 ALA A C 1
ATOM 5789 O O . ALA A 1 800 ? 0.660 -29.258 -13.077 1.00 71.06 800 ALA A O 1
ATOM 5790 N N . GLU A 1 801 ? -0.575 -30.547 -14.444 1.00 59.84 801 GLU A N 1
ATOM 5791 C CA . GLU A 1 801 ? 0.210 -30.228 -15.635 1.00 59.84 801 GLU A CA 1
ATOM 5792 C C . GLU A 1 801 ? -0.185 -28.810 -16.067 1.00 59.84 801 GLU A C 1
ATOM 5794 O O . GLU A 1 801 ? -1.366 -28.454 -16.024 1.00 59.84 801 GLU A O 1
ATOM 5799 N N . ALA A 1 802 ? 0.796 -27.969 -16.404 1.00 56.03 802 ALA A N 1
ATOM 5800 C CA . ALA A 1 802 ? 0.508 -26.624 -16.883 1.00 56.03 802 ALA A CA 1
ATOM 5801 C C . ALA A 1 802 ? -0.315 -26.743 -18.172 1.00 56.03 802 ALA A C 1
ATOM 5803 O O . ALA A 1 802 ? 0.159 -27.323 -19.145 1.00 56.03 802 ALA A O 1
ATOM 5804 N N . GLY A 1 803 ? -1.550 -26.238 -18.163 1.00 52.91 803 GLY A N 1
ATOM 5805 C CA . GLY A 1 803 ? -2.389 -26.262 -19.355 1.00 52.91 803 GLY A CA 1
ATOM 5806 C C . GLY A 1 803 ? -1.731 -25.454 -20.471 1.00 52.91 803 GLY A C 1
ATOM 5807 O O . GLY A 1 803 ? -1.440 -24.277 -20.271 1.00 52.91 803 GLY A O 1
ATOM 5808 N N . ASP A 1 804 ? -1.537 -26.073 -21.638 1.00 47.25 804 ASP A N 1
ATOM 5809 C CA . ASP A 1 804 ? -0.896 -25.469 -22.821 1.00 47.25 804 ASP A CA 1
ATOM 5810 C C . ASP A 1 804 ? -1.674 -24.272 -23.424 1.00 47.25 804 ASP A C 1
ATOM 5812 O O . ASP A 1 804 ? -1.242 -23.674 -24.410 1.00 47.25 804 ASP A O 1
ATOM 5816 N N . ASP A 1 805 ? -2.820 -23.902 -22.844 1.00 51.31 805 ASP A N 1
ATOM 5817 C CA . ASP A 1 805 ? -3.708 -22.827 -23.302 1.00 51.31 805 ASP A CA 1
ATOM 5818 C C . ASP A 1 805 ? -3.244 -21.448 -22.776 1.00 51.31 805 ASP A C 1
ATOM 5820 O O . ASP A 1 805 ? -3.970 -20.701 -22.114 1.00 51.31 805 ASP A O 1
ATOM 5824 N N . GLU A 1 806 ? -1.971 -21.115 -23.021 1.00 61.75 806 GLU A N 1
ATOM 5825 C CA . GLU A 1 806 ? -1.394 -19.827 -22.631 1.00 61.75 806 GLU A CA 1
ATOM 5826 C C . GLU A 1 806 ? -1.874 -18.723 -23.592 1.00 61.75 806 GLU A C 1
ATOM 5828 O O . GLU A 1 806 ? -1.386 -18.587 -24.717 1.00 61.75 806 GLU A O 1
ATOM 5833 N N . ASP A 1 807 ? -2.857 -17.929 -23.144 1.00 78.56 807 ASP A N 1
ATOM 5834 C CA . ASP A 1 807 ? -3.451 -16.827 -23.912 1.00 78.56 807 ASP A CA 1
ATOM 5835 C C . ASP A 1 807 ? -2.376 -15.942 -24.569 1.00 78.56 807 ASP A C 1
ATOM 5837 O O . ASP A 1 807 ? -1.585 -15.261 -23.907 1.00 78.56 807 ASP A O 1
ATOM 5841 N N . LEU A 1 808 ? -2.409 -15.906 -25.906 1.00 84.00 808 LEU A N 1
ATOM 5842 C CA . LEU A 1 808 ? -1.499 -15.138 -26.752 1.00 84.00 808 LEU A CA 1
ATOM 5843 C C . LEU A 1 808 ? -1.394 -13.667 -26.320 1.00 84.00 808 LEU A C 1
ATOM 5845 O O . LEU A 1 808 ? -0.323 -13.067 -26.447 1.00 84.00 808 LEU A O 1
ATOM 5849 N N . ARG A 1 809 ? -2.485 -13.069 -25.823 1.00 86.88 809 ARG A N 1
ATOM 5850 C CA . ARG A 1 809 ? -2.493 -11.687 -25.327 1.00 86.88 809 ARG A CA 1
ATOM 5851 C C . ARG A 1 809 ? -1.690 -11.560 -24.042 1.00 86.88 809 ARG A C 1
ATOM 5853 O O . ARG A 1 809 ? -0.832 -10.683 -23.960 1.00 86.88 809 ARG A O 1
ATOM 5860 N N . ALA A 1 810 ? -1.926 -12.440 -23.077 1.00 82.25 810 ALA A N 1
ATOM 5861 C CA . ALA A 1 810 ? -1.206 -12.460 -21.810 1.00 82.25 810 ALA A CA 1
ATOM 5862 C C . ALA A 1 810 ? 0.297 -12.678 -22.006 1.00 82.25 810 ALA A C 1
ATOM 5864 O O . ALA A 1 810 ? 1.099 -11.891 -21.497 1.00 82.25 810 ALA A O 1
ATOM 5865 N N . LEU A 1 811 ? 0.673 -13.656 -22.835 1.00 84.56 811 LEU A N 1
ATOM 5866 C CA . LEU A 1 811 ? 2.064 -13.921 -23.201 1.00 84.56 811 LEU A CA 1
ATOM 5867 C C . LEU A 1 811 ? 2.716 -12.701 -23.875 1.00 84.56 811 LEU A C 1
ATOM 5869 O O . LEU A 1 811 ? 3.842 -12.327 -23.540 1.00 84.56 811 LEU A O 1
ATOM 5873 N N . ALA A 1 812 ? 2.009 -12.036 -24.796 1.00 89.94 812 ALA A N 1
ATOM 5874 C CA . ALA A 1 812 ? 2.504 -10.832 -25.462 1.00 89.94 812 ALA A CA 1
ATOM 5875 C C . ALA A 1 812 ? 2.745 -9.670 -24.480 1.00 89.94 812 ALA A C 1
ATOM 5877 O O . ALA A 1 812 ? 3.764 -8.987 -24.577 1.00 89.94 812 ALA A O 1
ATOM 5878 N N . LEU A 1 813 ? 1.850 -9.461 -23.510 1.00 90.06 813 LEU A N 1
ATOM 5879 C CA . LEU A 1 813 ? 1.988 -8.408 -22.498 1.00 90.06 813 LEU A CA 1
ATOM 5880 C C . LEU A 1 813 ? 3.105 -8.718 -21.491 1.00 90.06 813 LEU A C 1
ATOM 5882 O O . LEU A 1 813 ? 3.954 -7.859 -21.234 1.00 90.06 813 LEU A O 1
ATOM 5886 N N . GLN A 1 814 ? 3.159 -9.948 -20.972 1.00 86.31 814 GLN A N 1
ATOM 5887 C CA . GLN A 1 814 ? 4.173 -10.386 -20.010 1.00 86.31 814 GLN A CA 1
ATOM 5888 C C . GLN A 1 814 ? 5.584 -10.304 -20.604 1.00 86.31 814 GLN A C 1
ATOM 5890 O O . GLN A 1 814 ? 6.479 -9.714 -19.993 1.00 86.31 814 GLN A O 1
ATOM 5895 N N . ASN A 1 815 ? 5.772 -10.800 -21.830 1.00 89.06 815 ASN A N 1
ATOM 5896 C CA . ASN A 1 815 ? 7.047 -10.691 -22.538 1.00 89.06 815 ASN A CA 1
ATOM 5897 C C . ASN A 1 815 ? 7.418 -9.224 -22.836 1.00 89.06 815 ASN A C 1
ATOM 5899 O O . ASN A 1 815 ? 8.598 -8.881 -22.852 1.00 89.06 815 ASN A O 1
ATOM 5903 N N . GLY A 1 816 ? 6.436 -8.338 -23.040 1.00 91.00 816 GLY A N 1
ATOM 5904 C CA . GLY A 1 816 ? 6.672 -6.914 -23.297 1.00 91.00 816 GLY A CA 1
ATOM 5905 C C . GLY A 1 816 ? 7.214 -6.187 -22.066 1.00 91.00 816 GLY A C 1
ATOM 5906 O O . GLY A 1 816 ? 8.200 -5.452 -22.155 1.00 91.00 816 GLY A O 1
ATOM 5907 N N . LEU A 1 817 ? 6.617 -6.449 -20.900 1.00 90.44 817 LEU A N 1
ATOM 5908 C CA . LEU A 1 817 ? 7.098 -5.950 -19.610 1.00 90.44 817 LEU A CA 1
ATOM 5909 C C . LEU A 1 817 ? 8.468 -6.547 -19.250 1.00 90.44 817 LEU A C 1
ATOM 5911 O O . LEU A 1 817 ? 9.359 -5.820 -18.809 1.00 90.44 817 LEU A O 1
ATOM 5915 N N . HIS A 1 818 ? 8.680 -7.840 -19.519 1.00 90.19 818 HIS A N 1
ATOM 5916 C CA . HIS A 1 818 ? 9.985 -8.479 -19.345 1.00 90.19 818 HIS A CA 1
ATOM 5917 C C . HIS A 1 818 ? 11.068 -7.804 -20.205 1.00 90.19 818 HIS A C 1
ATOM 5919 O O . HIS A 1 818 ? 12.113 -7.425 -19.674 1.00 90.19 818 HIS A O 1
ATOM 5925 N N . HIS A 1 819 ? 10.805 -7.550 -21.492 1.00 90.25 819 HIS A N 1
ATOM 5926 C CA . HIS A 1 819 ? 11.729 -6.827 -22.371 1.00 90.25 819 HIS A CA 1
ATOM 5927 C C . HIS A 1 819 ? 12.057 -5.416 -21.862 1.00 90.25 819 HIS A C 1
ATOM 5929 O O . HIS A 1 819 ? 13.227 -5.036 -21.859 1.00 90.25 819 HIS A O 1
ATOM 5935 N N . LEU A 1 820 ? 11.070 -4.648 -21.384 1.00 93.62 820 LEU A N 1
ATOM 5936 C CA . LEU A 1 820 ? 11.329 -3.346 -20.755 1.00 93.62 820 LEU A CA 1
ATOM 5937 C C . LEU A 1 820 ? 12.252 -3.468 -19.536 1.00 93.62 820 LEU A C 1
ATOM 5939 O O . LEU A 1 820 ? 13.152 -2.645 -19.367 1.00 93.62 820 LEU A O 1
ATOM 5943 N N . SER A 1 821 ? 12.068 -4.507 -18.721 1.00 93.94 821 SER A N 1
ATOM 5944 C CA . SER A 1 821 ? 12.878 -4.732 -17.521 1.00 93.94 821 SER A CA 1
ATOM 5945 C C . SER A 1 821 ? 14.339 -5.073 -17.834 1.00 93.94 821 SER A C 1
ATOM 5947 O O . SER A 1 821 ? 15.243 -4.532 -17.198 1.00 93.94 821 SER A O 1
ATOM 5949 N N . VAL A 1 822 ? 14.588 -5.879 -18.873 1.00 92.19 822 VAL A N 1
ATOM 5950 C CA . VAL A 1 822 ? 15.942 -6.182 -19.370 1.00 92.19 822 VAL A CA 1
ATOM 5951 C C . VAL A 1 822 ? 16.601 -4.921 -19.937 1.00 92.19 822 VAL A C 1
ATOM 5953 O O . VAL A 1 822 ? 17.747 -4.620 -19.609 1.00 92.19 822 VAL A O 1
ATOM 5956 N N . LEU A 1 823 ? 15.866 -4.128 -20.724 1.00 92.50 823 LEU A N 1
ATOM 5957 C CA . LEU A 1 823 ? 16.387 -2.894 -21.322 1.00 92.50 823 LEU A CA 1
ATOM 5958 C C . LEU A 1 823 ? 16.748 -1.827 -20.287 1.00 92.50 823 LEU A C 1
ATOM 5960 O O . LEU A 1 823 ? 17.761 -1.150 -20.452 1.00 92.50 823 LEU A O 1
ATOM 5964 N N . LEU A 1 824 ? 15.956 -1.681 -19.223 1.00 95.12 824 LEU A N 1
ATOM 5965 C CA . LEU A 1 824 ? 16.263 -0.760 -18.129 1.00 95.12 824 LEU A CA 1
ATOM 5966 C C . LEU A 1 824 ? 17.414 -1.272 -17.252 1.00 95.12 824 LEU A C 1
ATOM 5968 O O . LEU A 1 824 ? 18.231 -0.483 -16.783 1.00 95.12 824 LEU A O 1
ATOM 5972 N N . ARG A 1 825 ? 17.508 -2.589 -17.042 1.00 94.69 825 ARG A N 1
ATOM 5973 C CA . ARG A 1 825 ? 18.576 -3.214 -16.255 1.00 94.69 825 ARG A CA 1
ATOM 5974 C C . ARG A 1 825 ? 19.942 -3.084 -16.930 1.00 94.69 825 ARG A C 1
ATOM 5976 O O . ARG A 1 825 ? 20.878 -2.585 -16.305 1.00 94.69 825 ARG A O 1
ATOM 5983 N N . ASP A 1 826 ? 20.037 -3.517 -18.183 1.00 92.19 826 ASP A N 1
ATOM 5984 C CA . ASP A 1 826 ? 21.310 -3.681 -18.894 1.00 92.19 826 ASP A CA 1
ATOM 5985 C C . ASP A 1 826 ? 21.631 -2.496 -19.827 1.00 92.19 826 ASP A C 1
ATOM 5987 O O . ASP A 1 826 ? 22.762 -2.363 -20.286 1.00 92.19 826 ASP A O 1
ATOM 5991 N N . GLY A 1 827 ? 20.662 -1.609 -20.079 1.00 92.44 827 GLY A N 1
ATOM 5992 C CA . GLY A 1 827 ? 20.822 -0.390 -20.873 1.00 92.44 827 GLY A CA 1
ATOM 5993 C C . GLY A 1 827 ? 20.623 -0.612 -22.370 1.00 92.44 827 GLY A C 1
ATOM 5994 O O . GLY A 1 827 ? 21.169 -1.542 -22.966 1.00 92.44 827 GLY A O 1
ATOM 5995 N N . MET A 1 828 ? 19.864 0.277 -23.017 1.00 91.00 828 MET A N 1
ATOM 5996 C CA . MET A 1 828 ? 19.574 0.201 -24.454 1.00 91.00 828 MET A CA 1
ATOM 5997 C C . MET A 1 828 ? 20.822 0.282 -25.349 1.00 91.00 828 MET A C 1
ATOM 5999 O O . MET A 1 828 ? 20.818 -0.264 -26.449 1.00 91.00 828 MET A O 1
ATOM 6003 N N . ARG A 1 829 ? 21.893 0.955 -24.908 1.00 88.56 829 ARG A N 1
ATOM 6004 C CA . ARG A 1 829 ? 23.134 1.131 -25.691 1.00 88.56 829 ARG A CA 1
ATOM 6005 C C . ARG A 1 829 ? 24.078 -0.062 -25.631 1.00 88.56 829 ARG A C 1
ATOM 6007 O O . ARG A 1 829 ? 24.974 -0.161 -26.465 1.00 88.56 829 ARG A O 1
ATOM 6014 N N . HIS A 1 830 ? 23.880 -0.952 -24.666 1.00 88.19 830 HIS A N 1
ATOM 6015 C CA . HIS A 1 830 ? 24.679 -2.165 -24.493 1.00 88.19 830 HIS A CA 1
ATOM 6016 C C . HIS A 1 830 ? 24.012 -3.398 -25.123 1.00 88.19 830 HIS A C 1
ATOM 6018 O O . HIS A 1 830 ? 24.591 -4.483 -25.125 1.00 88.19 830 HIS A O 1
ATOM 6024 N N . GLN A 1 831 ? 22.827 -3.227 -25.717 1.00 83.25 831 GLN A N 1
ATOM 6025 C CA . GLN A 1 831 ? 22.137 -4.275 -26.459 1.00 83.25 831 GLN A CA 1
ATOM 6026 C C . GLN A 1 831 ? 22.847 -4.585 -27.784 1.00 83.25 831 GLN A C 1
ATOM 6028 O O . GLN A 1 831 ? 23.175 -3.689 -28.564 1.00 83.25 831 GLN A O 1
ATOM 6033 N N . GLY A 1 832 ? 23.052 -5.874 -28.062 1.00 75.81 832 GLY A N 1
ATOM 6034 C CA . GLY A 1 832 ? 23.605 -6.341 -29.334 1.00 75.81 832 GLY A CA 1
ATOM 6035 C C . GLY A 1 832 ? 22.617 -6.221 -30.502 1.00 75.81 832 GLY A C 1
ATOM 6036 O O . GLY A 1 832 ? 21.422 -6.000 -30.316 1.00 75.81 832 GLY A O 1
ATOM 6037 N N . GLY A 1 833 ? 23.097 -6.442 -31.731 1.00 73.81 833 GLY A N 1
ATOM 6038 C CA . GLY A 1 833 ? 22.271 -6.337 -32.947 1.00 73.81 833 GLY A CA 1
ATOM 6039 C C . GLY A 1 833 ? 21.047 -7.268 -32.994 1.00 73.81 833 GLY A C 1
ATOM 6040 O O . GLY A 1 833 ? 20.080 -6.967 -33.692 1.00 73.81 833 GLY A O 1
ATOM 6041 N N . SER A 1 834 ? 21.049 -8.354 -32.214 1.00 82.06 834 SER A N 1
ATOM 6042 C CA . SER A 1 834 ? 19.907 -9.263 -32.034 1.00 82.06 834 SER A CA 1
ATOM 6043 C C . SER A 1 834 ? 18.706 -8.614 -31.337 1.00 82.06 834 SER A C 1
ATOM 6045 O O . SER A 1 834 ? 17.574 -9.043 -31.559 1.00 82.06 834 SER A O 1
ATOM 6047 N N . TRP A 1 835 ? 18.906 -7.560 -30.536 1.00 85.00 835 TRP A N 1
ATOM 6048 C CA . TRP A 1 835 ? 17.807 -6.869 -29.858 1.00 85.00 835 TRP A CA 1
ATOM 6049 C C . TRP A 1 835 ? 16.837 -6.214 -30.845 1.00 85.00 835 TRP A C 1
ATOM 6051 O O . TRP A 1 835 ? 15.629 -6.373 -30.699 1.00 85.00 835 TRP A O 1
ATOM 6061 N N . SER A 1 836 ? 17.341 -5.542 -31.884 1.00 84.81 836 SER A N 1
ATOM 6062 C CA . SER A 1 836 ? 16.496 -4.922 -32.916 1.00 84.81 836 SER A CA 1
ATOM 6063 C C . SER A 1 836 ? 15.591 -5.941 -33.616 1.00 84.81 836 SER A C 1
ATOM 6065 O O . SER A 1 836 ? 14.452 -5.623 -33.955 1.00 84.81 836 SER A O 1
ATOM 6067 N N . GLN A 1 837 ? 16.082 -7.171 -33.802 1.00 87.50 837 GLN A N 1
ATOM 6068 C CA . GLN A 1 837 ? 15.305 -8.280 -34.348 1.00 87.50 837 GLN A CA 1
ATOM 6069 C C . GLN A 1 837 ? 14.262 -8.784 -33.338 1.00 87.50 837 GLN A C 1
ATOM 6071 O O . GLN A 1 837 ? 13.080 -8.815 -33.670 1.00 87.50 837 GLN A O 1
ATOM 6076 N N . SER A 1 838 ? 14.661 -9.081 -32.096 1.00 87.00 838 SER A N 1
ATOM 6077 C CA . SER A 1 838 ? 13.741 -9.515 -31.029 1.00 87.00 838 SER A CA 1
ATOM 6078 C C . SER A 1 838 ? 12.622 -8.492 -30.768 1.00 87.00 838 SER A C 1
ATOM 6080 O O . SER A 1 838 ? 11.447 -8.848 -30.679 1.00 87.00 838 SER A O 1
ATOM 6082 N N . ALA A 1 839 ? 12.942 -7.195 -30.755 1.00 87.25 839 ALA A N 1
ATOM 6083 C CA . ALA A 1 839 ? 11.958 -6.121 -30.628 1.00 87.25 839 ALA A CA 1
ATOM 6084 C C . ALA A 1 839 ? 10.967 -6.088 -31.808 1.00 87.25 839 ALA A C 1
ATOM 6086 O O . ALA A 1 839 ? 9.784 -5.810 -31.606 1.00 87.25 839 ALA A O 1
ATOM 6087 N N . ALA A 1 840 ? 11.415 -6.398 -33.030 1.00 89.94 840 ALA A N 1
ATOM 6088 C CA . ALA A 1 840 ? 10.549 -6.490 -34.203 1.00 89.94 840 ALA A CA 1
ATOM 6089 C C . ALA A 1 840 ? 9.663 -7.750 -34.181 1.00 89.94 840 ALA A C 1
ATOM 6091 O O . ALA A 1 840 ? 8.474 -7.661 -34.488 1.00 89.94 840 ALA A O 1
ATOM 6092 N N . GLU A 1 841 ? 10.204 -8.902 -33.781 1.00 92.00 841 GLU A N 1
ATOM 6093 C CA . GLU A 1 841 ? 9.465 -10.161 -33.598 1.00 92.00 841 GLU A CA 1
ATOM 6094 C C . GLU A 1 841 ? 8.397 -10.017 -32.504 1.00 92.00 841 GLU A C 1
ATOM 6096 O O . GLU A 1 841 ? 7.224 -10.328 -32.719 1.00 92.00 841 GLU A O 1
ATOM 6101 N N . HIS A 1 842 ? 8.754 -9.417 -31.369 1.00 91.62 842 HIS A N 1
ATOM 6102 C CA . HIS A 1 842 ? 7.812 -9.104 -30.302 1.00 91.62 842 HIS A CA 1
ATOM 6103 C C . HIS A 1 842 ? 6.768 -8.059 -30.736 1.00 91.62 842 HIS A C 1
ATOM 6105 O O . HIS A 1 842 ? 5.585 -8.189 -30.421 1.00 91.62 842 HIS A O 1
ATOM 6111 N N . ALA A 1 843 ? 7.142 -7.041 -31.519 1.00 93.19 843 ALA A N 1
ATOM 6112 C CA . ALA A 1 843 ? 6.163 -6.110 -32.081 1.00 93.19 843 ALA A CA 1
ATOM 6113 C C . ALA A 1 843 ? 5.175 -6.813 -33.034 1.00 93.19 843 ALA A C 1
ATOM 6115 O O . ALA A 1 843 ? 4.010 -6.419 -33.099 1.00 93.19 843 ALA A O 1
ATOM 6116 N N . GLN A 1 844 ? 5.585 -7.870 -33.746 1.00 94.44 844 GLN A N 1
ATOM 6117 C CA . GLN A 1 844 ? 4.654 -8.710 -34.509 1.00 94.44 844 GLN A CA 1
ATOM 6118 C C . GLN A 1 844 ? 3.733 -9.526 -33.593 1.00 94.44 844 GLN A C 1
ATOM 6120 O O . GLN A 1 844 ? 2.538 -9.598 -33.878 1.00 94.44 844 GLN A O 1
ATOM 6125 N N . LEU A 1 845 ? 4.246 -10.085 -32.491 1.00 93.19 845 LEU A N 1
ATOM 6126 C CA . LEU A 1 845 ? 3.442 -10.779 -31.477 1.00 93.19 845 LEU A CA 1
ATOM 6127 C C . LEU A 1 845 ? 2.352 -9.857 -30.900 1.00 93.19 845 LEU A C 1
ATOM 6129 O O . LEU A 1 845 ? 1.173 -10.200 -30.959 1.00 93.19 845 LEU A O 1
ATOM 6133 N N . LEU A 1 846 ? 2.717 -8.643 -30.470 1.00 93.38 846 LEU A N 1
ATOM 6134 C CA . LEU A 1 846 ? 1.766 -7.624 -30.006 1.00 93.38 846 LEU A CA 1
ATOM 6135 C C . LEU A 1 846 ? 0.715 -7.275 -31.075 1.00 93.38 846 LEU A C 1
ATOM 6137 O O . LEU A 1 846 ? -0.462 -7.156 -30.747 1.00 93.38 846 LEU A O 1
ATOM 6141 N N . ARG A 1 847 ? 1.090 -7.155 -32.360 1.00 94.62 847 ARG A N 1
ATOM 6142 C CA . ARG A 1 847 ? 0.114 -6.922 -33.450 1.00 94.62 847 ARG A CA 1
ATOM 6143 C C . ARG A 1 847 ? -0.854 -8.091 -33.622 1.00 94.62 847 ARG A C 1
ATOM 6145 O O . ARG A 1 847 ? -2.040 -7.839 -33.799 1.00 94.62 847 ARG A O 1
ATOM 6152 N N . ARG A 1 848 ? -0.376 -9.340 -33.553 1.00 93.88 848 ARG A N 1
ATOM 6153 C CA . ARG A 1 848 ? -1.223 -10.548 -33.638 1.00 93.88 848 ARG A CA 1
ATOM 6154 C C . ARG A 1 848 ? -2.193 -10.650 -32.457 1.00 93.88 848 ARG A C 1
ATOM 6156 O O . ARG A 1 848 ? -3.333 -11.045 -32.657 1.00 93.88 848 ARG A O 1
ATOM 6163 N N . ALA A 1 849 ? -1.772 -10.220 -31.267 1.00 91.00 849 ALA A N 1
ATOM 6164 C CA . ALA A 1 849 ? -2.620 -10.115 -30.078 1.00 91.00 849 ALA A CA 1
ATOM 6165 C C . ALA A 1 849 ? -3.650 -8.956 -30.130 1.00 91.00 849 ALA A C 1
ATOM 6167 O O . ALA A 1 849 ? -4.589 -8.936 -29.334 1.00 91.00 849 ALA A O 1
ATOM 6168 N N . GLY A 1 850 ? -3.501 -8.009 -31.071 1.00 92.12 850 GLY A N 1
ATOM 6169 C CA . GLY A 1 850 ? -4.375 -6.839 -31.260 1.00 92.12 850 GLY A CA 1
ATOM 6170 C C . GLY A 1 850 ? -3.805 -5.504 -30.750 1.00 92.12 850 GLY A C 1
ATOM 6171 O O . GLY A 1 850 ? -4.388 -4.445 -30.976 1.00 92.12 850 GLY A O 1
ATOM 6172 N N . PHE A 1 851 ? -2.632 -5.506 -30.116 1.00 92.88 851 PHE A N 1
ATOM 6173 C CA . PHE A 1 851 ? -2.038 -4.355 -29.425 1.00 92.88 851 PHE A CA 1
ATOM 6174 C C . PHE A 1 851 ? -1.185 -3.466 -30.349 1.00 92.88 851 PHE A C 1
ATOM 6176 O O . PHE A 1 851 ? 0.014 -3.257 -30.141 1.00 92.88 851 PHE A O 1
ATOM 6183 N N . ALA A 1 852 ? -1.808 -2.914 -31.396 1.00 91.94 852 ALA A N 1
ATOM 6184 C CA . ALA A 1 852 ? -1.121 -2.156 -32.448 1.00 91.94 852 ALA A CA 1
ATOM 6185 C C . ALA A 1 852 ? -0.317 -0.938 -31.938 1.00 91.94 852 ALA A C 1
ATOM 6187 O O . ALA A 1 852 ? 0.797 -0.704 -32.411 1.00 91.94 852 ALA A O 1
ATOM 6188 N N . GLN A 1 853 ? -0.837 -0.190 -30.955 1.00 92.25 853 GLN A N 1
ATOM 6189 C CA . GLN A 1 853 ? -0.145 0.982 -30.392 1.00 92.25 853 GLN A CA 1
ATOM 6190 C C . GLN A 1 853 ? 1.115 0.590 -29.603 1.00 92.25 853 GLN A C 1
ATOM 6192 O O . GLN A 1 853 ? 2.178 1.179 -29.808 1.00 92.25 853 GLN A O 1
ATOM 6197 N N . ALA A 1 854 ? 1.028 -0.446 -28.759 1.00 92.69 854 ALA A N 1
ATOM 6198 C CA . ALA A 1 854 ? 2.175 -0.978 -28.022 1.00 92.69 854 ALA A CA 1
ATOM 6199 C C . ALA A 1 854 ? 3.250 -1.513 -28.986 1.00 92.69 854 ALA A C 1
ATOM 6201 O O . ALA A 1 854 ? 4.431 -1.190 -28.854 1.00 92.69 854 ALA A O 1
ATOM 6202 N N . ALA A 1 855 ? 2.837 -2.235 -30.033 1.00 93.75 855 ALA A N 1
ATOM 6203 C CA . ALA A 1 855 ? 3.741 -2.699 -31.081 1.00 93.75 855 ALA A CA 1
ATOM 6204 C C . ALA A 1 855 ? 4.460 -1.550 -31.807 1.00 93.75 855 ALA A C 1
ATOM 6206 O O . ALA A 1 855 ? 5.661 -1.642 -32.071 1.00 93.75 855 ALA A O 1
ATOM 6207 N N . GLN A 1 856 ? 3.752 -0.464 -32.140 1.00 92.12 856 GLN A N 1
ATOM 6208 C CA . GLN A 1 856 ? 4.351 0.718 -32.764 1.00 92.12 856 GLN A CA 1
ATOM 6209 C C . GLN A 1 856 ? 5.362 1.391 -31.827 1.00 92.12 856 GLN A C 1
ATOM 6211 O O . GLN A 1 856 ? 6.457 1.744 -32.268 1.00 92.12 856 GLN A O 1
ATOM 6216 N N . ALA A 1 857 ? 5.024 1.534 -30.542 1.00 90.94 857 ALA A N 1
ATOM 6217 C CA . ALA A 1 857 ? 5.911 2.145 -29.562 1.00 90.94 857 ALA A CA 1
ATOM 6218 C C . ALA A 1 857 ? 7.195 1.323 -29.347 1.00 90.94 857 ALA A C 1
ATOM 6220 O O . ALA A 1 857 ? 8.281 1.903 -29.338 1.00 90.94 857 ALA A O 1
ATOM 6221 N N . LEU A 1 858 ? 7.091 -0.011 -29.281 1.00 91.38 858 LEU A N 1
ATOM 6222 C CA . LEU A 1 858 ? 8.241 -0.918 -29.194 1.00 91.38 858 LEU A CA 1
ATOM 6223 C C . LEU A 1 858 ? 9.127 -0.860 -30.449 1.00 91.38 858 LEU A C 1
ATOM 6225 O O . LEU A 1 858 ? 10.348 -0.770 -30.332 1.00 91.38 858 LEU A O 1
ATOM 6229 N N . THR A 1 859 ? 8.521 -0.840 -31.645 1.00 90.81 859 THR A N 1
ATOM 6230 C CA . THR A 1 859 ? 9.252 -0.776 -32.932 1.00 90.81 859 THR A CA 1
ATOM 6231 C C . THR A 1 859 ? 10.160 0.464 -33.022 1.00 90.81 859 THR A C 1
ATOM 6233 O O . THR A 1 859 ? 11.180 0.436 -33.705 1.00 90.81 859 THR A O 1
ATOM 6236 N N . ALA A 1 860 ? 9.816 1.557 -32.330 1.00 88.19 860 ALA A N 1
ATOM 6237 C CA . ALA A 1 860 ? 10.587 2.799 -32.355 1.00 88.19 860 ALA A CA 1
ATOM 6238 C C . ALA A 1 860 ? 11.847 2.787 -31.461 1.00 88.19 860 ALA A C 1
ATOM 6240 O O . ALA A 1 860 ? 12.751 3.593 -31.694 1.00 88.19 860 ALA A O 1
ATOM 6241 N N . LEU A 1 861 ? 11.932 1.913 -30.449 1.00 88.44 861 LEU A N 1
ATOM 6242 C CA . LEU A 1 861 ? 12.999 1.975 -29.437 1.00 88.44 861 LEU A CA 1
ATOM 6243 C C . LEU A 1 861 ? 14.424 1.777 -29.999 1.00 88.44 861 LEU A C 1
ATOM 6245 O O . LEU A 1 861 ? 15.294 2.564 -29.618 1.00 88.44 861 LEU A O 1
ATOM 6249 N N . PRO A 1 862 ? 14.696 0.839 -30.934 1.00 87.62 862 PRO A N 1
ATOM 6250 C CA . PRO A 1 862 ? 16.044 0.661 -31.486 1.00 87.62 862 PRO A CA 1
ATOM 6251 C C . PRO A 1 862 ? 16.608 1.899 -32.191 1.00 87.62 862 PRO A C 1
ATOM 6253 O O . PRO A 1 862 ? 17.785 2.224 -32.032 1.00 87.62 862 PRO A O 1
ATOM 6256 N N . GLY A 1 863 ? 15.765 2.648 -32.909 1.00 84.69 863 GLY A N 1
ATOM 6257 C CA . GLY A 1 863 ? 16.175 3.904 -33.546 1.00 84.69 863 GLY A CA 1
ATOM 6258 C C . GLY A 1 863 ? 16.485 5.018 -32.539 1.00 84.69 863 GLY A C 1
ATOM 6259 O O . GLY A 1 863 ? 17.373 5.835 -32.776 1.00 84.69 863 GLY A O 1
ATOM 6260 N N . LEU A 1 864 ? 15.790 5.038 -31.397 1.00 84.31 864 LEU A N 1
ATOM 6261 C CA . LEU A 1 864 ? 15.996 6.031 -30.338 1.00 84.31 864 LEU A CA 1
ATOM 6262 C C . LEU A 1 864 ? 17.265 5.763 -29.515 1.00 84.31 864 LEU A C 1
ATOM 6264 O O . LEU A 1 864 ? 17.959 6.711 -29.157 1.00 84.31 864 LEU A O 1
ATOM 6268 N N . ALA A 1 865 ? 17.610 4.497 -29.268 1.00 81.31 865 ALA A N 1
ATOM 6269 C CA . ALA A 1 865 ? 18.818 4.112 -28.532 1.00 81.31 865 ALA A CA 1
ATOM 6270 C C . ALA A 1 865 ? 20.117 4.579 -29.218 1.00 81.31 865 ALA A C 1
ATOM 6272 O O . ALA A 1 865 ? 21.035 5.089 -28.563 1.00 81.31 865 ALA A O 1
ATOM 6273 N N . LEU A 1 866 ? 20.161 4.428 -30.547 1.00 77.06 866 LEU A N 1
ATOM 6274 C CA . LEU A 1 866 ? 21.278 4.813 -31.417 1.00 77.06 866 LEU A CA 1
ATOM 6275 C C . LEU A 1 866 ? 21.250 6.301 -31.816 1.00 77.06 866 LEU A C 1
ATOM 6277 O O . LEU A 1 866 ? 22.253 6.837 -32.284 1.00 77.06 866 LEU A O 1
ATOM 6281 N N . GLY A 1 867 ? 20.109 6.972 -31.647 1.00 74.69 867 GLY A N 1
ATOM 6282 C CA . GLY A 1 867 ? 19.909 8.361 -32.044 1.00 74.69 867 GLY A CA 1
ATOM 6283 C C . GLY A 1 867 ? 20.586 9.387 -31.126 1.00 74.69 867 GLY A C 1
ATOM 6284 O O . GLY A 1 867 ? 20.871 9.143 -29.952 1.00 74.69 867 GLY A O 1
ATOM 6285 N N . ALA A 1 868 ? 20.788 10.595 -31.660 1.00 65.19 868 ALA A N 1
ATOM 6286 C CA . ALA A 1 868 ? 21.228 11.753 -30.876 1.00 65.19 868 ALA A CA 1
ATOM 6287 C C . ALA A 1 868 ? 20.099 12.359 -30.013 1.00 65.19 868 ALA A C 1
ATOM 6289 O O . ALA A 1 868 ? 20.373 13.007 -29.003 1.00 65.19 868 ALA A O 1
ATOM 6290 N N . ASN A 1 869 ? 18.831 12.141 -30.386 1.00 71.69 869 ASN A N 1
ATOM 6291 C CA . ASN A 1 869 ? 17.669 12.703 -29.695 1.00 71.69 869 ASN A CA 1
ATOM 6292 C C . ASN A 1 869 ? 17.317 11.907 -28.423 1.00 71.69 869 ASN A C 1
ATOM 6294 O O . ASN A 1 869 ? 16.389 11.097 -28.404 1.00 71.69 869 ASN A O 1
ATOM 6298 N N . ARG A 1 870 ? 18.070 12.166 -27.349 1.00 73.50 870 ARG A N 1
ATOM 6299 C CA . ARG A 1 870 ? 17.849 11.579 -26.016 1.00 73.50 870 ARG A CA 1
ATOM 6300 C C . ARG A 1 870 ? 16.489 11.952 -25.411 1.00 73.50 870 ARG A C 1
ATOM 6302 O O . ARG A 1 870 ? 15.915 11.147 -24.685 1.00 73.50 870 ARG A O 1
ATOM 6309 N N . GLU A 1 871 ? 15.954 13.129 -25.736 1.00 77.94 871 GLU A N 1
ATOM 6310 C CA . GLU A 1 871 ? 14.685 13.633 -25.185 1.00 77.94 871 GLU A CA 1
ATOM 6311 C C . GLU A 1 871 ? 13.469 12.808 -25.636 1.00 77.94 871 GLU A C 1
ATOM 6313 O O . GLU A 1 871 ? 12.478 12.712 -24.916 1.00 77.94 871 GLU A O 1
ATOM 6318 N N . ALA A 1 872 ? 13.551 12.158 -26.801 1.00 85.56 872 ALA A N 1
ATOM 6319 C CA . ALA A 1 872 ? 12.488 11.307 -27.331 1.00 85.56 872 ALA A CA 1
ATOM 6320 C C . ALA A 1 872 ? 12.419 9.902 -26.691 1.00 85.56 872 ALA A C 1
ATOM 6322 O O . ALA A 1 872 ? 11.423 9.202 -26.888 1.00 85.56 872 ALA A O 1
ATOM 6323 N N . VAL A 1 873 ? 13.436 9.485 -25.922 1.00 88.38 873 VAL A N 1
ATOM 6324 C CA . VAL A 1 873 ? 13.484 8.158 -25.276 1.00 88.38 873 VAL A CA 1
ATOM 6325 C C . VAL A 1 873 ? 12.424 8.052 -24.180 1.00 88.38 873 VAL A C 1
ATOM 6327 O O . VAL A 1 873 ? 11.567 7.171 -24.249 1.00 88.38 873 VAL A O 1
ATOM 6330 N N . LEU A 1 874 ? 12.444 8.969 -23.204 1.00 91.56 874 LEU A N 1
ATOM 6331 C CA . LEU A 1 874 ? 11.587 8.905 -22.012 1.00 91.56 874 LEU A CA 1
ATOM 6332 C C . LEU A 1 874 ? 10.083 8.902 -22.327 1.00 91.56 874 LEU A C 1
ATOM 6334 O O . LEU A 1 874 ? 9.410 7.978 -21.874 1.00 91.56 874 LEU A O 1
ATOM 6338 N N . PRO A 1 875 ? 9.542 9.806 -23.175 1.00 91.56 875 PRO A N 1
ATOM 6339 C CA . PRO A 1 875 ? 8.134 9.744 -23.555 1.00 91.56 875 PRO A CA 1
ATOM 6340 C C . PRO A 1 875 ? 7.739 8.392 -24.155 1.00 91.56 875 PRO A C 1
ATOM 6342 O O . PRO A 1 875 ? 6.636 7.913 -23.908 1.00 91.56 875 PRO A O 1
ATOM 6345 N N . ARG A 1 876 ? 8.628 7.763 -24.938 1.00 91.25 876 ARG A N 1
ATOM 6346 C CA . ARG A 1 876 ? 8.320 6.522 -25.654 1.00 91.25 876 ARG A CA 1
ATOM 6347 C C . ARG A 1 876 ? 8.342 5.296 -24.744 1.00 91.25 876 ARG A C 1
ATOM 6349 O O . ARG A 1 876 ? 7.427 4.480 -24.841 1.00 91.25 876 ARG A O 1
ATOM 6356 N N . VAL A 1 877 ? 9.341 5.171 -23.866 1.00 92.94 877 VAL A N 1
ATOM 6357 C CA . VAL A 1 877 ? 9.409 4.054 -22.904 1.00 92.94 877 VAL A CA 1
ATOM 6358 C C . VAL A 1 877 ? 8.321 4.170 -21.840 1.00 92.94 877 VAL A C 1
ATOM 6360 O O . VAL A 1 877 ? 7.658 3.176 -21.564 1.00 92.94 877 VAL A O 1
ATOM 6363 N N . THR A 1 878 ? 8.042 5.377 -21.331 1.00 92.31 878 THR A N 1
ATOM 6364 C CA . THR A 1 878 ? 6.937 5.613 -20.389 1.00 92.31 878 THR A CA 1
ATOM 6365 C C . THR A 1 878 ? 5.586 5.318 -21.040 1.00 92.31 878 THR A C 1
ATOM 6367 O O . THR A 1 878 ? 4.773 4.619 -20.442 1.00 92.31 878 THR A O 1
ATOM 6370 N N . GLN A 1 879 ? 5.349 5.768 -22.281 1.00 91.94 879 GLN A N 1
ATOM 6371 C CA . GLN A 1 879 ? 4.124 5.429 -23.014 1.00 91.94 879 GLN A CA 1
ATOM 6372 C C . GLN A 1 879 ? 3.954 3.910 -23.158 1.00 91.94 879 GLN A C 1
ATOM 6374 O O . GLN A 1 879 ? 2.864 3.401 -22.914 1.00 91.94 879 GLN A O 1
ATOM 6379 N N . LEU A 1 880 ? 5.008 3.181 -23.540 1.00 94.00 880 LEU A N 1
ATOM 6380 C CA . LEU A 1 880 ? 4.934 1.729 -23.700 1.00 94.00 880 LEU A CA 1
ATOM 6381 C C . LEU A 1 880 ? 4.696 1.013 -22.362 1.00 94.00 880 LEU A C 1
ATOM 6383 O O . LEU A 1 880 ? 3.841 0.135 -22.305 1.00 94.00 880 LEU A O 1
ATOM 6387 N N . ALA A 1 881 ? 5.390 1.406 -21.291 1.00 93.25 881 ALA A N 1
ATOM 6388 C CA . ALA A 1 881 ? 5.202 0.835 -19.957 1.00 93.25 881 ALA A CA 1
ATOM 6389 C C . ALA A 1 881 ? 3.765 1.035 -19.444 1.00 93.25 881 ALA A C 1
ATOM 6391 O O . ALA A 1 881 ? 3.122 0.073 -19.025 1.00 93.25 881 ALA A O 1
ATOM 6392 N N . LEU A 1 882 ? 3.232 2.260 -19.549 1.00 91.06 882 LEU A N 1
ATOM 6393 C CA . LEU A 1 882 ? 1.859 2.573 -19.144 1.00 91.06 882 LEU A CA 1
ATOM 6394 C C . LEU A 1 882 ? 0.821 1.824 -19.990 1.00 91.06 882 LEU A C 1
ATOM 6396 O O . LEU A 1 882 ? -0.121 1.279 -19.425 1.00 91.06 882 LEU A O 1
ATOM 6400 N N . LEU A 1 883 ? 1.007 1.735 -21.314 1.00 90.69 883 LEU A N 1
ATOM 6401 C CA . LEU A 1 883 ? 0.113 0.963 -22.188 1.00 90.69 883 LEU A CA 1
ATOM 6402 C C . LEU A 1 883 ? 0.123 -0.531 -21.843 1.00 90.69 883 LEU A C 1
ATOM 6404 O O . LEU A 1 883 ? -0.939 -1.134 -21.763 1.00 90.69 883 LEU A O 1
ATOM 6408 N N . LEU A 1 884 ? 1.294 -1.137 -21.624 1.00 90.56 884 LEU A N 1
ATOM 6409 C CA . LEU A 1 884 ? 1.386 -2.558 -21.273 1.00 90.56 884 LEU A CA 1
ATOM 6410 C C . LEU A 1 884 ? 0.756 -2.849 -19.905 1.00 90.56 884 LEU A C 1
ATOM 6412 O O . LEU A 1 884 ? 0.041 -3.837 -19.777 1.00 90.56 884 LEU A O 1
ATOM 6416 N N . ARG A 1 885 ? 0.957 -1.973 -18.908 1.00 86.31 885 ARG A N 1
ATOM 6417 C CA . ARG A 1 885 ? 0.289 -2.074 -17.600 1.00 86.31 885 ARG A CA 1
ATOM 6418 C C . ARG A 1 885 ? -1.228 -1.896 -17.705 1.00 86.31 885 ARG A C 1
ATOM 6420 O O . ARG A 1 885 ? -1.958 -2.665 -17.096 1.00 86.31 885 ARG A O 1
ATOM 6427 N N . GLN A 1 886 ? -1.703 -0.937 -18.501 1.00 84.94 886 GLN A N 1
ATOM 6428 C CA . GLN A 1 886 ? -3.136 -0.707 -18.709 1.00 84.94 886 GLN A CA 1
ATOM 6429 C C . GLN A 1 886 ? -3.815 -1.859 -19.463 1.00 84.94 886 GLN A C 1
ATOM 6431 O O . GLN A 1 886 ? -4.955 -2.174 -19.165 1.00 84.94 886 GLN A O 1
ATOM 6436 N N . LEU A 1 887 ? -3.133 -2.487 -20.425 1.00 84.25 887 LEU A N 1
ATOM 6437 C CA . LEU A 1 887 ? -3.653 -3.645 -21.165 1.00 84.25 887 LEU A CA 1
ATOM 6438 C C . LEU A 1 887 ? -3.591 -4.954 -20.361 1.00 84.25 887 LEU A C 1
ATOM 6440 O O . LEU A 1 887 ? -4.231 -5.929 -20.747 1.00 84.25 887 LEU A O 1
ATOM 6444 N N . GLN A 1 888 ? -2.793 -4.995 -19.289 1.00 79.50 888 GLN A N 1
ATOM 6445 C CA . GLN A 1 888 ? -2.714 -6.133 -18.374 1.00 79.50 888 GLN A CA 1
ATOM 6446 C C . GLN A 1 888 ? -3.896 -6.164 -17.391 1.00 79.50 888 GLN A C 1
ATOM 6448 O O . GLN A 1 888 ? -4.290 -7.259 -16.995 1.00 79.50 888 GLN A O 1
ATOM 6453 N N . ALA A 1 889 ? -4.427 -4.993 -17.014 1.00 72.25 889 ALA A N 1
ATOM 6454 C CA . ALA A 1 889 ? -5.525 -4.809 -16.060 1.00 72.25 889 ALA A CA 1
ATOM 6455 C C . ALA A 1 889 ? -6.918 -4.955 -16.701 1.00 72.25 889 ALA A C 1
ATOM 6457 O O . ALA A 1 889 ? -7.790 -5.588 -16.060 1.00 72.25 889 ALA A O 1
#

pLDDT: mean 72.85, std 24.62, range [20.14, 96.56]

Radius of gyration: 35.05 Å; chains: 1; bounding box: 103×106×100 Å

Sequence (889 aa):
MNRREDLLELTPQALTALANAGFVKRAQREVAAGQLPTLSIDDQGVVTAVFDDGVETRFPPGVGLHDAHCNCPASGMCRHRVTLVLAWQAGFHTEDEADSSETPGTASAVGAASTEAPQPADAPSAEAGQGGAVAGTAAVNPGDADAGGAPPAAGAAGAKPASAGLASAGGKAAAPVRAAGGEARPREARPGEARPGEARPGEARPGEAFSPADFDDAALTTALGATALAQATRFAAQQPTVRVQPWQGADAPPLARLPMCTVRFFSRHNLQLARCDCVAGGRCAHVALAVWAFRQARPAPGEGERVLTLRGPVPFGAVAATASPDSALPADAVAAVAGAEPAAAVVSPRRARGAKAGAGLDTDSAEYAIVDARGDGFGLQSPAGLRVRAGLDALLAQLWLEGAAQPQLALAGRITALRADLQELGWQWLLDALDELEGQLHALAARSTRFDPLRLVDVSTELWARWRCAQHQWQRESQPGQAGAASAAAHEAVPAAEVLGRGVRGEVALDHLRLVSLGGALWSDAQAEGASVYLADPDTQSVLVLEREWPKAEAAAATTGSGPTPVPAPGAASASVAQTSLLQRRVVNVPLRQLLDSQIVTKAAKRRANGAVDIGGNKRQTGVLPLSATAWNELAPPLAQPDVQSLDAHLRQQVPPFVAPRHAATGAAAGVSGHLHVVRLADAELQHWWWDGARQTVHAVWTQATVMTHEAVLAGDGDPDTAERPAVLHVQLAYQPESPGAVDGLARALAGEWGAVQAVAGPAWRAQGEVRLQATAIVCAQRALALAAQPVAPQTMPSAEAGDDEDLRALALQNGLHHLSVLLRDGMRHQGGSWSQSAAEHAQLLRRAGFAQAAQALTALPGLALGANREAVLPRVTQLALLLRQLQA

Foldseek 3Di:
DPQPQQLLLCDLVLLCLLANNVLSVVLVVCVVVVQAFDWDADPQGWIWGQGPVRKIWIDGPQAGLQRTDIPDPDPTDDSVSNNSSVNSNVVVVVVVVVVVPPDDDDDDDDDDDDDDDDDDDDDDDDDDDDDDDDDDDDDDDDDDDDDDDDDDDDDDDDDDDDDDDDDDDDDDDDDDDDDDYDDDDDDDDDDDDDDDDDDDPDDDDPPDFAFLLQDAPVLLCVLQNDVQQVVLQVLLQLQWKKKWDGAADSSRFTWIDTLAWIWGDSGRRHQQSIAIQAPVRGSHNVSQVRNQVCNVVVDDHNDGIDMGRRNGRDHRPDDPPPPDPDDDDDDDDDDDDDDDDDDDDDDDDDDDDDDDDDDDDDDDDDDDDDDPPPDLSQCCPPPLVVLLVVLLLVLLLCLLFQHLQDDCVVCVVSLVSNLVSLVVRQLVQLNVLSVQLVVLSVCNNQVKLLRDLLLNLVSSLLNNVLSVLLVVLSVCVVCVPPPDPVNPPDPNRQHSCLLRVRSNDFKGKGFFFKWAWQFWDWMDGPFKTWIWTWTATLVVLDIAIEIDMDTVVVLVVVQPPPDDRPDPDVPDDPLQVVLVSQQQDDDLRHGVLQQRQWIKTFGTWMAGSQRYIDGDSDPVGMDIGGRFLCNCVSRDPPAEDAALVRVLVSQVPDDDPSSHRHHPCQGSRVSHHADKHKYFCPQKDWPDWFQDPVQQKIKTKIWHFDDDDPVNVVVPPDDPVVRGGTAMEIEMEHADSSQNQLRVVVQCQVVQVQHDWGMFIAGWHDFPNHIYGYGQWTRHPRGTDRSSSGRPDDDDTHHDDPPPPDQLLLVLLVVLSVLLSCSSRRRLNNDDPVQLVVLQVSLVSCVVSVNNVLSVLSNCQNVQSPDPCSSVNSVSSSVNSVSSVVSRD

Organism: NCBI:txid1082851

Secondary structure (DSSP, 8-state):
----HHHHT--HHHHHHHS-HHHHHHHHHHHHTT-PPEEEE-TT--EEEE-TTS-EEEE-TT--TTTSEE-SS-SS--HHHHHHHHHHHHHHHHHHHHHTT---------------------------------------------------------------------------------------------PPP---TT-PPTT----GGGS-HHHHHHHHHHHHHHHHHHHHTT--EEEEEPP-BTTB--EEEETTEEEE---SS-GGG-EESSTT-SSSHHHHHHHHHHHHH-PPTTPPPEEEE--S---TT------------------------------PPPPPP----------SS-------TTS-SSSTTSHHHHHHHHHHHHHHHHHHHH-TTS-THHHHHHHHHHHHHHHHHT-HHHHHHHHHHHHHHHHHHHT-TT--HHHHHHHHHHHHHHHHHHHHHHHHHH-GGG--GGGTTS-S---HHHHHTTT--SEEEE-SEEEEEEEEEEEE-SSEEEEEEEEEETTTTEEEEEEEEEEHHHHHHHTTSSSPP-PPPTT--HHHHHHHHHHHSEETTEEHHHHHTEEEEES-EEEETTSBEEE---TTTEEEEEPPTTTTTT--TTTEESSHHHHHHHHHTPPPTTTSPP-GGGSGGGSSSSEEEEEE-TTEEEEEEEEETTTTEEEEEEEE-----HHHHHH----HHHHSPPEEEEEEEE--TT-THHHHHHHHHHTTTTSSEEEEEEEEEEETTEEEEE-SEEEESS-EEEGGG---------BPPPPS---HHHHHHHHHHHHHHHHHHH-GGG--THHHHHHHHHHHHHHHHT-HHHHHHHHHHHHHHHSS-GGGHHHHHHHHHHHHHHHH-